Protein AF-0000000071056656 (afdb_homodimer)

Sequence (1206 aa):
MPENFIERPRKNEKDDAIQYVKSLLTQAREDNRNEDIEKLEELVRLLHTKKYGLVWEEHAEIVEEEMKTKIPVFVEDAGRKIVGNLDSENYNFLLEGDNLHSLHLLEKTHSGKIDVIYIDPPYNTGSKDFKYNDKFVDKTDSFSHSKWLSFMERRLTIARNLLSEEGVIFVSIGDDENATLKLLMDEIFGESNHLNQISVKTKQAAGASGGGEDKKLKKNIEYLLVYTKNSDTAPVMNTVYKKTEISELLETYRQNNVSWKYTSVIVDRGRKIYYDSTVDGDGNEIKIFKRENVIFKSVGKLSKEENLTEKEVYEKYFDDIFVTAMPQSSIRPRVLEKIGQQNLTKTSVFSIEYVPKTGRNKGRMYEQFYKGEKLRLFAWFSDVAEKENGEVFKKDIEGTLWDGINLNNLSKEGGVNFDNGKKPLDLLNRILKMYPKSDYTILDFFAGSGSTGHAVAQLNKEDGGNRKYILCTNNENRIAEEVTYKRLSNIQSDLPHNLKYFKTDFVDKTEFPDFTLESELLNYITPLVELEFGIDISNPSVQIILTEEHLEALLQNHELQAGATLFIHPDVFLDTKEQEQLSELQITLQEIPDYFFGKELWSMPENFIERPRKNEKDDAIQYVKSLLTQAREDNRNEDIEKLEELVRLLHTKKYGLVWEEHAEIVEEEMKTKIPVFVEDAGRKIVGNLDSENYNFLLEGDNLHSLHLLEKTHSGKIDVIYIDPPYNTGSKDFKYNDKFVDKTDSFSHSKWLSFMERRLTIARNLLSEEGVIFVSIGDDENATLKLLMDEIFGESNHLNQISVKTKQAAGASGGGEDKKLKKNIEYLLVYTKNSDTAPVMNTVYKKTEISELLETYRQNNVSWKYTSVIVDRGRKIYYDSTVDGDGNEIKIFKRENVIFKSVGKLSKEENLTEKEVYEKYFDDIFVTAMPQSSIRPRVLEKIGQQNLTKTSVFSIEYVPKTGRNKGRMYEQFYKGEKLRLFAWFSDVAEKENGEVFKKDIEGTLWDGINLNNLSKEGGVNFDNGKKPLDLLNRILKMYPKSDYTILDFFAGSGSTGHAVAQLNKEDGGNRKYILCTNNENRIAEEVTYKRLSNIQSDLPHNLKYFKTDFVDKTEFPDFTLESELLNYITPLVELEFGIDISNPSVQIILTEEHLEALLQNHELQAGATLFIHPDVFLDTKEQEQLSELQITLQEIPDYFFGKELWS

Foldseek 3Di:
DPPPDDPCVCVVVLVVVLVVLVVVLVVCVVVVVVVSNVVSVVVSVVSPDDPDFDDADADDAPVVVVCLFKPKFKDFPPVLWAFLDPVDQFAFEEEADALLNVLVLLCLQQFQAAAEEEEEAFQLPQPQRDDTNNHGDHPPPPRSLNRVLNVVLSNVLSVLRRHHQQHKYKYKYADRCVVVVLRSCCVRQNPVQWDDKFKEFAPFDPDPPDDDPDPDDTDGIIIMTMGGNHPVNHDQWDFFWDWDFPVRVVVVCVVVVHDDFQFKFFPAQADWAFDDWDADPVRHIKTKTWGPPTDMDTLVVCCVVVVHDSQVSCLVRVFGTWGWAADPDPVQVRVCVVCDLVNWAQATKMKMWDADCDDPRHPHTDIWMFGGSSRTTTDHNNVQWDDDPSTIIGIDGDDSYHYPQDPPPLCCQLNAGDPNCRDDLSVLLSVVNRRPALEGEYEYQNCQQQSNVVNNLVSCVVPVGHYHYYYHDYCVVHRSPRGNSSSVVSCSVPRNDIYIYIYMDIDRCVVQDAPRVVVVCVVRCQVSVCVSVSGDCVPLLEEEAEELVVLVVCLVVVSRAQNGEYAYEPVHDADPVSVVSCVVSNYHYDYDDPSSCVVVNVD/DPPPDDPCVCVVVLVVVLVVLVVVLVVCVVVVVVVSNVVSVVVNVVSPDDPDFDDADADDAPVVVVCLFKPKFKDFPPVLWAFLDPVDQFAFEEEADALLNVLVLLCLQQFQAAAEEEEEAFQLPQPQRDDTNNHGDHPPPPRSLNSVLNVVLSNVLSVLRRHHQQHKYKYKYADRCVVVVLRSCCVRQNPVQWDDKFKEFAPFDPDPPDDDPDPDDTDGIIIMTMGGSHPVNHDQWDFFWDWDFPVRVVVVCVVVVHDDFQFKFFPAQADWAFDDWDADPVRHIKTKTWGPPTDMDTLVVCCVVVVHDSQVSCLVRVFGTWGWAADPDPVQVRNCVVCDLVNWAQATKMKMWDADCDDPRHRHTDIWMFGGSSRTTIDHNNVQWDDDPSTIIGIDGDDSYHYPQDPPPLCCQLNAGDPSCRDDLSVLLSVVNRRPALEGEYEYQNCQQQSNVVNNLVSCVVPVGHYHYYYHDYCVVHRSPRGNSSSVVSCSVVRNDIYIYIYMDIDRCVVQDAPRVVVVCVVRLQVSVCVSVSGDCVPLLEEEAEELVVLVVCLVVVSRAQNGEYAYEPVHDADPVSVVSCVVSNYHYDYRDPSSCVVVNVD

Secondary structure (DSSP, 8-state):
--TT--S-TTHHHHHHHHHHHHHHHHHHHHTT-HHHHHHHHHHHHHHS--SSEEE------HHHHHTTTEEEEEEE-GGG-EE--TT----EEEEES-HHHHHHHHHHHHTTTEEEEEE------SSS--EETTEEPPTT-TTHHHHHHHHHHHHHHHHHHHEEEEEEEEEEE-STTHHHHHHHHHHHH-GGGEEEEEEEE-------S-----SSPPP-EEEEEEEES-TTTPPPPPPPEEEEEHHHHHHHHHHTTPPP---EEEEE--EEEEEEEEE-TTS-EEEEEEEES-EEEEHHHHHHHTT--HHHHHHHTTTTEEEEE----SHHHHHHHHH-GGG--TT-EEEEEE--SSSTTTTS-EEEEEETTTTEEEEEGGGSEEEETTEEEEEEE--SEE-----TTGGGGGG---TTT---HHHHHHHHHHSS-SS-EEEETT-TTTHHHHHHHHHHHHH----EEEEEE--GGGHIIIIIHHHHHHGGGTS--EEEEEEEEEEEGGGS-THHHHHHHHTTHHHHHHHHHT--TTSTTEEEE-SHHHHHHHHHTT-PPTTPEEEE-TT-PPPHHHHHHHHHTTPEEEEPPGGGTHHHHH-/--TT--S-TTHHHHHHHHHHHHHHHHHHHHTT-HHHHHHHHHHHHHHS--SSEEE------HHHHHTTTEEEEEEE-GGG-EE--TT----EEEEES-HHHHHHHHHHHHTTTEEEEEE------SSS--EETTEEPPTT-TTHHHHHHHHHHHHHHHHHHHEEEEEEEEEEE-STTHHHHHHHHHHHH-GGGEEEEEEEE-------S-----SSPPP-EEEEEEEES-TTTPPPPPPPEEEEEHHHHHHHHHHTTPPP---EEEEE--EEEEEEEEE-TTS-EEEEEEEES-EEEEHHHHHHHTT--HHHHHHHTTTTEEEEE----SHHHHHHHHH-GGG--TT-EEEEEE--SSSTTTTS-EEEEEETTTTEEEEEGGGSEEEETTEEEEEEE--SEE-----TTGGGGGG---TTT---HHHHHHHHHHSS-SS-EEEETT-TT-HHHHHHHHHHHHH----EEEEEE--GGGHIIIIIHHHHHHGGGTS--EEEEEEEEEEEGGGS-THHHHHHHHTTHHHHHHHHHT--TTSTTEEEE-SHHHHHHHHHTT-PPTTPEEEE-TT-PPPHHHHHHHHHTTPEEEEPPGGGTHHHHH-

pLDDT: mean 87.91, std 11.54, range [33.91, 98.94]

Nearest PDB structures (foldseek):
  7dsu-assembly1_B  TM=7.055E-01  e=5.216E-24  Mycoplasmopsis bovis
  6k0w-assembly1_B  TM=5.690E-01  e=1.542E-23  Helicobacter pylori 26695
  4zcf-assembly1_B  TM=5.068E-01  e=2.396E-25  Escherichia coli
  6k0w-assembly2_C  TM=5.675E-01  e=3.219E-20  Helicobacter pylori 26695
  6k0w-assembly1_D  TM=5.639E-01  e=2.872E-20  Helicobacter pylori 26695

Structure (mmCIF, N/CA/C/O backbone):
data_AF-0000000071056656-model_v1
#
loop_
_entity.id
_entity.type
_entity.pdbx_description
1 polymer 'Adenine-specific DNA-methyltransferase'
#
loop_
_atom_site.group_PDB
_atom_site.id
_atom_site.type_symbol
_atom_site.label_atom_id
_atom_site.label_alt_id
_atom_site.label_comp_id
_atom_site.label_asym_id
_atom_site.label_entity_id
_atom_site.label_seq_id
_atom_site.pdbx_PDB_ins_code
_atom_site.Cartn_x
_atom_site.Cartn_y
_atom_site.Cartn_z
_atom_site.occupancy
_atom_site.B_iso_or_equiv
_atom_site.auth_seq_id
_atom_site.auth_comp_id
_atom_site.auth_asym_id
_atom_site.auth_atom_id
_atom_site.pdbx_PDB_model_num
ATOM 1 N N . MET A 1 1 ? -26.531 -5.125 -30.266 1 46.38 1 MET A N 1
ATOM 2 C CA . MET A 1 1 ? -26.922 -5.148 -28.859 1 46.38 1 MET A CA 1
ATOM 3 C C . MET A 1 1 ? -28.375 -5.57 -28.703 1 46.38 1 MET A C 1
ATOM 5 O O . MET A 1 1 ? -29.234 -5.148 -29.484 1 46.38 1 MET A O 1
ATOM 9 N N . PRO A 1 2 ? -28.469 -6.625 -27.906 1 53.62 2 PRO A N 1
ATOM 10 C CA . PRO A 1 2 ? -29.906 -6.969 -27.891 1 53.62 2 PRO A CA 1
ATOM 11 C C . PRO A 1 2 ? -30.797 -5.773 -27.562 1 53.62 2 PRO A C 1
ATOM 13 O O . PRO A 1 2 ? -30.391 -4.898 -26.797 1 53.62 2 PRO A O 1
ATOM 16 N N . GLU A 1 3 ? -31.562 -5.23 -28.562 1 54.81 3 GLU A N 1
ATOM 17 C CA . GLU A 1 3 ? -32.5 -4.117 -28.469 1 54.81 3 GLU A CA 1
ATOM 18 C C . GLU A 1 3 ? -33.062 -3.973 -27.062 1 54.81 3 GLU A C 1
ATOM 20 O O . GLU A 1 3 ? -33.25 -2.855 -26.578 1 54.81 3 GLU A O 1
ATOM 25 N N . ASN A 1 4 ? -33.281 -5.094 -26.297 1 61.03 4 ASN A N 1
ATOM 26 C CA . ASN A 1 4 ? -33.969 -5.07 -25 1 61.03 4 ASN A CA 1
ATOM 27 C C . ASN A 1 4 ? -33.031 -5.406 -23.859 1 61.03 4 ASN A C 1
ATOM 29 O O . ASN A 1 4 ? -33.438 -5.945 -22.828 1 61.03 4 ASN A O 1
ATOM 33 N N . PHE A 1 5 ? -31.766 -4.969 -23.969 1 67.19 5 PHE A N 1
ATOM 34 C CA . PHE A 1 5 ? -30.828 -5.375 -22.938 1 67.19 5 PHE A CA 1
ATOM 35 C C . PHE A 1 5 ? -30.906 -4.434 -21.734 1 67.19 5 PHE A C 1
ATOM 37 O O . PHE A 1 5 ? -30.844 -3.211 -21.906 1 67.19 5 PHE A O 1
ATOM 44 N N . ILE A 1 6 ? -31.281 -5.004 -20.516 1 67.19 6 ILE A N 1
ATOM 45 C CA . ILE A 1 6 ? -31.359 -4.262 -19.266 1 67.19 6 ILE A CA 1
ATOM 46 C C . ILE A 1 6 ? -30.062 -4.453 -18.469 1 67.19 6 ILE A C 1
ATOM 48 O O . ILE A 1 6 ? -29.781 -5.555 -17.984 1 67.19 6 ILE A O 1
ATOM 52 N N . GLU A 1 7 ? -29.312 -3.418 -18.312 1 72.19 7 GLU A N 1
ATOM 53 C CA . GLU A 1 7 ? -28.016 -3.475 -17.656 1 72.19 7 GLU A CA 1
ATOM 54 C C . GLU A 1 7 ? -28.156 -3.588 -16.141 1 72.19 7 GLU A C 1
ATOM 56 O O . GLU A 1 7 ? -27.25 -4.078 -15.461 1 72.19 7 GLU A O 1
ATOM 61 N N . ARG A 1 8 ? -29.328 -3.076 -15.602 1 71.06 8 ARG A N 1
ATOM 62 C CA . ARG A 1 8 ? -29.562 -3.104 -14.164 1 71.06 8 ARG A CA 1
ATOM 63 C C . ARG A 1 8 ? -30.812 -3.898 -13.82 1 71.06 8 ARG A C 1
ATOM 65 O O . ARG A 1 8 ? -31.797 -3.336 -13.336 1 71.06 8 ARG A O 1
ATOM 72 N N . PRO A 1 9 ? -30.672 -5.152 -13.977 1 52.41 9 PRO A N 1
ATOM 73 C CA . PRO A 1 9 ? -31.875 -5.984 -13.844 1 52.41 9 PRO A CA 1
ATOM 74 C C . PRO A 1 9 ? -32.469 -5.957 -12.438 1 52.41 9 PRO A C 1
ATOM 76 O O . PRO A 1 9 ? -33.656 -6.18 -12.266 1 52.41 9 PRO A O 1
ATOM 79 N N . ARG A 1 10 ? -31.578 -5.793 -11.422 1 58.06 10 ARG A N 1
ATOM 80 C CA . ARG A 1 10 ? -32.094 -5.902 -10.055 1 58.06 10 ARG A CA 1
ATOM 81 C C . ARG A 1 10 ? -32.594 -4.547 -9.547 1 58.06 10 ARG A C 1
ATOM 83 O O . ARG A 1 10 ? -33 -4.426 -8.391 1 58.06 10 ARG A O 1
ATOM 90 N N . LYS A 1 11 ? -32.219 -3.455 -10.219 1 58.88 11 LYS A N 1
ATOM 91 C CA . LYS A 1 11 ? -32.719 -2.148 -9.797 1 58.88 11 LYS A CA 1
ATOM 92 C C . LYS A 1 11 ? -34.219 -2.164 -9.633 1 58.88 11 LYS A C 1
ATOM 94 O O . LYS A 1 11 ? -34.75 -1.668 -8.641 1 58.88 11 LYS A O 1
ATOM 99 N N . ASN A 1 12 ? -34.812 -2.859 -10.492 1 60.59 12 ASN A N 1
ATOM 100 C CA . ASN A 1 12 ? -36.281 -2.803 -10.602 1 60.59 12 ASN A CA 1
ATOM 101 C C . ASN A 1 12 ? -36.938 -3.592 -9.484 1 60.59 12 ASN A C 1
ATOM 103 O O . ASN A 1 12 ? -38.031 -3.223 -9.023 1 60.59 12 ASN A O 1
ATOM 107 N N . GLU A 1 13 ? -36.094 -4.438 -8.953 1 66.5 13 GLU A N 1
ATOM 108 C CA . GLU A 1 13 ? -36.75 -5.254 -7.922 1 66.5 13 GLU A CA 1
ATOM 109 C C . GLU A 1 13 ? -36.969 -4.453 -6.641 1 66.5 13 GLU A C 1
ATOM 111 O O . GLU A 1 13 ? -38.031 -4.527 -6.027 1 66.5 13 GLU A O 1
ATOM 116 N N . LYS A 1 14 ? -36.031 -3.664 -6.301 1 73.69 14 LYS A N 1
ATOM 117 C CA . LYS A 1 14 ? -36.125 -2.85 -5.094 1 73.69 14 LYS A CA 1
ATOM 118 C C . LYS A 1 14 ? -37.188 -1.764 -5.25 1 73.69 14 LYS A C 1
ATOM 120 O O . LYS A 1 14 ? -37.969 -1.529 -4.34 1 73.69 14 LYS A O 1
ATOM 125 N N . ASP A 1 15 ? -37.062 -1.159 -6.348 1 76.06 15 ASP A N 1
ATOM 126 C CA . ASP A 1 15 ? -38.031 -0.104 -6.59 1 76.06 15 ASP A CA 1
ATOM 127 C C . ASP A 1 15 ? -39.469 -0.659 -6.578 1 76.06 15 ASP A C 1
ATOM 129 O O . ASP A 1 15 ? -40.375 -0.046 -6.012 1 76.06 15 ASP A O 1
ATOM 133 N N . ASP A 1 16 ? -39.531 -1.815 -7.152 1 77.62 16 ASP A N 1
ATOM 134 C CA . ASP A 1 16 ? -40.844 -2.471 -7.172 1 77.62 16 ASP A CA 1
ATOM 135 C C . ASP A 1 16 ? -41.312 -2.828 -5.762 1 77.62 16 ASP A C 1
ATOM 137 O O . ASP A 1 16 ? -42.469 -2.688 -5.43 1 77.62 16 ASP A O 1
ATOM 141 N N . ALA A 1 17 ? -40.344 -3.268 -5.004 1 80.69 17 ALA A N 1
ATOM 142 C CA . ALA A 1 17 ? -40.656 -3.633 -3.625 1 80.69 17 ALA A CA 1
ATOM 143 C C . ALA A 1 17 ? -41.062 -2.408 -2.809 1 80.69 17 ALA A C 1
ATOM 145 O O . ALA A 1 17 ? -42.031 -2.453 -2.039 1 80.69 17 ALA A O 1
ATOM 146 N N . ILE A 1 18 ? -40.375 -1.409 -3.025 1 83.75 18 ILE A N 1
ATOM 147 C CA . ILE A 1 18 ? -40.688 -0.178 -2.307 1 83.75 18 ILE A CA 1
ATOM 148 C C . ILE A 1 18 ? -42.062 0.313 -2.701 1 83.75 18 ILE A C 1
ATOM 150 O O . ILE A 1 18 ? -42.875 0.708 -1.844 1 83.75 18 ILE A O 1
ATOM 154 N N . GLN A 1 19 ? -42.375 0.22 -3.986 1 83.69 19 GLN A N 1
ATOM 155 C CA . GLN A 1 19 ? -43.688 0.629 -4.461 1 83.69 19 GLN A CA 1
ATOM 156 C C . GLN A 1 19 ? -44.781 -0.249 -3.865 1 83.69 19 GLN A C 1
ATOM 158 O O . GLN A 1 19 ? -45.875 0.244 -3.514 1 83.69 19 GLN A O 1
ATOM 163 N N . TYR A 1 20 ? -44.5 -1.461 -3.73 1 88.44 20 TYR A N 1
ATOM 164 C CA . TYR A 1 20 ? -45.469 -2.391 -3.123 1 88.44 20 TYR A CA 1
ATOM 165 C C . TYR A 1 20 ? -45.719 -2.035 -1.663 1 88.44 20 TYR A C 1
ATOM 167 O O . TYR A 1 20 ? -46.844 -1.987 -1.219 1 88.44 20 TYR A O 1
ATOM 175 N N . VAL A 1 21 ? -44.625 -1.799 -0.949 1 90.56 21 VAL A N 1
ATOM 176 C CA . VAL A 1 21 ? -44.781 -1.472 0.466 1 90.56 21 VAL A CA 1
ATOM 177 C C . VAL A 1 21 ? -45.5 -0.145 0.621 1 90.56 21 VAL A C 1
ATOM 179 O O . VAL A 1 21 ? -46.312 0.015 1.529 1 90.56 21 VAL A O 1
ATOM 182 N N . LYS A 1 22 ? -45.219 0.713 -0.285 1 88.44 22 LYS A N 1
ATOM 183 C CA . LYS A 1 22 ? -45.938 1.981 -0.259 1 88.44 22 LYS A CA 1
ATOM 184 C C . LYS A 1 22 ? -47.438 1.771 -0.512 1 88.44 22 LYS A C 1
ATOM 186 O O . LYS A 1 22 ? -48.281 2.457 0.078 1 88.44 22 LYS A O 1
ATOM 191 N N . SER A 1 23 ? -47.812 0.852 -1.414 1 89.62 23 SER A N 1
ATOM 192 C CA . SER A 1 23 ? -49.188 0.526 -1.652 1 89.62 23 SER A CA 1
ATOM 193 C C . SER A 1 23 ? -49.844 -0.058 -0.405 1 89.62 23 SER A C 1
ATOM 195 O O . SER A 1 23 ? -51 0.239 -0.106 1 89.62 23 SER A O 1
ATOM 197 N N . LEU A 1 24 ? -49.094 -0.894 0.308 1 89.62 24 LEU A N 1
ATOM 198 C CA . LEU A 1 24 ? -49.594 -1.446 1.566 1 89.62 24 LEU A CA 1
ATOM 199 C C . LEU A 1 24 ? -49.781 -0.346 2.604 1 89.62 24 LEU A C 1
ATOM 201 O O . LEU A 1 24 ? -50.75 -0.394 3.396 1 89.62 24 LEU A O 1
ATOM 205 N N . LEU A 1 25 ? -48.906 0.561 2.555 1 89.62 25 LEU A N 1
ATOM 206 C CA . LEU A 1 25 ? -48.938 1.688 3.479 1 89.62 25 LEU A CA 1
ATOM 207 C C . LEU A 1 25 ? -50.188 2.547 3.223 1 89.62 25 LEU A C 1
ATOM 209 O O . LEU A 1 25 ? -50.844 2.961 4.168 1 89.62 25 LEU A O 1
ATOM 213 N N . THR A 1 26 ? -50.469 2.797 1.94 1 89.69 26 THR A N 1
ATOM 214 C CA . THR A 1 26 ? -51.688 3.545 1.572 1 89.69 26 THR A CA 1
ATOM 215 C C . THR A 1 26 ? -52.938 2.824 2.049 1 89.69 26 THR A C 1
ATOM 217 O O . THR A 1 26 ? -53.844 3.451 2.58 1 89.69 26 THR A O 1
ATOM 220 N N . GLN A 1 27 ? -52.969 1.512 1.87 1 89.56 27 GLN A N 1
ATOM 221 C CA . GLN A 1 27 ? -54.094 0.706 2.314 1 89.56 27 GLN A CA 1
ATOM 222 C C . GLN A 1 27 ? -54.25 0.752 3.832 1 89.56 27 GLN A C 1
ATOM 224 O O . GLN A 1 27 ? -55.344 0.824 4.352 1 89.56 27 GLN A O 1
ATOM 229 N N . ALA A 1 28 ? -53.125 0.715 4.504 1 89.44 28 ALA A N 1
ATOM 230 C CA . ALA A 1 28 ? -53.156 0.746 5.965 1 89.44 28 ALA A CA 1
ATOM 231 C C . ALA A 1 28 ? -53.625 2.094 6.48 1 89.44 28 ALA A C 1
ATOM 233 O O . ALA A 1 28 ? -54.344 2.16 7.496 1 89.44 28 ALA A O 1
ATOM 234 N N . ARG A 1 29 ? -53.281 3.094 5.797 1 88.75 29 ARG A N 1
ATOM 235 C CA . ARG A 1 29 ? -53.75 4.426 6.168 1 88.75 29 ARG A CA 1
ATOM 236 C C . ARG A 1 29 ? -55.25 4.566 5.957 1 88.75 29 ARG A C 1
ATOM 238 O O . ARG A 1 29 ? -55.938 5.141 6.793 1 88.75 29 ARG A O 1
ATOM 245 N N . GLU A 1 30 ? -55.781 3.992 4.836 1 89.5 30 GLU A N 1
ATOM 246 C CA . GLU A 1 30 ? -57.188 4.023 4.539 1 89.5 30 GLU A CA 1
ATOM 247 C C . GLU A 1 30 ? -58 3.236 5.574 1 89.5 30 GLU A C 1
ATOM 249 O O . GLU A 1 30 ? -59.094 3.631 5.945 1 89.5 30 GLU A O 1
ATOM 254 N N . ASP A 1 31 ? -57.375 2.211 6.082 1 90.31 31 ASP A N 1
ATOM 255 C CA . ASP A 1 31 ? -58.062 1.334 7.035 1 90.31 31 ASP A CA 1
ATOM 256 C C . ASP A 1 31 ? -57.75 1.759 8.469 1 90.31 31 ASP A C 1
ATOM 258 O O . ASP A 1 31 ? -58.219 1.111 9.422 1 90.31 31 ASP A O 1
ATOM 262 N N . ASN A 1 32 ? -56.969 2.818 8.688 1 85.88 32 ASN A N 1
ATOM 263 C CA . ASN A 1 32 ? -56.594 3.375 9.984 1 85.88 32 ASN A CA 1
ATOM 264 C C . ASN A 1 32 ? -55.906 2.326 10.859 1 85.88 32 ASN A C 1
ATOM 266 O O . ASN A 1 32 ? -56.25 2.205 12.047 1 85.88 32 ASN A O 1
ATOM 270 N N . ARG A 1 33 ? -55.125 1.436 10.344 1 84.5 33 ARG A N 1
ATOM 271 C CA . ARG A 1 33 ? -54.312 0.453 11.078 1 84.5 33 ARG A CA 1
ATOM 272 C C . ARG A 1 33 ? -53 1.043 11.5 1 84.5 33 ARG A C 1
ATOM 274 O O . ARG A 1 33 ? -51.969 0.81 10.852 1 84.5 33 ARG A O 1
ATOM 281 N N . ASN A 1 34 ? -52.906 1.709 12.602 1 85.5 34 ASN A N 1
ATOM 282 C CA . ASN A 1 34 ? -51.781 2.523 13.039 1 85.5 34 ASN A CA 1
ATOM 283 C C . ASN A 1 34 ? -50.531 1.675 13.266 1 85.5 34 ASN A C 1
ATOM 285 O O . ASN A 1 34 ? -49.406 2.09 12.93 1 85.5 34 ASN A O 1
ATOM 289 N N . GLU A 1 35 ? -50.688 0.516 13.875 1 84.12 35 GLU A N 1
ATOM 290 C CA . GLU A 1 35 ? -49.531 -0.354 14.133 1 84.12 35 GLU A CA 1
ATOM 291 C C . GLU A 1 35 ? -48.875 -0.789 12.828 1 84.12 35 GLU A C 1
ATOM 293 O O . GLU A 1 35 ? -47.656 -0.832 12.742 1 84.12 35 GLU A O 1
ATOM 298 N N . ASP A 1 36 ? -49.656 -1.094 11.82 1 87.38 36 ASP A N 1
ATOM 299 C CA . ASP A 1 36 ? -49.156 -1.507 10.516 1 87.38 36 ASP A CA 1
ATOM 300 C C . ASP A 1 36 ? -48.438 -0.348 9.812 1 87.38 36 ASP A C 1
ATOM 302 O O . ASP A 1 36 ? -47.438 -0.547 9.133 1 87.38 36 ASP A O 1
ATOM 306 N N . ILE A 1 37 ? -49 0.841 10.055 1 86.94 37 ILE A N 1
ATOM 307 C CA . ILE A 1 37 ? -48.406 2.016 9.406 1 86.94 37 ILE A CA 1
ATOM 308 C C . ILE A 1 37 ? -46.969 2.203 9.859 1 86.94 37 ILE A C 1
ATOM 310 O O . ILE A 1 37 ? -46.062 2.381 9.039 1 86.94 37 ILE A O 1
ATOM 314 N N . GLU A 1 38 ? -46.75 2.15 11.117 1 83.69 38 GLU A N 1
ATOM 315 C CA . GLU A 1 38 ? -45.406 2.32 11.672 1 83.69 38 GLU A CA 1
ATOM 316 C C . GLU A 1 38 ? -44.438 1.26 11.133 1 83.69 38 GLU A C 1
ATOM 318 O O . GLU A 1 38 ? -43.312 1.567 10.773 1 83.69 38 GLU A O 1
ATOM 323 N N . LYS A 1 39 ? -44.844 0.082 11.094 1 85.94 39 LYS A N 1
ATOM 324 C CA . LYS A 1 39 ? -44 -1.027 10.648 1 85.94 39 LYS A CA 1
ATOM 325 C C . LYS A 1 39 ? -43.688 -0.922 9.156 1 85.94 39 LYS A C 1
ATOM 327 O O . LYS A 1 39 ? -42.594 -1.233 8.719 1 85.94 39 LYS A O 1
ATOM 332 N N . LEU A 1 40 ? -44.719 -0.544 8.414 1 87.75 40 LEU A N 1
ATOM 333 C CA . LEU A 1 40 ? -44.531 -0.413 6.969 1 87.75 40 LEU A CA 1
ATOM 334 C C . LEU A 1 40 ? -43.625 0.756 6.637 1 87.75 40 LEU A C 1
ATOM 336 O O . LEU A 1 40 ? -42.812 0.673 5.703 1 87.75 40 LEU A O 1
ATOM 340 N N . GLU A 1 41 ? -43.719 1.821 7.402 1 83.31 41 GLU A N 1
ATOM 341 C CA . GLU A 1 41 ? -42.781 2.93 7.23 1 83.31 41 GLU A CA 1
ATOM 342 C C . GLU A 1 41 ? -41.375 2.492 7.508 1 83.31 41 GLU A C 1
ATOM 344 O O . GLU A 1 41 ? -40.438 2.873 6.785 1 83.31 41 GLU A O 1
ATOM 349 N N . GLU A 1 42 ? -41.281 1.739 8.516 1 80.38 42 GLU A N 1
ATOM 350 C CA . GLU A 1 42 ? -39.969 1.187 8.844 1 80.38 42 GLU A CA 1
ATOM 351 C C . GLU A 1 42 ? -39.469 0.281 7.73 1 80.38 42 GLU A C 1
ATOM 353 O O . GLU A 1 42 ? -38.25 0.257 7.445 1 80.38 42 GLU A O 1
ATOM 358 N N . LEU A 1 43 ? -40.375 -0.479 7.191 1 81.25 43 LEU A N 1
ATOM 359 C CA . LEU A 1 43 ? -40 -1.36 6.09 1 81.25 43 LEU A CA 1
ATOM 360 C C . LEU A 1 43 ? -39.469 -0.558 4.902 1 81.25 43 LEU A C 1
ATOM 362 O O . LEU A 1 43 ? -38.5 -0.952 4.262 1 81.25 43 LEU A O 1
ATOM 366 N N . VAL A 1 44 ? -40.156 0.543 4.633 1 79.12 44 VAL A N 1
ATOM 367 C CA . VAL A 1 44 ? -39.719 1.403 3.537 1 79.12 44 VAL A CA 1
ATOM 368 C C . VAL A 1 44 ? -38.312 1.907 3.811 1 79.12 44 VAL A C 1
ATOM 370 O O . VAL A 1 44 ? -37.438 1.909 2.916 1 79.12 44 VAL A O 1
ATOM 373 N N . ARG A 1 45 ? -38.094 2.266 5.016 1 75.25 45 ARG A N 1
ATOM 374 C CA . ARG A 1 45 ? -36.781 2.75 5.414 1 75.25 45 ARG A CA 1
ATOM 375 C C . ARG A 1 45 ? -35.719 1.664 5.242 1 75.25 45 ARG A C 1
ATOM 377 O O . ARG A 1 45 ? -34.625 1.927 4.727 1 75.25 45 ARG A O 1
ATOM 384 N N . LEU A 1 46 ? -36.156 0.503 5.594 1 72.81 46 LEU A N 1
ATOM 385 C CA . LEU A 1 46 ? -35.219 -0.621 5.559 1 72.81 46 LEU A CA 1
ATOM 386 C C . LEU A 1 46 ? -34.906 -1.032 4.117 1 72.81 46 LEU A C 1
ATOM 388 O O . LEU A 1 46 ? -33.844 -1.598 3.84 1 72.81 46 LEU A O 1
ATOM 392 N N . LEU A 1 47 ? -35.938 -0.785 3.293 1 74.5 47 LEU A N 1
ATOM 393 C CA . LEU A 1 47 ? -35.75 -1.182 1.9 1 74.5 47 LEU A CA 1
ATOM 394 C C . LEU A 1 47 ? -34.875 -0.189 1.16 1 74.5 47 LEU A C 1
ATOM 396 O O . LEU A 1 47 ? -34.344 -0.505 0.095 1 74.5 47 LEU A O 1
ATOM 400 N N . HIS A 1 48 ? -34.844 1.021 1.796 1 69.38 48 HIS A N 1
ATOM 401 C CA . HIS A 1 48 ? -33.906 1.981 1.212 1 69.38 48 HIS A CA 1
ATOM 402 C C . HIS A 1 48 ? -32.46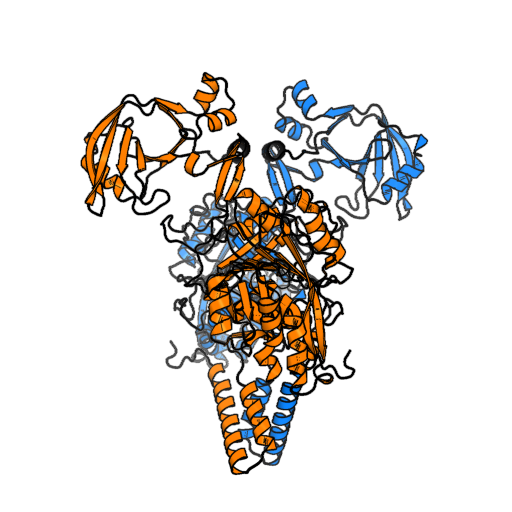9 1.657 1.598 1 69.38 48 HIS A C 1
ATOM 404 O O . HIS A 1 48 ? -32.031 1.972 2.709 1 69.38 48 HIS A O 1
ATOM 410 N N . THR A 1 49 ? -32 0.776 0.774 1 67.31 49 THR A N 1
ATOM 411 C CA . THR A 1 49 ? -30.672 0.262 1.094 1 67.31 49 THR A CA 1
ATOM 412 C C . THR A 1 49 ? -29.594 1.018 0.316 1 67.31 49 THR A C 1
ATOM 414 O O . THR A 1 49 ? -29.875 1.613 -0.726 1 67.31 49 THR A O 1
ATOM 417 N N . LYS A 1 50 ? -28.547 1.009 0.895 1 78.56 50 LYS A N 1
ATOM 418 C CA . LYS A 1 50 ? -27.328 1.571 0.303 1 78.56 50 LYS A CA 1
ATOM 419 C C . LYS A 1 50 ? -27.062 0.958 -1.065 1 78.56 50 LYS A C 1
ATOM 421 O O . LYS A 1 50 ? -27.094 -0.264 -1.225 1 78.56 50 LYS A O 1
ATOM 426 N N . LYS A 1 51 ? -26.891 1.892 -2.059 1 79.31 51 LYS A N 1
ATOM 427 C CA . LYS A 1 51 ? -26.672 1.446 -3.43 1 79.31 51 LYS A CA 1
ATOM 428 C C . LYS A 1 51 ? -25.219 1.006 -3.639 1 79.31 51 LYS A C 1
ATOM 430 O O . LYS A 1 51 ? -24.938 0.154 -4.484 1 79.31 51 LYS A O 1
ATOM 435 N N . TYR A 1 52 ? -24.438 1.681 -2.963 1 90.56 52 TYR A N 1
ATOM 436 C CA . TYR A 1 52 ? -23.016 1.366 -3.047 1 90.56 52 TYR A CA 1
ATOM 437 C C . TYR A 1 52 ? -22.281 1.751 -1.76 1 90.56 52 TYR A C 1
ATOM 439 O O . TYR A 1 52 ? -22.531 2.826 -1.204 1 90.56 52 TYR A O 1
ATOM 447 N N . GLY A 1 53 ? -21.453 0.858 -1.316 1 92.44 53 GLY A N 1
ATOM 448 C CA . GLY A 1 53 ? -20.625 1.198 -0.171 1 92.44 53 GLY A CA 1
ATOM 449 C C . GLY A 1 53 ? -20.562 0.094 0.868 1 92.44 53 GLY A C 1
ATOM 450 O O . GLY A 1 53 ? -21 -1.029 0.615 1 92.44 53 GLY A O 1
ATOM 451 N N . LEU A 1 54 ? -19.938 0.384 1.925 1 93.56 54 LEU A N 1
ATOM 452 C CA . LEU A 1 54 ? -19.734 -0.571 3.008 1 93.56 54 LEU A CA 1
ATOM 453 C C . LEU A 1 54 ? -20.953 -0.611 3.934 1 93.56 54 LEU A C 1
ATOM 455 O O . LEU A 1 54 ? -21.531 0.432 4.254 1 93.56 54 LEU A O 1
ATOM 459 N N . VAL A 1 55 ? -21.406 -1.786 4.305 1 90.06 55 VAL A N 1
ATOM 460 C CA . VAL A 1 55 ? -22.469 -1.958 5.289 1 90.06 55 VAL A CA 1
ATOM 461 C C . VAL A 1 55 ? -21.953 -2.773 6.469 1 90.06 55 VAL A C 1
ATOM 463 O O . VAL A 1 55 ? -21.094 -3.639 6.309 1 90.06 55 VAL A O 1
ATOM 466 N N . TRP A 1 56 ? -22.375 -2.445 7.672 1 90.12 56 TRP A N 1
ATOM 467 C CA . TRP A 1 56 ? -22.016 -3.186 8.875 1 90.12 56 TRP A CA 1
ATOM 468 C C . TRP A 1 56 ? -23.109 -3.066 9.93 1 90.12 56 TRP A C 1
ATOM 470 O O . TRP A 1 56 ? -23.984 -2.207 9.82 1 90.12 56 TRP A O 1
ATOM 480 N N . GLU A 1 57 ? -23.125 -3.938 10.859 1 85.44 57 GLU A N 1
ATOM 481 C CA . GLU A 1 57 ? -24.062 -3.852 11.984 1 85.44 57 GLU A CA 1
ATOM 482 C C . GLU A 1 57 ? -23.562 -2.852 13.031 1 85.44 57 GLU A C 1
ATOM 484 O O . GLU A 1 57 ? -22.547 -3.074 13.68 1 85.44 57 GLU A O 1
ATOM 489 N N . GLU A 1 58 ? -24.281 -1.847 13.172 1 86.5 58 GLU A N 1
ATOM 490 C CA . GLU A 1 58 ? -23.891 -0.791 14.094 1 86.5 58 GLU A CA 1
ATOM 491 C C . GLU A 1 58 ? -23.953 -1.279 15.539 1 86.5 58 GLU A C 1
ATOM 493 O O . GLU A 1 58 ? -24.875 -1.985 15.93 1 86.5 58 GLU A O 1
ATOM 498 N N . HIS A 1 59 ? -22.922 -0.967 16.219 1 87.12 59 HIS A N 1
ATOM 499 C CA . HIS A 1 59 ? -22.828 -1.254 17.656 1 87.12 59 HIS A CA 1
ATOM 500 C C . HIS A 1 59 ? -22.766 0.032 18.469 1 87.12 59 HIS A C 1
ATOM 502 O O . HIS A 1 59 ? -22.078 0.986 18.078 1 87.12 59 HIS A O 1
ATOM 508 N N . ALA A 1 60 ? -23.516 0.056 19.547 1 86.5 60 ALA A N 1
ATOM 509 C CA . ALA A 1 60 ? -23.531 1.227 20.422 1 86.5 60 ALA A CA 1
ATOM 510 C C . ALA A 1 60 ? -22.406 1.151 21.438 1 86.5 60 ALA A C 1
ATOM 512 O O . ALA A 1 60 ? -22.062 0.066 21.922 1 86.5 60 ALA A O 1
ATOM 513 N N . GLU A 1 61 ? -21.875 2.287 21.781 1 88.62 61 GLU A N 1
ATOM 514 C CA . GLU A 1 61 ? -20.875 2.375 22.828 1 88.62 61 GLU A CA 1
ATOM 515 C C . GLU A 1 61 ? -21.484 2.877 24.141 1 88.62 61 GLU A C 1
ATOM 517 O O . GLU A 1 61 ? -22.359 3.756 24.125 1 88.62 61 GLU A O 1
ATOM 522 N N . ILE A 1 62 ? -21.016 2.418 25.172 1 86.88 62 ILE A N 1
ATOM 523 C CA . ILE A 1 62 ? -21.5 2.803 26.484 1 86.88 62 ILE A CA 1
ATOM 524 C C . ILE A 1 62 ? -21.297 4.305 26.688 1 86.88 62 ILE A C 1
ATOM 526 O O . ILE A 1 62 ? -22.172 4.973 27.25 1 86.88 62 ILE A O 1
ATOM 530 N N . VAL A 1 63 ? -20.219 4.797 26.25 1 88.56 63 VAL A N 1
ATOM 531 C CA . VAL A 1 63 ? -19.906 6.211 26.438 1 88.56 63 VAL A CA 1
ATOM 532 C C . VAL A 1 63 ? -20.969 7.066 25.734 1 88.56 63 VAL A C 1
ATOM 534 O O . VAL A 1 63 ? -21.312 8.148 26.219 1 88.56 63 VAL A O 1
ATOM 537 N N . GLU A 1 64 ? -21.406 6.641 24.672 1 84.5 64 GLU A N 1
ATOM 538 C CA . GLU A 1 64 ? -22.453 7.359 23.938 1 84.5 64 GLU A CA 1
ATOM 539 C C . GLU A 1 64 ? -23.781 7.336 24.703 1 84.5 64 GLU A C 1
ATOM 541 O O . GLU A 1 64 ? -24.484 8.344 24.75 1 84.5 64 GLU A O 1
ATOM 546 N N . GLU A 1 65 ? -24.031 6.234 25.234 1 81.31 65 GLU A N 1
ATOM 547 C CA . GLU A 1 65 ? -25.266 6.078 26 1 81.31 65 GLU A CA 1
ATOM 548 C C . GLU A 1 65 ? -25.234 6.949 27.266 1 81.31 65 GLU A C 1
ATOM 550 O O . GLU A 1 65 ? -26.25 7.555 27.625 1 81.31 65 GLU A O 1
ATOM 555 N N . GLU A 1 66 ? -24.141 7.016 27.828 1 85.38 66 GLU A N 1
ATOM 556 C CA . GLU A 1 66 ? -23.984 7.812 29.047 1 85.38 66 GLU A CA 1
ATOM 557 C C . GLU A 1 66 ? -24.156 9.305 28.75 1 85.38 66 GLU A C 1
ATOM 559 O O . GLU A 1 66 ? -24.688 10.047 29.578 1 85.38 66 GLU A O 1
ATOM 564 N N . MET A 1 67 ? -23.75 9.688 27.641 1 87 67 MET A N 1
ATOM 565 C CA . MET A 1 67 ? -23.766 11.102 27.281 1 87 67 MET A CA 1
ATOM 566 C C . MET A 1 67 ? -25.203 11.594 27.078 1 87 67 MET A C 1
ATOM 568 O O . MET A 1 67 ? -25.453 12.797 27.062 1 87 67 MET A O 1
ATOM 572 N N . LYS A 1 68 ? -26.109 10.641 27.031 1 79.75 68 LYS A N 1
ATOM 573 C CA . LYS A 1 68 ? -27.5 11.031 26.922 1 79.75 68 LYS A CA 1
ATOM 574 C C . LYS A 1 68 ? -28.016 11.633 28.219 1 79.75 68 LYS A C 1
ATOM 576 O O . LYS A 1 68 ? -28.891 12.5 28.219 1 79.75 68 LYS A O 1
ATOM 581 N N . THR A 1 69 ? -27.469 11.227 29.312 1 84.94 69 THR A N 1
ATOM 582 C CA . THR A 1 69 ? -27.922 11.695 30.625 1 84.94 69 THR A CA 1
ATOM 583 C C . THR A 1 69 ? -26.828 12.469 31.344 1 84.94 69 THR A C 1
ATOM 585 O O . THR A 1 69 ? -27.094 13.234 32.25 1 84.94 69 THR A O 1
ATOM 588 N N . LYS A 1 70 ? -25.625 12.25 30.969 1 89.44 70 LYS A N 1
ATOM 589 C CA . LYS A 1 70 ? -24.484 12.922 31.578 1 89.44 70 LYS A CA 1
ATOM 590 C C . LYS A 1 70 ? -23.75 13.805 30.562 1 89.44 70 LYS A C 1
ATOM 592 O O . LYS A 1 70 ? -23.25 13.32 29.547 1 89.44 70 LYS A O 1
ATOM 597 N N . ILE A 1 71 ? -23.625 15.023 30.906 1 88.38 71 ILE A N 1
ATOM 598 C CA . ILE A 1 71 ? -22.969 15.961 30 1 88.38 71 ILE A CA 1
ATOM 599 C C . ILE A 1 71 ? -21.484 16.016 30.297 1 88.38 71 ILE A C 1
ATOM 601 O O . ILE A 1 71 ? -21.078 16.344 31.406 1 88.38 71 ILE A O 1
ATOM 605 N N . PRO A 1 72 ? -20.672 15.711 29.312 1 92.81 72 PRO A N 1
ATOM 606 C CA . PRO A 1 72 ? -19.234 15.828 29.547 1 92.81 72 PRO A CA 1
ATOM 607 C C . PRO A 1 72 ? -18.781 17.281 29.703 1 92.81 72 PRO A C 1
ATOM 609 O O . PRO A 1 72 ? -19.281 18.156 29 1 92.81 72 PRO A O 1
ATOM 612 N N . VAL A 1 73 ? -17.828 17.547 30.609 1 93.19 73 VAL A N 1
ATOM 613 C CA . VAL A 1 73 ? -17.219 18.859 30.844 1 93.19 73 VAL A CA 1
ATOM 614 C C . VAL A 1 73 ? -15.719 18.688 31.062 1 93.19 73 VAL A C 1
ATOM 616 O O . VAL A 1 73 ? -15.242 17.594 31.375 1 93.19 73 VAL A O 1
ATOM 619 N N . PHE A 1 74 ? -14.945 19.734 30.828 1 95.5 74 PHE A N 1
ATOM 620 C CA . PHE A 1 74 ? -13.516 19.734 31.109 1 95.5 74 PHE A CA 1
ATOM 621 C C . PHE A 1 74 ? -13.219 20.406 32.438 1 95.5 74 PHE A C 1
ATOM 623 O O . PHE A 1 74 ? -13.828 21.422 32.781 1 95.5 74 PHE A O 1
ATOM 630 N N . VAL A 1 75 ? -12.336 19.797 33.156 1 96.12 75 VAL A N 1
ATOM 631 C CA . VAL A 1 75 ? -11.797 20.391 34.375 1 96.12 75 VAL A CA 1
ATOM 632 C C . VAL A 1 75 ? -10.273 20.453 34.281 1 96.12 75 VAL A C 1
ATOM 634 O O . VAL A 1 75 ? -9.617 19.469 33.938 1 96.12 75 VAL A O 1
ATOM 637 N N . GLU A 1 76 ? -9.727 21.562 34.625 1 95.81 76 GLU A N 1
ATOM 638 C CA . GLU A 1 76 ? -8.281 21.75 34.5 1 95.81 76 GLU A CA 1
ATOM 639 C C . GLU A 1 76 ? -7.555 21.062 35.656 1 95.81 76 GLU A C 1
ATOM 641 O O . GLU A 1 76 ? -8.008 21.109 36.812 1 95.81 76 GLU A O 1
ATOM 646 N N . ASP A 1 77 ? -6.504 20.312 35.344 1 96.81 77 ASP A N 1
ATOM 647 C CA . ASP A 1 77 ? -5.52 19.906 36.344 1 96.81 77 ASP A CA 1
ATOM 648 C C . ASP A 1 77 ? -4.379 20.906 36.438 1 96.81 77 ASP A C 1
ATOM 650 O O . ASP A 1 77 ? -3.354 20.766 35.781 1 96.81 77 ASP A O 1
ATOM 654 N N . ALA A 1 78 ? -4.504 21.859 37.312 1 93.5 78 ALA A N 1
ATOM 655 C CA . ALA A 1 78 ? -3.568 22.969 37.438 1 93.5 78 ALA A CA 1
ATOM 656 C C . ALA A 1 78 ? -2.174 22.469 37.812 1 93.5 78 ALA A C 1
ATOM 658 O O . ALA A 1 78 ? -1.173 23.109 37.469 1 93.5 78 ALA A O 1
ATOM 659 N N . GLY A 1 79 ? -2.129 21.344 38.438 1 95.5 79 GLY A N 1
ATOM 660 C CA . GLY A 1 79 ? -0.855 20.781 38.844 1 95.5 79 GLY A CA 1
ATOM 661 C C . GLY A 1 79 ? -0.021 20.281 37.688 1 95.5 79 GLY A C 1
ATOM 662 O O . GLY A 1 79 ? 1.188 20.078 37.844 1 95.5 79 GLY A O 1
ATOM 663 N N . ARG A 1 80 ? -0.627 20.109 36.625 1 97.44 80 ARG A N 1
ATOM 664 C CA . ARG A 1 80 ? 0.091 19.578 35.469 1 97.44 80 ARG A CA 1
ATOM 665 C C . ARG A 1 80 ? 0.213 20.625 34.344 1 97.44 80 ARG A C 1
ATOM 667 O O . ARG A 1 80 ? 0.517 20.297 33.219 1 97.44 80 ARG A O 1
ATOM 674 N N . LYS A 1 81 ? -0.084 21.812 34.688 1 96.62 81 LYS A N 1
ATOM 675 C CA . LYS A 1 81 ? 0.16 22.922 33.781 1 96.62 81 LYS A CA 1
ATOM 676 C C . LYS A 1 81 ? 1.655 23.125 33.531 1 96.62 81 LYS A C 1
ATOM 678 O O . LYS A 1 81 ? 2.451 23.031 34.469 1 96.62 81 LYS A O 1
ATOM 683 N N . ILE A 1 82 ? 2.062 23.281 32.281 1 97.44 82 ILE A N 1
ATOM 684 C CA . ILE A 1 82 ? 3.455 23.562 31.938 1 97.44 82 ILE A CA 1
ATOM 685 C C . ILE A 1 82 ? 3.576 24.969 31.359 1 97.44 82 ILE A C 1
ATOM 687 O O . ILE A 1 82 ? 2.906 25.297 30.375 1 97.44 82 ILE A O 1
ATOM 691 N N . VAL A 1 83 ? 4.367 25.828 31.953 1 95.31 83 VAL A N 1
ATOM 692 C CA . VAL A 1 83 ? 4.727 27.125 31.422 1 95.31 83 VAL A CA 1
ATOM 693 C C . VAL A 1 83 ? 6.184 27.109 30.953 1 95.31 83 VAL A C 1
ATOM 695 O O . VAL A 1 83 ? 7.074 27.578 31.672 1 95.31 83 VAL A O 1
ATOM 698 N N . GLY A 1 84 ? 6.363 26.625 29.797 1 93.5 84 GLY A N 1
ATOM 699 C CA . GLY A 1 84 ? 7.711 26.453 29.281 1 93.5 84 GLY A CA 1
ATOM 700 C C . GLY A 1 84 ? 8.227 27.688 28.547 1 93.5 84 GLY A C 1
ATOM 701 O O . GLY A 1 84 ? 9.43 27.922 28.5 1 93.5 84 GLY A O 1
ATOM 702 N N . ASN A 1 85 ? 7.324 28.391 27.922 1 93.5 85 ASN A N 1
ATOM 703 C CA . ASN A 1 85 ? 7.668 29.609 27.203 1 93.5 85 ASN A CA 1
ATOM 704 C C . ASN A 1 85 ? 6.914 30.812 27.75 1 93.5 85 ASN A C 1
ATOM 706 O O . ASN A 1 85 ? 5.797 31.109 27.312 1 93.5 85 ASN A O 1
ATOM 710 N N . LEU A 1 86 ? 7.496 31.672 28.453 1 88.88 86 LEU A N 1
ATOM 711 C CA . LEU A 1 86 ? 6.879 32.812 29.125 1 88.88 86 LEU A CA 1
ATOM 712 C C . LEU A 1 86 ? 6.539 33.906 28.141 1 88.88 86 LEU A C 1
ATOM 714 O O . LEU A 1 86 ? 5.664 34.75 28.406 1 88.88 86 LEU A O 1
ATOM 718 N N . ASP A 1 87 ? 7.238 33.844 27.078 1 87.38 87 ASP A N 1
ATOM 719 C CA . ASP A 1 87 ? 7.074 34.938 26.109 1 87.38 87 ASP A CA 1
ATOM 720 C C . ASP A 1 87 ? 5.879 34.688 25.203 1 87.38 87 ASP A C 1
ATOM 722 O O . ASP A 1 87 ? 5.523 35.531 24.375 1 87.38 87 ASP A O 1
ATOM 726 N N . SER A 1 88 ? 5.328 33.5 25.375 1 88.88 88 SER A N 1
ATOM 727 C CA . SER A 1 88 ? 4.191 33.125 24.516 1 88.88 88 SER A CA 1
ATOM 728 C C . SER A 1 88 ? 2.898 33.062 25.328 1 88.88 88 SER A C 1
ATOM 730 O O . SER A 1 88 ? 2.885 32.562 26.453 1 88.88 88 SER A O 1
ATOM 732 N N . GLU A 1 89 ? 1.792 33.625 24.828 1 85.88 89 GLU A N 1
ATOM 733 C CA . GLU A 1 89 ? 0.474 33.531 25.438 1 85.88 89 GLU A CA 1
ATOM 734 C C . GLU A 1 89 ? -0.3 32.312 24.922 1 85.88 89 GLU A C 1
ATOM 736 O O . GLU A 1 89 ? -1.422 32.062 25.359 1 85.88 89 GLU A O 1
ATOM 741 N N . ASN A 1 90 ? 0.385 31.609 24.016 1 90.81 90 ASN A N 1
ATOM 742 C CA . ASN A 1 90 ? -0.272 30.469 23.391 1 90.81 90 ASN A CA 1
ATOM 743 C C . ASN A 1 90 ? -0.115 29.203 24.219 1 90.81 90 ASN A C 1
ATOM 745 O O . ASN A 1 90 ? 0.955 28.953 24.781 1 90.81 90 ASN A O 1
ATOM 749 N N . TYR A 1 91 ? -1.168 28.484 24.375 1 95.44 91 TYR A N 1
ATOM 750 C CA . TYR A 1 91 ? -1.136 27.219 25.094 1 95.44 91 TYR A CA 1
ATOM 751 C C . TYR A 1 91 ? -1.549 26.062 24.203 1 95.44 91 TYR A C 1
ATOM 753 O O . TYR A 1 91 ? -2.375 26.234 23.297 1 95.44 91 TYR A O 1
ATOM 761 N N . ASN A 1 92 ? -0.904 24.953 24.391 1 98.38 92 ASN A N 1
ATOM 762 C CA . ASN A 1 92 ? -1.35 23.656 23.891 1 98.38 92 ASN A CA 1
ATOM 763 C C . ASN A 1 92 ? -2.182 22.906 24.922 1 98.38 92 ASN A C 1
ATOM 765 O O . ASN A 1 92 ? -2.209 23.297 26.094 1 98.38 92 ASN A O 1
ATOM 769 N N . PHE A 1 93 ? -2.871 21.875 24.5 1 98.69 93 PHE A N 1
ATOM 770 C CA . PHE A 1 93 ? -3.791 21.234 25.422 1 98.69 93 PHE A CA 1
ATOM 771 C C . PHE A 1 93 ? -3.65 19.719 25.359 1 98.69 93 PHE A C 1
ATOM 773 O O . PHE A 1 93 ? -3.51 19.141 24.281 1 98.69 93 PHE A O 1
ATOM 780 N N . LEU A 1 94 ? -3.586 19.062 26.438 1 98.75 94 LEU A N 1
ATOM 781 C CA . LEU A 1 94 ? -3.746 17.625 26.625 1 98.75 94 LEU A CA 1
ATOM 782 C C . LEU A 1 94 ? -5.062 17.312 27.328 1 98.75 94 LEU A C 1
ATOM 784 O O . LEU A 1 94 ? -5.27 17.719 28.484 1 98.75 94 LEU A O 1
ATOM 788 N N . LEU A 1 95 ? -5.949 16.656 26.656 1 98.69 95 LEU A N 1
ATOM 789 C CA . LEU A 1 95 ? -7.273 16.312 27.172 1 98.69 95 LEU A CA 1
ATOM 790 C C . LEU A 1 95 ? -7.328 14.852 27.594 1 98.69 95 LEU A C 1
ATOM 792 O O . LEU A 1 95 ? -7.258 13.953 26.75 1 98.69 95 LEU A O 1
ATOM 796 N N . GLU A 1 96 ? -7.48 14.602 28.844 1 98.19 96 GLU A N 1
ATOM 797 C CA . GLU A 1 96 ? -7.57 13.242 29.391 1 98.19 96 GLU A CA 1
ATOM 798 C C . GLU A 1 96 ? -9.016 12.758 29.422 1 98.19 96 GLU A C 1
ATOM 800 O O . GLU A 1 96 ? -9.867 13.391 30.062 1 98.19 96 GLU A O 1
ATOM 805 N N . GLY A 1 97 ? -9.289 11.602 28.828 1 96.38 97 GLY A N 1
ATOM 806 C CA . GLY A 1 97 ? -10.609 11 28.797 1 96.38 97 GLY A CA 1
ATOM 807 C C . GLY A 1 97 ? -10.875 10.219 27.531 1 96.38 97 GLY A C 1
ATOM 808 O O . GLY A 1 97 ? -9.984 10.055 26.688 1 96.38 97 GLY A O 1
ATOM 809 N N . ASP A 1 98 ? -12.094 9.727 27.422 1 95.31 98 ASP A N 1
ATOM 810 C CA . ASP A 1 98 ? -12.484 9.094 26.156 1 95.31 98 ASP A CA 1
ATOM 811 C C . ASP A 1 98 ? -12.469 10.102 25.016 1 95.31 98 ASP A C 1
ATOM 813 O O . ASP A 1 98 ? -12.891 11.242 25.172 1 95.31 98 ASP A O 1
ATOM 817 N N . ASN A 1 99 ? -11.906 9.664 23.906 1 96.69 99 ASN A N 1
ATOM 818 C CA . ASN A 1 99 ? -11.75 10.609 22.812 1 96.69 99 ASN A CA 1
ATOM 819 C C . ASN A 1 99 ? -13.094 11.055 22.25 1 96.69 99 ASN A C 1
ATOM 821 O O . ASN A 1 99 ? -13.211 12.148 21.688 1 96.69 99 ASN A O 1
ATOM 825 N N . LEU A 1 100 ? -14.18 10.227 22.422 1 95.62 100 LEU A N 1
ATOM 826 C CA . LEU A 1 100 ? -15.5 10.656 21.969 1 95.62 100 LEU A CA 1
ATOM 827 C C . LEU A 1 100 ? -16 11.828 22.812 1 95.62 100 LEU A C 1
ATOM 829 O O . LEU A 1 100 ? -16.625 12.75 22.281 1 95.62 100 LEU A O 1
ATOM 833 N N . HIS A 1 101 ? -15.742 11.828 24.109 1 94.56 101 HIS A N 1
ATOM 834 C CA . HIS A 1 101 ? -16.078 12.945 24.969 1 94.56 101 HIS A CA 1
ATOM 835 C C . HIS A 1 101 ? -15.344 14.219 24.547 1 94.56 101 HIS A C 1
ATOM 837 O O . HIS A 1 101 ? -15.953 15.281 24.438 1 94.56 101 HIS A O 1
ATOM 843 N N . SER A 1 102 ? -14.094 14.039 24.359 1 96.88 102 SER A N 1
ATOM 844 C CA . SER A 1 102 ? -13.281 15.172 23.938 1 96.88 102 SER A CA 1
ATOM 845 C C . SER A 1 102 ? -13.781 15.758 22.625 1 96.88 102 SER A C 1
ATOM 847 O O . SER A 1 102 ? -13.867 16.984 22.469 1 96.88 102 SER A O 1
ATOM 849 N N . LEU A 1 103 ? -14.094 14.883 21.688 1 97.44 103 LEU A N 1
ATOM 850 C CA . LEU A 1 103 ? -14.555 15.312 20.375 1 97.44 103 LEU A CA 1
ATOM 851 C C . LEU A 1 103 ? -15.875 16.078 20.484 1 97.44 103 LEU A C 1
ATOM 853 O O . LEU A 1 103 ? -16.062 17.094 19.812 1 97.44 103 LEU A O 1
ATOM 857 N N . HIS A 1 104 ? -16.75 15.609 21.328 1 92.38 104 HIS A N 1
ATOM 858 C CA . HIS A 1 104 ? -18.016 16.297 21.547 1 92.38 104 HIS A CA 1
ATOM 859 C C . HIS A 1 104 ? -17.797 17.703 22.062 1 92.38 104 HIS A C 1
ATOM 861 O O . HIS A 1 104 ? -18.469 18.641 21.609 1 92.38 104 HIS A O 1
ATOM 867 N N . LEU A 1 105 ? -16.922 17.844 22.969 1 93.25 105 LEU A N 1
ATOM 868 C CA . LEU A 1 105 ? -16.656 19.156 23.547 1 93.25 105 LEU A CA 1
ATOM 869 C C . LEU A 1 105 ? -15.93 20.047 22.531 1 93.25 105 LEU A C 1
ATOM 871 O O . LEU A 1 105 ? -16.172 21.25 22.484 1 93.25 105 LEU A O 1
ATOM 875 N N . LEU A 1 106 ? -15.086 19.469 21.75 1 96.56 106 LEU A N 1
ATOM 876 C CA . LEU A 1 106 ? -14.352 20.219 20.734 1 96.56 106 LEU A CA 1
ATOM 877 C C . LEU A 1 106 ? -15.305 20.75 19.656 1 96.56 106 LEU A C 1
ATOM 879 O O . LEU A 1 106 ? -15.047 21.781 19.047 1 96.56 106 LEU A O 1
ATOM 883 N N . GLU A 1 107 ? -16.359 20 19.359 1 93.44 107 GLU A N 1
ATOM 884 C CA . GLU A 1 107 ? -17.359 20.484 18.406 1 93.44 107 GLU A CA 1
ATOM 885 C C . GLU A 1 107 ? -17.922 21.844 18.844 1 93.44 107 GLU A C 1
ATOM 887 O O . GLU A 1 107 ? -18.297 22.672 18 1 93.44 107 GLU A O 1
ATOM 892 N N . LYS A 1 108 ? -17.906 22.062 20.141 1 88.44 108 LYS A N 1
ATOM 893 C CA . LYS A 1 108 ? -18.406 23.312 20.672 1 88.44 108 LYS A CA 1
ATOM 894 C C . LYS A 1 108 ? -17.391 24.438 20.484 1 88.44 108 LYS A C 1
ATOM 896 O O . LYS A 1 108 ? -17.75 25.594 20.297 1 88.44 108 LYS A O 1
ATOM 901 N N . THR A 1 109 ? -16.172 24.094 20.5 1 91.94 109 THR A N 1
ATOM 902 C CA . THR A 1 109 ? -15.148 25.125 20.547 1 91.94 109 THR A CA 1
ATOM 903 C C . THR A 1 109 ? -14.445 25.25 19.188 1 91.94 109 THR A C 1
ATOM 905 O O . THR A 1 109 ? -13.93 26.312 18.844 1 91.94 109 THR A O 1
ATOM 908 N N . HIS A 1 110 ? -14.422 24.188 18.391 1 95.94 110 HIS A N 1
ATOM 909 C CA . HIS A 1 110 ? -13.508 24.172 17.266 1 95.94 110 HIS A CA 1
ATOM 910 C C . HIS A 1 110 ? -14.219 23.703 15.992 1 95.94 110 HIS A C 1
ATOM 912 O O . HIS A 1 110 ? -13.57 23.25 15.039 1 95.94 110 HIS A O 1
ATOM 918 N N . SER A 1 111 ? -15.508 23.703 15.898 1 95.12 111 SER A N 1
ATOM 919 C CA . SER A 1 111 ? -16.188 23.328 14.664 1 95.12 111 SER A CA 1
ATOM 920 C C . SER A 1 111 ? -15.672 24.141 13.484 1 95.12 111 SER A C 1
ATOM 922 O O . SER A 1 111 ? -15.695 25.375 13.516 1 95.12 111 SER A O 1
ATOM 924 N N . GLY A 1 112 ? -15.109 23.484 12.484 1 97.38 112 GLY A N 1
ATOM 925 C CA . GLY A 1 112 ? -14.617 24.125 11.273 1 97.38 112 GLY A CA 1
ATOM 926 C C . GLY A 1 112 ? -13.336 24.906 11.492 1 97.38 112 GLY A C 1
ATOM 927 O O . GLY A 1 112 ? -13 25.797 10.711 1 97.38 112 GLY A O 1
ATOM 928 N N . LYS A 1 113 ? -12.602 24.594 12.594 1 97.31 113 LYS A N 1
ATOM 929 C CA . LYS A 1 113 ? -11.477 25.469 12.93 1 97.31 113 LYS A CA 1
ATOM 930 C C . LYS A 1 113 ? -10.164 24.688 12.945 1 97.31 113 LYS A C 1
ATOM 932 O O . LYS A 1 113 ? -9.086 25.297 12.977 1 97.31 113 LYS A O 1
ATOM 937 N N . ILE A 1 114 ? -10.211 23.375 12.891 1 98.62 114 ILE A N 1
ATOM 938 C CA . ILE A 1 114 ? -9 22.562 12.945 1 98.62 114 ILE A CA 1
ATOM 939 C C . ILE A 1 114 ? -8.391 22.453 11.555 1 98.62 114 ILE A C 1
ATOM 941 O O . ILE A 1 114 ? -9.094 22.156 10.578 1 98.62 114 ILE A O 1
ATOM 945 N N . ASP A 1 115 ? -7.078 22.625 11.461 1 98.5 115 ASP A N 1
ATOM 946 C CA . ASP A 1 115 ? -6.422 22.625 10.156 1 98.5 115 ASP A CA 1
ATOM 947 C C . ASP A 1 115 ? -5.914 21.234 9.797 1 98.5 115 ASP A C 1
ATOM 949 O O . ASP A 1 115 ? -6.039 20.797 8.648 1 98.5 115 ASP A O 1
ATOM 953 N N . VAL A 1 116 ? -5.305 20.594 10.727 1 98.75 116 VAL A N 1
ATOM 954 C CA . VAL A 1 116 ? -4.73 19.281 10.477 1 98.75 116 VAL A CA 1
ATOM 955 C C . VAL A 1 116 ? -5.164 18.312 11.578 1 98.75 116 VAL A C 1
ATOM 957 O O . VAL A 1 116 ? -5.141 18.656 12.766 1 98.75 116 VAL A O 1
ATOM 960 N N . ILE A 1 117 ? -5.641 17.156 11.203 1 98.94 117 ILE A N 1
ATOM 961 C CA . ILE A 1 117 ? -5.875 16.062 12.125 1 98.94 117 ILE A CA 1
ATOM 962 C C . ILE A 1 117 ? -4.949 14.891 11.781 1 98.94 117 ILE A C 1
ATOM 964 O O . ILE A 1 117 ? -4.832 14.508 10.617 1 98.94 117 ILE A O 1
ATOM 968 N N . TYR A 1 118 ? -4.207 14.461 12.719 1 98.75 118 TYR A N 1
ATOM 969 C CA . TYR A 1 118 ? -3.502 13.188 12.617 1 98.75 118 TYR A CA 1
ATOM 970 C C . TYR A 1 118 ? -3.979 12.219 13.688 1 98.75 118 TYR A C 1
ATOM 972 O O . TYR A 1 118 ? -4.027 12.562 14.867 1 98.75 118 TYR A O 1
ATOM 980 N N . ILE A 1 119 ? -4.281 10.969 13.234 1 98.75 119 ILE A N 1
ATOM 981 C CA . ILE A 1 119 ? -4.664 9.992 14.242 1 98.75 119 ILE A CA 1
ATOM 982 C C . ILE A 1 119 ? -4.039 8.641 13.906 1 98.75 119 ILE A C 1
ATOM 984 O O . ILE A 1 119 ? -3.805 8.328 12.734 1 98.75 119 ILE A O 1
ATOM 988 N N . ASP A 1 120 ? -3.736 7.875 14.875 1 97.5 120 ASP A N 1
ATOM 989 C CA . ASP A 1 120 ? -3.25 6.5 14.836 1 97.5 120 ASP A CA 1
ATOM 990 C C . ASP A 1 120 ? -4.148 5.578 15.664 1 97.5 120 ASP A C 1
ATOM 992 O O . ASP A 1 120 ? -3.752 5.113 16.734 1 97.5 120 ASP A O 1
ATOM 996 N N . PRO A 1 121 ? -5.309 5.207 15.172 1 97.31 121 PRO A N 1
ATOM 997 C CA . PRO A 1 121 ? -6.258 4.371 15.906 1 97.31 121 PRO A CA 1
ATOM 998 C C . PRO A 1 121 ? -5.789 2.922 16.047 1 97.31 121 PRO A C 1
ATOM 1000 O O . PRO A 1 121 ? -4.801 2.531 15.422 1 97.31 121 PRO A O 1
ATOM 1003 N N . PRO A 1 122 ? -6.449 2.164 16.938 1 94.81 122 PRO A N 1
ATOM 1004 C CA . PRO A 1 122 ? -6.129 0.735 16.969 1 94.81 122 PRO A CA 1
ATOM 1005 C C . PRO A 1 122 ? -6.332 0.053 15.609 1 94.81 122 PRO A C 1
ATOM 1007 O O . PRO A 1 122 ? -7.281 0.376 14.891 1 94.81 122 PRO A O 1
ATOM 1010 N N . TYR A 1 123 ? -5.504 -0.861 15.242 1 93.69 123 TYR A N 1
ATOM 1011 C CA . TYR A 1 123 ? -5.5 -1.474 13.922 1 93.69 123 TYR A CA 1
ATOM 1012 C C . TYR A 1 123 ? -6.441 -2.672 13.867 1 93.69 123 TYR A C 1
ATOM 1014 O O . TYR A 1 123 ? -6.742 -3.189 12.789 1 93.69 123 TYR A O 1
ATOM 1022 N N . ASN A 1 124 ? -6.961 -3.129 14.977 1 94 124 ASN A N 1
ATOM 1023 C CA . ASN A 1 124 ? -7.867 -4.27 15.047 1 94 124 ASN A CA 1
ATOM 1024 C C . ASN A 1 124 ? -7.199 -5.547 14.547 1 94 124 ASN A C 1
ATOM 1026 O O . ASN A 1 124 ? -7.75 -6.246 13.695 1 94 124 ASN A O 1
ATOM 1030 N N . THR A 1 125 ? -5.965 -5.859 15 1 87.12 125 THR A N 1
ATOM 1031 C CA . THR A 1 125 ? -5.152 -6.969 14.516 1 87.12 125 THR A CA 1
ATOM 1032 C C . THR A 1 125 ? -5.594 -8.281 15.164 1 87.12 125 THR A C 1
ATOM 1034 O O . THR A 1 125 ? -5.215 -9.359 14.703 1 87.12 125 THR A O 1
ATOM 1037 N N . GLY A 1 126 ? -6.395 -8.125 16.266 1 81.12 126 GLY A N 1
ATOM 1038 C CA . GLY A 1 126 ? -6.781 -9.297 17.031 1 81.12 126 GLY A CA 1
ATOM 1039 C C . GLY A 1 126 ? -5.852 -9.586 18.188 1 81.12 126 GLY A C 1
ATOM 1040 O O . GLY A 1 126 ? -6.125 -10.461 19.016 1 81.12 126 GLY A O 1
ATOM 1041 N N . SER A 1 127 ? -4.672 -8.898 18.25 1 75.12 127 SER A N 1
ATOM 1042 C CA . SER A 1 127 ? -3.689 -9.102 19.312 1 75.12 127 SER A CA 1
ATOM 1043 C C . SER A 1 127 ? -3.875 -8.086 20.438 1 75.12 127 SER A C 1
ATOM 1045 O O . SER A 1 127 ? -2.941 -7.355 20.781 1 75.12 127 SER A O 1
ATOM 1047 N N . LYS A 1 128 ? -5.055 -7.992 21 1 74.56 128 LYS A N 1
ATOM 1048 C CA . LYS A 1 128 ? -5.379 -7.164 22.156 1 74.56 128 LYS A CA 1
ATOM 1049 C C . LYS A 1 128 ? -4.988 -5.707 21.922 1 74.56 128 LYS A C 1
ATOM 1051 O O . LYS A 1 128 ? -4.344 -5.086 22.766 1 74.56 128 LYS A O 1
ATOM 1056 N N . ASP A 1 129 ? -5.301 -5.199 20.797 1 81.94 129 ASP A N 1
ATOM 1057 C CA . ASP A 1 129 ? -4.953 -3.818 20.469 1 81.94 129 ASP A CA 1
ATOM 1058 C C . ASP A 1 129 ? -6.207 -2.945 20.375 1 81.94 129 ASP A C 1
ATOM 1060 O O . ASP A 1 129 ? -6.109 -1.718 20.344 1 81.94 129 ASP A O 1
ATOM 1064 N N . PHE A 1 130 ? -7.348 -3.592 20.344 1 85.12 130 PHE A N 1
ATOM 1065 C CA . PHE A 1 130 ? -8.594 -2.842 20.203 1 85.12 130 PHE A CA 1
ATOM 1066 C C . PHE A 1 130 ? -9.586 -3.232 21.297 1 85.12 130 PHE A C 1
ATOM 1068 O O . PHE A 1 130 ? -9.961 -4.402 21.406 1 85.12 130 PHE A O 1
ATOM 1075 N N . LYS A 1 131 ? -9.992 -2.227 22.062 1 84.56 131 LYS A N 1
ATOM 1076 C CA . LYS A 1 131 ? -11 -2.406 23.094 1 84.56 131 LYS A CA 1
ATOM 1077 C C . LYS A 1 131 ? -12.312 -1.736 22.703 1 84.56 131 LYS A C 1
ATOM 1079 O O . LYS A 1 131 ? -12.32 -0.619 22.188 1 84.56 131 LYS A O 1
ATOM 1084 N N . TYR A 1 132 ? -13.32 -2.428 22.844 1 79.88 132 TYR A N 1
ATOM 1085 C CA . TYR A 1 132 ? -14.68 -1.92 22.688 1 79.88 132 TYR A CA 1
ATOM 1086 C C . TYR A 1 132 ? -15.492 -2.139 23.953 1 79.88 132 TYR A C 1
ATOM 1088 O O . TYR A 1 132 ? -15.594 -3.264 24.438 1 79.88 132 TYR A O 1
ATOM 1096 N N . ASN A 1 133 ? -16.016 -1.03 24.484 1 81.56 133 ASN A N 1
ATOM 1097 C CA . ASN A 1 133 ? -16.719 -1.064 25.766 1 81.56 133 ASN A CA 1
ATOM 1098 C C . ASN A 1 133 ? -15.891 -1.772 26.844 1 81.56 133 ASN A C 1
ATOM 1100 O O . ASN A 1 133 ? -16.375 -2.68 27.516 1 81.56 133 ASN A O 1
ATOM 1104 N N . ASP A 1 134 ? -14.602 -1.45 26.844 1 75.5 134 ASP A N 1
ATOM 1105 C CA . ASP A 1 134 ? -13.625 -1.795 27.875 1 75.5 134 ASP A CA 1
ATOM 1106 C C . ASP A 1 134 ? -13.242 -3.27 27.797 1 75.5 134 ASP A C 1
ATOM 1108 O O . ASP A 1 134 ? -12.727 -3.838 28.766 1 75.5 134 ASP A O 1
ATOM 1112 N N . LYS A 1 135 ? -13.633 -3.928 26.734 1 81.81 135 LYS A N 1
ATOM 1113 C CA . LYS A 1 135 ? -13.219 -5.309 26.5 1 81.81 135 LYS A CA 1
ATOM 1114 C C . LYS A 1 135 ? -12.438 -5.445 25.203 1 81.81 135 LYS A C 1
ATOM 1116 O O . LYS A 1 135 ? -12.797 -4.844 24.188 1 81.81 135 LYS A O 1
ATOM 1121 N N . PHE A 1 136 ? -11.398 -6.211 25.344 1 84.38 136 PHE A N 1
ATOM 1122 C CA . PHE A 1 136 ? -10.625 -6.473 24.125 1 84.38 136 PHE A CA 1
ATOM 1123 C C . PHE A 1 136 ? -11.453 -7.27 23.125 1 84.38 136 PHE A C 1
ATOM 1125 O O . PHE A 1 136 ? -12.156 -8.211 23.5 1 84.38 136 PHE A O 1
ATOM 1132 N N . VAL A 1 137 ? -11.43 -6.871 21.906 1 83.81 137 VAL A N 1
ATOM 1133 C CA . VAL A 1 137 ? -12.117 -7.582 20.844 1 83.81 137 VAL A CA 1
ATOM 1134 C C . VAL A 1 137 ? -11.203 -8.656 20.25 1 83.81 137 VAL A C 1
ATOM 1136 O O . VAL A 1 137 ? -10.117 -8.352 19.75 1 83.81 137 VAL A O 1
ATOM 1139 N N . ASP A 1 138 ? -11.672 -9.836 20.344 1 81.81 138 ASP A N 1
ATOM 1140 C CA . ASP A 1 138 ? -10.891 -10.977 19.875 1 81.81 138 ASP A CA 1
ATOM 1141 C C . ASP A 1 138 ? -11.055 -11.172 18.359 1 81.81 138 ASP A C 1
ATOM 1143 O O . ASP A 1 138 ? -12.07 -10.766 17.781 1 81.81 138 ASP A O 1
ATOM 1147 N N . LYS A 1 139 ? -10.078 -11.797 17.859 1 77.69 139 LYS A N 1
ATOM 1148 C CA . LYS A 1 139 ? -10.094 -12.062 16.422 1 77.69 139 LYS A CA 1
ATOM 1149 C C . LYS A 1 139 ? -11.242 -12.992 16.047 1 77.69 139 LYS A C 1
ATOM 1151 O O . LYS A 1 139 ? -11.719 -12.969 14.914 1 77.69 139 LYS A O 1
ATOM 1156 N N . THR A 1 140 ? -11.719 -13.75 16.969 1 80 140 THR A N 1
ATOM 1157 C CA . THR A 1 140 ? -12.773 -14.734 16.703 1 80 140 THR A CA 1
ATOM 1158 C C . THR A 1 140 ? -14.148 -14.094 16.828 1 80 140 THR A C 1
ATOM 1160 O O . THR A 1 140 ? -15.164 -14.727 16.531 1 80 140 THR A O 1
ATOM 1163 N N . ASP A 1 141 ? -14.078 -12.828 17.266 1 84.62 141 ASP A N 1
ATOM 1164 C CA . ASP A 1 141 ? -15.344 -12.102 17.344 1 84.62 141 ASP A CA 1
ATOM 1165 C C . ASP A 1 141 ? -15.93 -11.867 15.953 1 84.62 141 ASP A C 1
ATOM 1167 O O . ASP A 1 141 ? -15.297 -11.211 15.117 1 84.62 141 ASP A O 1
ATOM 1171 N N . SER A 1 142 ? -17.125 -12.375 15.742 1 83.94 142 SER A N 1
ATOM 1172 C CA . SER A 1 142 ? -17.75 -12.305 14.422 1 83.94 142 SER A CA 1
ATOM 1173 C C . SER A 1 142 ? -18.125 -10.875 14.062 1 83.94 142 SER A C 1
ATOM 1175 O O . SER A 1 142 ? -18.438 -10.578 12.906 1 83.94 142 SER A O 1
ATOM 1177 N N . PHE A 1 143 ? -18.094 -9.977 15.094 1 87.81 143 PHE A N 1
ATOM 1178 C CA . PHE A 1 143 ? -18.484 -8.586 14.844 1 87.81 143 PHE A CA 1
ATOM 1179 C C . PHE A 1 143 ? -17.281 -7.66 14.992 1 87.81 143 PHE A C 1
ATOM 1181 O O . PHE A 1 143 ? -17.438 -6.453 15.172 1 87.81 143 PHE A O 1
ATOM 1188 N N . SER A 1 144 ? -16.125 -8.227 14.969 1 91.44 144 SER A N 1
ATOM 1189 C CA . SER A 1 144 ? -14.906 -7.449 15.195 1 91.44 144 SER A CA 1
ATOM 1190 C C . SER A 1 144 ? -14.828 -6.25 14.258 1 91.44 144 SER A C 1
ATOM 1192 O O . SER A 1 144 ? -14.602 -5.121 14.695 1 91.44 144 SER A O 1
ATOM 1194 N N . HIS A 1 145 ? -15.109 -6.484 12.953 1 94 145 HIS A N 1
ATOM 1195 C CA . HIS A 1 145 ? -15.062 -5.402 11.977 1 94 145 HIS A CA 1
ATOM 1196 C C . HIS A 1 145 ? -16.172 -4.383 12.234 1 94 145 HIS A C 1
ATOM 1198 O O . HIS A 1 145 ? -15.93 -3.176 12.172 1 94 145 HIS A O 1
ATOM 1204 N N . SER A 1 146 ? -17.359 -4.832 12.547 1 92.19 146 SER A N 1
ATOM 1205 C CA . SER A 1 146 ? -18.516 -3.965 12.773 1 92.19 146 SER A CA 1
ATOM 1206 C C . SER A 1 146 ? -18.312 -3.076 13.992 1 92.19 146 SER A C 1
ATOM 1208 O O . SER A 1 146 ? -18.656 -1.895 13.977 1 92.19 146 SER A O 1
ATOM 1210 N N . LYS A 1 147 ? -17.797 -3.666 15.039 1 92.56 147 LYS A N 1
ATOM 1211 C CA . LYS A 1 147 ? -17.484 -2.889 16.234 1 92.56 147 LYS A CA 1
ATOM 1212 C C . LYS A 1 147 ? -16.469 -1.794 15.938 1 92.56 147 LYS A C 1
ATOM 1214 O O . LYS A 1 147 ? -16.656 -0.643 16.328 1 92.56 147 LYS A O 1
ATOM 1219 N N . TRP A 1 148 ? -15.406 -2.205 15.227 1 95.94 148 TRP A N 1
ATOM 1220 C CA . TRP A 1 148 ? -14.359 -1.249 14.883 1 95.94 148 TRP A CA 1
ATOM 1221 C C . TRP A 1 148 ? -14.914 -0.13 14.008 1 95.94 148 TRP A C 1
ATOM 1223 O O . TRP A 1 148 ? -14.633 1.048 14.234 1 95.94 148 TRP A O 1
ATOM 1233 N N . LEU A 1 149 ? -15.75 -0.503 13.031 1 96.31 149 LEU A N 1
ATOM 1234 C CA . LEU A 1 149 ? -16.344 0.466 12.125 1 96.31 149 LEU A CA 1
ATOM 1235 C C . LEU A 1 149 ? -17.281 1.408 12.867 1 96.31 149 LEU A C 1
ATOM 1237 O O . LEU A 1 149 ? -17.297 2.611 12.602 1 96.31 149 LEU A O 1
ATOM 1241 N N . SER A 1 150 ? -18.062 0.883 13.789 1 93.31 150 SER A N 1
ATOM 1242 C CA . SER A 1 150 ? -18.938 1.722 14.594 1 93.31 150 SER A CA 1
ATOM 1243 C C . SER A 1 150 ? -18.141 2.725 15.422 1 93.31 150 SER A C 1
ATOM 1245 O O . SER A 1 150 ? -18.5 3.9 15.5 1 93.31 150 SER A O 1
ATOM 1247 N N . PHE A 1 151 ? -17.094 2.207 15.992 1 95.25 151 PHE A N 1
ATOM 1248 C CA . PHE A 1 151 ? -16.172 3.012 16.797 1 95.25 151 PHE A CA 1
ATOM 1249 C C . PHE A 1 151 ? -15.594 4.156 15.977 1 95.25 151 PHE A C 1
ATOM 1251 O O . PHE A 1 151 ? -15.672 5.32 16.391 1 95.25 151 PHE A O 1
ATOM 1258 N N . MET A 1 152 ? -15.094 3.867 14.805 1 98 152 MET A N 1
ATOM 1259 C CA . MET A 1 152 ? -14.406 4.836 13.953 1 98 152 MET A CA 1
ATOM 1260 C C . MET A 1 152 ? -15.398 5.785 13.297 1 98 152 MET A C 1
ATOM 1262 O O . MET A 1 152 ? -15.117 6.973 13.133 1 98 152 MET A O 1
ATOM 1266 N N . GLU A 1 153 ? -16.547 5.293 12.859 1 97.25 153 GLU A N 1
ATOM 1267 C CA . GLU A 1 153 ? -17.547 6.102 12.164 1 97.25 153 GLU A CA 1
ATOM 1268 C C . GLU A 1 153 ? -17.953 7.301 13.008 1 97.25 153 GLU A C 1
ATOM 1270 O O . GLU A 1 153 ? -18.031 8.43 12.508 1 97.25 153 GLU A O 1
ATOM 1275 N N . ARG A 1 154 ? -18.25 7.098 14.281 1 94.75 154 ARG A N 1
ATOM 1276 C CA . ARG A 1 154 ? -18.688 8.172 15.172 1 94.75 154 ARG A CA 1
ATOM 1277 C C . ARG A 1 154 ? -17.609 9.242 15.297 1 94.75 154 ARG A C 1
ATOM 1279 O O . ARG A 1 154 ? -17.891 10.438 15.18 1 94.75 154 ARG A O 1
ATOM 1286 N N . ARG A 1 155 ? -16.453 8.836 15.484 1 98.12 155 ARG A N 1
ATOM 1287 C CA . ARG A 1 155 ? -15.352 9.75 15.734 1 98.12 155 ARG A CA 1
ATOM 1288 C C . ARG A 1 155 ? -14.945 10.484 14.461 1 98.12 155 ARG A C 1
ATOM 1290 O O . ARG A 1 155 ? -14.695 11.695 14.484 1 98.12 155 ARG A O 1
ATOM 1297 N N . LEU A 1 156 ? -14.93 9.773 13.305 1 98.75 156 LEU A N 1
ATOM 1298 C CA . LEU A 1 156 ? -14.523 10.391 12.047 1 98.75 156 LEU A CA 1
ATOM 1299 C C . LEU A 1 156 ? -15.578 11.375 11.555 1 98.75 156 LEU A C 1
ATOM 1301 O O . LEU A 1 156 ? -15.25 12.375 10.922 1 98.75 156 LEU A O 1
ATOM 1305 N N . THR A 1 157 ? -16.844 11.125 11.859 1 97.88 157 THR A N 1
ATOM 1306 C CA . THR A 1 157 ? -17.906 12.062 11.508 1 97.88 157 THR A CA 1
ATOM 1307 C C . THR A 1 157 ? -17.688 13.398 12.203 1 97.88 157 THR A C 1
ATOM 1309 O O . THR A 1 157 ? -17.766 14.453 11.57 1 97.88 157 THR A O 1
ATOM 1312 N N . ILE A 1 158 ? -17.391 13.359 13.508 1 98 158 ILE A N 1
ATOM 1313 C CA . ILE A 1 158 ? -17.141 14.578 14.258 1 98 158 ILE A CA 1
ATOM 1314 C C . ILE A 1 158 ? -15.844 15.227 13.758 1 98 158 ILE A C 1
ATOM 1316 O O . ILE A 1 158 ? -15.781 16.453 13.609 1 98 158 ILE A O 1
ATOM 1320 N N . ALA A 1 159 ? -14.828 14.414 13.492 1 98.75 159 ALA A N 1
ATOM 1321 C CA . ALA A 1 159 ? -13.555 14.922 12.992 1 98.75 159 ALA A CA 1
ATOM 1322 C C . ALA A 1 159 ? -13.758 15.75 11.727 1 98.75 159 ALA A C 1
ATOM 1324 O O . ALA A 1 159 ? -13.148 16.812 11.57 1 98.75 159 ALA A O 1
ATOM 1325 N N . ARG A 1 160 ? -14.57 15.227 10.789 1 98.69 160 ARG A N 1
ATOM 1326 C CA . ARG A 1 160 ? -14.852 15.977 9.57 1 98.69 160 ARG A CA 1
ATOM 1327 C C . ARG A 1 160 ? -15.438 17.344 9.883 1 98.69 160 ARG A C 1
ATOM 1329 O O . ARG A 1 160 ? -15.055 18.344 9.273 1 98.69 160 ARG A O 1
ATOM 1336 N N . ASN A 1 161 ? -16.344 17.422 10.898 1 97.75 161 ASN A N 1
ATOM 1337 C CA . ASN A 1 161 ? -16.984 18.688 11.281 1 97.75 161 ASN A CA 1
ATOM 1338 C C . ASN A 1 161 ? -15.977 19.656 11.891 1 97.75 161 ASN A C 1
ATOM 1340 O O . ASN A 1 161 ? -16.141 20.875 11.773 1 97.75 161 ASN A O 1
ATOM 1344 N N . LEU A 1 162 ? -15.023 19.156 12.523 1 98.56 162 LEU A N 1
ATOM 1345 C CA . LEU A 1 162 ? -14.039 19.984 13.203 1 98.56 162 LEU A CA 1
ATOM 1346 C C . LEU A 1 162 ? -13.055 20.578 12.203 1 98.56 162 LEU A C 1
ATOM 1348 O O . LEU A 1 162 ? -12.484 21.656 12.453 1 98.56 162 LEU A O 1
ATOM 1352 N N . LEU A 1 163 ? -12.859 19.938 11.086 1 98.75 163 LEU A N 1
ATOM 1353 C CA . LEU A 1 163 ? -11.898 20.406 10.094 1 98.75 163 LEU A CA 1
ATOM 1354 C C . LEU A 1 163 ? -12.344 21.719 9.469 1 98.75 163 LEU A C 1
ATOM 1356 O O . LEU A 1 163 ? -13.523 21.906 9.18 1 98.75 163 LEU A O 1
ATOM 1360 N N . SER A 1 164 ? -11.43 22.656 9.281 1 98.31 164 SER A N 1
ATOM 1361 C CA . SER A 1 164 ? -11.68 23.844 8.484 1 98.31 164 SER A CA 1
ATOM 1362 C C . SER A 1 164 ? -11.891 23.5 7.016 1 98.31 164 SER A C 1
ATOM 1364 O O . SER A 1 164 ? -11.648 22.375 6.598 1 98.31 164 SER A O 1
ATOM 1366 N N . GLU A 1 165 ? -12.273 24.406 6.238 1 97.44 165 GLU A N 1
ATOM 1367 C CA . GLU A 1 165 ? -12.508 24.172 4.816 1 97.44 165 GLU A CA 1
ATOM 1368 C C . GLU A 1 165 ? -11.219 23.812 4.094 1 97.44 165 GLU A C 1
ATOM 1370 O O . GLU A 1 165 ? -11.25 23.125 3.068 1 97.44 165 GLU A O 1
ATOM 1375 N N . GLU A 1 166 ? -10.094 24.172 4.695 1 97.56 166 GLU A N 1
ATOM 1376 C CA . GLU A 1 166 ? -8.789 23.828 4.137 1 97.56 166 GLU A CA 1
ATOM 1377 C C . GLU A 1 166 ? -8.164 22.641 4.871 1 97.56 166 GLU A C 1
ATOM 1379 O O . GLU A 1 166 ? -7.004 22.297 4.633 1 97.56 166 GLU A O 1
ATOM 1384 N N . GLY A 1 167 ? -8.953 22.062 5.727 1 98.38 167 GLY A N 1
ATOM 1385 C CA . GLY A 1 167 ? -8.406 21.078 6.645 1 98.38 167 GLY A CA 1
ATOM 1386 C C . GLY A 1 167 ? -8.047 19.766 5.969 1 98.38 167 GLY A C 1
ATOM 1387 O O . GLY A 1 167 ? -8.625 19.422 4.938 1 98.38 167 GLY A O 1
ATOM 1388 N N . VAL A 1 168 ? -7.082 19.078 6.539 1 98.38 168 VAL A N 1
ATOM 1389 C CA . VAL A 1 168 ? -6.605 17.797 6.051 1 98.38 168 VAL A CA 1
ATOM 1390 C C . VAL A 1 168 ? -6.516 16.797 7.207 1 98.38 168 VAL A C 1
ATOM 1392 O O . VAL A 1 168 ? -6.176 17.172 8.328 1 98.38 168 VAL A O 1
ATOM 1395 N N . ILE A 1 169 ? -6.867 15.562 6.941 1 98.81 169 ILE A N 1
ATOM 1396 C CA . ILE A 1 169 ? -6.758 14.531 7.965 1 98.81 169 ILE A CA 1
ATOM 1397 C C . ILE A 1 169 ? -5.852 13.406 7.465 1 98.81 169 ILE A C 1
ATOM 1399 O O . ILE A 1 169 ? -5.93 13.008 6.301 1 98.81 169 ILE A O 1
ATOM 1403 N N . PHE A 1 170 ? -4.922 12.984 8.312 1 98.75 170 PHE A N 1
ATOM 1404 C CA . PHE A 1 170 ? -4.027 11.844 8.125 1 98.75 170 PHE A CA 1
ATOM 1405 C C . PHE A 1 170 ? -4.371 10.719 9.094 1 98.75 170 PHE A C 1
ATOM 1407 O O . PHE A 1 170 ? -4.445 10.938 10.305 1 98.75 170 PHE A O 1
ATOM 1414 N N . VAL A 1 171 ? -4.59 9.531 8.578 1 98.81 171 VAL A N 1
ATOM 1415 C CA . VAL A 1 171 ? -4.938 8.414 9.445 1 98.81 171 VAL A CA 1
ATOM 1416 C C . VAL A 1 171 ? -3.975 7.25 9.195 1 98.81 171 VAL A C 1
ATOM 1418 O O . VAL A 1 171 ? -3.926 6.703 8.094 1 98.81 171 VAL A O 1
ATOM 1421 N N . SER A 1 172 ? -3.152 6.887 10.195 1 98.06 172 SER A N 1
ATOM 1422 C CA . SER A 1 172 ? -2.326 5.684 10.141 1 98.06 172 SER A CA 1
ATOM 1423 C C . SER A 1 172 ? -3.176 4.426 10.273 1 98.06 172 SER A C 1
ATOM 1425 O O . SER A 1 172 ? -4.148 4.402 11.031 1 98.06 172 SER A O 1
ATOM 1427 N N . ILE A 1 173 ? -2.861 3.389 9.523 1 97.94 173 ILE A N 1
ATOM 1428 C CA . ILE A 1 173 ? -3.635 2.154 9.594 1 97.94 173 ILE A CA 1
ATOM 1429 C C . ILE A 1 173 ? -2.793 0.988 9.078 1 97.94 173 ILE A C 1
ATOM 1431 O O . ILE A 1 173 ? -1.824 1.191 8.344 1 97.94 173 ILE A O 1
ATOM 1435 N N . GLY A 1 174 ? -3.023 -0.179 9.523 1 95.19 174 GLY A N 1
ATOM 1436 C CA . GLY A 1 174 ? -2.4 -1.396 9.031 1 95.19 174 GLY A CA 1
ATOM 1437 C C . GLY A 1 174 ? -3.246 -2.123 8 1 95.19 174 GLY A C 1
ATOM 1438 O O . GLY A 1 174 ? -4.246 -1.587 7.52 1 95.19 174 GLY A O 1
ATOM 1439 N N . ASP A 1 175 ? -3.008 -3.33 7.688 1 93.44 175 ASP A N 1
ATOM 1440 C CA . ASP A 1 175 ? -3.65 -4.125 6.645 1 93.44 175 ASP A CA 1
ATOM 1441 C C . ASP A 1 175 ? -5.078 -4.496 7.039 1 93.44 175 ASP A C 1
ATOM 1443 O O . ASP A 1 175 ? -5.977 -4.52 6.195 1 93.44 175 ASP A O 1
ATOM 1447 N N . ASP A 1 176 ? -5.273 -4.719 8.258 1 93.06 176 ASP A N 1
ATOM 1448 C CA . ASP A 1 176 ? -6.484 -5.395 8.711 1 93.06 176 ASP A CA 1
ATOM 1449 C C . ASP A 1 176 ? -7.723 -4.547 8.43 1 93.06 176 ASP A C 1
ATOM 1451 O O . ASP A 1 176 ? -8.766 -5.078 8.039 1 93.06 176 ASP A O 1
ATOM 1455 N N . GLU A 1 177 ? -7.613 -3.225 8.664 1 97.06 177 GLU A N 1
ATOM 1456 C CA . GLU A 1 177 ? -8.789 -2.367 8.508 1 97.06 177 GLU A CA 1
ATOM 1457 C C . GLU A 1 177 ? -8.562 -1.315 7.426 1 97.06 177 GLU A C 1
ATOM 1459 O O . GLU A 1 177 ? -9.312 -0.34 7.336 1 97.06 177 GLU A O 1
ATOM 1464 N N . ASN A 1 178 ? -7.484 -1.49 6.602 1 97.75 178 ASN A N 1
ATOM 1465 C CA . ASN A 1 178 ? -7.16 -0.5 5.578 1 97.75 178 ASN A CA 1
ATOM 1466 C C . ASN A 1 178 ? -8.312 -0.308 4.598 1 97.75 178 ASN A C 1
ATOM 1468 O O . ASN A 1 178 ? -8.742 0.82 4.352 1 97.75 178 ASN A O 1
ATOM 1472 N N . ALA A 1 179 ? -8.844 -1.396 4.062 1 98.12 179 ALA A N 1
ATOM 1473 C CA . ALA A 1 179 ? -9.906 -1.332 3.066 1 98.12 179 ALA A CA 1
ATOM 1474 C C . ALA A 1 179 ? -11.195 -0.787 3.68 1 98.12 179 ALA A C 1
ATOM 1476 O O . ALA A 1 179 ? -11.859 0.068 3.088 1 98.12 179 ALA A O 1
ATOM 1477 N N . THR A 1 180 ? -11.562 -1.272 4.895 1 97.62 180 THR A N 1
ATOM 1478 C CA . THR A 1 180 ? -12.773 -0.825 5.562 1 97.62 180 THR A CA 1
ATOM 1479 C C . THR A 1 180 ? -12.688 0.659 5.91 1 97.62 180 THR A C 1
ATOM 1481 O O . THR A 1 180 ? -13.656 1.4 5.727 1 97.62 180 THR A O 1
ATOM 1484 N N . LEU A 1 181 ? -11.531 1.062 6.355 1 98.69 181 LEU A N 1
ATOM 1485 C CA . LEU A 1 181 ? -11.336 2.469 6.684 1 98.69 181 LEU A CA 1
ATOM 1486 C C . LEU A 1 181 ? -11.477 3.344 5.445 1 98.69 181 LEU A C 1
ATOM 1488 O O . LEU A 1 181 ? -12.117 4.398 5.492 1 98.69 181 LEU A O 1
ATOM 1492 N N . LYS A 1 182 ? -10.828 2.898 4.367 1 98.62 182 LYS A N 1
ATOM 1493 C CA . LYS A 1 182 ? -10.883 3.648 3.117 1 98.62 182 LYS A CA 1
ATOM 1494 C C . LYS A 1 182 ? -12.328 3.861 2.664 1 98.62 182 LYS A C 1
ATOM 1496 O O . LYS A 1 182 ? -12.711 4.973 2.301 1 98.62 182 LYS A O 1
ATOM 1501 N N . LEU A 1 183 ? -13.148 2.848 2.656 1 98.06 183 LEU A N 1
ATOM 1502 C CA . LEU A 1 183 ? -14.531 2.955 2.211 1 98.06 183 LEU A CA 1
ATOM 1503 C C . LEU A 1 183 ? -15.352 3.793 3.184 1 98.06 183 LEU A C 1
ATOM 1505 O O . LEU A 1 183 ? -16.234 4.543 2.77 1 98.06 183 LEU A O 1
ATOM 1509 N N . LEU A 1 184 ? -15.078 3.639 4.496 1 98.25 184 LEU A N 1
ATOM 1510 C CA . LEU A 1 184 ? -15.75 4.453 5.504 1 98.25 184 LEU A CA 1
ATOM 1511 C C . LEU A 1 184 ? -15.445 5.934 5.297 1 98.25 184 LEU A C 1
ATOM 1513 O O . LEU A 1 184 ? -16.359 6.766 5.312 1 98.25 184 LEU A O 1
ATOM 1517 N N . MET A 1 185 ? -14.203 6.254 5.086 1 98.69 185 MET A N 1
ATOM 1518 C CA . MET A 1 185 ? -13.805 7.648 4.918 1 98.69 185 MET A CA 1
ATOM 1519 C C . MET A 1 185 ? -14.328 8.211 3.602 1 98.69 185 MET A C 1
ATOM 1521 O O . MET A 1 185 ? -14.664 9.398 3.516 1 98.69 185 MET A O 1
ATOM 1525 N N . ASP A 1 186 ? -14.383 7.359 2.525 1 97.75 186 ASP A N 1
ATOM 1526 C CA . ASP A 1 186 ? -15.031 7.793 1.288 1 97.75 186 ASP A CA 1
ATOM 1527 C C . ASP A 1 186 ? -16.469 8.25 1.544 1 97.75 186 ASP A C 1
ATOM 1529 O O . ASP A 1 186 ? -16.938 9.211 0.933 1 97.75 186 ASP A O 1
ATOM 1533 N N . GLU A 1 187 ? -17.094 7.547 2.377 1 96.44 187 GLU A N 1
ATOM 1534 C CA . GLU A 1 187 ? -18.484 7.867 2.684 1 96.44 187 GLU A CA 1
ATOM 1535 C C . GLU A 1 187 ? -18.578 9.148 3.504 1 96.44 187 GLU A C 1
ATOM 1537 O O . GLU A 1 187 ? -19.469 9.977 3.258 1 96.44 187 GLU A O 1
ATOM 1542 N N . ILE A 1 188 ? -17.719 9.344 4.449 1 98.06 188 ILE A N 1
ATOM 1543 C CA . ILE A 1 188 ? -17.812 10.445 5.398 1 98.06 188 ILE A CA 1
ATOM 1544 C C . ILE A 1 188 ? -17.25 11.719 4.77 1 98.06 188 ILE A C 1
ATOM 1546 O O . ILE A 1 188 ? -17.859 12.781 4.844 1 98.06 188 ILE A O 1
ATOM 1550 N N . PHE A 1 189 ? -16.094 11.656 4.125 1 98.19 189 PHE A N 1
ATOM 1551 C CA . PHE A 1 189 ? -15.406 12.828 3.609 1 98.19 189 PHE A CA 1
ATOM 1552 C C . PHE A 1 189 ? -15.719 13.039 2.131 1 98.19 189 PHE A C 1
ATOM 1554 O O . PHE A 1 189 ? -15.516 14.133 1.598 1 98.19 189 PHE A O 1
ATOM 1561 N N . GLY A 1 190 ? -16.234 11.969 1.456 1 96.69 190 GLY A N 1
ATOM 1562 C CA . GLY A 1 190 ? -16.406 12.008 0.013 1 96.69 190 GLY A CA 1
ATOM 1563 C C . GLY A 1 190 ? -15.211 11.453 -0.746 1 96.69 190 GLY A C 1
ATOM 1564 O O . GLY A 1 190 ? -14.062 11.797 -0.445 1 96.69 190 GLY A O 1
ATOM 1565 N N . GLU A 1 191 ? -15.484 10.648 -1.72 1 94.19 191 GLU A N 1
ATOM 1566 C CA . GLU A 1 191 ? -14.438 10 -2.498 1 94.19 191 GLU A CA 1
ATOM 1567 C C . GLU A 1 191 ? -13.555 11.031 -3.195 1 94.19 191 GLU A C 1
ATOM 1569 O O . GLU A 1 191 ? -12.336 10.844 -3.301 1 94.19 191 GLU A O 1
ATOM 1574 N N . SER A 1 192 ? -14.102 12.109 -3.676 1 93.75 192 SER A N 1
ATOM 1575 C CA . SER A 1 192 ? -13.367 13.141 -4.402 1 93.75 192 SER A CA 1
ATOM 1576 C C . SER A 1 192 ? -12.391 13.875 -3.49 1 93.75 192 SER A C 1
ATOM 1578 O O . SER A 1 192 ? -11.516 14.594 -3.965 1 93.75 192 SER A O 1
ATOM 1580 N N . ASN A 1 193 ? -12.531 13.727 -2.178 1 97.19 193 ASN A N 1
ATOM 1581 C CA . ASN A 1 193 ? -11.68 14.422 -1.218 1 97.19 193 ASN A CA 1
ATOM 1582 C C . ASN A 1 193 ? -10.516 13.547 -0.756 1 97.19 193 ASN A C 1
ATOM 1584 O O . ASN A 1 193 ? -9.727 13.953 0.098 1 97.19 193 ASN A O 1
ATOM 1588 N N . HIS A 1 194 ? -10.438 12.305 -1.324 1 96.75 194 HIS A N 1
ATOM 1589 C CA . HIS A 1 194 ? -9.297 11.438 -1.076 1 96.75 194 HIS A CA 1
ATOM 1590 C C . HIS A 1 194 ? -8.055 11.945 -1.798 1 96.75 194 HIS A C 1
ATOM 1592 O O . HIS A 1 194 ? -8.055 12.094 -3.021 1 96.75 194 HIS A O 1
ATOM 1598 N N . LEU A 1 195 ? -7.023 12.219 -1.077 1 95.5 195 LEU A N 1
ATOM 1599 C CA . LEU A 1 195 ? -5.793 12.711 -1.687 1 95.5 195 LEU A CA 1
ATOM 1600 C C . LEU A 1 195 ? -4.852 11.562 -2.02 1 95.5 195 LEU A C 1
ATOM 1602 O O . LEU A 1 195 ? -4.488 11.367 -3.184 1 95.5 195 LEU A O 1
ATOM 1606 N N . ASN A 1 196 ? -4.477 10.789 -0.946 1 95.5 196 ASN A N 1
ATOM 1607 C CA . ASN A 1 196 ? -3.506 9.727 -1.173 1 95.5 196 ASN A CA 1
ATOM 1608 C C . ASN A 1 196 ? -3.66 8.602 -0.152 1 95.5 196 ASN A C 1
ATOM 1610 O O . ASN A 1 196 ? -4.258 8.797 0.908 1 95.5 196 ASN A O 1
ATOM 1614 N N . GLN A 1 197 ? -3.234 7.504 -0.572 1 97.19 197 GLN A N 1
ATOM 1615 C CA . GLN A 1 197 ? -2.75 6.477 0.343 1 97.19 197 GLN A CA 1
ATOM 1616 C C . GLN A 1 197 ? -1.229 6.359 0.285 1 97.19 197 GLN A C 1
ATOM 1618 O O . GLN A 1 197 ? -0.665 6.043 -0.764 1 97.19 197 GLN A O 1
ATOM 1623 N N . ILE A 1 198 ? -0.581 6.637 1.344 1 97 198 ILE A N 1
ATOM 1624 C CA . ILE A 1 198 ? 0.875 6.59 1.417 1 97 198 ILE A CA 1
ATOM 1625 C C . ILE A 1 198 ? 1.316 5.285 2.078 1 97 198 ILE A C 1
ATOM 1627 O O . ILE A 1 198 ? 0.766 4.887 3.107 1 97 198 ILE A O 1
ATOM 1631 N N . SER A 1 199 ? 2.172 4.52 1.459 1 97.12 199 SER A N 1
ATOM 1632 C CA . SER A 1 199 ? 2.789 3.334 2.045 1 97.12 199 SER A CA 1
ATOM 1633 C C . SER A 1 199 ? 4.074 3.689 2.787 1 97.12 199 SER A C 1
ATOM 1635 O O . SER A 1 199 ? 5.02 4.211 2.188 1 97.12 199 SER A O 1
ATOM 1637 N N . VAL A 1 200 ? 4.09 3.436 4.047 1 96.12 200 VAL A N 1
ATOM 1638 C CA . VAL A 1 200 ? 5.23 3.781 4.891 1 96.12 200 VAL A CA 1
ATOM 1639 C C . VAL A 1 200 ? 5.992 2.514 5.273 1 96.12 200 VAL A C 1
ATOM 1641 O O . VAL A 1 200 ? 5.426 1.604 5.883 1 96.12 200 VAL A O 1
ATOM 1644 N N . LYS A 1 201 ? 7.211 2.432 4.93 1 93.25 201 LYS A N 1
ATOM 1645 C CA . LYS A 1 201 ? 8.039 1.287 5.297 1 93.25 201 LYS A CA 1
ATOM 1646 C C . LYS A 1 201 ? 8.32 1.27 6.797 1 93.25 201 LYS A C 1
ATOM 1648 O O . LYS A 1 201 ? 8.703 2.289 7.375 1 93.25 201 LYS A O 1
ATOM 1653 N N . THR A 1 202 ? 8.031 0.224 7.43 1 90.62 202 THR A N 1
ATOM 1654 C CA . THR A 1 202 ? 8.305 0.016 8.844 1 90.62 202 THR A CA 1
ATOM 1655 C C . THR A 1 202 ? 9.305 -1.117 9.047 1 90.62 202 THR A C 1
ATOM 1657 O O . THR A 1 202 ? 9.805 -1.689 8.07 1 90.62 202 THR A O 1
ATOM 1660 N N . LYS A 1 203 ? 9.703 -1.315 10.25 1 79.56 203 LYS A N 1
ATOM 1661 C CA . LYS A 1 203 ? 10.555 -2.463 10.547 1 79.56 203 LYS A CA 1
ATOM 1662 C C . LYS A 1 203 ? 9.812 -3.775 10.289 1 79.56 203 LYS A C 1
ATOM 1664 O O . LYS A 1 203 ? 8.602 -3.859 10.484 1 79.56 203 LYS A O 1
ATOM 1669 N N . GLN A 1 204 ? 10.594 -4.617 9.734 1 68.62 204 GLN A N 1
ATOM 1670 C CA . GLN A 1 204 ? 9.992 -5.922 9.484 1 68.62 204 GLN A CA 1
ATOM 1671 C C . GLN A 1 204 ? 9.508 -6.562 10.781 1 68.62 204 GLN A C 1
ATOM 1673 O O . GLN A 1 204 ? 10.211 -6.531 11.797 1 68.62 204 GLN A O 1
ATOM 1678 N N . ALA A 1 205 ? 8.219 -6.785 10.867 1 58.31 205 ALA A N 1
ATOM 1679 C CA . ALA A 1 205 ? 7.668 -7.391 12.078 1 58.31 205 ALA A CA 1
ATOM 1680 C C . ALA A 1 205 ? 8.492 -8.602 12.508 1 58.31 205 ALA A C 1
ATOM 1682 O O . ALA A 1 205 ? 8.953 -9.375 11.664 1 58.31 205 ALA A O 1
ATOM 1683 N N . ALA A 1 206 ? 9.281 -8.477 13.742 1 48.44 206 ALA A N 1
ATOM 1684 C CA . ALA A 1 206 ? 10.117 -9.516 14.344 1 48.44 206 ALA A CA 1
ATOM 1685 C C . ALA A 1 206 ? 9.383 -10.852 14.398 1 48.44 206 ALA A C 1
ATOM 1687 O O . ALA A 1 206 ? 8.297 -10.945 14.977 1 48.44 206 ALA A O 1
ATOM 1688 N N . GLY A 1 207 ? 8.727 -11.32 13.578 1 42.16 207 GLY A N 1
ATOM 1689 C CA . GLY A 1 207 ? 8.195 -12.594 14.047 1 42.16 207 GLY A CA 1
ATOM 1690 C C . GLY A 1 207 ? 9.25 -13.5 14.656 1 42.16 207 GLY A C 1
ATOM 1691 O O . GLY A 1 207 ? 10.445 -13.297 14.438 1 42.16 207 GLY A O 1
ATOM 1692 N N . ALA A 1 208 ? 9.062 -14.031 15.891 1 34.16 208 ALA A N 1
ATOM 1693 C CA . ALA A 1 208 ? 9.945 -15.078 16.391 1 34.16 208 ALA A CA 1
ATOM 1694 C C . ALA A 1 208 ? 10.711 -15.75 15.258 1 34.16 208 ALA A C 1
ATOM 1696 O O . ALA A 1 208 ? 10.117 -16.125 14.242 1 34.16 208 ALA A O 1
ATOM 1697 N N . SER A 1 209 ? 11.961 -15.305 15.039 1 35.69 209 SER A N 1
ATOM 1698 C CA . SER A 1 209 ? 12.789 -16.219 14.258 1 35.69 209 SER A CA 1
ATOM 1699 C C . SER A 1 209 ? 12.188 -17.625 14.227 1 35.69 209 SER A C 1
ATOM 1701 O O . SER A 1 209 ? 12.766 -18.531 13.633 1 35.69 209 SER A O 1
ATOM 1703 N N . GLY A 1 210 ? 11.453 -17.938 15.281 1 34 210 GLY A N 1
ATOM 1704 C CA . GLY A 1 210 ? 11.164 -19.359 15.266 1 34 210 GLY A CA 1
ATOM 1705 C C . GLY A 1 210 ? 10.438 -19.812 14.008 1 34 210 GLY A C 1
ATOM 1706 O O . GLY A 1 210 ? 9.867 -19 13.289 1 34 210 GLY A O 1
ATOM 1707 N N . GLY A 1 211 ? 10.688 -21.047 13.617 1 37.56 211 GLY A N 1
ATOM 1708 C CA . GLY A 1 211 ? 10.477 -22 12.539 1 37.56 211 GLY A CA 1
ATOM 1709 C C . GLY A 1 211 ? 9.078 -21.938 11.953 1 37.56 211 GLY A C 1
ATOM 1710 O O . GLY A 1 211 ? 8.703 -22.781 11.133 1 37.56 211 GLY A O 1
ATOM 1711 N N . GLY A 1 212 ? 8.062 -21.406 12.68 1 42.84 212 GLY A N 1
ATOM 1712 C CA . GLY A 1 212 ? 6.859 -21.938 12.062 1 42.84 212 GLY A CA 1
ATOM 1713 C C . GLY A 1 212 ? 6.598 -21.375 10.672 1 42.84 212 GLY A C 1
ATOM 1714 O O . GLY A 1 212 ? 7.117 -20.312 10.32 1 42.84 212 GLY A O 1
ATOM 1715 N N . GLU A 1 213 ? 6.445 -22.234 9.664 1 52 213 GLU A N 1
ATOM 1716 C CA . GLU A 1 213 ? 6.117 -22.188 8.242 1 52 213 GLU A CA 1
ATOM 1717 C C . GLU A 1 213 ? 5.031 -21.156 7.953 1 52 213 GLU A C 1
ATOM 1719 O O . GLU A 1 213 ? 3.842 -21.484 7.965 1 52 213 GLU A O 1
ATOM 1724 N N . ASP A 1 214 ? 5.227 -19.734 8.172 1 65.38 214 ASP A N 1
ATOM 1725 C CA . ASP A 1 214 ? 4.188 -18.75 7.871 1 65.38 214 ASP A CA 1
ATOM 1726 C C . ASP A 1 214 ? 3.955 -18.625 6.367 1 65.38 214 ASP A C 1
ATOM 1728 O O . ASP A 1 214 ? 4.906 -18.594 5.586 1 65.38 214 ASP A O 1
ATOM 1732 N N . LYS A 1 215 ? 2.76 -18.906 6.008 1 80.19 215 LYS A N 1
ATOM 1733 C CA . LYS A 1 215 ? 2.32 -18.828 4.617 1 80.19 215 LYS A CA 1
ATOM 1734 C C . LYS A 1 215 ? 2.314 -17.391 4.117 1 80.19 215 LYS A C 1
ATOM 1736 O O . LYS A 1 215 ? 2.295 -17.141 2.91 1 80.19 215 LYS A O 1
ATOM 1741 N N . LYS A 1 216 ? 2.518 -16.391 5.082 1 85.56 216 LYS A N 1
ATOM 1742 C CA . LYS A 1 216 ? 2.441 -14.977 4.727 1 85.56 216 LYS A CA 1
ATOM 1743 C C . LYS A 1 216 ? 3.828 -14.344 4.699 1 85.56 216 LYS A C 1
ATOM 1745 O O . LYS A 1 216 ? 4.711 -14.734 5.461 1 85.56 216 LYS A O 1
ATOM 1750 N N . LEU A 1 217 ? 3.998 -13.438 3.812 1 88.12 217 LEU A N 1
ATOM 1751 C CA . LEU A 1 217 ? 5.184 -12.586 3.863 1 88.12 217 LEU A CA 1
ATOM 1752 C C . LEU A 1 217 ? 5.18 -11.719 5.117 1 88.12 217 LEU A C 1
ATOM 1754 O O . LEU A 1 217 ? 4.121 -11.25 5.551 1 88.12 217 LEU A O 1
ATOM 1758 N N . LYS A 1 218 ? 6.34 -11.586 5.625 1 87.38 218 LYS A N 1
ATOM 1759 C CA . LYS A 1 218 ? 6.434 -10.703 6.781 1 87.38 218 LYS A CA 1
ATOM 1760 C C . LYS A 1 218 ? 6.082 -9.266 6.41 1 87.38 218 LYS A C 1
ATOM 1762 O O . LYS A 1 218 ? 6.555 -8.742 5.398 1 87.38 218 LYS A O 1
ATOM 1767 N N . LYS A 1 219 ? 5.277 -8.695 7.215 1 89.81 219 LYS A N 1
ATOM 1768 C CA . LYS A 1 219 ? 4.797 -7.34 6.953 1 89.81 219 LYS A CA 1
ATOM 1769 C C . LYS A 1 219 ? 5.855 -6.305 7.324 1 89.81 219 LYS A C 1
ATOM 1771 O O . LYS A 1 219 ? 6.512 -6.418 8.359 1 89.81 219 LYS A O 1
ATOM 1776 N N . ASN A 1 220 ? 6.062 -5.305 6.438 1 92.5 220 ASN A N 1
ATOM 1777 C CA . ASN A 1 220 ? 6.984 -4.215 6.73 1 92.5 220 ASN A CA 1
ATOM 1778 C C . ASN A 1 220 ? 6.473 -2.887 6.18 1 92.5 220 ASN A C 1
ATOM 1780 O O . ASN A 1 220 ? 7.266 -2.014 5.82 1 92.5 220 ASN A O 1
ATOM 1784 N N . ILE A 1 221 ? 5.156 -2.803 6.047 1 94 221 ILE A N 1
ATOM 1785 C CA . ILE A 1 221 ? 4.527 -1.58 5.559 1 94 221 ILE A CA 1
ATOM 1786 C C . ILE A 1 221 ? 3.312 -1.245 6.422 1 94 221 ILE A C 1
ATOM 1788 O O . ILE A 1 221 ? 2.59 -2.143 6.863 1 94 221 ILE A O 1
ATOM 1792 N N . GLU A 1 222 ? 3.113 -0.051 6.652 1 95.19 222 GLU A N 1
ATOM 1793 C CA . GLU A 1 222 ? 1.863 0.53 7.133 1 95.19 222 GLU A CA 1
ATOM 1794 C C . GLU A 1 222 ? 1.358 1.611 6.18 1 95.19 222 GLU A C 1
ATOM 1796 O O . GLU A 1 222 ? 2.061 2 5.246 1 95.19 222 GLU A O 1
ATOM 1801 N N . TYR A 1 223 ? 0.145 1.989 6.387 1 97.56 223 TYR A N 1
ATOM 1802 C CA . TYR A 1 223 ? -0.461 2.924 5.441 1 97.56 223 TYR A CA 1
ATOM 1803 C C . TYR A 1 223 ? -0.889 4.207 6.145 1 97.56 223 TYR A C 1
ATOM 1805 O O . TYR A 1 223 ? -1.089 4.219 7.363 1 97.56 223 TYR A O 1
ATOM 1813 N N . LEU A 1 224 ? -0.901 5.242 5.41 1 98.12 224 LEU A N 1
ATOM 1814 C CA . LEU A 1 224 ? -1.422 6.551 5.801 1 98.12 224 LEU A CA 1
ATOM 1815 C C . LEU A 1 224 ? -2.467 7.039 4.801 1 98.12 224 LEU A C 1
ATOM 1817 O O . LEU A 1 224 ? -2.148 7.301 3.641 1 98.12 224 LEU A O 1
ATOM 1821 N N . LEU A 1 225 ? -3.756 7.07 5.219 1 98.56 225 LEU A N 1
ATOM 1822 C CA . LEU A 1 225 ? -4.809 7.629 4.379 1 98.56 225 LEU A CA 1
ATOM 1823 C C . LEU A 1 225 ? -4.922 9.133 4.574 1 98.56 225 LEU A C 1
ATOM 1825 O O . LEU A 1 225 ? -4.953 9.617 5.711 1 98.56 225 LEU A O 1
ATOM 1829 N N . VAL A 1 226 ? -4.969 9.875 3.5 1 98.25 226 VAL A N 1
ATOM 1830 C CA . VAL A 1 226 ? -4.992 11.328 3.547 1 98.25 226 VAL A CA 1
ATOM 1831 C C . VAL A 1 226 ? -6.254 11.852 2.863 1 98.25 226 VAL A C 1
ATOM 1833 O O . VAL A 1 226 ? -6.516 11.523 1.702 1 98.25 226 VAL A O 1
ATOM 1836 N N . TYR A 1 227 ? -7.078 12.594 3.561 1 98.44 227 TYR A N 1
ATOM 1837 C CA . TYR A 1 227 ? -8.289 13.219 3.035 1 98.44 227 TYR A CA 1
ATOM 1838 C C . TYR A 1 227 ? -8.312 14.711 3.348 1 98.44 227 TYR A C 1
ATOM 1840 O O . TYR A 1 227 ? -7.719 15.156 4.336 1 98.44 227 TYR A O 1
ATOM 1848 N N . THR A 1 228 ? -8.922 15.469 2.506 1 98 228 THR A N 1
ATOM 1849 C CA . THR A 1 228 ? -9.289 16.844 2.809 1 98 228 THR A CA 1
ATOM 1850 C C . THR A 1 228 ? -10.789 16.969 3.066 1 98 228 THR A C 1
ATOM 1852 O O . THR A 1 228 ? -11.547 16.047 2.746 1 98 228 THR A O 1
ATOM 1855 N N . LYS A 1 229 ? -11.18 18.016 3.742 1 97.56 229 LYS A N 1
ATOM 1856 C CA . LYS A 1 229 ? -12.602 18.266 3.936 1 97.56 229 LYS A CA 1
ATOM 1857 C C . LYS A 1 229 ? -13.281 18.641 2.621 1 97.56 229 LYS A C 1
ATOM 1859 O O . LYS A 1 229 ? -14.398 18.219 2.346 1 97.56 229 LYS A O 1
ATOM 1864 N N . ASN A 1 230 ? -12.539 19.422 1.909 1 95.75 230 ASN A N 1
ATOM 1865 C CA . ASN A 1 230 ? -13.023 19.938 0.634 1 95.75 230 ASN A CA 1
ATOM 1866 C C . ASN A 1 230 ? -11.891 20.109 -0.368 1 95.75 230 ASN A C 1
ATOM 1868 O O . ASN A 1 230 ? -11.039 20.984 -0.2 1 95.75 230 ASN A O 1
ATOM 1872 N N . SER A 1 231 ? -11.938 19.359 -1.435 1 93.94 231 SER A N 1
ATOM 1873 C CA . SER A 1 231 ? -10.852 19.344 -2.408 1 93.94 231 SER A CA 1
ATOM 1874 C C . SER A 1 231 ? -10.711 20.672 -3.121 1 93.94 231 SER A C 1
ATOM 1876 O O . SER A 1 231 ? -9.617 21.047 -3.545 1 93.94 231 SER A O 1
ATOM 1878 N N . ASP A 1 232 ? -11.742 21.422 -3.227 1 93 232 ASP A N 1
ATOM 1879 C CA . ASP A 1 232 ? -11.719 22.719 -3.922 1 93 232 ASP A CA 1
ATOM 1880 C C . ASP A 1 232 ? -10.953 23.766 -3.119 1 93 232 ASP A C 1
ATOM 1882 O O . ASP A 1 232 ? -10.312 24.641 -3.693 1 93 232 ASP A O 1
ATOM 1886 N N . THR A 1 233 ? -11 23.672 -1.785 1 94.62 233 THR A N 1
ATOM 1887 C CA . THR A 1 233 ? -10.406 24.703 -0.942 1 94.62 233 THR A CA 1
ATOM 1888 C C . THR A 1 233 ? -9.109 24.219 -0.304 1 94.62 233 THR A C 1
ATOM 1890 O O . THR A 1 233 ? -8.344 25 0.255 1 94.62 233 THR A O 1
ATOM 1893 N N . ALA A 1 234 ? -8.906 22.891 -0.409 1 92.5 234 ALA A N 1
ATOM 1894 C CA . ALA A 1 234 ? -7.691 22.344 0.181 1 92.5 234 ALA A CA 1
ATOM 1895 C C . ALA A 1 234 ? -6.445 23.016 -0.386 1 92.5 234 ALA A C 1
ATOM 1897 O O . ALA A 1 234 ? -6.379 23.312 -1.583 1 92.5 234 ALA A O 1
ATOM 1898 N N . PRO A 1 235 ? -5.484 23.312 0.433 1 91.88 235 PRO A N 1
ATOM 1899 C CA . PRO A 1 235 ? -4.25 23.906 -0.08 1 91.88 235 PRO A CA 1
ATOM 1900 C C . PRO A 1 235 ? -3.389 22.906 -0.848 1 91.88 235 PRO A C 1
ATOM 1902 O O . PRO A 1 235 ? -3.566 21.703 -0.704 1 91.88 235 PRO A O 1
ATOM 1905 N N . VAL A 1 236 ? -2.523 23.453 -1.663 1 89.25 236 VAL A N 1
ATOM 1906 C CA . VAL A 1 236 ? -1.502 22.609 -2.271 1 89.25 236 VAL A CA 1
ATOM 1907 C C . VAL A 1 236 ? -0.498 22.156 -1.209 1 89.25 236 VAL A C 1
ATOM 1909 O O . VAL A 1 236 ? 0.136 23 -0.559 1 89.25 236 VAL A O 1
ATOM 1912 N N . MET A 1 237 ? -0.406 20.938 -0.995 1 91.12 237 MET A N 1
ATOM 1913 C CA . MET A 1 237 ? 0.478 20.391 0.029 1 91.12 237 MET A CA 1
ATOM 1914 C C . MET A 1 237 ? 1.941 20.609 -0.336 1 91.12 237 MET A C 1
ATOM 1916 O O . MET A 1 237 ? 2.303 20.594 -1.514 1 91.12 237 MET A O 1
ATOM 1920 N N . ASN A 1 238 ? 2.75 20.812 0.667 1 90.19 238 ASN A N 1
ATOM 1921 C CA . ASN A 1 238 ? 4.191 20.891 0.445 1 90.19 238 ASN A CA 1
ATOM 1922 C C . ASN A 1 238 ? 4.754 19.562 -0.06 1 90.19 238 ASN A C 1
ATOM 1924 O O . ASN A 1 238 ? 4.312 18.5 0.365 1 90.19 238 ASN A O 1
ATOM 1928 N N . THR A 1 239 ? 5.758 19.703 -0.856 1 84.88 239 THR A N 1
ATOM 1929 C CA . THR A 1 239 ? 6.445 18.516 -1.357 1 84.88 239 THR A CA 1
ATOM 1930 C C . THR A 1 239 ? 7.27 17.859 -0.252 1 84.88 239 THR A C 1
ATOM 1932 O O . THR A 1 239 ? 7.895 18.547 0.555 1 84.88 239 THR A O 1
ATOM 1935 N N . VAL A 1 240 ? 7.168 16.625 -0.26 1 84.25 240 VAL A N 1
ATOM 1936 C CA . VAL A 1 240 ? 7.996 15.844 0.656 1 84.25 240 VAL A CA 1
ATOM 1937 C C . VAL A 1 240 ? 9.227 15.32 -0.079 1 84.25 240 VAL A C 1
ATOM 1939 O O . VAL A 1 240 ? 9.117 14.805 -1.194 1 84.25 240 VAL A O 1
ATOM 1942 N N . TYR A 1 241 ? 10.391 15.523 0.521 1 83.75 241 TYR A N 1
ATOM 1943 C CA . TYR A 1 241 ? 11.625 15.109 -0.137 1 83.75 241 TYR A CA 1
ATOM 1944 C C . TYR A 1 241 ? 12.336 14.031 0.665 1 83.75 241 TYR A C 1
ATOM 1946 O O . TYR A 1 241 ? 12.305 14.039 1.897 1 83.75 241 TYR A O 1
ATOM 1954 N N . LYS A 1 242 ? 12.805 13.133 -0.082 1 80.94 242 LYS A N 1
ATOM 1955 C CA . LYS A 1 242 ? 13.82 12.234 0.471 1 80.94 242 LYS A CA 1
ATOM 1956 C C . LYS A 1 242 ? 15.219 12.797 0.275 1 80.94 242 LYS A C 1
ATOM 1958 O O . LYS A 1 242 ? 15.609 13.133 -0.845 1 80.94 242 LYS A O 1
ATOM 1963 N N . LYS A 1 243 ? 15.914 13 1.312 1 80.88 243 LYS A N 1
ATOM 1964 C CA . LYS A 1 243 ? 17.266 13.547 1.234 1 80.88 243 LYS A CA 1
ATOM 1965 C C . LYS A 1 243 ? 18.312 12.445 1.308 1 80.88 243 LYS A C 1
ATOM 1967 O O . LYS A 1 243 ? 18.234 11.57 2.17 1 80.88 243 LYS A O 1
ATOM 1972 N N . THR A 1 244 ? 19.141 12.422 0.33 1 81.94 244 THR A N 1
ATOM 1973 C CA . THR A 1 244 ? 20.25 11.484 0.307 1 81.94 244 THR A CA 1
ATOM 1974 C C . THR A 1 244 ? 21.594 12.227 0.235 1 81.94 244 THR A C 1
ATOM 1976 O O . THR A 1 244 ? 21.766 13.102 -0.617 1 81.94 244 THR A O 1
ATOM 1979 N N . GLU A 1 245 ? 22.453 11.961 1.167 1 84.88 245 GLU A N 1
ATOM 1980 C CA . GLU A 1 245 ? 23.766 12.602 1.134 1 84.88 245 GLU A CA 1
ATOM 1981 C C . GLU A 1 245 ? 24.516 12.258 -0.153 1 84.88 245 GLU A C 1
ATOM 1983 O O . GLU A 1 245 ? 24.484 11.117 -0.615 1 84.88 245 GLU A O 1
ATOM 1988 N N . ILE A 1 246 ? 25.141 13.234 -0.815 1 87.88 246 ILE A N 1
ATOM 1989 C CA . ILE A 1 246 ? 25.656 13.172 -2.182 1 87.88 246 ILE A CA 1
ATOM 1990 C C . ILE A 1 246 ? 26.656 12.023 -2.309 1 87.88 246 ILE A C 1
ATOM 1992 O O . ILE A 1 246 ? 26.672 11.312 -3.314 1 87.88 246 ILE A O 1
ATOM 1996 N N . SER A 1 247 ? 27.547 11.891 -1.354 1 83.06 247 SER A N 1
ATOM 1997 C CA . SER A 1 247 ? 28.516 10.812 -1.443 1 83.06 247 SER A CA 1
ATOM 1998 C C . SER A 1 247 ? 27.844 9.445 -1.466 1 83.06 247 SER A C 1
ATOM 2000 O O . SER A 1 247 ? 28.25 8.555 -2.205 1 83.06 247 SER A O 1
ATOM 2002 N N . GLU A 1 248 ? 26.781 9.445 -0.693 1 75.19 248 GLU A N 1
ATOM 2003 C CA . GLU A 1 248 ? 25.984 8.219 -0.67 1 75.19 248 GLU A CA 1
ATOM 2004 C C . GLU A 1 248 ? 25.328 7.969 -2.021 1 75.19 248 GLU A C 1
ATOM 2006 O O . GLU A 1 248 ? 25.312 6.836 -2.51 1 75.19 248 GLU A O 1
ATOM 2011 N N . LEU A 1 249 ? 24.781 8.891 -2.521 1 81.81 249 LEU A N 1
ATOM 2012 C CA . LEU A 1 249 ? 24.094 8.805 -3.801 1 81.81 249 LEU A CA 1
ATOM 2013 C C . LEU A 1 249 ? 25.031 8.359 -4.91 1 81.81 249 LEU A C 1
ATOM 2015 O O . LEU A 1 249 ? 24.719 7.449 -5.676 1 81.81 249 LEU A O 1
ATOM 2019 N N . LEU A 1 250 ? 26.219 9.016 -5.066 1 82.19 250 LEU A N 1
ATOM 2020 C CA . LEU A 1 250 ? 27.188 8.719 -6.117 1 82.19 250 LEU A CA 1
ATOM 2021 C C . LEU A 1 250 ? 27.656 7.273 -6.031 1 82.19 250 LEU A C 1
ATOM 2023 O O . LEU A 1 250 ? 27.781 6.598 -7.055 1 82.19 250 LEU A O 1
ATOM 2027 N N . GLU A 1 251 ? 27.844 6.934 -4.953 1 71.44 251 GLU A N 1
ATOM 2028 C CA . GLU A 1 251 ? 28.281 5.555 -4.754 1 71.44 251 GLU A CA 1
ATOM 2029 C C . GLU A 1 251 ? 27.188 4.562 -5.156 1 71.44 251 GLU A C 1
ATOM 2031 O O . GLU A 1 251 ? 27.469 3.545 -5.789 1 71.44 251 GLU A O 1
ATOM 2036 N N . THR A 1 252 ? 25.984 4.875 -4.746 1 67.75 252 THR A N 1
ATOM 2037 C CA . THR A 1 252 ? 24.844 4.051 -5.141 1 67.75 252 THR A CA 1
ATOM 2038 C C . THR A 1 252 ? 24.75 3.967 -6.66 1 67.75 252 THR A C 1
ATOM 2040 O O . THR A 1 252 ? 24.516 2.889 -7.215 1 67.75 252 THR A O 1
ATOM 2043 N N . TYR A 1 253 ? 24.844 5.031 -7.316 1 71.69 253 TYR A N 1
ATOM 2044 C CA . TYR A 1 253 ? 24.766 5.09 -8.773 1 71.69 253 TYR A CA 1
ATOM 2045 C C . TYR A 1 253 ? 25.875 4.254 -9.406 1 71.69 253 TYR A C 1
ATOM 2047 O O . TYR A 1 253 ? 25.641 3.51 -10.359 1 71.69 253 TYR A O 1
ATOM 2055 N N . ARG A 1 254 ? 27.125 4.414 -8.984 1 69.38 254 ARG A N 1
ATOM 2056 C CA . ARG A 1 254 ? 28.25 3.656 -9.5 1 69.38 254 ARG A CA 1
ATOM 2057 C C . ARG A 1 254 ? 28.031 2.158 -9.328 1 69.38 254 ARG A C 1
ATOM 2059 O O . ARG A 1 254 ? 28.266 1.38 -10.258 1 69.38 254 ARG A O 1
ATOM 2066 N N . GLN A 1 255 ? 27.453 1.914 -8.234 1 55.09 255 GLN A N 1
ATOM 2067 C CA . GLN A 1 255 ? 27.234 0.519 -7.867 1 55.09 255 GLN A CA 1
ATOM 2068 C C . GLN A 1 255 ? 26.156 -0.116 -8.742 1 55.09 255 GLN A C 1
ATOM 2070 O O . GLN A 1 255 ? 26.234 -1.304 -9.062 1 55.09 255 GLN A O 1
ATOM 2075 N N . ASN A 1 256 ? 25.188 0.67 -9.062 1 53.53 256 ASN A N 1
ATOM 2076 C CA . ASN A 1 256 ? 24.062 0.187 -9.859 1 53.53 256 ASN A CA 1
ATOM 2077 C C . ASN A 1 256 ? 24.281 0.454 -11.344 1 53.53 256 ASN A C 1
ATOM 2079 O O . ASN A 1 256 ? 23.375 0.244 -12.156 1 53.53 256 ASN A O 1
ATOM 2083 N N . ASN A 1 257 ? 25.453 0.871 -11.602 1 61.28 257 ASN A N 1
ATOM 2084 C CA . ASN A 1 257 ? 25.828 1.2 -12.977 1 61.28 257 ASN A CA 1
ATOM 2085 C C . ASN A 1 257 ? 24.828 2.17 -13.609 1 61.28 257 ASN A C 1
ATOM 2087 O O . ASN A 1 257 ? 24.375 1.952 -14.727 1 61.28 257 ASN A O 1
ATOM 2091 N N . VAL A 1 258 ? 24.359 2.928 -12.68 1 65.94 258 VAL A N 1
ATOM 2092 C CA . VAL A 1 258 ? 23.516 4.027 -13.156 1 65.94 258 VAL A CA 1
ATOM 2093 C C . VAL A 1 258 ? 24.375 5.277 -13.352 1 65.94 258 VAL A C 1
ATOM 2095 O O . VAL A 1 258 ? 25.234 5.586 -12.523 1 65.94 258 VAL A O 1
ATOM 2098 N N . SER A 1 259 ? 24.25 5.844 -14.414 1 76.38 259 SER A N 1
ATOM 2099 C CA . SER A 1 259 ? 25.047 7.023 -14.719 1 76.38 259 SER A CA 1
ATOM 2100 C C . SER A 1 259 ? 24.562 8.242 -13.953 1 76.38 259 SER A C 1
ATOM 2102 O O . SER A 1 259 ? 23.359 8.539 -13.961 1 76.38 259 SER A O 1
ATOM 2104 N N . TRP A 1 260 ? 25.406 8.898 -13.117 1 86.62 260 TRP A N 1
ATOM 2105 C CA . TRP A 1 260 ? 25.156 10.18 -12.477 1 86.62 260 TRP A CA 1
ATOM 2106 C C . TRP A 1 260 ? 25.344 11.336 -13.453 1 86.62 260 TRP A C 1
ATOM 2108 O O . TRP A 1 260 ? 26.344 11.391 -14.172 1 86.62 260 TRP A O 1
ATOM 2118 N N . LYS A 1 261 ? 24.344 12.156 -13.469 1 85.81 261 LYS A N 1
ATOM 2119 C CA . LYS A 1 261 ? 24.297 13.109 -14.578 1 85.81 261 LYS A CA 1
ATOM 2120 C C . LYS A 1 261 ? 24.969 14.422 -14.203 1 85.81 261 LYS A C 1
ATOM 2122 O O . LYS A 1 261 ? 25.531 15.102 -15.062 1 85.81 261 LYS A O 1
ATOM 2127 N N . TYR A 1 262 ? 24.984 14.867 -12.945 1 93 262 TYR A N 1
ATOM 2128 C CA . TYR A 1 262 ? 25.516 16.156 -12.547 1 93 262 TYR A CA 1
ATOM 2129 C C . TYR A 1 262 ? 27.016 16.094 -12.352 1 93 262 TYR A C 1
ATOM 2131 O O . TYR A 1 262 ? 27.516 16.141 -11.227 1 93 262 TYR A O 1
ATOM 2139 N N . THR A 1 263 ? 27.75 16.078 -13.453 1 93.5 263 THR A N 1
ATOM 2140 C CA . THR A 1 263 ? 29.188 15.883 -13.398 1 93.5 263 THR A CA 1
ATOM 2141 C C . THR A 1 263 ? 29.922 17.094 -13.977 1 93.5 263 THR A C 1
ATOM 2143 O O . THR A 1 263 ? 31.141 17.172 -13.938 1 93.5 263 THR A O 1
ATOM 2146 N N . SER A 1 264 ? 29.203 18.109 -14.555 1 95.12 264 SER A N 1
ATOM 2147 C CA . SER A 1 264 ? 29.797 19.266 -15.203 1 95.12 264 SER A CA 1
ATOM 2148 C C . SER A 1 264 ? 29.75 20.5 -14.297 1 95.12 264 SER A C 1
ATOM 2150 O O . SER A 1 264 ? 28.766 20.719 -13.594 1 95.12 264 SER A O 1
ATOM 2152 N N . VAL A 1 265 ? 30.828 21.266 -14.273 1 97.25 265 VAL A N 1
ATOM 2153 C CA . VAL A 1 265 ? 30.953 22.469 -13.453 1 97.25 265 VAL A CA 1
ATOM 2154 C C . VAL A 1 265 ? 31.312 23.672 -14.336 1 97.25 265 VAL A C 1
ATOM 2156 O O . VAL A 1 265 ? 32.219 23.578 -15.172 1 97.25 265 VAL A O 1
ATOM 2159 N N . ILE A 1 266 ? 30.609 24.719 -14.172 1 96.75 266 ILE A N 1
ATOM 2160 C CA . ILE A 1 266 ? 31.016 25.984 -14.781 1 96.75 266 ILE A CA 1
ATOM 2161 C C . ILE A 1 266 ? 31.922 26.75 -13.812 1 96.75 266 ILE A C 1
ATOM 2163 O O . ILE A 1 266 ? 31.422 27.422 -12.906 1 96.75 266 ILE A O 1
ATOM 2167 N N . VAL A 1 267 ? 33.156 26.734 -14 1 96.5 267 VAL A N 1
ATOM 2168 C CA . VAL A 1 267 ? 34.125 27.328 -13.086 1 96.5 267 VAL A CA 1
ATOM 2169 C C . VAL A 1 267 ? 34.188 28.828 -13.281 1 96.5 267 VAL A C 1
ATOM 2171 O O . VAL A 1 267 ? 34.438 29.578 -12.336 1 96.5 267 VAL A O 1
ATOM 2174 N N . ASP A 1 268 ? 34.031 29.234 -14.555 1 96.38 268 ASP A N 1
ATOM 2175 C CA . ASP A 1 268 ? 34 30.641 -14.938 1 96.38 268 ASP A CA 1
ATOM 2176 C C . ASP A 1 268 ? 32.844 30.891 -15.938 1 96.38 268 ASP A C 1
ATOM 2178 O O . ASP A 1 268 ? 32.844 30.297 -17.016 1 96.38 268 ASP A O 1
ATOM 2182 N N . ARG A 1 269 ? 31.891 31.734 -15.664 1 96.06 269 ARG A N 1
ATOM 2183 C CA . ARG A 1 269 ? 30.703 32 -16.469 1 96.06 269 ARG A CA 1
ATOM 2184 C C . ARG A 1 269 ? 31.047 32.875 -17.672 1 96.06 269 ARG A C 1
ATOM 2186 O O . ARG A 1 269 ? 30.203 33.125 -18.531 1 96.06 269 ARG A O 1
ATOM 2193 N N . GLY A 1 270 ? 32.25 33.375 -17.656 1 95.56 270 GLY A N 1
ATOM 2194 C CA . GLY A 1 270 ? 32.719 34.125 -18.812 1 95.56 270 GLY A CA 1
ATOM 2195 C C . GLY A 1 270 ? 32.219 35.562 -18.844 1 95.56 270 GLY A C 1
ATOM 2196 O O . GLY A 1 270 ? 31.531 36 -17.922 1 95.56 270 GLY A O 1
ATOM 2197 N N . ARG A 1 271 ? 32.656 36.312 -19.953 1 94.06 271 ARG A N 1
ATOM 2198 C CA . ARG A 1 271 ? 32.25 37.719 -20.141 1 94.06 271 ARG A CA 1
ATOM 2199 C C . ARG A 1 271 ? 30.828 37.781 -20.703 1 94.06 271 ARG A C 1
ATOM 2201 O O . ARG A 1 271 ? 30.516 37.125 -21.703 1 94.06 271 ARG A O 1
ATOM 2208 N N . LYS A 1 272 ? 29.984 38.469 -19.953 1 96.56 272 LYS A N 1
ATOM 2209 C CA . LYS A 1 272 ? 28.594 38.688 -20.359 1 96.56 272 LYS A CA 1
ATOM 2210 C C . LYS A 1 272 ? 28.469 39.812 -21.375 1 96.56 272 LYS A C 1
ATOM 2212 O O . LYS A 1 272 ? 28.75 40.969 -21.062 1 96.56 272 LYS A O 1
ATOM 2217 N N . ILE A 1 273 ? 28.094 39.469 -22.688 1 97.19 273 ILE A N 1
ATOM 2218 C CA . ILE A 1 273 ? 27.953 40.438 -23.75 1 97.19 273 ILE A CA 1
ATOM 2219 C C . ILE A 1 273 ? 26.516 40.469 -24.25 1 97.19 273 ILE A C 1
ATOM 2221 O O . ILE A 1 273 ? 26 39.438 -24.688 1 97.19 273 ILE A O 1
ATOM 2225 N N . TYR A 1 274 ? 25.969 41.625 -24.203 1 97.38 274 TYR A N 1
ATOM 2226 C CA . TYR A 1 274 ? 24.625 41.75 -24.734 1 97.38 274 TYR A CA 1
ATOM 2227 C C . TYR A 1 274 ? 24.578 41.375 -26.219 1 97.38 274 TYR A C 1
ATOM 2229 O O . TYR A 1 274 ? 25.375 41.875 -27.016 1 97.38 274 TYR A O 1
ATOM 2237 N N . TYR A 1 275 ? 23.75 40.531 -26.578 1 96.31 275 TYR A N 1
ATOM 2238 C CA . TYR A 1 275 ? 23.641 40.062 -27.953 1 96.31 275 TYR A CA 1
ATOM 2239 C C . TYR A 1 275 ? 22.391 40.656 -28.609 1 96.31 275 TYR A C 1
ATOM 2241 O O . TYR A 1 275 ? 22.484 41.312 -29.641 1 96.31 275 TYR A O 1
ATOM 2249 N N . ASP A 1 276 ? 21.234 40.375 -28.047 1 96.12 276 ASP A N 1
ATOM 2250 C CA . ASP A 1 276 ? 19.938 40.844 -28.562 1 96.12 276 ASP A CA 1
ATOM 2251 C C . ASP A 1 276 ? 18.844 40.688 -27.516 1 96.12 276 ASP A C 1
ATOM 2253 O O . ASP A 1 276 ? 19.125 40.438 -26.344 1 96.12 276 ASP A O 1
ATOM 2257 N N . SER A 1 277 ? 17.688 40.969 -27.922 1 96.75 277 SER A N 1
ATOM 2258 C CA . SER A 1 277 ? 16.516 40.719 -27.078 1 96.75 277 SER A CA 1
ATOM 2259 C C . SER A 1 277 ? 15.359 40.125 -27.891 1 96.75 277 SER A C 1
ATOM 2261 O O . SER A 1 277 ? 15.289 40.312 -29.109 1 96.75 277 SER A O 1
ATOM 2263 N N . THR A 1 278 ? 14.633 39.406 -27.25 1 95.44 278 THR A N 1
ATOM 2264 C CA . THR A 1 278 ? 13.359 38.906 -27.781 1 95.44 278 THR A CA 1
ATOM 2265 C C . THR A 1 278 ? 12.258 39.062 -26.734 1 95.44 278 THR A C 1
ATOM 2267 O O . THR A 1 278 ? 12.414 39.812 -25.766 1 95.44 278 THR A O 1
ATOM 2270 N N . VAL A 1 279 ? 11.086 38.531 -27.016 1 93.56 279 VAL A N 1
ATOM 2271 C CA . VAL A 1 279 ? 9.977 38.719 -26.078 1 93.56 279 VAL A CA 1
ATOM 2272 C C . VAL A 1 279 ? 9.344 37.375 -25.766 1 93.56 279 VAL A C 1
ATOM 2274 O O . VAL A 1 279 ? 9.398 36.438 -26.578 1 93.56 279 VAL A O 1
ATOM 2277 N N . ASP A 1 280 ? 8.828 37.281 -24.547 1 90.31 280 ASP A N 1
ATOM 2278 C CA . ASP A 1 280 ? 8.102 36.062 -24.203 1 90.31 280 ASP A CA 1
ATOM 2279 C C . ASP A 1 280 ? 6.676 36.094 -24.734 1 90.31 280 ASP A C 1
ATOM 2281 O O . ASP A 1 280 ? 6.332 36.969 -25.547 1 90.31 280 ASP A O 1
ATOM 2285 N N . GLY A 1 281 ? 5.828 35.062 -24.438 1 85.06 281 GLY A N 1
ATOM 2286 C CA . GLY A 1 281 ? 4.477 34.938 -24.953 1 85.06 281 GLY A CA 1
ATOM 2287 C C . GLY A 1 281 ? 3.604 36.156 -24.594 1 85.06 281 GLY A C 1
ATOM 2288 O O . GLY A 1 281 ? 2.631 36.438 -25.297 1 85.06 281 GLY A O 1
ATOM 2289 N N . ASP A 1 282 ? 3.955 36.938 -23.547 1 88.56 282 ASP A N 1
ATOM 2290 C CA . ASP A 1 282 ? 3.178 38.094 -23.109 1 88.56 282 ASP A CA 1
ATOM 2291 C C . ASP A 1 282 ? 3.799 39.375 -23.594 1 88.56 282 ASP A C 1
ATOM 2293 O O . ASP A 1 282 ? 3.34 40.469 -23.234 1 88.56 282 ASP A O 1
ATOM 2297 N N . GLY A 1 283 ? 4.871 39.25 -24.266 1 90.62 283 GLY A N 1
ATOM 2298 C CA . GLY A 1 283 ? 5.504 40.438 -24.828 1 90.62 283 GLY A CA 1
ATOM 2299 C C . GLY A 1 283 ? 6.57 41.031 -23.922 1 90.62 283 GLY A C 1
ATOM 2300 O O . GLY A 1 283 ? 7.094 42.094 -24.203 1 90.62 283 GLY A O 1
ATOM 2301 N N . ASN A 1 284 ? 6.812 40.438 -22.859 1 92.44 284 ASN A N 1
ATOM 2302 C CA . ASN A 1 284 ? 7.859 40.906 -21.984 1 92.44 284 ASN A CA 1
ATOM 2303 C C . ASN A 1 284 ? 9.25 40.625 -22.531 1 92.44 284 ASN A C 1
ATOM 2305 O O . ASN A 1 284 ? 9.469 39.562 -23.141 1 92.44 284 ASN A O 1
ATOM 2309 N N . GLU A 1 285 ? 10.117 41.469 -22.297 1 94.56 285 GLU A N 1
ATOM 2310 C CA . GLU A 1 285 ? 11.445 41.406 -22.891 1 94.56 285 GLU A CA 1
ATOM 2311 C C . GLU A 1 285 ? 12.258 40.25 -22.297 1 94.56 285 GLU A C 1
ATOM 2313 O O . GLU A 1 285 ? 12.203 40.031 -21.078 1 94.56 285 GLU A O 1
ATOM 2318 N N . ILE A 1 286 ? 12.898 39.531 -23.094 1 95.94 286 ILE A N 1
ATOM 2319 C CA . ILE A 1 286 ? 13.938 38.562 -22.766 1 95.94 286 ILE A CA 1
ATOM 2320 C C . ILE A 1 286 ? 15.281 39.062 -23.297 1 95.94 286 ILE A C 1
ATOM 2322 O O . ILE A 1 286 ? 15.484 39.125 -24.516 1 95.94 286 ILE A O 1
ATOM 2326 N N . LYS A 1 287 ? 16.141 39.375 -22.438 1 97.44 287 LYS A N 1
ATOM 2327 C CA . LYS A 1 287 ? 17.469 39.781 -22.875 1 97.44 287 LYS A CA 1
ATOM 2328 C C . LYS A 1 287 ? 18.375 38.594 -23.141 1 97.44 287 LYS A C 1
ATOM 2330 O O . LYS A 1 287 ? 18.406 37.625 -22.359 1 97.44 287 LYS A O 1
ATOM 2335 N N . ILE A 1 288 ? 19.047 38.625 -24.234 1 97.75 288 ILE A N 1
ATOM 2336 C CA . ILE A 1 288 ? 19.953 37.531 -24.625 1 97.75 288 ILE A CA 1
ATOM 2337 C C . ILE A 1 288 ? 21.406 38.031 -24.531 1 97.75 288 ILE A C 1
ATOM 2339 O O . ILE A 1 288 ? 21.75 39.094 -25.047 1 97.75 288 ILE A O 1
ATOM 2343 N N . PHE A 1 289 ? 22.172 37.219 -23.906 1 98.06 289 PHE A N 1
ATOM 2344 C CA . PHE A 1 289 ? 23.594 37.562 -23.719 1 98.06 289 PHE A CA 1
ATOM 2345 C C . PHE A 1 289 ? 24.484 36.438 -24.234 1 98.06 289 PHE A C 1
ATOM 2347 O O . PHE A 1 289 ? 24.188 35.25 -24.016 1 98.06 289 PHE A O 1
ATOM 2354 N N . LYS A 1 290 ? 25.484 36.719 -24.969 1 97.44 290 LYS A N 1
ATOM 2355 C CA . LYS A 1 290 ? 26.547 35.781 -25.312 1 97.44 290 LYS A CA 1
ATOM 2356 C C . LYS A 1 290 ? 27.625 35.719 -24.234 1 97.44 290 LYS A C 1
ATOM 2358 O O . LYS A 1 290 ? 28.031 36.75 -23.703 1 97.44 290 LYS A O 1
ATOM 2363 N N . ARG A 1 291 ? 27.953 34.562 -23.812 1 97.19 291 ARG A N 1
ATOM 2364 C CA . ARG A 1 291 ? 29 34.375 -22.828 1 97.19 291 ARG A CA 1
ATOM 2365 C C . ARG A 1 291 ? 30.312 33.938 -23.469 1 97.19 291 ARG A C 1
ATOM 2367 O O . ARG A 1 291 ? 30.375 32.875 -24.078 1 97.19 291 ARG A O 1
ATOM 2374 N N . GLU A 1 292 ? 31.359 34.781 -23.266 1 95.69 292 GLU A N 1
ATOM 2375 C CA . GLU A 1 292 ? 32.625 34.5 -23.906 1 95.69 292 GLU A CA 1
ATOM 2376 C C . GLU A 1 292 ? 33.688 34.031 -22.891 1 95.69 292 GLU A C 1
ATOM 2378 O O . GLU A 1 292 ? 33.719 34.562 -21.781 1 95.69 292 GLU A O 1
ATOM 2383 N N . ASN A 1 293 ? 34.531 33.125 -23.219 1 95.25 293 ASN A N 1
ATOM 2384 C CA . ASN A 1 293 ? 35.625 32.594 -22.422 1 95.25 293 ASN A CA 1
ATOM 2385 C C . ASN A 1 293 ? 35.125 31.875 -21.172 1 95.25 293 ASN A C 1
ATOM 2387 O O . ASN A 1 293 ? 35.594 32.125 -20.062 1 95.25 293 ASN A O 1
ATOM 2391 N N . VAL A 1 294 ? 33.969 31.141 -21.406 1 96.75 294 VAL A N 1
ATOM 2392 C CA . VAL A 1 294 ? 33.438 30.312 -20.328 1 96.75 294 VAL A CA 1
ATOM 2393 C C . VAL A 1 294 ? 34.344 29.109 -20.094 1 96.75 294 VAL A C 1
ATOM 2395 O O . VAL A 1 294 ? 34.875 28.531 -21.047 1 96.75 294 VAL A O 1
ATOM 2398 N N . ILE A 1 295 ? 34.594 28.719 -18.906 1 96.75 295 ILE A N 1
ATOM 2399 C CA . ILE A 1 295 ? 35.438 27.578 -18.594 1 96.75 295 ILE A CA 1
ATOM 2400 C C . ILE A 1 295 ? 34.625 26.5 -17.875 1 96.75 295 ILE A C 1
ATOM 2402 O O . ILE A 1 295 ? 34.062 26.75 -16.812 1 96.75 295 ILE A O 1
ATOM 2406 N N . PHE A 1 296 ? 34.531 25.375 -18.531 1 96.44 296 PHE A N 1
ATOM 2407 C CA . PHE A 1 296 ? 33.875 24.203 -17.953 1 96.44 296 PHE A CA 1
ATOM 2408 C C . PHE A 1 296 ? 34.906 23.188 -17.516 1 96.44 296 PHE A C 1
ATOM 2410 O O . PHE A 1 296 ? 35.938 23.016 -18.156 1 96.44 296 PHE A O 1
ATOM 2417 N N . LYS A 1 297 ? 34.688 22.562 -16.422 1 95.94 297 LYS A N 1
ATOM 2418 C CA . LYS A 1 297 ? 35.469 21.406 -15.969 1 95.94 297 LYS A CA 1
ATOM 2419 C C . LYS A 1 297 ? 34.562 20.328 -15.406 1 95.94 297 LYS A C 1
ATOM 2421 O O . LYS A 1 297 ? 33.406 20.594 -15.047 1 95.94 297 LYS A O 1
ATOM 2426 N N . SER A 1 298 ? 35 19.125 -15.453 1 95.75 298 SER A N 1
ATOM 2427 C CA . SER A 1 298 ? 34.219 18.047 -14.828 1 95.75 298 SER A CA 1
ATOM 2428 C C . SER A 1 298 ? 34.531 17.969 -13.336 1 95.75 298 SER A C 1
ATOM 2430 O O . SER A 1 298 ? 35.562 18.438 -12.875 1 95.75 298 SER A O 1
ATOM 2432 N N . VAL A 1 299 ? 33.562 17.406 -12.602 1 94.44 299 VAL A N 1
ATOM 2433 C CA . VAL A 1 299 ? 33.75 17.156 -11.172 1 94.44 299 VAL A CA 1
ATOM 2434 C C . VAL A 1 299 ? 35.031 16.328 -10.953 1 94.44 299 VAL A C 1
ATOM 2436 O O . VAL A 1 299 ? 35.812 16.609 -10.039 1 94.44 299 VAL A O 1
ATOM 2439 N N . GLY A 1 300 ? 35.281 15.305 -11.82 1 92.38 300 GLY A N 1
ATOM 2440 C CA . GLY A 1 300 ? 36.469 14.469 -11.734 1 92.38 300 GLY A CA 1
ATOM 2441 C C . GLY A 1 300 ? 37.75 15.25 -11.914 1 92.38 300 GLY A C 1
ATOM 2442 O O . GLY A 1 300 ? 38.719 15.055 -11.172 1 92.38 300 GLY A O 1
ATOM 2443 N N . LYS A 1 301 ? 37.781 16.125 -12.883 1 92.56 301 LYS A N 1
ATOM 2444 C CA . LYS A 1 301 ? 38.969 16.938 -13.164 1 92.56 301 LYS A CA 1
ATOM 2445 C C . LYS A 1 301 ? 39.25 17.891 -12.008 1 92.56 301 LYS A C 1
ATOM 2447 O O . LYS A 1 301 ? 40.406 18.062 -11.617 1 92.56 301 LYS A O 1
ATOM 2452 N N . LEU A 1 302 ? 38.219 18.531 -11.523 1 95.62 302 LEU A N 1
ATOM 2453 C CA . LEU A 1 302 ? 38.406 19.453 -10.414 1 95.62 302 LEU A CA 1
ATOM 2454 C C . LEU A 1 302 ? 38.906 18.734 -9.172 1 95.62 302 LEU A C 1
ATOM 2456 O O . LEU A 1 302 ? 39.719 19.281 -8.406 1 95.62 302 LEU A O 1
ATOM 2460 N N . SER A 1 303 ? 38.344 17.562 -8.938 1 93.56 303 SER A N 1
ATOM 2461 C CA . SER A 1 303 ? 38.812 16.75 -7.812 1 93.56 303 SER A CA 1
ATOM 2462 C C . SER A 1 303 ? 40.312 16.516 -7.871 1 93.56 303 SER A C 1
ATOM 2464 O O . SER A 1 303 ? 41 16.672 -6.863 1 93.56 303 SER A O 1
ATOM 2466 N N . LYS A 1 304 ? 40.844 16.219 -9.039 1 91.38 304 LYS A N 1
ATOM 2467 C CA . LYS A 1 304 ? 42.25 15.953 -9.227 1 91.38 304 LYS A CA 1
ATOM 2468 C C . LYS A 1 304 ? 43.062 17.25 -9.148 1 91.38 304 LYS A C 1
ATOM 2470 O O . LYS A 1 304 ? 44.094 17.297 -8.453 1 91.38 304 LYS A O 1
ATOM 2475 N N . GLU A 1 305 ? 42.656 18.312 -9.812 1 94.5 305 GLU A N 1
ATOM 2476 C CA . GLU A 1 305 ? 43.375 19.562 -9.914 1 94.5 305 GLU A CA 1
ATOM 2477 C C . GLU A 1 305 ? 43.469 20.266 -8.555 1 94.5 305 GLU A C 1
ATOM 2479 O O . GLU A 1 305 ? 44.5 20.875 -8.242 1 94.5 305 GLU A O 1
ATOM 2484 N N . GLU A 1 306 ? 42.406 20.156 -7.801 1 95.88 306 GLU A N 1
ATOM 2485 C CA . GLU A 1 306 ? 42.375 20.875 -6.535 1 95.88 306 GLU A CA 1
ATOM 2486 C C . GLU A 1 306 ? 42.625 19.938 -5.355 1 95.88 306 GLU A C 1
ATOM 2488 O O . GLU A 1 306 ? 42.531 20.344 -4.199 1 95.88 306 GLU A O 1
ATOM 2493 N N . ASN A 1 307 ? 42.906 18.672 -5.566 1 94.75 307 ASN A N 1
ATOM 2494 C CA . ASN A 1 307 ? 43.156 17.656 -4.539 1 94.75 307 ASN A CA 1
ATOM 2495 C C . ASN A 1 307 ? 42 17.609 -3.529 1 94.75 307 ASN A C 1
ATOM 2497 O O . ASN A 1 307 ? 42.219 17.719 -2.322 1 94.75 307 ASN A O 1
ATOM 2501 N N . LEU A 1 308 ? 40.75 17.547 -4.035 1 94.31 308 LEU A N 1
ATOM 2502 C CA . LEU A 1 308 ? 39.531 17.453 -3.236 1 94.31 308 LEU A CA 1
ATOM 2503 C C . LEU A 1 308 ? 38.812 16.141 -3.506 1 94.31 308 LEU A C 1
ATOM 2505 O O . LEU A 1 308 ? 38.938 15.57 -4.594 1 94.31 308 LEU A O 1
ATOM 2509 N N . THR A 1 309 ? 38.188 15.617 -2.502 1 91.25 309 THR A N 1
ATOM 2510 C CA . THR A 1 309 ? 37.281 14.5 -2.752 1 91.25 309 THR A CA 1
ATOM 2511 C C . THR A 1 309 ? 36.094 14.961 -3.582 1 91.25 309 THR A C 1
ATOM 2513 O O . THR A 1 309 ? 35.812 16.156 -3.682 1 91.25 309 THR A O 1
ATOM 2516 N N . GLU A 1 310 ? 35.375 14.047 -4.211 1 90.56 310 GLU A N 1
ATOM 2517 C CA . GLU A 1 310 ? 34.156 14.391 -4.957 1 90.56 310 GLU A CA 1
ATOM 2518 C C . GLU A 1 310 ? 33.156 15.125 -4.074 1 90.56 310 GLU A C 1
ATOM 2520 O O . GLU A 1 310 ? 32.531 16.094 -4.508 1 90.56 310 GLU A O 1
ATOM 2525 N N . LYS A 1 311 ? 33.031 14.695 -2.834 1 91.06 311 LYS A N 1
ATOM 2526 C CA . LYS A 1 311 ? 32.125 15.32 -1.873 1 91.06 311 LYS A CA 1
ATOM 2527 C C . LYS A 1 311 ? 32.438 16.797 -1.684 1 91.06 311 LYS A C 1
ATOM 2529 O O . LYS A 1 311 ? 31.562 17.656 -1.696 1 91.06 311 LYS A O 1
ATOM 2534 N N . GLU A 1 312 ? 33.656 17.062 -1.584 1 93.5 312 GLU A N 1
ATOM 2535 C CA . GLU A 1 312 ? 34.125 18.438 -1.371 1 93.5 312 GLU A CA 1
ATOM 2536 C C . GLU A 1 312 ? 33.906 19.297 -2.605 1 93.5 312 GLU A C 1
ATOM 2538 O O . GLU A 1 312 ? 33.594 20.484 -2.488 1 93.5 312 GLU A O 1
ATOM 2543 N N . VAL A 1 313 ? 34.094 18.688 -3.729 1 94.88 313 VAL A N 1
ATOM 2544 C CA . VAL A 1 313 ? 33.844 19.422 -4.965 1 94.88 313 VAL A CA 1
ATOM 2545 C C . VAL A 1 313 ? 32.375 19.828 -5.035 1 94.88 313 VAL A C 1
ATOM 2547 O O . VAL A 1 313 ? 32.031 20.969 -5.387 1 94.88 313 VAL A O 1
ATOM 2550 N N . TYR A 1 314 ? 31.469 18.891 -4.691 1 95.56 314 TYR A N 1
ATOM 2551 C CA . TYR A 1 314 ? 30.031 19.188 -4.715 1 95.56 314 TYR A CA 1
ATOM 2552 C C . TYR A 1 314 ? 29.688 20.266 -3.695 1 95.56 314 TYR A C 1
ATOM 2554 O O . TYR A 1 314 ? 28.766 21.047 -3.914 1 95.56 314 TYR A O 1
ATOM 2562 N N . GLU A 1 315 ? 30.359 20.344 -2.623 1 94.5 315 GLU A N 1
ATOM 2563 C CA . GLU A 1 315 ? 30.156 21.375 -1.617 1 94.5 315 GLU A CA 1
ATOM 2564 C C . GLU A 1 315 ? 30.672 22.734 -2.098 1 94.5 315 GLU A C 1
ATOM 2566 O O . GLU A 1 315 ? 29.984 23.75 -2.006 1 94.5 315 GLU A O 1
ATOM 2571 N N . LYS A 1 316 ? 31.859 22.703 -2.617 1 94.88 316 LYS A N 1
ATOM 2572 C CA . LYS A 1 316 ? 32.531 23.938 -3.025 1 94.88 316 LYS A CA 1
ATOM 2573 C C . LYS A 1 316 ? 31.844 24.562 -4.234 1 94.88 316 LYS A C 1
ATOM 2575 O O . LYS A 1 316 ? 31.672 25.781 -4.293 1 94.88 316 LYS A O 1
ATOM 2580 N N . TYR A 1 317 ? 31.469 23.75 -5.172 1 96.12 317 TYR A N 1
ATOM 2581 C CA . TYR A 1 317 ? 30.891 24.234 -6.426 1 96.12 317 TYR A CA 1
ATOM 2582 C C . TYR A 1 317 ? 29.406 23.969 -6.484 1 96.12 317 TYR A C 1
ATOM 2584 O O . TYR A 1 317 ? 28.844 23.719 -7.559 1 96.12 317 TYR A O 1
ATOM 2592 N N . PHE A 1 318 ? 28.719 23.938 -5.355 1 95.62 318 PHE A N 1
ATOM 2593 C CA . PHE A 1 318 ? 27.312 23.578 -5.18 1 95.62 318 PHE A CA 1
ATOM 2594 C C . PHE A 1 318 ? 26.422 24.344 -6.16 1 95.62 318 PHE A C 1
ATOM 2596 O O . PHE A 1 318 ? 25.516 23.75 -6.762 1 95.62 318 PHE A O 1
ATOM 2603 N N . ASP A 1 319 ? 26.703 25.609 -6.441 1 94.94 319 ASP A N 1
ATOM 2604 C CA . ASP A 1 319 ? 25.844 26.469 -7.254 1 94.94 319 ASP A CA 1
ATOM 2605 C C . ASP A 1 319 ? 26.297 26.469 -8.711 1 94.94 319 ASP A C 1
ATOM 2607 O O . ASP A 1 319 ? 25.641 27.062 -9.57 1 94.94 319 ASP A O 1
ATOM 2611 N N . ASP A 1 320 ? 27.375 25.703 -9.016 1 96.69 320 ASP A N 1
ATOM 2612 C CA . ASP A 1 320 ? 27.984 25.828 -10.344 1 96.69 320 ASP A CA 1
ATOM 2613 C C . ASP A 1 320 ? 27.922 24.5 -11.094 1 96.69 320 ASP A C 1
ATOM 2615 O O . ASP A 1 320 ? 28.312 24.422 -12.258 1 96.69 320 ASP A O 1
ATOM 2619 N N . ILE A 1 321 ? 27.453 23.469 -10.383 1 96.81 321 ILE A N 1
ATOM 2620 C CA . ILE A 1 321 ? 27.328 22.156 -11.016 1 96.81 321 ILE A CA 1
ATOM 2621 C C . ILE A 1 321 ? 26.016 22.078 -11.789 1 96.81 321 ILE A C 1
ATOM 2623 O O . ILE A 1 321 ? 24.984 22.562 -11.32 1 96.81 321 ILE A O 1
ATOM 2627 N N . PHE A 1 322 ? 26.109 21.469 -13.016 1 95.5 322 PHE A N 1
ATOM 2628 C CA . PHE A 1 322 ? 24.922 21.469 -13.844 1 95.5 322 PHE A CA 1
ATOM 2629 C C . PHE A 1 322 ? 24.891 20.266 -14.766 1 95.5 322 PHE A C 1
ATOM 2631 O O . PHE A 1 322 ? 25.859 19.516 -14.859 1 95.5 322 PHE A O 1
ATOM 2638 N N . VAL A 1 323 ? 23.703 19.953 -15.289 1 93.44 323 VAL A N 1
ATOM 2639 C CA . VAL A 1 323 ? 23.484 19.062 -16.422 1 93.44 323 VAL A CA 1
ATOM 2640 C C . VAL A 1 323 ? 22.734 19.797 -17.531 1 93.44 323 VAL A C 1
ATOM 2642 O O . VAL A 1 323 ? 22.109 20.828 -17.281 1 93.44 323 VAL A O 1
ATOM 2645 N N . THR A 1 324 ? 22.969 19.438 -18.75 1 90.88 324 THR A N 1
ATOM 2646 C CA . THR A 1 324 ? 22.234 20.062 -19.844 1 90.88 324 THR A CA 1
ATOM 2647 C C . THR A 1 324 ? 21.016 19.234 -20.219 1 90.88 324 THR A C 1
ATOM 2649 O O . THR A 1 324 ? 21.031 18.016 -20.109 1 90.88 324 THR A O 1
ATOM 2652 N N . ALA A 1 325 ? 19.969 19.828 -20.406 1 87 325 ALA A N 1
ATOM 2653 C CA . ALA A 1 325 ? 18.719 19.188 -20.797 1 87 325 ALA A CA 1
ATOM 2654 C C . ALA A 1 325 ? 18.062 19.922 -21.953 1 87 325 ALA A C 1
ATOM 2656 O O . ALA A 1 325 ? 18.391 21.078 -22.234 1 87 325 ALA A O 1
ATOM 2657 N N . MET A 1 326 ? 17.297 19.156 -22.719 1 81.69 326 MET A N 1
ATOM 2658 C CA . MET A 1 326 ? 16.484 19.781 -23.766 1 81.69 326 MET A CA 1
ATOM 2659 C C . MET A 1 326 ? 15.203 20.344 -23.172 1 81.69 326 MET A C 1
ATOM 2661 O O . MET A 1 326 ? 14.289 19.594 -22.812 1 81.69 326 MET A O 1
ATOM 2665 N N . PRO A 1 327 ? 15.18 21.625 -22.953 1 70.94 327 PRO A N 1
ATOM 2666 C CA . PRO A 1 327 ? 14.008 22.188 -22.297 1 70.94 327 PRO A CA 1
ATOM 2667 C C . PRO A 1 327 ? 12.734 22.062 -23.141 1 70.94 327 PRO A C 1
ATOM 2669 O O . PRO A 1 327 ? 12.797 22.125 -24.359 1 70.94 327 PRO A O 1
ATOM 2672 N N . GLN A 1 328 ? 11.648 21.781 -22.531 1 63.81 328 GLN A N 1
ATOM 2673 C CA . GLN A 1 328 ? 10.344 21.781 -23.203 1 63.81 328 GLN A CA 1
ATOM 2674 C C . GLN A 1 328 ? 9.672 23.141 -23.094 1 63.81 328 GLN A C 1
ATOM 2676 O O . GLN A 1 328 ? 8.461 23.25 -23.297 1 63.81 328 GLN A O 1
ATOM 2681 N N . SER A 1 329 ? 10.383 24.234 -23.016 1 72.31 329 SER A N 1
ATOM 2682 C CA . SER A 1 329 ? 9.82 25.562 -22.828 1 72.31 329 SER A CA 1
ATOM 2683 C C . SER A 1 329 ? 9.664 26.297 -24.156 1 72.31 329 SER A C 1
ATOM 2685 O O . SER A 1 329 ? 10.344 25.969 -25.125 1 72.31 329 SER A O 1
ATOM 2687 N N . SER A 1 330 ? 8.625 27.266 -24.219 1 81 330 SER A N 1
ATOM 2688 C CA . SER A 1 330 ? 8.414 28.109 -25.391 1 81 330 SER A CA 1
ATOM 2689 C C . SER A 1 330 ? 9.5 29.172 -25.516 1 81 330 SER A C 1
ATOM 2691 O O . SER A 1 330 ? 9.625 29.812 -26.547 1 81 330 SER A O 1
ATOM 2693 N N . ILE A 1 331 ? 10.359 29.312 -24.578 1 88.62 331 ILE A N 1
ATOM 2694 C CA . ILE A 1 331 ? 11.375 30.359 -24.531 1 88.62 331 ILE A CA 1
ATOM 2695 C C . ILE A 1 331 ? 12.539 29.984 -25.453 1 88.62 331 ILE A C 1
ATOM 2697 O O . ILE A 1 331 ? 13.031 30.828 -26.219 1 88.62 331 ILE A O 1
ATOM 2701 N N . ARG A 1 332 ? 12.914 28.734 -25.438 1 90 332 ARG A N 1
ATOM 2702 C CA . ARG A 1 332 ? 14.102 28.266 -26.172 1 90 332 ARG A CA 1
ATOM 2703 C C . ARG A 1 332 ? 13.961 28.531 -27.656 1 90 332 ARG A C 1
ATOM 2705 O O . ARG A 1 332 ? 14.875 29.062 -28.297 1 90 332 ARG A O 1
ATOM 2712 N N . PRO A 1 333 ? 12.789 28.172 -28.203 1 90.81 333 PRO A N 1
ATOM 2713 C CA . PRO A 1 333 ? 12.633 28.453 -29.625 1 90.81 333 PRO A CA 1
ATOM 2714 C C . PRO A 1 333 ? 12.727 29.938 -29.969 1 90.81 333 PRO A C 1
ATOM 2716 O O . PRO A 1 333 ? 13.242 30.312 -31.016 1 90.81 333 PRO A O 1
ATOM 2719 N N . ARG A 1 334 ? 12.25 30.812 -29.125 1 93.06 334 ARG A N 1
ATOM 2720 C CA . ARG A 1 334 ? 12.305 32.25 -29.344 1 93.06 334 ARG A CA 1
ATOM 2721 C C . ARG A 1 334 ? 13.742 32.75 -29.312 1 93.06 334 ARG A C 1
ATOM 2723 O O . ARG A 1 334 ? 14.133 33.594 -30.125 1 93.06 334 ARG A O 1
ATOM 2730 N N . VAL A 1 335 ? 14.461 32.25 -28.453 1 94.25 335 VAL A N 1
ATOM 2731 C CA . VAL A 1 335 ? 15.867 32.625 -28.328 1 94.25 335 VAL A CA 1
ATOM 2732 C C . VAL A 1 335 ? 16.641 32.094 -29.531 1 94.25 335 VAL A C 1
ATOM 2734 O O . VAL A 1 335 ? 17.469 32.812 -30.094 1 94.25 335 VAL A O 1
ATOM 2737 N N . LEU A 1 336 ? 16.344 30.875 -29.875 1 93.5 336 LEU A N 1
ATOM 2738 C CA . LEU A 1 336 ? 17.016 30.266 -31.016 1 93.5 336 LEU A CA 1
ATOM 2739 C C . LEU A 1 336 ? 16.734 31.062 -32.281 1 93.5 336 LEU A C 1
ATOM 2741 O O . LEU A 1 336 ? 17.625 31.25 -33.125 1 93.5 336 LEU A O 1
ATOM 2745 N N . GLU A 1 337 ? 15.508 31.422 -32.469 1 93.69 337 GLU A N 1
ATOM 2746 C CA . GLU A 1 337 ? 15.125 32.219 -33.625 1 93.69 337 GLU A CA 1
ATOM 2747 C C . GLU A 1 337 ? 15.906 33.5 -33.719 1 93.69 337 GLU A C 1
ATOM 2749 O O . GLU A 1 337 ? 16.312 33.938 -34.781 1 93.69 337 GLU A O 1
ATOM 2754 N N . LYS A 1 338 ? 16.031 34.156 -32.625 1 94.56 338 LYS A N 1
ATOM 2755 C CA . LYS A 1 338 ? 16.719 35.438 -32.594 1 94.56 338 LYS A CA 1
ATOM 2756 C C . LYS A 1 338 ? 18.203 35.281 -32.875 1 94.56 338 LYS A C 1
ATOM 2758 O O . LYS A 1 338 ? 18.812 36.094 -33.594 1 94.56 338 LYS A O 1
ATOM 2763 N N . ILE A 1 339 ? 18.875 34.281 -32.312 1 94.56 339 ILE A N 1
ATOM 2764 C CA . ILE A 1 339 ? 20.312 34.062 -32.469 1 94.56 339 ILE A CA 1
ATOM 2765 C C . ILE A 1 339 ? 20.594 33.5 -33.875 1 94.56 339 ILE A C 1
ATOM 2767 O O . ILE A 1 339 ? 21.547 33.906 -34.531 1 94.56 339 ILE A O 1
ATOM 2771 N N . GLY A 1 340 ? 19.719 32.594 -34.344 1 93.69 340 GLY A N 1
ATOM 2772 C CA . GLY A 1 340 ? 19.953 31.891 -35.594 1 93.69 340 GLY A CA 1
ATOM 2773 C C . GLY A 1 340 ? 20.828 30.656 -35.438 1 93.69 340 GLY A C 1
ATOM 2774 O O . GLY A 1 340 ? 21.922 30.734 -34.875 1 93.69 340 GLY A O 1
ATOM 2775 N N . GLN A 1 341 ? 20.375 29.578 -35.938 1 91.19 341 GLN A N 1
ATOM 2776 C CA . GLN A 1 341 ? 21.078 28.297 -35.781 1 91.19 341 GLN A CA 1
ATOM 2777 C C . GLN A 1 341 ? 22.484 28.375 -36.375 1 91.19 341 GLN A C 1
ATOM 2779 O O . GLN A 1 341 ? 23.406 27.734 -35.875 1 91.19 341 GLN A O 1
ATOM 2784 N N . GLN A 1 342 ? 22.656 29.203 -37.406 1 91.75 342 GLN A N 1
ATOM 2785 C CA . GLN A 1 342 ? 23.922 29.328 -38.125 1 91.75 342 GLN A CA 1
ATOM 2786 C C . GLN A 1 342 ? 24.969 30.016 -37.25 1 91.75 342 GLN A C 1
ATOM 2788 O O . GLN A 1 342 ? 26.172 29.875 -37.5 1 91.75 342 GLN A O 1
ATOM 2793 N N . ASN A 1 343 ? 24.516 30.719 -36.281 1 93.44 343 ASN A N 1
ATOM 2794 C CA . ASN A 1 343 ? 25.422 31.484 -35.438 1 93.44 343 ASN A CA 1
ATOM 2795 C C . ASN A 1 343 ? 25.828 30.703 -34.188 1 93.44 343 ASN A C 1
ATOM 2797 O O . ASN A 1 343 ? 26.531 31.234 -33.312 1 93.44 343 ASN A O 1
ATOM 2801 N N . LEU A 1 344 ? 25.359 29.516 -34.125 1 94.38 344 LEU A N 1
ATOM 2802 C CA . LEU A 1 344 ? 25.625 28.703 -32.938 1 94.38 344 LEU A CA 1
ATOM 2803 C C . LEU A 1 344 ? 26.641 27.594 -33.25 1 94.38 344 LEU A C 1
ATOM 2805 O O . LEU A 1 344 ? 26.609 27.016 -34.344 1 94.38 344 LEU A O 1
ATOM 2809 N N . THR A 1 345 ? 27.578 27.375 -32.375 1 93.19 345 THR A N 1
ATOM 2810 C CA . THR A 1 345 ? 28.547 26.281 -32.469 1 93.19 345 THR A CA 1
ATOM 2811 C C . THR A 1 345 ? 28.406 25.359 -31.25 1 93.19 345 THR A C 1
ATOM 2813 O O . THR A 1 345 ? 27.641 25.641 -30.328 1 93.19 345 THR A O 1
ATOM 2816 N N . LYS A 1 346 ? 29.125 24.234 -31.234 1 91 346 LYS A N 1
ATOM 2817 C CA . LYS A 1 346 ? 29.094 23.266 -30.141 1 91 346 LYS A CA 1
ATOM 2818 C C . LYS A 1 346 ? 29.562 23.875 -28.828 1 91 346 LYS A C 1
ATOM 2820 O O . LYS A 1 346 ? 29.188 23.422 -27.75 1 91 346 LYS A O 1
ATOM 2825 N N . THR A 1 347 ? 30.328 24.969 -28.875 1 91.69 347 THR A N 1
ATOM 2826 C CA . THR A 1 347 ? 30.922 25.562 -27.672 1 91.69 347 THR A CA 1
ATOM 2827 C C . THR A 1 347 ? 30.203 26.844 -27.297 1 91.69 347 THR A C 1
ATOM 2829 O O . THR A 1 347 ? 30.578 27.5 -26.328 1 91.69 347 THR A O 1
ATOM 2832 N N . SER A 1 348 ? 29.219 27.203 -28.078 1 95 348 SER A N 1
ATOM 2833 C CA . SER A 1 348 ? 28.484 28.438 -27.797 1 95 348 SER A CA 1
ATOM 2834 C C . SER A 1 348 ? 27.812 28.375 -26.422 1 95 348 SER A C 1
ATOM 2836 O O . SER A 1 348 ? 27.281 27.328 -26.047 1 95 348 SER A O 1
ATOM 2838 N N . VAL A 1 349 ? 27.906 29.406 -25.625 1 97.25 349 VAL A N 1
ATOM 2839 C CA . VAL A 1 349 ? 27.203 29.562 -24.359 1 97.25 349 VAL A CA 1
ATOM 2840 C C . VAL A 1 349 ? 26.438 30.891 -24.359 1 97.25 349 VAL A C 1
ATOM 2842 O O . VAL A 1 349 ? 27 31.938 -24.672 1 97.25 349 VAL A O 1
ATOM 2845 N N . PHE A 1 350 ? 25.219 30.797 -24.109 1 97.12 350 PHE A N 1
ATOM 2846 C CA . PHE A 1 350 ? 24.359 31.969 -24.016 1 97.12 350 PHE A CA 1
ATOM 2847 C C . PHE A 1 350 ? 23.609 31.984 -22.688 1 97.12 350 PHE A C 1
ATOM 2849 O O . PHE A 1 350 ? 23.438 30.953 -22.047 1 97.12 350 PHE A O 1
ATOM 2856 N N . SER A 1 351 ? 23.234 33.094 -22.188 1 97.25 351 SER A N 1
ATOM 2857 C CA . SER A 1 351 ? 22.312 33.25 -21.078 1 97.25 351 SER A CA 1
ATOM 2858 C C . SER A 1 351 ? 21.188 34.219 -21.422 1 97.25 351 SER A C 1
ATOM 2860 O O . SER A 1 351 ? 21.344 35.062 -22.312 1 97.25 351 SER A O 1
ATOM 2862 N N . ILE A 1 352 ? 20.109 34 -20.781 1 96.56 352 ILE A N 1
ATOM 2863 C CA . ILE A 1 352 ? 19.016 34.938 -20.953 1 96.56 352 ILE A CA 1
ATOM 2864 C C . ILE A 1 352 ? 18.562 35.469 -19.594 1 96.56 352 ILE A C 1
ATOM 2866 O O . ILE A 1 352 ? 18.797 34.812 -18.562 1 96.56 352 ILE A O 1
ATOM 2870 N N . GLU A 1 353 ? 18 36.594 -19.531 1 95.88 353 GLU A N 1
ATOM 2871 C CA . GLU A 1 353 ? 17.391 37.188 -18.344 1 95.88 353 GLU A CA 1
ATOM 2872 C C . GLU A 1 353 ? 15.938 37.562 -18.609 1 95.88 353 GLU A C 1
ATOM 2874 O O . GLU A 1 353 ? 15.641 38.312 -19.547 1 95.88 353 GLU A O 1
ATOM 2879 N N . TYR A 1 354 ? 15.18 37 -17.875 1 92.56 354 TYR A N 1
ATOM 2880 C CA . TYR A 1 354 ? 13.766 37.344 -18 1 92.56 354 TYR A CA 1
ATOM 2881 C C . TYR A 1 354 ? 13.008 37 -16.719 1 92.56 354 TYR A C 1
ATOM 2883 O O . TYR A 1 354 ? 13.594 36.469 -15.758 1 92.56 354 TYR A O 1
ATOM 2891 N N . VAL A 1 355 ? 11.734 37.344 -16.594 1 92.44 355 VAL A N 1
ATOM 2892 C CA . VAL A 1 355 ? 10.883 37.062 -15.453 1 92.44 355 VAL A CA 1
ATOM 2893 C C . VAL A 1 355 ? 9.859 35.969 -15.805 1 92.44 355 VAL A C 1
ATOM 2895 O O . VAL A 1 355 ? 8.836 36.281 -16.422 1 92.44 355 VAL A O 1
ATOM 2898 N N . PRO A 1 356 ? 10.125 34.75 -15.328 1 87.12 356 PRO A N 1
ATOM 2899 C CA . PRO A 1 356 ? 9.188 33.656 -15.633 1 87.12 356 PRO A CA 1
ATOM 2900 C C . PRO A 1 356 ? 7.801 33.906 -15.047 1 87.12 356 PRO A C 1
ATOM 2902 O O . PRO A 1 356 ? 7.68 34.438 -13.945 1 87.12 356 PRO A O 1
ATOM 2905 N N . LYS A 1 357 ? 6.77 33.406 -15.688 1 80.62 357 LYS A N 1
ATOM 2906 C CA . LYS A 1 357 ? 5.383 33.5 -15.234 1 80.62 357 LYS A CA 1
ATOM 2907 C C . LYS A 1 357 ? 5.008 32.344 -14.336 1 80.62 357 LYS A C 1
ATOM 2909 O O . LYS A 1 357 ? 4.059 32.406 -13.562 1 80.62 357 LYS A O 1
ATOM 2914 N N . THR A 1 358 ? 5.625 31.281 -14.555 1 75.06 358 THR A N 1
ATOM 2915 C CA . THR A 1 358 ? 5.316 30.062 -13.812 1 75.06 358 THR A CA 1
ATOM 2916 C C . THR A 1 358 ? 6.598 29.391 -13.32 1 75.06 358 THR A C 1
ATOM 2918 O O . THR A 1 358 ? 7.699 29.797 -13.695 1 75.06 358 THR A O 1
ATOM 2921 N N . GLY A 1 359 ? 6.492 28.547 -12.352 1 69.88 359 GLY A N 1
ATOM 2922 C CA . GLY A 1 359 ? 7.617 27.75 -11.891 1 69.88 359 GLY A CA 1
ATOM 2923 C C . GLY A 1 359 ? 8.266 28.281 -10.633 1 69.88 359 GLY A C 1
ATOM 2924 O O . GLY A 1 359 ? 7.711 29.172 -9.984 1 69.88 359 GLY A O 1
ATOM 2925 N N . ARG A 1 360 ? 9.391 27.797 -10.242 1 71.31 360 ARG A N 1
ATOM 2926 C CA . ARG A 1 360 ? 10.094 28.078 -8.992 1 71.31 360 ARG A CA 1
ATOM 2927 C C . ARG A 1 360 ? 10.547 29.531 -8.938 1 71.31 360 ARG A C 1
ATOM 2929 O O . ARG A 1 360 ? 10.648 30.109 -7.852 1 71.31 360 ARG A O 1
ATOM 2936 N N . ASN A 1 361 ? 10.852 30.078 -10.164 1 78.44 361 ASN A N 1
ATOM 2937 C CA . ASN A 1 361 ? 11.398 31.422 -10.219 1 78.44 361 ASN A CA 1
ATOM 2938 C C . ASN A 1 361 ? 10.344 32.438 -10.68 1 78.44 361 ASN A C 1
ATOM 2940 O O . ASN A 1 361 ? 10.688 33.5 -11.188 1 78.44 361 ASN A O 1
ATOM 2944 N N . LYS A 1 362 ? 9.141 32.094 -10.516 1 80 362 LYS A N 1
ATOM 2945 C CA . LYS A 1 362 ? 8.039 32.938 -10.953 1 80 362 LYS A CA 1
ATOM 2946 C C . LYS A 1 362 ? 8.156 34.344 -10.336 1 80 362 LYS A C 1
ATOM 2948 O O . LYS A 1 362 ? 8.359 34.469 -9.133 1 80 362 LYS A O 1
ATOM 2953 N N . GLY A 1 363 ? 8.031 35.344 -11.148 1 83.69 363 GLY A N 1
ATOM 2954 C CA . GLY A 1 363 ? 7.906 36.719 -10.703 1 83.69 363 GLY A CA 1
ATOM 2955 C C . GLY A 1 363 ? 9.234 37.375 -10.344 1 83.69 363 GLY A C 1
ATOM 2956 O O . GLY A 1 363 ? 9.273 38.5 -9.891 1 83.69 363 GLY A O 1
ATOM 2957 N N . ARG A 1 364 ? 10.266 36.625 -10.531 1 89.81 364 ARG A N 1
ATOM 2958 C CA . ARG A 1 364 ? 11.578 37.188 -10.234 1 89.81 364 ARG A CA 1
ATOM 2959 C C . ARG A 1 364 ? 12.5 37.094 -11.445 1 89.81 364 ARG A C 1
ATOM 2961 O O . ARG A 1 364 ? 12.367 36.188 -12.266 1 89.81 364 ARG A O 1
ATOM 2968 N N . MET A 1 365 ? 13.336 38.156 -11.516 1 91.12 365 MET A N 1
ATOM 2969 C CA . MET A 1 365 ? 14.336 38.125 -12.57 1 91.12 365 MET A CA 1
ATOM 2970 C C . MET A 1 365 ? 15.219 36.875 -12.461 1 91.12 365 MET A C 1
ATOM 2972 O O . MET A 1 365 ? 15.766 36.594 -11.391 1 91.12 365 MET A O 1
ATOM 2976 N N . TYR A 1 366 ? 15.234 36.125 -13.461 1 90.5 366 TYR A N 1
ATOM 2977 C CA . TYR A 1 366 ? 15.914 34.844 -13.469 1 90.5 366 TYR A CA 1
ATOM 2978 C C . TYR A 1 366 ? 16.859 34.719 -14.656 1 90.5 366 TYR A C 1
ATOM 2980 O O . TYR A 1 366 ? 16.516 35.125 -15.766 1 90.5 366 TYR A O 1
ATOM 2988 N N . GLU A 1 367 ? 18.078 34.312 -14.445 1 93.62 367 GLU A N 1
ATOM 2989 C CA . GLU A 1 367 ? 19.062 34.094 -15.508 1 93.62 367 GLU A CA 1
ATOM 2990 C C . GLU A 1 367 ? 19.156 32.594 -15.852 1 93.62 367 GLU A C 1
ATOM 2992 O O . GLU A 1 367 ? 19.375 31.766 -14.969 1 93.62 367 GLU A O 1
ATOM 2997 N N . GLN A 1 368 ? 18.984 32.25 -17.094 1 93.38 368 GLN A N 1
ATOM 2998 C CA . GLN A 1 368 ? 19.094 30.875 -17.594 1 93.38 368 GLN A CA 1
ATOM 2999 C C . GLN A 1 368 ? 20.25 30.734 -18.578 1 93.38 368 GLN A C 1
ATOM 3001 O O . GLN A 1 368 ? 20.5 31.625 -19.391 1 93.38 368 GLN A O 1
ATOM 3006 N N . PHE A 1 369 ? 20.953 29.656 -18.5 1 95.38 369 PHE A N 1
ATOM 3007 C CA . PHE A 1 369 ? 22.094 29.406 -19.375 1 95.38 369 PHE A CA 1
ATOM 3008 C C . PHE A 1 369 ? 21.766 28.344 -20.406 1 95.38 369 PHE A C 1
ATOM 3010 O O . PHE A 1 369 ? 21.047 27.391 -20.125 1 95.38 369 PHE A O 1
ATOM 3017 N N . TYR A 1 370 ? 22.281 28.484 -21.594 1 95.44 370 TYR A N 1
ATOM 3018 C CA . TYR A 1 370 ? 22.172 27.547 -22.688 1 95.44 370 TYR A CA 1
ATOM 3019 C C . TYR A 1 370 ? 23.547 27.203 -23.266 1 95.44 370 TYR A C 1
ATOM 3021 O O . TYR A 1 370 ? 24.453 28.031 -23.25 1 95.44 370 TYR A O 1
ATOM 3029 N N . LYS A 1 371 ? 23.625 25.969 -23.734 1 94.75 371 LYS A N 1
ATOM 3030 C CA . LYS A 1 371 ? 24.891 25.547 -24.312 1 94.75 371 LYS A CA 1
ATOM 3031 C C . LYS A 1 371 ? 24.688 24.828 -25.641 1 94.75 371 LYS A C 1
ATOM 3033 O O . LYS A 1 371 ? 23.734 24.062 -25.797 1 94.75 371 LYS A O 1
ATOM 3038 N N . GLY A 1 372 ? 25.547 25.125 -26.578 1 93 372 GLY A N 1
ATOM 3039 C CA . GLY A 1 372 ? 25.688 24.312 -27.781 1 93 372 GLY A CA 1
ATOM 3040 C C . GLY A 1 372 ? 24.766 24.75 -28.906 1 93 372 GLY A C 1
ATOM 3041 O O . GLY A 1 372 ? 24.078 25.781 -28.797 1 93 372 GLY A O 1
ATOM 3042 N N . GLU A 1 373 ? 24.766 23.938 -29.984 1 91.75 373 GLU A N 1
ATOM 3043 C CA . GLU A 1 373 ? 24.031 24.234 -31.219 1 91.75 373 GLU A CA 1
ATOM 3044 C C . GLU A 1 373 ? 22.531 24.156 -31 1 91.75 373 GLU A C 1
ATOM 3046 O O . GLU A 1 373 ? 21.75 24.812 -31.719 1 91.75 373 GLU A O 1
ATOM 3051 N N . LYS A 1 374 ? 22.156 23.391 -30.078 1 90.88 374 LYS A N 1
ATOM 3052 C CA . LYS A 1 374 ? 20.734 23.172 -29.844 1 90.88 374 LYS A CA 1
ATOM 3053 C C . LYS A 1 374 ? 20.234 23.984 -28.672 1 90.88 374 LYS A C 1
ATOM 3055 O O . LYS A 1 374 ? 19.062 23.859 -28.266 1 90.88 374 LYS A O 1
ATOM 3060 N N . LEU A 1 375 ? 21.125 24.844 -28.109 1 93.12 375 LEU A N 1
ATOM 3061 C CA . LEU A 1 375 ? 20.781 25.656 -26.953 1 93.12 375 LEU A CA 1
ATOM 3062 C C . LEU A 1 375 ? 20.188 24.797 -25.828 1 93.12 375 LEU A C 1
ATOM 3064 O O . LEU A 1 375 ? 19.078 25.062 -25.359 1 93.12 375 LEU A O 1
ATOM 3068 N N . ARG A 1 376 ? 20.922 23.844 -25.375 1 93.25 376 ARG A N 1
ATOM 3069 C CA . ARG A 1 376 ? 20.5 23 -24.266 1 93.25 376 ARG A CA 1
ATOM 3070 C C . ARG A 1 376 ? 20.547 23.781 -22.953 1 93.25 376 ARG A C 1
ATOM 3072 O O . ARG A 1 376 ? 21.484 24.531 -22.688 1 93.25 376 ARG A O 1
ATOM 3079 N N . LEU A 1 377 ? 19.516 23.609 -22.188 1 93.88 377 LEU A N 1
ATOM 3080 C CA . LEU A 1 377 ? 19.344 24.375 -20.953 1 93.88 377 LEU A CA 1
ATOM 3081 C C . LEU A 1 377 ? 20.188 23.797 -19.828 1 93.88 377 LEU A C 1
ATOM 3083 O O . LEU A 1 377 ? 20.266 22.562 -19.672 1 93.88 377 LEU A O 1
ATOM 3087 N N . PHE A 1 378 ? 20.812 24.703 -19.016 1 94.12 378 PHE A N 1
ATOM 3088 C CA . PHE A 1 378 ? 21.5 24.281 -17.812 1 94.12 378 PHE A CA 1
ATOM 3089 C C . PHE A 1 378 ? 20.484 23.969 -16.703 1 94.12 378 PHE A C 1
ATOM 3091 O O . PHE A 1 378 ? 19.656 24.812 -16.359 1 94.12 378 PHE A O 1
ATOM 3098 N N . ALA A 1 379 ? 20.453 22.781 -16.219 1 91.81 379 ALA A N 1
ATOM 3099 C CA . ALA A 1 379 ? 19.781 22.406 -14.977 1 91.81 379 ALA A CA 1
ATOM 3100 C C . ALA A 1 379 ? 20.766 22.328 -13.82 1 91.81 379 ALA A C 1
ATOM 3102 O O . ALA A 1 379 ? 21.672 21.484 -13.82 1 91.81 379 ALA A O 1
ATOM 3103 N N . TRP A 1 380 ? 20.547 23.188 -12.875 1 94.19 380 TRP A N 1
ATOM 3104 C CA . TRP A 1 380 ? 21.531 23.344 -11.812 1 94.19 380 TRP A CA 1
ATOM 3105 C C . TRP A 1 380 ? 21.344 22.281 -10.742 1 94.19 380 TRP A C 1
ATOM 3107 O O . TRP A 1 380 ? 20.219 21.938 -10.383 1 94.19 380 TRP A O 1
ATOM 3117 N N . PHE A 1 381 ? 22.453 21.75 -10.195 1 94.25 381 PHE A N 1
ATOM 3118 C CA . PHE A 1 381 ? 22.453 20.781 -9.102 1 94.25 381 PHE A CA 1
ATOM 3119 C C . PHE A 1 381 ? 21.812 21.391 -7.852 1 94.25 381 PHE A C 1
ATOM 3121 O O . PHE A 1 381 ? 21.078 20.703 -7.133 1 94.25 381 PHE A O 1
ATOM 3128 N N . SER A 1 382 ? 22.062 22.656 -7.625 1 92.94 382 SER A N 1
ATOM 3129 C CA . SER A 1 382 ? 21.578 23.344 -6.441 1 92.94 382 SER A CA 1
ATOM 3130 C C . SER A 1 382 ? 20.047 23.391 -6.418 1 92.94 382 SER A C 1
ATOM 3132 O O . SER A 1 382 ? 19.438 23.609 -5.367 1 92.94 382 SER A O 1
ATOM 3134 N N . ASP A 1 383 ? 19.422 23.203 -7.609 1 88.5 383 ASP A N 1
ATOM 3135 C CA . ASP A 1 383 ? 17.969 23.203 -7.688 1 88.5 383 ASP A CA 1
ATOM 3136 C C . ASP A 1 383 ? 17.391 21.906 -7.109 1 88.5 383 ASP A C 1
ATOM 3138 O O . ASP A 1 383 ? 16.219 21.859 -6.723 1 88.5 383 ASP A O 1
ATOM 3142 N N . VAL A 1 384 ? 18.188 20.844 -7.094 1 89.25 384 VAL A N 1
ATOM 3143 C CA . VAL A 1 384 ? 17.688 19.531 -6.684 1 89.25 384 VAL A CA 1
ATOM 3144 C C . VAL A 1 384 ? 18.469 19.031 -5.469 1 89.25 384 VAL A C 1
ATOM 3146 O O . VAL A 1 384 ? 18.453 17.844 -5.156 1 89.25 384 VAL A O 1
ATOM 3149 N N . ALA A 1 385 ? 19.25 19.906 -4.871 1 91.88 385 ALA A N 1
ATOM 3150 C CA . ALA A 1 385 ? 20.062 19.547 -3.711 1 91.88 385 ALA A CA 1
ATOM 3151 C C . ALA A 1 385 ? 20.031 20.656 -2.658 1 91.88 385 ALA A C 1
ATOM 3153 O O . ALA A 1 385 ? 19.5 21.75 -2.906 1 91.88 385 ALA A O 1
ATOM 3154 N N . GLU A 1 386 ? 20.422 20.359 -1.449 1 90.38 386 GLU A N 1
ATOM 3155 C CA . GLU A 1 386 ? 20.484 21.328 -0.363 1 90.38 386 GLU A CA 1
ATOM 3156 C C . GLU A 1 386 ? 21.719 21.094 0.509 1 90.38 386 GLU A C 1
ATOM 3158 O O . GLU A 1 386 ? 22.25 19.984 0.567 1 90.38 386 GLU A O 1
ATOM 3163 N N . LYS A 1 387 ? 22.188 22.172 1.008 1 88.75 387 LYS A N 1
ATOM 3164 C CA . LYS A 1 387 ? 23.297 22.125 1.955 1 88.75 387 LYS A CA 1
ATOM 3165 C C . LYS A 1 387 ? 22.797 22.188 3.395 1 88.75 387 LYS A C 1
ATOM 3167 O O . LYS A 1 387 ? 22.031 23.078 3.748 1 88.75 387 LYS A O 1
ATOM 3172 N N . GLU A 1 388 ? 23 21.219 4.168 1 81.19 388 GLU A N 1
ATOM 3173 C CA . GLU A 1 388 ? 22.672 21.188 5.59 1 81.19 388 GLU A CA 1
ATOM 3174 C C . GLU A 1 388 ? 23.891 20.828 6.43 1 81.19 388 GLU A C 1
ATOM 3176 O O . GLU A 1 388 ? 24.469 19.75 6.281 1 81.19 388 GLU A O 1
ATOM 3181 N N . ASN A 1 389 ? 24.219 21.688 7.352 1 79.69 389 ASN A N 1
ATOM 3182 C CA . ASN A 1 389 ? 25.328 21.469 8.266 1 79.69 389 ASN A CA 1
ATOM 3183 C C . ASN A 1 389 ? 26.609 21.094 7.512 1 79.69 389 ASN A C 1
ATOM 3185 O O . ASN A 1 389 ? 27.281 20.125 7.855 1 79.69 389 ASN A O 1
ATOM 3189 N N . GLY A 1 390 ? 26.906 21.781 6.375 1 78.88 390 GLY A N 1
ATOM 3190 C CA . GLY A 1 390 ? 28.141 21.594 5.625 1 78.88 390 GLY A CA 1
ATOM 3191 C C . GLY A 1 390 ? 28.109 20.375 4.723 1 78.88 390 GLY A C 1
ATOM 3192 O O . GLY A 1 390 ? 29.094 20.078 4.055 1 78.88 390 GLY A O 1
ATOM 3193 N N . GLU A 1 391 ? 26.984 19.656 4.777 1 87.38 391 GLU A N 1
ATOM 3194 C CA . GLU A 1 391 ? 26.844 18.5 3.916 1 87.38 391 GLU A CA 1
ATOM 3195 C C . GLU A 1 391 ? 25.844 18.766 2.793 1 87.38 391 GLU A C 1
ATOM 3197 O O . GLU A 1 391 ? 24.922 19.562 2.951 1 87.38 391 GLU A O 1
ATOM 3202 N N . VAL A 1 392 ? 26.141 18.109 1.646 1 92.19 392 VAL A N 1
ATOM 3203 C CA . VAL A 1 392 ? 25.281 18.281 0.479 1 92.19 392 VAL A CA 1
ATOM 3204 C C . VAL A 1 392 ? 24.344 17.094 0.345 1 92.19 392 VAL A C 1
ATOM 3206 O O . VAL A 1 392 ? 24.781 15.938 0.374 1 92.19 392 VAL A O 1
ATOM 3209 N N . PHE A 1 393 ? 23.031 17.375 0.305 1 90.5 393 PHE A N 1
ATOM 3210 C CA . PHE A 1 393 ? 22.031 16.328 0.155 1 90.5 393 PHE A CA 1
ATOM 3211 C C . PHE A 1 393 ? 21.266 16.5 -1.151 1 90.5 393 PHE A C 1
ATOM 3213 O O . PHE A 1 393 ? 20.844 17.609 -1.486 1 90.5 393 PHE A O 1
ATOM 3220 N N . LYS A 1 394 ? 21.219 15.375 -1.89 1 89.81 394 LYS A N 1
ATOM 3221 C CA . LYS A 1 394 ? 20.281 15.352 -3.012 1 89.81 394 LYS A CA 1
ATOM 3222 C C . LYS A 1 394 ? 18.844 15.203 -2.525 1 89.81 394 LYS A C 1
ATOM 3224 O O . LYS A 1 394 ? 18.578 14.414 -1.623 1 89.81 394 LYS A O 1
ATOM 3229 N N . LYS A 1 395 ? 17.953 15.984 -3.016 1 86.94 395 LYS A N 1
ATOM 3230 C CA . LYS A 1 395 ? 16.547 15.93 -2.66 1 86.94 395 LYS A CA 1
ATOM 3231 C C . LYS A 1 395 ? 15.727 15.258 -3.758 1 86.94 395 LYS A C 1
ATOM 3233 O O . LYS A 1 395 ? 15.711 15.719 -4.902 1 86.94 395 LYS A O 1
ATOM 3238 N N . ASP A 1 396 ? 15.164 14.141 -3.369 1 83.12 396 ASP A N 1
ATOM 3239 C CA . ASP A 1 396 ? 14.25 13.484 -4.297 1 83.12 396 ASP A CA 1
ATOM 3240 C C . ASP A 1 396 ? 12.797 13.617 -3.828 1 83.12 396 ASP A C 1
ATOM 3242 O O . ASP A 1 396 ? 12.508 13.453 -2.643 1 83.12 396 ASP A O 1
ATOM 3246 N N . ILE A 1 397 ? 11.992 14.047 -4.711 1 83.75 397 ILE A N 1
ATOM 3247 C CA . ILE A 1 397 ? 10.57 14.148 -4.379 1 83.75 397 ILE A CA 1
ATOM 3248 C C . ILE A 1 397 ? 10.031 12.766 -4.016 1 83.75 397 ILE A C 1
ATOM 3250 O O . ILE A 1 397 ? 10.211 11.805 -4.762 1 83.75 397 ILE A O 1
ATOM 3254 N N . GLU A 1 398 ? 9.516 12.742 -2.824 1 86.88 398 GLU A N 1
ATOM 3255 C CA . GLU A 1 398 ? 8.914 11.477 -2.4 1 86.88 398 GLU A CA 1
ATOM 3256 C C . GLU A 1 398 ? 7.488 11.344 -2.926 1 86.88 398 GLU A C 1
ATOM 3258 O O . GLU A 1 398 ? 6.715 12.305 -2.898 1 86.88 398 GLU A O 1
ATOM 3263 N N . GLY A 1 399 ? 7.152 10.234 -3.506 1 91.12 399 GLY A N 1
ATOM 3264 C CA . GLY A 1 399 ? 5.781 9.93 -3.889 1 91.12 399 GLY A CA 1
ATOM 3265 C C . GLY A 1 399 ? 4.992 9.258 -2.781 1 91.12 399 GLY A C 1
ATOM 3266 O O . GLY A 1 399 ? 5.098 9.633 -1.614 1 91.12 399 GLY A O 1
ATOM 3267 N N . THR A 1 400 ? 4.211 8.281 -3.084 1 94.62 400 THR A N 1
ATOM 3268 C CA . THR A 1 400 ? 3.32 7.637 -2.125 1 94.62 400 THR A CA 1
ATOM 3269 C C . THR A 1 400 ? 4.039 6.508 -1.394 1 94.62 400 THR A C 1
ATOM 3271 O O . THR A 1 400 ? 3.439 5.809 -0.576 1 94.62 400 THR A O 1
ATOM 3274 N N . LEU A 1 401 ? 5.301 6.305 -1.65 1 94.81 401 LEU A N 1
ATOM 3275 C CA . LEU A 1 401 ? 6.137 5.414 -0.855 1 94.81 401 LEU A CA 1
ATOM 3276 C C . LEU A 1 401 ? 7.113 6.207 0.007 1 94.81 401 LEU A C 1
ATOM 3278 O O . LEU A 1 401 ? 7.898 7.004 -0.512 1 94.81 401 LEU A O 1
ATOM 3282 N N . TRP A 1 402 ? 7.027 6.016 1.265 1 93.81 402 TRP A N 1
ATOM 3283 C CA . TRP A 1 402 ? 7.969 6.598 2.213 1 93.81 402 TRP A CA 1
ATOM 3284 C C . TRP A 1 402 ? 8.852 5.52 2.838 1 93.81 402 TRP A C 1
ATOM 3286 O O . TRP A 1 402 ? 8.445 4.852 3.791 1 93.81 402 TRP A O 1
ATOM 3296 N N . ASP A 1 403 ? 10.047 5.324 2.371 1 87.62 403 ASP A N 1
ATOM 3297 C CA . ASP A 1 403 ? 10.922 4.254 2.83 1 87.62 403 ASP A CA 1
ATOM 3298 C C . ASP A 1 403 ? 12.148 4.812 3.553 1 87.62 403 ASP A C 1
ATOM 3300 O O . ASP A 1 403 ? 13.07 4.066 3.893 1 87.62 403 ASP A O 1
ATOM 3304 N N . GLY A 1 404 ? 12.242 6.027 3.859 1 78.81 404 GLY A N 1
ATOM 3305 C CA . GLY A 1 404 ? 13.406 6.637 4.488 1 78.81 404 GLY A CA 1
ATOM 3306 C C . GLY A 1 404 ? 13.117 7.164 5.883 1 78.81 404 GLY A C 1
ATOM 3307 O O . GLY A 1 404 ? 13.82 8.062 6.367 1 78.81 404 GLY A O 1
ATOM 3308 N N . ILE A 1 405 ? 12.031 6.707 6.512 1 85.31 405 ILE A N 1
ATOM 3309 C CA . ILE A 1 405 ? 11.711 7.16 7.859 1 85.31 405 ILE A CA 1
ATOM 3310 C C . ILE A 1 405 ? 12.742 6.613 8.844 1 85.31 405 ILE A C 1
ATOM 3312 O O . ILE A 1 405 ? 13.031 5.414 8.844 1 85.31 405 ILE A O 1
ATOM 3316 N N . ASN A 1 406 ? 13.273 7.453 9.633 1 81.75 406 ASN A N 1
ATOM 3317 C CA . ASN A 1 406 ? 14.242 7.047 10.641 1 81.75 406 ASN A CA 1
ATOM 3318 C C . ASN A 1 406 ? 13.57 6.32 11.805 1 81.75 406 ASN A C 1
ATOM 3320 O O . ASN A 1 406 ? 12.797 6.922 12.555 1 81.75 406 ASN A O 1
ATOM 3324 N N . LEU A 1 407 ? 13.922 5.117 11.953 1 80.56 407 LEU A N 1
ATOM 3325 C CA . LEU A 1 407 ? 13.328 4.305 13.008 1 80.56 407 LEU A CA 1
ATOM 3326 C C . LEU A 1 407 ? 14.336 4.027 14.117 1 80.56 407 LEU A C 1
ATOM 3328 O O . LEU A 1 407 ? 14.039 3.303 15.07 1 80.56 407 LEU A O 1
ATOM 3332 N N . ASN A 1 408 ? 15.445 4.637 14.031 1 74.06 408 ASN A N 1
ATOM 3333 C CA . ASN A 1 408 ? 16.5 4.383 15.008 1 74.06 408 ASN A CA 1
ATOM 3334 C C . ASN A 1 408 ? 16.141 4.957 16.375 1 74.06 408 ASN A C 1
ATOM 3336 O O . ASN A 1 408 ? 15.602 6.062 16.469 1 74.06 408 ASN A O 1
ATOM 3340 N N . ASN A 1 409 ? 16.375 4.27 17.484 1 79.94 409 ASN A N 1
ATOM 3341 C CA . ASN A 1 409 ? 16.203 4.68 18.875 1 79.94 409 ASN A CA 1
ATOM 3342 C C . ASN A 1 409 ? 14.766 5.109 19.156 1 79.94 409 ASN A C 1
ATOM 3344 O O . ASN A 1 409 ? 14.531 6.055 19.906 1 79.94 409 ASN A O 1
ATOM 3348 N N . LEU A 1 410 ? 13.875 4.516 18.469 1 86.62 410 LEU A N 1
ATOM 3349 C CA . LEU A 1 410 ? 12.469 4.855 18.656 1 86.62 410 LEU A CA 1
ATOM 3350 C C . LEU A 1 410 ? 12.039 4.625 20.094 1 86.62 410 LEU A C 1
ATOM 3352 O O . LEU A 1 410 ? 11.25 5.402 20.656 1 86.62 410 LEU A O 1
ATOM 3356 N N . SER A 1 411 ? 12.594 3.627 20.688 1 85.75 411 SER A N 1
ATOM 3357 C CA . SER A 1 411 ? 12.227 3.285 22.062 1 85.75 411 SER A CA 1
ATOM 3358 C C . SER A 1 411 ? 12.641 4.383 23.031 1 85.75 411 SER A C 1
ATOM 3360 O O . SER A 1 411 ? 11.992 4.582 24.062 1 85.75 411 SER A O 1
ATOM 3362 N N . LYS A 1 412 ? 13.609 5.16 22.719 1 87.94 412 LYS A N 1
ATOM 3363 C CA . LYS A 1 412 ? 14.141 6.18 23.609 1 87.94 412 LYS A CA 1
ATOM 3364 C C . LYS A 1 412 ? 13.586 7.559 23.281 1 87.94 412 LYS A C 1
ATOM 3366 O O . LYS A 1 412 ? 13.719 8.492 24.078 1 87.94 412 LYS A O 1
ATOM 3371 N N . GLU A 1 413 ? 12.945 7.621 22.188 1 90.56 413 GLU A N 1
ATOM 3372 C CA . GLU A 1 413 ? 12.453 8.922 21.734 1 90.56 413 GLU A CA 1
ATOM 3373 C C . GLU A 1 413 ? 11.484 9.523 22.75 1 90.56 413 GLU A C 1
ATOM 3375 O O . GLU A 1 413 ? 10.578 8.836 23.234 1 90.56 413 GLU A O 1
ATOM 3380 N N . GLY A 1 414 ? 11.703 10.836 23.172 1 93.06 414 GLY A N 1
ATOM 3381 C CA . GLY A 1 414 ? 10.852 11.539 24.109 1 93.06 414 GLY A CA 1
ATOM 3382 C C . GLY A 1 414 ? 11.125 11.156 25.562 1 93.06 414 GLY A C 1
ATOM 3383 O O . GLY A 1 414 ? 10.578 11.766 26.484 1 93.06 414 GLY A O 1
ATOM 3384 N N . GLY A 1 415 ? 11.961 10.109 25.781 1 93.06 415 GLY A N 1
ATOM 3385 C CA . GLY A 1 415 ? 12.344 9.703 27.125 1 93.06 415 GLY A CA 1
ATOM 3386 C C . GLY A 1 415 ? 11.273 8.867 27.812 1 93.06 415 GLY A C 1
ATOM 3387 O O . GLY A 1 415 ? 11.125 8.93 29.031 1 93.06 415 GLY A O 1
ATOM 3388 N N . VAL A 1 416 ? 10.391 8.297 27.047 1 93.19 416 VAL A N 1
ATOM 3389 C CA . VAL A 1 416 ? 9.336 7.473 27.625 1 93.19 416 VAL A CA 1
ATOM 3390 C C . VAL A 1 416 ? 9.281 6.121 26.922 1 93.19 416 VAL A C 1
ATOM 3392 O O . VAL A 1 416 ? 9.508 6.039 25.703 1 93.19 416 VAL A O 1
ATOM 3395 N N . ASN A 1 417 ? 8.984 5.051 27.641 1 88.56 417 ASN A N 1
ATOM 3396 C CA . ASN A 1 417 ? 8.758 3.727 27.078 1 88.56 417 ASN A CA 1
ATOM 3397 C C . ASN A 1 417 ? 7.297 3.537 26.672 1 88.56 417 ASN A C 1
ATOM 3399 O O . ASN A 1 417 ? 6.387 3.906 27.406 1 88.56 417 ASN A O 1
ATOM 3403 N N . PHE A 1 418 ? 7.16 3.123 25.469 1 86.88 418 PHE A N 1
ATOM 3404 C CA . PHE A 1 418 ? 5.82 2.848 24.969 1 86.88 418 PHE A CA 1
ATOM 3405 C C . PHE A 1 418 ? 5.848 1.696 23.969 1 86.88 418 PHE A C 1
ATOM 3407 O O . PHE A 1 418 ? 6.266 1.871 22.812 1 86.88 418 PHE A O 1
ATOM 3414 N N . ASP A 1 419 ? 5.477 0.435 24.234 1 75.81 419 ASP A N 1
ATOM 3415 C CA . ASP A 1 419 ? 5.645 -0.792 23.469 1 75.81 419 ASP A CA 1
ATOM 3416 C C . ASP A 1 419 ? 4.57 -0.916 22.391 1 75.81 419 ASP A C 1
ATOM 3418 O O . ASP A 1 419 ? 4.684 -1.744 21.484 1 75.81 419 ASP A O 1
ATOM 3422 N N . ASN A 1 420 ? 3.656 -0.143 22.375 1 68.06 420 ASN A N 1
ATOM 3423 C CA . ASN A 1 420 ? 2.496 -0.399 21.531 1 68.06 420 ASN A CA 1
ATOM 3424 C C . ASN A 1 420 ? 2.449 0.557 20.344 1 68.06 420 ASN A C 1
ATOM 3426 O O . ASN A 1 420 ? 1.447 1.241 20.125 1 68.06 420 ASN A O 1
ATOM 3430 N N . GLY A 1 421 ? 3.537 0.563 19.547 1 78.62 421 GLY A N 1
ATOM 3431 C CA . GLY A 1 421 ? 3.352 1.239 18.281 1 78.62 421 GLY A CA 1
ATOM 3432 C C . GLY A 1 421 ? 3.736 2.705 18.312 1 78.62 421 GLY A C 1
ATOM 3433 O O . GLY A 1 421 ? 3.09 3.541 17.672 1 78.62 421 GLY A O 1
ATOM 3434 N N . LYS A 1 422 ? 4.734 3.143 19.156 1 90.12 422 LYS A N 1
ATOM 3435 C CA . LYS A 1 422 ? 5.223 4.52 19.188 1 90.12 422 LYS A CA 1
ATOM 3436 C C . LYS A 1 422 ? 5.629 4.988 17.797 1 90.12 422 LYS A C 1
ATOM 3438 O O . LYS A 1 422 ? 6.469 4.359 17.141 1 90.12 422 LYS A O 1
ATOM 3443 N N . LYS A 1 423 ? 4.91 5.996 17.266 1 95.38 423 LYS A N 1
ATOM 3444 C CA . LYS A 1 423 ? 5.227 6.52 15.945 1 95.38 423 LYS A CA 1
ATOM 3445 C C . LYS A 1 423 ? 6.477 7.398 15.984 1 95.38 423 LYS A C 1
ATOM 3447 O O . LYS A 1 423 ? 6.645 8.203 16.906 1 95.38 423 LYS A O 1
ATOM 3452 N N . PRO A 1 424 ? 7.367 7.312 15.062 1 94.25 424 PRO A N 1
ATOM 3453 C CA . PRO A 1 424 ? 8.617 8.078 15.047 1 94.25 424 PRO A CA 1
ATOM 3454 C C . PRO A 1 424 ? 8.391 9.57 14.797 1 94.25 424 PRO A C 1
ATOM 3456 O O . PRO A 1 424 ? 7.527 9.938 14 1 94.25 424 PRO A O 1
ATOM 3459 N N . LEU A 1 425 ? 9.219 10.375 15.438 1 94.69 425 LEU A N 1
ATOM 3460 C CA . LEU A 1 425 ? 9.188 11.82 15.234 1 94.69 425 LEU A CA 1
ATOM 3461 C C . LEU A 1 425 ? 9.406 12.172 13.773 1 94.69 425 LEU A C 1
ATOM 3463 O O . LEU A 1 425 ? 8.789 13.109 13.258 1 94.69 425 LEU A O 1
ATOM 3467 N N . ASP A 1 426 ? 10.25 11.445 13.078 1 92 426 ASP A N 1
ATOM 3468 C CA . ASP A 1 426 ? 10.57 11.703 11.672 1 92 426 ASP A CA 1
ATOM 3469 C C . ASP A 1 426 ? 9.32 11.586 10.805 1 92 426 ASP A C 1
ATOM 3471 O O . ASP A 1 426 ? 9.117 12.391 9.891 1 92 426 ASP A O 1
ATOM 3475 N N . LEU A 1 427 ? 8.492 10.609 11.039 1 95 427 LEU A N 1
ATOM 3476 C CA . LEU A 1 427 ? 7.246 10.438 10.305 1 95 427 LEU A CA 1
ATOM 3477 C C . LEU A 1 427 ? 6.316 11.625 10.531 1 95 427 LEU A C 1
ATOM 3479 O O . LEU A 1 427 ? 5.797 12.203 9.57 1 95 427 LEU A O 1
ATOM 3483 N N . LEU A 1 428 ? 6.094 11.984 11.828 1 97.31 428 LEU A N 1
ATOM 3484 C CA . LEU A 1 428 ? 5.168 13.062 12.156 1 97.31 428 LEU A CA 1
ATOM 3485 C C . LEU A 1 428 ? 5.664 14.398 11.609 1 97.31 428 LEU A C 1
ATOM 3487 O O . LEU A 1 428 ? 4.871 15.211 11.133 1 97.31 428 LEU A O 1
ATOM 3491 N N . ASN A 1 429 ? 6.98 14.602 11.688 1 94.5 429 ASN A N 1
ATOM 3492 C CA . ASN A 1 429 ? 7.539 15.82 11.102 1 94.5 429 ASN A CA 1
ATOM 3493 C C . ASN A 1 429 ? 7.242 15.914 9.609 1 94.5 429 ASN A C 1
ATOM 3495 O O . ASN A 1 429 ? 6.863 16.969 9.109 1 94.5 429 ASN A O 1
ATOM 3499 N N . ARG A 1 430 ? 7.441 14.82 8.938 1 93.19 430 ARG A N 1
ATOM 3500 C CA . ARG A 1 430 ? 7.16 14.766 7.504 1 93.19 430 ARG A CA 1
ATOM 3501 C C . ARG A 1 430 ? 5.699 15.086 7.219 1 93.19 430 ARG A C 1
ATOM 3503 O O . ARG A 1 430 ? 5.391 15.844 6.297 1 93.19 430 ARG A O 1
ATOM 3510 N N . ILE A 1 431 ? 4.773 14.555 7.996 1 97 431 ILE A N 1
ATOM 3511 C CA . ILE A 1 431 ? 3.336 14.742 7.824 1 97 431 ILE A CA 1
ATOM 3512 C C . ILE A 1 431 ? 2.977 16.203 8.062 1 97 431 ILE A C 1
ATOM 3514 O O . ILE A 1 431 ? 2.311 16.828 7.23 1 97 431 ILE A O 1
ATOM 3518 N N . LEU A 1 432 ? 3.441 16.766 9.164 1 97.19 432 LEU A N 1
ATOM 3519 C CA . LEU A 1 432 ? 3.057 18.125 9.562 1 97.19 432 LEU A CA 1
ATOM 3520 C C . LEU A 1 432 ? 3.646 19.156 8.609 1 97.19 432 LEU A C 1
ATOM 3522 O O . LEU A 1 432 ? 3.043 20.203 8.375 1 97.19 432 LEU A O 1
ATOM 3526 N N . LYS A 1 433 ? 4.77 18.844 7.984 1 93.69 433 LYS A N 1
ATOM 3527 C CA . LYS A 1 433 ? 5.422 19.75 7.047 1 93.69 433 LYS A CA 1
ATOM 3528 C C . LYS A 1 433 ? 4.656 19.828 5.727 1 93.69 433 LYS A C 1
ATOM 3530 O O . LYS A 1 433 ? 4.844 20.766 4.945 1 93.69 433 LYS A O 1
ATOM 3535 N N . MET A 1 434 ? 3.854 18.875 5.469 1 94.81 434 MET A N 1
ATOM 3536 C CA . MET A 1 434 ? 3.096 18.844 4.223 1 94.81 434 MET A CA 1
ATOM 3537 C C . MET A 1 434 ? 2.105 20 4.164 1 94.81 434 MET A C 1
ATOM 3539 O O . MET A 1 434 ? 1.8 20.516 3.084 1 94.81 434 MET A O 1
ATOM 3543 N N . TYR A 1 435 ? 1.485 20.312 5.336 1 95.88 435 TYR A N 1
ATOM 3544 C CA . TYR A 1 435 ? 0.551 21.438 5.352 1 95.88 435 TYR A CA 1
ATOM 3545 C C . TYR A 1 435 ? 1.282 22.766 5.16 1 95.88 435 TYR A C 1
ATOM 3547 O O . TYR A 1 435 ? 2.248 23.047 5.871 1 95.88 435 TYR A O 1
ATOM 3555 N N . PRO A 1 436 ? 0.945 23.641 4.223 1 93.69 436 PRO A N 1
ATOM 3556 C CA . PRO A 1 436 ? 1.773 24.766 3.773 1 93.69 436 PRO A CA 1
ATOM 3557 C C . PRO A 1 436 ? 1.644 25.984 4.672 1 93.69 436 PRO A C 1
ATOM 3559 O O . PRO A 1 436 ? 1.73 27.125 4.191 1 93.69 436 PRO A O 1
ATOM 3562 N N . LYS A 1 437 ? 1.343 25.906 5.914 1 94.94 437 LYS A N 1
ATOM 3563 C CA . LYS A 1 437 ? 1.293 27.016 6.867 1 94.94 437 LYS A CA 1
ATOM 3564 C C . LYS A 1 437 ? 2.211 26.766 8.062 1 94.94 437 LYS A C 1
ATOM 3566 O O . LYS A 1 437 ? 2.619 25.625 8.297 1 94.94 437 LYS A O 1
ATOM 3571 N N . SER A 1 438 ? 2.576 27.781 8.734 1 95.56 438 SER A N 1
ATOM 3572 C CA . SER A 1 438 ? 3.455 27.656 9.891 1 95.56 438 SER A CA 1
ATOM 3573 C C . SER A 1 438 ? 2.732 28.047 11.172 1 95.56 438 SER A C 1
ATOM 3575 O O . SER A 1 438 ? 3.336 28.062 12.25 1 95.56 438 SER A O 1
ATOM 3577 N N . ASP A 1 439 ? 1.45 28.438 11.055 1 96.44 439 ASP A N 1
ATOM 3578 C CA . ASP A 1 439 ? 0.575 28.75 12.18 1 96.44 439 ASP A CA 1
ATOM 3579 C C . ASP A 1 439 ? -0.79 28.094 12.016 1 96.44 439 ASP A C 1
ATOM 3581 O O . ASP A 1 439 ? -1.687 28.656 11.383 1 96.44 439 ASP A O 1
ATOM 3585 N N . TYR A 1 440 ? -0.931 26.969 12.516 1 97.31 440 TYR A N 1
ATOM 3586 C CA . TYR A 1 440 ? -2.178 26.219 12.398 1 97.31 440 TYR A CA 1
ATOM 3587 C C . TYR A 1 440 ? -2.371 25.297 13.594 1 97.31 440 TYR A C 1
ATOM 3589 O O . TYR A 1 440 ? -1.463 25.125 14.414 1 97.31 440 TYR A O 1
ATOM 3597 N N . THR A 1 441 ? -3.545 24.734 13.758 1 98.38 441 THR A N 1
ATOM 3598 C CA . THR A 1 441 ? -3.896 23.891 14.883 1 98.38 441 THR A CA 1
ATOM 3599 C C . THR A 1 441 ? -3.955 22.422 14.461 1 98.38 441 THR A C 1
ATOM 3601 O O . THR A 1 441 ? -4.582 22.094 13.453 1 98.38 441 THR A O 1
ATOM 3604 N N . ILE A 1 442 ? -3.268 21.562 15.242 1 98.81 442 ILE A N 1
ATOM 3605 C CA . ILE A 1 442 ? -3.234 20.125 14.984 1 98.81 442 ILE A CA 1
ATOM 3606 C C . ILE A 1 442 ? -4.004 19.391 16.078 1 98.81 442 ILE A C 1
ATOM 3608 O O . ILE A 1 442 ? -3.801 19.641 17.266 1 98.81 442 ILE A O 1
ATOM 3612 N N . LEU A 1 443 ? -4.891 18.5 15.672 1 98.94 443 LEU A N 1
ATOM 3613 C CA . LEU A 1 443 ? -5.641 17.672 16.609 1 98.94 443 LEU A CA 1
ATOM 3614 C C . LEU A 1 443 ? -5.246 16.203 16.453 1 98.94 443 LEU A C 1
ATOM 3616 O O . LEU A 1 443 ? -5.18 15.68 15.344 1 98.94 443 LEU A O 1
ATOM 3620 N N . ASP A 1 444 ? -4.895 15.594 17.516 1 98.88 444 ASP A N 1
ATOM 3621 C CA . ASP A 1 444 ? -4.672 14.156 17.625 1 98.88 444 ASP A CA 1
ATOM 3622 C C . ASP A 1 444 ? -5.52 13.555 18.75 1 98.88 444 ASP A C 1
ATOM 3624 O O . ASP A 1 444 ? -5.188 13.688 19.922 1 98.88 444 ASP A O 1
ATOM 3628 N N . PHE A 1 445 ? -6.605 12.875 18.391 1 98.81 445 PHE A N 1
ATOM 3629 C CA . PHE A 1 445 ? -7.492 12.375 19.438 1 98.81 445 PHE A CA 1
ATOM 3630 C C . PHE A 1 445 ? -7.223 10.906 19.719 1 98.81 445 PHE A C 1
ATOM 3632 O O . PHE A 1 445 ? -8.062 10.219 20.312 1 98.81 445 PHE A O 1
ATOM 3639 N N . PHE A 1 446 ? -6.102 10.359 19.234 1 97.81 446 PHE A N 1
ATOM 3640 C CA . PHE A 1 446 ? -5.445 9.117 19.625 1 97.81 446 PHE A CA 1
ATOM 3641 C C . PHE A 1 446 ? -3.982 9.359 19.969 1 97.81 446 PHE A C 1
ATOM 3643 O O . PHE A 1 446 ? -3.094 8.68 19.469 1 97.81 446 PHE A O 1
ATOM 3650 N N . ALA A 1 447 ? -3.705 10.172 20.859 1 96.94 447 ALA A N 1
ATOM 3651 C CA . ALA A 1 447 ? -2.389 10.773 21.062 1 96.94 447 ALA A CA 1
ATOM 3652 C C . ALA A 1 447 ? -1.386 9.742 21.578 1 96.94 447 ALA A C 1
ATOM 3654 O O . ALA A 1 447 ? -0.184 9.859 21.312 1 96.94 447 ALA A O 1
ATOM 3655 N N . GLY A 1 448 ? -1.862 8.734 22.391 1 93.62 448 GLY A N 1
ATOM 3656 C CA . GLY A 1 448 ? -0.998 7.664 22.875 1 93.62 448 GLY A CA 1
ATOM 3657 C C . GLY A 1 448 ? 0.277 8.172 23.516 1 93.62 448 GLY A C 1
ATOM 3658 O O . GLY A 1 448 ? 0.231 8.828 24.547 1 93.62 448 GLY A O 1
ATOM 3659 N N . SER A 1 449 ? 1.449 8.102 22.797 1 95.19 449 SER A N 1
ATOM 3660 C CA . SER A 1 449 ? 2.758 8.391 23.375 1 95.19 449 SER A CA 1
ATOM 3661 C C . SER A 1 449 ? 3.076 9.875 23.297 1 95.19 449 SER A C 1
ATOM 3663 O O . SER A 1 449 ? 4.129 10.32 23.766 1 95.19 449 SER A O 1
ATOM 3665 N N . GLY A 1 450 ? 2.234 10.711 22.672 1 97.5 450 GLY A N 1
ATOM 3666 C CA . GLY A 1 450 ? 2.42 12.148 22.641 1 97.5 450 GLY A CA 1
ATOM 3667 C C . GLY A 1 450 ? 3.365 12.609 21.547 1 97.5 450 GLY A C 1
ATOM 3668 O O . GLY A 1 450 ? 3.803 13.758 21.531 1 97.5 450 GLY A O 1
ATOM 3669 N N . SER A 1 451 ? 3.676 11.703 20.531 1 97.44 451 SER A N 1
ATOM 3670 C CA . SER A 1 451 ? 4.629 12 19.469 1 97.44 451 SER A CA 1
ATOM 3671 C C . SER A 1 451 ? 4.184 13.211 18.656 1 97.44 451 SER A C 1
ATOM 3673 O O . SER A 1 451 ? 5.016 13.984 18.172 1 97.44 451 SER A O 1
ATOM 3675 N N . THR A 1 452 ? 2.875 13.406 18.516 1 98.56 452 THR A N 1
ATOM 3676 C CA . THR A 1 452 ? 2.354 14.531 17.75 1 98.56 452 THR A CA 1
ATOM 3677 C C . THR A 1 452 ? 2.734 15.852 18.406 1 98.56 452 THR A C 1
ATOM 3679 O O . THR A 1 452 ? 3.219 16.766 17.734 1 98.56 452 THR A O 1
ATOM 3682 N N . GLY A 1 453 ? 2.494 16 19.734 1 98.69 453 GLY A N 1
ATOM 3683 C CA . GLY A 1 453 ? 2.885 17.203 20.438 1 98.69 453 GLY A CA 1
ATOM 3684 C C . GLY A 1 453 ? 4.371 17.5 20.344 1 98.69 453 GLY A C 1
ATOM 3685 O O . GLY A 1 453 ? 4.773 18.641 20.125 1 98.69 453 GLY A O 1
ATOM 3686 N N . HIS A 1 454 ? 5.184 16.484 20.5 1 98.31 454 HIS A N 1
ATOM 3687 C CA . HIS A 1 454 ? 6.629 16.578 20.359 1 98.31 454 HIS A CA 1
ATOM 3688 C C . HIS A 1 454 ? 7.012 17.109 18.984 1 98.31 454 HIS A C 1
ATOM 3690 O O . HIS A 1 454 ? 7.84 18.016 18.859 1 98.31 454 HIS A O 1
ATOM 3696 N N . ALA A 1 455 ? 6.477 16.562 17.938 1 98.06 455 ALA A N 1
ATOM 3697 C CA . ALA A 1 455 ? 6.77 16.953 16.562 1 98.06 455 ALA A CA 1
ATOM 3698 C C . ALA A 1 455 ? 6.406 18.422 16.312 1 98.06 455 ALA A C 1
ATOM 3700 O O . ALA A 1 455 ? 7.137 19.141 15.641 1 98.06 455 ALA A O 1
ATOM 3701 N N . VAL A 1 456 ? 5.242 18.859 16.859 1 98.5 456 VAL A N 1
ATOM 3702 C CA . VAL A 1 456 ? 4.805 20.25 16.688 1 98.5 456 VAL A CA 1
ATOM 3703 C C . VAL A 1 456 ? 5.836 21.188 17.312 1 98.5 456 VAL A C 1
ATOM 3705 O O . VAL A 1 456 ? 6.258 22.156 16.672 1 98.5 456 VAL A O 1
ATOM 3708 N N . ALA A 1 457 ? 6.223 20.906 18.547 1 97.88 457 ALA A N 1
ATOM 3709 C CA . ALA A 1 457 ? 7.207 21.734 19.234 1 97.88 457 ALA A CA 1
ATOM 3710 C C . ALA A 1 457 ? 8.523 21.781 18.453 1 97.88 457 ALA A C 1
ATOM 3712 O O . ALA A 1 457 ? 9.133 22.844 18.328 1 97.88 457 ALA A O 1
ATOM 3713 N N . GLN A 1 458 ? 8.922 20.641 17.969 1 96.88 458 GLN A N 1
ATOM 3714 C CA . GLN A 1 458 ? 10.156 20.547 17.203 1 96.88 458 GLN A CA 1
ATOM 3715 C C . GLN A 1 458 ? 10.078 21.391 15.93 1 96.88 458 GLN A C 1
ATOM 3717 O O . GLN A 1 458 ? 11.023 22.125 15.602 1 96.88 458 GLN A O 1
ATOM 3722 N N . LEU A 1 459 ? 9.008 21.234 15.195 1 96.06 459 LEU A N 1
ATOM 3723 C CA . LEU A 1 459 ? 8.836 21.969 13.945 1 96.06 459 LEU A CA 1
ATOM 3724 C C . LEU A 1 459 ? 8.805 23.484 14.203 1 96.06 459 LEU A C 1
ATOM 3726 O O . LEU A 1 459 ? 9.367 24.25 13.422 1 96.06 459 LEU A O 1
ATOM 3730 N N . ASN A 1 460 ? 8.109 23.938 15.273 1 96.56 460 ASN A N 1
ATOM 3731 C CA . ASN A 1 460 ? 8.086 25.344 15.625 1 96.56 460 ASN A CA 1
ATOM 3732 C C . ASN A 1 460 ? 9.484 25.891 15.898 1 96.56 460 ASN A C 1
ATOM 3734 O O . ASN A 1 460 ? 9.812 27 15.5 1 96.56 460 ASN A O 1
ATOM 3738 N N . LYS A 1 461 ? 10.266 25.094 16.547 1 95 461 LYS A N 1
ATOM 3739 C CA . LYS A 1 461 ? 11.648 25.484 16.797 1 95 461 LYS A CA 1
ATOM 3740 C C . LYS A 1 461 ? 12.445 25.562 15.5 1 95 461 LYS A C 1
ATOM 3742 O O . LYS A 1 461 ? 13.219 26.5 15.297 1 95 461 LYS A O 1
ATOM 3747 N N . GLU A 1 462 ? 12.297 24.625 14.625 1 91 462 GLU A N 1
ATOM 3748 C CA . GLU A 1 462 ? 13.078 24.484 13.406 1 91 462 GLU A CA 1
ATOM 3749 C C . GLU A 1 462 ? 12.781 25.609 12.422 1 91 462 GLU A C 1
ATOM 3751 O O . GLU A 1 462 ? 13.68 26.141 11.773 1 91 462 GLU A O 1
ATOM 3756 N N . ASP A 1 463 ? 11.5 26.016 12.328 1 92.12 463 ASP A N 1
ATOM 3757 C CA . ASP A 1 463 ? 11.18 26.938 11.242 1 92.12 463 ASP A CA 1
ATOM 3758 C C . ASP A 1 463 ? 10.586 28.234 11.773 1 92.12 463 ASP A C 1
ATOM 3760 O O . ASP A 1 463 ? 10.164 29.094 11 1 92.12 463 ASP A O 1
ATOM 3764 N N . GLY A 1 464 ? 10.445 28.375 13.109 1 93.5 464 GLY A N 1
ATOM 3765 C CA . GLY A 1 464 ? 9.945 29.594 13.727 1 93.5 464 GLY A CA 1
ATOM 3766 C C . GLY A 1 464 ? 8.438 29.719 13.648 1 93.5 464 GLY A C 1
ATOM 3767 O O . GLY A 1 464 ? 7.902 30.828 13.758 1 93.5 464 GLY A O 1
ATOM 3768 N N . GLY A 1 465 ? 7.773 28.625 13.422 1 95.19 465 GLY A N 1
ATOM 3769 C CA . GLY A 1 465 ? 6.324 28.641 13.336 1 95.19 465 GLY A CA 1
ATOM 3770 C C . GLY A 1 465 ? 5.648 28.766 14.688 1 95.19 465 GLY A C 1
ATOM 3771 O O . GLY A 1 465 ? 6.316 28.875 15.719 1 95.19 465 GLY A O 1
ATOM 3772 N N . ASN A 1 466 ? 4.301 28.844 14.68 1 95.75 466 ASN A N 1
ATOM 3773 C CA . ASN A 1 466 ? 3.479 28.938 15.875 1 95.75 466 ASN A CA 1
ATOM 3774 C C . ASN A 1 466 ? 2.311 27.953 15.836 1 95.75 466 ASN A C 1
ATOM 3776 O O . ASN A 1 466 ? 1.157 28.344 16.016 1 95.75 466 ASN A O 1
ATOM 3780 N N . ARG A 1 467 ? 2.668 26.766 15.469 1 97.62 467 ARG A N 1
ATOM 3781 C CA . ARG A 1 467 ? 1.657 25.719 15.445 1 97.62 467 ARG A CA 1
ATOM 3782 C C . ARG A 1 467 ? 1.228 25.344 16.859 1 97.62 467 ARG A C 1
ATOM 3784 O O . ARG A 1 467 ? 2.033 25.375 17.797 1 97.62 467 ARG A O 1
ATOM 3791 N N . LYS A 1 468 ? -0.04 25 17.031 1 97.94 468 LYS A N 1
ATOM 3792 C CA . LYS A 1 468 ? -0.606 24.547 18.297 1 97.94 468 LYS A CA 1
ATOM 3793 C C . LYS A 1 468 ? -1.138 23.125 18.188 1 97.94 468 LYS A C 1
ATOM 3795 O O . LYS A 1 468 ? -1.54 22.688 17.109 1 97.94 468 LYS A O 1
ATOM 3800 N N . TYR A 1 469 ? -1.094 22.406 19.312 1 98.75 469 TYR A N 1
ATOM 3801 C CA . TYR A 1 469 ? -1.645 21.047 19.281 1 98.75 469 TYR A CA 1
ATOM 3802 C C . TYR A 1 469 ? -2.705 20.875 20.359 1 98.75 469 TYR A C 1
ATOM 3804 O O . TYR A 1 469 ? -2.674 21.547 21.391 1 98.75 469 TYR A O 1
ATOM 3812 N N . ILE A 1 470 ? -3.672 20.062 20.062 1 98.88 470 ILE A N 1
ATOM 3813 C CA . ILE A 1 470 ? -4.641 19.5 20.984 1 98.88 470 ILE A CA 1
ATOM 3814 C C . ILE A 1 470 ? -4.551 17.969 20.969 1 98.88 470 ILE A C 1
ATOM 3816 O O . ILE A 1 470 ? -4.809 17.344 19.938 1 98.88 470 ILE A O 1
ATOM 3820 N N . LEU A 1 471 ? -4.18 17.406 22.047 1 98.88 471 LEU A N 1
ATOM 3821 C CA . LEU A 1 471 ? -4.027 15.953 22.172 1 98.88 471 LEU A CA 1
ATOM 3822 C C . LEU A 1 471 ? -5.105 15.367 23.078 1 98.88 471 LEU A C 1
ATOM 3824 O O . LEU A 1 471 ? -5.438 15.953 24.125 1 98.88 471 LEU A O 1
ATOM 3828 N N . CYS A 1 472 ? -5.703 14.266 22.656 1 98.62 472 CYS A N 1
ATOM 3829 C CA . CYS A 1 472 ? -6.664 13.523 23.469 1 98.62 472 CYS A CA 1
ATOM 3830 C C . CYS A 1 472 ? -6.195 12.094 23.688 1 98.62 472 CYS A C 1
ATOM 3832 O O . CYS A 1 472 ? -5.766 11.422 22.75 1 98.62 472 CYS A O 1
ATOM 3834 N N . THR A 1 473 ? -6.242 11.641 24.844 1 96.88 473 THR A N 1
ATOM 3835 C CA . THR A 1 473 ? -5.949 10.242 25.156 1 96.88 473 THR A CA 1
ATOM 3836 C C . THR A 1 473 ? -6.629 9.82 26.453 1 96.88 473 THR A C 1
ATOM 3838 O O . THR A 1 473 ? -6.891 10.656 27.328 1 96.88 473 THR A O 1
ATOM 3841 N N . ASN A 1 474 ? -6.977 8.586 26.547 1 94.62 474 ASN A N 1
ATOM 3842 C CA . ASN A 1 474 ? -7.477 8.086 27.828 1 94.62 474 ASN A CA 1
ATOM 3843 C C . ASN A 1 474 ? -6.352 7.91 28.844 1 94.62 474 ASN A C 1
ATOM 3845 O O . ASN A 1 474 ? -5.203 8.273 28.562 1 94.62 474 ASN A O 1
ATOM 3849 N N . ASN A 1 475 ? -6.688 7.477 30 1 94.94 475 ASN A N 1
ATOM 3850 C CA . ASN A 1 475 ? -5.652 7.266 31 1 94.94 475 ASN A CA 1
ATOM 3851 C C . ASN A 1 475 ? -5.582 5.809 31.453 1 94.94 475 ASN A C 1
ATOM 3853 O O . ASN A 1 475 ? -5.266 5.516 32.594 1 94.94 475 ASN A O 1
ATOM 3857 N N . GLU A 1 476 ? -5.984 4.969 30.516 1 90.62 476 GLU A N 1
ATOM 3858 C CA . GLU A 1 476 ? -5.785 3.549 30.797 1 90.62 476 GLU A CA 1
ATOM 3859 C C . GLU A 1 476 ? -4.305 3.23 31 1 90.62 476 GLU A C 1
ATOM 3861 O O . GLU A 1 476 ? -3.457 3.67 30.219 1 90.62 476 GLU A O 1
ATOM 3866 N N . ASN A 1 477 ? -4 2.436 32.062 1 89.06 477 ASN A N 1
ATOM 3867 C CA . ASN A 1 477 ? -2.621 2.117 32.406 1 89.06 477 ASN A CA 1
ATOM 3868 C C . ASN A 1 477 ? -1.786 3.381 32.594 1 89.06 477 ASN A C 1
ATOM 3870 O O . ASN A 1 477 ? -0.587 3.385 32.312 1 89.06 477 ASN A O 1
ATOM 3874 N N . ARG A 1 478 ? -2.385 4.547 32.969 1 94.62 478 ARG A N 1
ATOM 3875 C CA . ARG A 1 478 ? -1.78 5.836 33.281 1 94.62 478 ARG A CA 1
ATOM 3876 C C . ARG A 1 478 ? -1.055 6.414 32.062 1 94.62 478 ARG A C 1
ATOM 3878 O O . ARG A 1 478 ? -0.009 7.051 32.219 1 94.62 478 ARG A O 1
ATOM 3885 N N . ILE A 1 479 ? -1.557 6.137 30.828 1 95.31 479 ILE A N 1
ATOM 3886 C CA . ILE A 1 479 ? -0.876 6.539 29.609 1 95.31 479 ILE A CA 1
ATOM 3887 C C . ILE A 1 479 ? -0.839 8.062 29.516 1 95.31 479 ILE A C 1
ATOM 3889 O O . ILE A 1 479 ? 0.184 8.641 29.156 1 95.31 479 ILE A O 1
ATOM 3893 N N . ALA A 1 480 ? -1.919 8.758 29.828 1 97.44 480 ALA A N 1
ATOM 3894 C CA . ALA A 1 480 ? -1.955 10.211 29.719 1 97.44 480 ALA A CA 1
ATOM 3895 C C . ALA A 1 480 ? -0.931 10.859 30.656 1 97.44 480 ALA A C 1
ATOM 3897 O O . ALA A 1 480 ? -0.183 11.75 30.25 1 97.44 480 ALA A O 1
ATOM 3898 N N . GLU A 1 481 ? -0.85 10.367 31.891 1 97.25 481 GLU A N 1
ATOM 3899 C CA . GLU A 1 481 ? -0.034 10.969 32.938 1 97.25 481 GLU A CA 1
ATOM 3900 C C . GLU A 1 481 ? 1.431 10.562 32.812 1 97.25 481 GLU A C 1
ATOM 3902 O O . GLU A 1 481 ? 2.328 11.398 32.906 1 97.25 481 GLU A O 1
ATOM 3907 N N . GLU A 1 482 ? 1.631 9.289 32.5 1 96.56 482 GLU A N 1
ATOM 3908 C CA . GLU A 1 482 ? 2.973 8.742 32.688 1 96.56 482 GLU A CA 1
ATOM 3909 C C . GLU A 1 482 ? 3.678 8.562 31.328 1 96.56 482 GLU A C 1
ATOM 3911 O O . GLU A 1 482 ? 4.871 8.258 31.281 1 96.56 482 GLU A O 1
ATOM 3916 N N . VAL A 1 483 ? 2.965 8.75 30.297 1 96.62 483 VAL A N 1
ATOM 3917 C CA . VAL A 1 483 ? 3.6 8.594 28.984 1 96.62 483 VAL A CA 1
ATOM 3918 C C . VAL A 1 483 ? 3.463 9.883 28.188 1 96.62 483 VAL A C 1
ATOM 3920 O O . VAL A 1 483 ? 4.449 10.586 27.969 1 96.62 483 VAL A O 1
ATOM 3923 N N . THR A 1 484 ? 2.211 10.297 27.859 1 97.88 484 THR A N 1
ATOM 3924 C CA . THR A 1 484 ? 1.975 11.469 27.016 1 97.88 484 THR A CA 1
ATOM 3925 C C . THR A 1 484 ? 2.49 12.727 27.703 1 97.88 484 THR A C 1
ATOM 3927 O O . THR A 1 484 ? 3.346 13.43 27.156 1 97.88 484 THR A O 1
ATOM 3930 N N . TYR A 1 485 ? 1.97 13 28.906 1 98.44 485 TYR A N 1
ATOM 3931 C CA . TYR A 1 485 ? 2.371 14.188 29.656 1 98.44 485 TYR A CA 1
ATOM 3932 C C . TYR A 1 485 ? 3.861 14.148 29.984 1 98.44 485 TYR A C 1
ATOM 3934 O O . TYR A 1 485 ? 4.551 15.164 29.859 1 98.44 485 TYR A O 1
ATOM 3942 N N . LYS A 1 486 ? 4.305 12.992 30.453 1 98 486 LYS A N 1
ATOM 3943 C CA . LYS A 1 486 ? 5.715 12.844 30.797 1 98 486 LYS A CA 1
ATOM 3944 C C . LYS A 1 486 ? 6.613 13.195 29.625 1 98 486 LYS A C 1
ATOM 3946 O O . LYS A 1 486 ? 7.625 13.875 29.781 1 98 486 LYS A O 1
ATOM 3951 N N . ARG A 1 487 ? 6.328 12.742 28.406 1 97.75 487 ARG A N 1
ATOM 3952 C CA . ARG A 1 487 ? 7.094 13.086 27.219 1 97.75 487 ARG A CA 1
ATOM 3953 C C . ARG A 1 487 ? 7.133 14.602 27.016 1 97.75 487 ARG A C 1
ATOM 3955 O O . ARG A 1 487 ? 8.195 15.172 26.781 1 97.75 487 ARG A O 1
ATOM 3962 N N . LEU A 1 488 ? 5.945 15.227 27.062 1 98.5 488 LEU A N 1
ATOM 3963 C CA . LEU A 1 488 ? 5.836 16.656 26.812 1 98.5 488 LEU A CA 1
ATOM 3964 C C . LEU A 1 488 ? 6.578 17.453 27.875 1 98.5 488 LEU A C 1
ATOM 3966 O O . LEU A 1 488 ? 7.086 18.547 27.594 1 98.5 488 LEU A O 1
ATOM 3970 N N . SER A 1 489 ? 6.641 16.875 29.047 1 98.12 489 SER A N 1
ATOM 3971 C CA . SER A 1 489 ? 7.426 17.469 30.109 1 98.12 489 SER A CA 1
ATOM 3972 C C . SER A 1 489 ? 8.922 17.297 29.875 1 98.12 489 SER A C 1
ATOM 3974 O O . SER A 1 489 ? 9.695 18.25 30.047 1 98.12 489 SER A O 1
ATOM 3976 N N . ASN A 1 490 ? 9.312 16.109 29.438 1 97.62 490 ASN A N 1
ATOM 3977 C CA . ASN A 1 490 ? 10.719 15.766 29.234 1 97.62 490 ASN A CA 1
ATOM 3978 C C . ASN A 1 490 ? 11.367 16.656 28.188 1 97.62 490 ASN A C 1
ATOM 3980 O O . ASN A 1 490 ? 12.555 16.953 28.25 1 97.62 490 ASN A O 1
ATOM 3984 N N . ILE A 1 491 ? 10.625 17.062 27.219 1 97.5 491 ILE A N 1
ATOM 3985 C CA . ILE A 1 491 ? 11.234 17.719 26.062 1 97.5 491 ILE A CA 1
ATOM 3986 C C . ILE A 1 491 ? 11.312 19.219 26.312 1 97.5 491 ILE A C 1
ATOM 3988 O O . ILE A 1 491 ? 11.859 19.969 25.484 1 97.5 491 ILE A O 1
ATOM 3992 N N . GLN A 1 492 ? 10.883 19.766 27.438 1 97.38 492 GLN A N 1
ATOM 3993 C CA . GLN A 1 492 ? 10.766 21.188 27.719 1 97.38 492 GLN A CA 1
ATOM 3994 C C . GLN A 1 492 ? 12.141 21.859 27.734 1 97.38 492 GLN A C 1
ATOM 3996 O O . GLN A 1 492 ? 12.266 23.031 27.375 1 97.38 492 GLN A O 1
ATOM 4001 N N . SER A 1 493 ? 13.164 21.172 28.094 1 95.5 493 SER A N 1
ATOM 4002 C CA . SER A 1 493 ? 14.5 21.75 28.156 1 95.5 493 SER A CA 1
ATOM 4003 C C . SER A 1 493 ? 14.977 22.172 26.766 1 95.5 493 SER A C 1
ATOM 4005 O O . SER A 1 493 ? 15.586 23.234 26.609 1 95.5 493 SER A O 1
ATOM 4007 N N . ASP A 1 494 ? 14.609 21.375 25.781 1 95.25 494 ASP A N 1
ATOM 4008 C CA . ASP A 1 494 ? 15.062 21.625 24.422 1 95.25 494 ASP A CA 1
ATOM 4009 C C . ASP A 1 494 ? 13.992 22.344 23.609 1 95.25 494 ASP A C 1
ATOM 4011 O O . ASP A 1 494 ? 14.305 23.047 22.641 1 95.25 494 ASP A O 1
ATOM 4015 N N . LEU A 1 495 ? 12.727 22.125 24 1 97.31 495 LEU A N 1
ATOM 4016 C CA . LEU A 1 495 ? 11.594 22.625 23.219 1 97.31 495 LEU A CA 1
ATOM 4017 C C . LEU A 1 495 ? 10.562 23.266 24.141 1 97.31 495 LEU A C 1
ATOM 4019 O O . LEU A 1 495 ? 9.43 22.797 24.25 1 97.31 495 LEU A O 1
ATOM 4023 N N . PRO A 1 496 ? 10.938 24.359 24.688 1 97 496 PRO A N 1
ATOM 4024 C CA . PRO A 1 496 ? 10.023 25 25.625 1 97 496 PRO A CA 1
ATOM 4025 C C . PRO A 1 496 ? 8.703 25.422 24.969 1 97 496 PRO A C 1
ATOM 4027 O O . PRO A 1 496 ? 8.711 25.984 23.875 1 97 496 PRO A O 1
ATOM 4030 N N . HIS A 1 497 ? 7.598 25.141 25.547 1 97.06 497 HIS A N 1
ATOM 4031 C CA . HIS A 1 497 ? 6.262 25.516 25.109 1 97.06 497 HIS A CA 1
ATOM 4032 C C . HIS A 1 497 ? 5.246 25.391 26.234 1 97.06 497 HIS A C 1
ATOM 4034 O O . HIS A 1 497 ? 5.543 24.781 27.266 1 97.06 497 HIS A O 1
ATOM 4040 N N . ASN A 1 498 ? 4.074 26 26.156 1 97.62 498 ASN A N 1
ATOM 4041 C CA . ASN A 1 498 ? 3.051 25.984 27.203 1 97.62 498 ASN A CA 1
ATOM 4042 C C . ASN A 1 498 ? 2.012 24.906 26.969 1 97.62 498 ASN A C 1
ATOM 4044 O O . ASN A 1 498 ? 1.686 24.594 25.812 1 97.62 498 ASN A O 1
ATOM 4048 N N . LEU A 1 499 ? 1.56 24.281 28.047 1 98.25 499 LEU A N 1
ATOM 4049 C CA . LEU A 1 499 ? 0.59 23.188 27.969 1 98.25 499 LEU A CA 1
ATOM 4050 C C . LEU A 1 499 ? -0.391 23.25 29.141 1 98.25 499 LEU A C 1
ATOM 4052 O O . LEU A 1 499 ? 0.012 23.469 30.281 1 98.25 499 LEU A O 1
ATOM 4056 N N . LYS A 1 500 ? -1.652 23.188 28.844 1 97.75 500 LYS A N 1
ATOM 4057 C CA . LYS A 1 500 ? -2.678 22.984 29.859 1 97.75 500 LYS A CA 1
ATOM 4058 C C . LYS A 1 500 ? -3.203 21.562 29.828 1 97.75 500 LYS A C 1
ATOM 4060 O O . LYS A 1 500 ? -3.316 20.953 28.766 1 97.75 500 LYS A O 1
ATOM 4065 N N . TYR A 1 501 ? -3.484 21.016 30.953 1 98.31 501 TYR A N 1
ATOM 4066 C CA . TYR A 1 501 ? -3.967 19.656 31.141 1 98.31 501 TYR A CA 1
ATOM 4067 C C . TYR A 1 501 ? -5.406 19.656 31.641 1 98.31 501 TYR A C 1
ATOM 4069 O O . TYR A 1 501 ? -5.688 20.141 32.75 1 98.31 501 TYR A O 1
ATOM 4077 N N . PHE A 1 502 ? -6.359 19.125 30.828 1 98.25 502 PHE A N 1
ATOM 4078 C CA . PHE A 1 502 ? -7.766 19.062 31.203 1 98.25 502 PHE A CA 1
ATOM 4079 C C . PHE A 1 502 ? -8.211 17.609 31.359 1 98.25 502 PHE A C 1
ATOM 4081 O O . PHE A 1 502 ? -7.766 16.734 30.625 1 98.25 502 PHE A O 1
ATOM 4088 N N . LYS A 1 503 ? -9.062 17.375 32.281 1 97.69 503 LYS A N 1
ATOM 4089 C CA . LYS A 1 503 ? -9.688 16.062 32.5 1 97.69 503 LYS A CA 1
ATOM 4090 C C . LYS A 1 503 ? -11.18 16.125 32.188 1 97.69 503 LYS A C 1
ATOM 4092 O O . LYS A 1 503 ? -11.844 17.125 32.469 1 97.69 503 LYS A O 1
ATOM 4097 N N . THR A 1 504 ? -11.656 15.055 31.672 1 95.56 504 THR A N 1
ATOM 4098 C CA . THR A 1 504 ? -13.094 14.961 31.406 1 95.56 504 THR A CA 1
ATOM 4099 C C . THR A 1 504 ? -13.852 14.609 32.688 1 95.56 504 THR A C 1
ATOM 4101 O O . THR A 1 504 ? -13.445 13.719 33.438 1 95.56 504 THR A O 1
ATOM 4104 N N . ASP A 1 505 ? -14.836 15.359 32.938 1 94.56 505 ASP A N 1
ATOM 4105 C CA . ASP A 1 505 ? -15.805 15.125 34 1 94.56 505 ASP A CA 1
ATOM 4106 C C . ASP A 1 505 ? -17.234 15.172 33.469 1 94.56 505 ASP A C 1
ATOM 4108 O O . ASP A 1 505 ? -17.453 15.273 32.281 1 94.56 505 ASP A O 1
ATOM 4112 N N . PHE A 1 506 ? -18.25 14.984 34.406 1 93.19 506 PHE A N 1
ATOM 4113 C CA . PHE A 1 506 ? -19.625 14.906 33.906 1 93.19 506 PHE A CA 1
ATOM 4114 C C . PHE A 1 506 ? -20.578 15.68 34.844 1 93.19 506 PHE A C 1
ATOM 4116 O O . PHE A 1 506 ? -20.375 15.734 36.031 1 93.19 506 PHE A O 1
ATOM 4123 N N . VAL A 1 507 ? -21.516 16.297 34.219 1 89.31 507 VAL A N 1
ATOM 4124 C CA . VAL A 1 507 ? -22.672 16.844 34.906 1 89.31 507 VAL A CA 1
ATOM 4125 C C . VAL A 1 507 ? -23.891 15.977 34.625 1 89.31 507 VAL A C 1
ATOM 4127 O O . VAL A 1 507 ? -24.328 15.844 33.5 1 89.31 507 VAL A O 1
ATOM 4130 N N . ASP A 1 508 ? -24.406 15.398 35.688 1 88.69 508 ASP A N 1
ATOM 4131 C CA . ASP A 1 508 ? -25.578 14.547 35.562 1 88.69 508 ASP A CA 1
ATOM 4132 C C . ASP A 1 508 ? -26.859 15.391 35.438 1 88.69 508 ASP A C 1
ATOM 4134 O O . ASP A 1 508 ? -27.234 16.109 36.375 1 88.69 508 ASP A O 1
ATOM 4138 N N . LYS A 1 509 ? -27.484 15.242 34.438 1 83.5 509 LYS A N 1
ATOM 4139 C CA . LYS A 1 509 ? -28.688 16.031 34.156 1 83.5 509 LYS A CA 1
ATOM 4140 C C . LYS A 1 509 ? -29.766 15.773 35.219 1 83.5 509 LYS A C 1
ATOM 4142 O O . LYS A 1 509 ? -30.562 16.672 35.531 1 83.5 509 LYS A O 1
ATOM 4147 N N . THR A 1 510 ? -29.797 14.586 35.688 1 84.25 510 THR A N 1
ATOM 4148 C CA . THR A 1 510 ? -30.828 14.219 36.625 1 84.25 510 THR A CA 1
ATOM 4149 C C . THR A 1 510 ? -30.656 14.984 37.938 1 84.25 510 THR A C 1
ATOM 4151 O O . THR A 1 510 ? -31.625 15.188 38.688 1 84.25 510 THR A O 1
ATOM 4154 N N . GLU A 1 511 ? -29.484 15.43 38.156 1 87.38 511 GLU A N 1
ATOM 4155 C CA . GLU A 1 511 ? -29.203 16.156 39.406 1 87.38 511 GLU A CA 1
ATOM 4156 C C . GLU A 1 511 ? -29.531 17.625 39.25 1 87.38 511 GLU A C 1
ATOM 4158 O O . GLU A 1 511 ? -29.609 18.344 40.25 1 87.38 511 GLU A O 1
ATOM 4163 N N . PHE A 1 512 ? -29.594 18.062 38.156 1 81.62 512 PHE A N 1
ATOM 4164 C CA . PHE A 1 512 ? -29.844 19.469 37.906 1 81.62 512 PHE A CA 1
ATOM 4165 C C . PHE A 1 512 ? -31.016 19.656 36.938 1 81.62 512 PHE A C 1
ATOM 4167 O O . PHE A 1 512 ? -30.812 19.969 35.75 1 81.62 512 PHE A O 1
ATOM 4174 N N . PRO A 1 513 ? -32.156 19.406 37.5 1 75.19 513 PRO A N 1
ATOM 4175 C CA . PRO A 1 513 ? -33.312 19.531 36.625 1 75.19 513 PRO A CA 1
ATOM 4176 C C . PRO A 1 513 ? -33.594 20.969 36.188 1 75.19 513 PRO A C 1
ATOM 4178 O O . PRO A 1 513 ? -33.312 21.906 36.938 1 75.19 513 PRO A O 1
ATOM 4181 N N . ASP A 1 514 ? -34 21.234 35 1 66.44 514 ASP A N 1
ATOM 4182 C CA . ASP A 1 514 ? -34.531 22.453 34.406 1 66.44 514 ASP A CA 1
ATOM 4183 C C . ASP A 1 514 ? -33.469 23.547 34.312 1 66.44 514 ASP A C 1
ATOM 4185 O O . ASP A 1 514 ? -32.406 23.344 33.719 1 66.44 514 ASP A O 1
ATOM 4189 N N . PHE A 1 515 ? -33.688 24.609 35.062 1 63.56 515 PHE A N 1
ATOM 4190 C CA . PHE A 1 515 ? -32.938 25.859 34.969 1 63.56 515 PHE A CA 1
ATOM 4191 C C . PHE A 1 515 ? -31.625 25.734 35.75 1 63.56 515 PHE A C 1
ATOM 4193 O O . PHE A 1 515 ? -30.656 26.438 35.469 1 63.56 515 PHE A O 1
ATOM 4200 N N . THR A 1 516 ? -31.547 24.688 36.531 1 76 516 THR A N 1
ATOM 4201 C CA . THR A 1 516 ? -30.344 24.578 37.344 1 76 516 THR A CA 1
ATOM 4202 C C . THR A 1 516 ? -29.188 24 36.531 1 76 516 THR A C 1
ATOM 4204 O O . THR A 1 516 ? -28.031 24.141 36.938 1 76 516 THR A O 1
ATOM 4207 N N . LEU A 1 517 ? -29.578 23.375 35.469 1 80.25 517 LEU A N 1
ATOM 4208 C CA . LEU A 1 517 ? -28.547 22.75 34.625 1 80.25 517 LEU A CA 1
ATOM 4209 C C . LEU A 1 517 ? -27.656 23.812 34 1 80.25 517 LEU A C 1
ATOM 4211 O O . LEU A 1 517 ? -26.422 23.672 34 1 80.25 517 LEU A O 1
ATOM 4215 N N . GLU A 1 518 ? -28.25 24.781 33.531 1 74.44 518 GLU A N 1
ATOM 4216 C CA . GLU A 1 518 ? -27.484 25.844 32.906 1 74.44 518 GLU A CA 1
ATOM 4217 C C . GLU A 1 518 ? -26.5 26.484 33.875 1 74.44 518 GLU A C 1
ATOM 4219 O O . GLU A 1 518 ? -25.359 26.75 33.531 1 74.44 518 GLU A O 1
ATOM 4224 N N . SER A 1 519 ? -27.078 26.734 35.031 1 73.75 519 SER A N 1
ATOM 4225 C CA . SER A 1 519 ? -26.234 27.344 36.062 1 73.75 519 SER A CA 1
ATOM 4226 C C . SER A 1 519 ? -25.047 26.453 36.406 1 73.75 519 SER A C 1
ATOM 4228 O O . SER A 1 519 ? -23.938 26.938 36.594 1 73.75 519 SER A O 1
ATOM 4230 N N . GLU A 1 520 ? -25.312 25.25 36.438 1 82.06 520 GLU A N 1
ATOM 4231 C CA . GLU A 1 520 ? -24.25 24.312 36.75 1 82.06 520 GLU A CA 1
ATOM 4232 C C . GLU A 1 520 ? -23.203 24.281 35.625 1 82.06 520 GLU A C 1
ATOM 4234 O O . GLU A 1 520 ? -22 24.281 35.906 1 82.06 520 GLU A O 1
ATOM 4239 N N . LEU A 1 521 ? -23.641 24.297 34.469 1 83.5 521 LEU A N 1
ATOM 4240 C CA . LEU A 1 521 ? -22.75 24.188 33.344 1 83.5 521 LEU A CA 1
ATOM 4241 C C . LEU A 1 521 ? -21.875 25.422 33.188 1 83.5 521 LEU A C 1
ATOM 4243 O O . LEU A 1 521 ? -20.781 25.359 32.656 1 83.5 521 LEU A O 1
ATOM 4247 N N . LEU A 1 522 ? -22.328 26.516 33.688 1 77.69 522 LEU A N 1
ATOM 4248 C CA . LEU A 1 522 ? -21.562 27.75 33.625 1 77.69 522 LEU A CA 1
ATOM 4249 C C . LEU A 1 522 ? -20.281 27.625 34.438 1 77.69 522 LEU A C 1
ATOM 4251 O O . LEU A 1 522 ? -19.297 28.312 34.188 1 77.69 522 LEU A O 1
ATOM 4255 N N . ASN A 1 523 ? -20.328 26.75 35.375 1 81.12 523 ASN A N 1
ATOM 4256 C CA . ASN A 1 523 ? -19.156 26.516 36.219 1 81.12 523 ASN A CA 1
ATOM 4257 C C . ASN A 1 523 ? -18 25.906 35.406 1 81.12 523 ASN A C 1
ATOM 4259 O O . ASN A 1 523 ? -16.859 25.906 35.844 1 81.12 523 ASN A O 1
ATOM 4263 N N . TYR A 1 524 ? -18.328 25.484 34.219 1 86.88 524 TYR A N 1
ATOM 4264 C CA . TYR A 1 524 ? -17.328 24.766 33.438 1 86.88 524 TYR A CA 1
ATOM 4265 C C . TYR A 1 524 ? -17.031 25.484 32.156 1 86.88 524 TYR A C 1
ATOM 4267 O O . TYR A 1 524 ? -16.531 24.875 31.188 1 86.88 524 TYR A O 1
ATOM 4275 N N . ILE A 1 525 ? -17.219 26.703 32.062 1 83.56 525 ILE A N 1
ATOM 4276 C CA . ILE A 1 525 ? -17.062 27.453 30.828 1 83.56 525 ILE A CA 1
ATOM 4277 C C . ILE A 1 525 ? -15.594 27.844 30.641 1 83.56 525 ILE A C 1
ATOM 4279 O O . ILE A 1 525 ? -15.117 27.969 29.516 1 83.56 525 ILE A O 1
ATOM 4283 N N . THR A 1 526 ? -14.867 28.094 31.703 1 84.94 526 THR A N 1
ATOM 4284 C CA . THR A 1 526 ? -13.508 28.609 31.625 1 84.94 526 THR A CA 1
ATOM 4285 C C . THR A 1 526 ? -12.625 27.688 30.797 1 84.94 526 THR A C 1
ATOM 4287 O O . THR A 1 526 ? -11.953 28.141 29.859 1 84.94 526 THR A O 1
ATOM 4290 N N . PRO A 1 527 ? -12.664 26.406 31.016 1 89.94 527 PRO A N 1
ATOM 4291 C CA . PRO A 1 527 ? -11.844 25.516 30.203 1 89.94 527 PRO A CA 1
ATOM 4292 C C . PRO A 1 527 ? -12.203 25.562 28.719 1 89.94 527 PRO A C 1
ATOM 4294 O O . PRO A 1 527 ? -11.328 25.438 27.859 1 89.94 527 PRO A O 1
ATOM 4297 N N . LEU A 1 528 ? -13.422 25.75 28.406 1 89.31 528 LEU A N 1
ATOM 4298 C CA . LEU A 1 528 ? -13.852 25.812 27.016 1 89.31 528 LEU A CA 1
ATOM 4299 C C . LEU A 1 528 ? -13.328 27.078 26.344 1 89.31 528 LEU A C 1
ATOM 4301 O O . LEU A 1 528 ? -12.898 27.031 25.188 1 89.31 528 LEU A O 1
ATOM 4305 N N . VAL A 1 529 ? -13.383 28.156 27.109 1 85.38 529 VAL A N 1
ATOM 4306 C CA . VAL A 1 529 ? -12.875 29.422 26.578 1 85.38 529 VAL A CA 1
ATOM 4307 C C . VAL A 1 529 ? -11.367 29.312 26.344 1 85.38 529 VAL A C 1
ATOM 4309 O O . VAL A 1 529 ? -10.867 29.719 25.297 1 85.38 529 VAL A O 1
ATOM 4312 N N . GLU A 1 530 ? -10.688 28.812 27.344 1 90 530 GLU A N 1
ATOM 4313 C CA . GLU A 1 530 ? -9.25 28.641 27.219 1 90 530 GLU A CA 1
ATOM 4314 C C . GLU A 1 530 ? -8.898 27.734 26.047 1 90 530 GLU A C 1
ATOM 4316 O O . GLU A 1 530 ? -7.961 28.016 25.297 1 90 530 GLU A O 1
ATOM 4321 N N . LEU A 1 531 ? -9.609 26.672 25.891 1 92.44 531 LEU A N 1
ATOM 4322 C CA . LEU A 1 531 ? -9.398 25.719 24.812 1 92.44 531 LEU A CA 1
ATOM 4323 C C . LEU A 1 531 ? -9.656 26.359 23.453 1 92.44 531 LEU A C 1
ATOM 4325 O O . LEU A 1 531 ? -8.859 26.219 22.531 1 92.44 531 LEU A O 1
ATOM 4329 N N . GLU A 1 532 ? -10.703 27.047 23.312 1 88.62 532 GLU A N 1
ATOM 4330 C CA . GLU A 1 532 ? -11.086 27.641 22.031 1 88.62 532 GLU A CA 1
ATOM 4331 C C . GLU A 1 532 ? -10.055 28.672 21.594 1 88.62 532 GLU A C 1
ATOM 4333 O O . GLU A 1 532 ? -9.727 28.766 20.406 1 88.62 532 GLU A O 1
ATOM 4338 N N . PHE A 1 533 ? -9.523 29.406 22.547 1 83.5 533 PHE A N 1
ATOM 4339 C CA . PHE A 1 533 ? -8.688 30.531 22.172 1 83.5 533 PHE A CA 1
ATOM 4340 C C . PHE A 1 533 ? -7.211 30.219 22.406 1 83.5 533 PHE A C 1
ATOM 4342 O O . PHE A 1 533 ? -6.336 31 22.031 1 83.5 533 PHE A O 1
ATOM 4349 N N . GLY A 1 534 ? -6.898 29.047 22.938 1 89.19 534 GLY A N 1
ATOM 4350 C CA . GLY A 1 534 ? -5.523 28.641 23.172 1 89.19 534 GLY A CA 1
ATOM 4351 C C . GLY A 1 534 ? -4.785 29.531 24.141 1 89.19 534 GLY A C 1
ATOM 4352 O O . GLY A 1 534 ? -3.662 29.969 23.875 1 89.19 534 GLY A O 1
ATOM 4353 N N . ILE A 1 535 ? -5.512 29.906 25.266 1 84.62 535 ILE A N 1
ATOM 4354 C CA . ILE A 1 535 ? -4.926 30.859 26.203 1 84.62 535 ILE A CA 1
ATOM 4355 C C . ILE A 1 535 ? -5.09 30.344 27.625 1 84.62 535 ILE A C 1
ATOM 4357 O O . ILE A 1 535 ? -5.734 29.328 27.859 1 84.62 535 ILE A O 1
ATOM 4361 N N . ASP A 1 536 ? -4.383 31.016 28.5 1 86.44 536 ASP A N 1
ATOM 4362 C CA . ASP A 1 536 ? -4.535 30.828 29.938 1 86.44 536 ASP A CA 1
ATOM 4363 C C . ASP A 1 536 ? -5.23 32.031 30.578 1 86.44 536 ASP A C 1
ATOM 4365 O O . ASP A 1 536 ? -4.754 33.156 30.469 1 86.44 536 ASP A O 1
ATOM 4369 N N . ILE A 1 537 ? -6.355 31.906 31.125 1 79.44 537 ILE A N 1
ATOM 4370 C CA . ILE A 1 537 ? -7.16 33 31.688 1 79.44 537 ILE A CA 1
ATOM 4371 C C . ILE A 1 537 ? -6.594 33.406 33.031 1 79.44 537 ILE A C 1
ATOM 4373 O O . ILE A 1 537 ? -6.871 34.5 33.531 1 79.44 537 ILE A O 1
ATOM 4377 N N . SER A 1 538 ? -5.691 32.656 33.562 1 72.44 538 SER A N 1
ATOM 4378 C CA . SER A 1 538 ? -5.039 33.156 34.75 1 72.44 538 SER A CA 1
ATOM 4379 C C . SER A 1 538 ? -4.211 34.406 34.438 1 72.44 538 SER A C 1
ATOM 4381 O O . SER A 1 538 ? -3.785 35.125 35.375 1 72.44 538 SER A O 1
ATOM 4383 N N . ASN A 1 539 ? -4.227 34.656 33.219 1 65.25 539 ASN A N 1
ATOM 4384 C CA . ASN A 1 539 ? -3.602 35.906 32.75 1 65.25 539 ASN A CA 1
ATOM 4385 C C . ASN A 1 539 ? -4.457 37.125 33.094 1 65.25 539 ASN A C 1
ATOM 4387 O O . ASN A 1 539 ? -5.621 37.188 32.688 1 65.25 539 ASN A O 1
ATOM 4391 N N . PRO A 1 540 ? -4.02 38 33.844 1 66.75 540 PRO A N 1
ATOM 4392 C CA . PRO A 1 540 ? -4.82 39.156 34.219 1 66.75 540 PRO A CA 1
ATOM 4393 C C . PRO A 1 540 ? -5.352 39.938 33.031 1 66.75 540 PRO A C 1
ATOM 4395 O O . PRO A 1 540 ? -6.301 40.719 33.156 1 66.75 540 PRO A O 1
ATOM 4398 N N . SER A 1 541 ? -4.777 39.656 31.984 1 70.56 541 SER A N 1
ATOM 4399 C CA . SER A 1 541 ? -5.219 40.344 30.781 1 70.56 541 SER A CA 1
ATOM 4400 C C . SER A 1 541 ? -6.465 39.688 30.203 1 70.56 541 SER A C 1
ATOM 4402 O O . SER A 1 541 ? -7.039 40.219 29.234 1 70.56 541 SER A O 1
ATOM 4404 N N . VAL A 1 542 ? -6.875 38.594 30.703 1 76.5 542 VAL A N 1
ATOM 4405 C CA . VAL A 1 542 ? -8.07 37.906 30.203 1 76.5 542 VAL A CA 1
ATOM 4406 C C . VAL A 1 542 ? -8.977 37.531 31.375 1 76.5 542 VAL A C 1
ATOM 4408 O O . VAL A 1 542 ? -8.508 37.031 32.406 1 76.5 542 VAL A O 1
ATOM 4411 N N . GLN A 1 543 ? -10.258 37.969 31.344 1 78.62 543 GLN A N 1
ATOM 4412 C CA . GLN A 1 543 ? -11.195 37.656 32.406 1 78.62 543 GLN A CA 1
ATOM 4413 C C . GLN A 1 543 ? -12.523 37.156 31.828 1 78.62 543 GLN A C 1
ATOM 4415 O O . GLN A 1 543 ? -12.914 37.562 30.734 1 78.62 543 GLN A O 1
ATOM 4420 N N . ILE A 1 544 ? -13.164 36.25 32.562 1 79.56 544 ILE A N 1
ATOM 4421 C CA . ILE A 1 544 ? -14.492 35.75 32.188 1 79.56 544 ILE A CA 1
ATOM 4422 C C . ILE A 1 544 ? -15.539 36.375 33.125 1 79.56 544 ILE A C 1
ATOM 4424 O O . ILE A 1 544 ? -15.383 36.344 34.344 1 79.56 544 ILE A O 1
ATOM 4428 N N . ILE A 1 545 ? -16.5 37 32.531 1 81.44 545 ILE A N 1
ATOM 4429 C CA . ILE A 1 545 ? -17.594 37.625 33.281 1 81.44 545 ILE A CA 1
ATOM 4430 C C . ILE A 1 545 ? -18.891 36.875 33.031 1 81.44 545 ILE A C 1
ATOM 4432 O O . ILE A 1 545 ? -19.438 36.938 31.922 1 81.44 545 ILE A O 1
ATOM 4436 N N . LEU A 1 546 ? -19.375 36.188 34.031 1 76.75 546 LEU A N 1
ATOM 4437 C CA . LEU A 1 546 ? -20.578 35.375 33.844 1 76.75 546 LEU A CA 1
ATOM 4438 C C . LEU A 1 546 ? -21.812 36.094 34.375 1 76.75 546 LEU A C 1
ATOM 4440 O O . LEU A 1 546 ? -22.938 35.781 34 1 76.75 546 LEU A O 1
ATOM 4444 N N . THR A 1 547 ? -21.594 37.031 35.406 1 77.81 547 THR A N 1
ATOM 4445 C CA . THR A 1 547 ? -22.719 37.75 36 1 77.81 547 THR A CA 1
ATOM 4446 C C . THR A 1 547 ? -22.453 39.25 36.031 1 77.81 547 THR A C 1
ATOM 4448 O O . THR A 1 547 ? -21.297 39.656 35.969 1 77.81 547 THR A O 1
ATOM 4451 N N . GLU A 1 548 ? -23.516 39.906 36.125 1 83.12 548 GLU A N 1
ATOM 4452 C CA . GLU A 1 548 ? -23.391 41.375 36.188 1 83.12 548 GLU A CA 1
ATOM 4453 C C . GLU A 1 548 ? -22.719 41.812 37.469 1 83.12 548 GLU A C 1
ATOM 4455 O O . GLU A 1 548 ? -21.922 42.75 37.5 1 83.12 548 GLU A O 1
ATOM 4460 N N . GLU A 1 549 ? -22.984 41.031 38.469 1 83.5 549 GLU A N 1
ATOM 4461 C CA . GLU A 1 549 ? -22.406 41.344 39.781 1 83.5 549 GLU A CA 1
ATOM 4462 C C . GLU A 1 549 ? -20.891 41.219 39.75 1 83.5 549 GLU A C 1
ATOM 4464 O O . GLU A 1 549 ? -20.188 42.031 40.344 1 83.5 549 GLU A O 1
ATOM 4469 N N . HIS A 1 550 ? -20.562 40.25 39 1 84.69 550 HIS A N 1
ATOM 4470 C CA . HIS A 1 550 ? -19.125 40.031 38.906 1 84.69 550 HIS A CA 1
ATOM 4471 C C . HIS A 1 550 ? -18.438 41.188 38.156 1 84.69 550 HIS A C 1
ATOM 4473 O O . HIS A 1 550 ? -17.391 41.656 38.594 1 84.69 550 HIS A O 1
ATOM 4479 N N . LEU A 1 551 ? -19.031 41.625 37.125 1 86.88 551 LEU A N 1
ATOM 4480 C CA . LEU A 1 551 ? -18.469 42.719 36.375 1 86.88 551 LEU A CA 1
ATOM 4481 C C . LEU A 1 551 ? -18.422 44 37.219 1 86.88 551 LEU A C 1
ATOM 4483 O O . LEU A 1 551 ? -17.422 44.719 37.219 1 86.88 551 LEU A O 1
ATOM 4487 N N . GLU A 1 552 ? -19.469 44.188 37.906 1 85.69 552 GLU A N 1
ATOM 4488 C CA . GLU A 1 552 ? -19.562 45.375 38.75 1 85.69 552 GLU A CA 1
ATOM 4489 C C . GLU A 1 552 ? -18.469 45.375 39.844 1 85.69 552 GLU A C 1
ATOM 4491 O O . GLU A 1 552 ? -17.875 46.406 40.125 1 85.69 552 GLU A O 1
ATOM 4496 N N . ALA A 1 553 ? -18.328 44.219 40.312 1 86.44 553 ALA A N 1
ATOM 4497 C CA . ALA A 1 553 ? -17.297 44.094 41.375 1 86.44 553 ALA A CA 1
ATOM 4498 C C . ALA A 1 553 ? -15.914 44.375 40.812 1 86.44 553 ALA A C 1
ATOM 4500 O O . ALA A 1 553 ? -15.109 45.062 41.438 1 86.44 553 ALA A O 1
ATOM 4501 N N . LEU A 1 554 ? -15.664 43.906 39.656 1 85.88 554 LEU A N 1
ATOM 4502 C CA . LEU A 1 5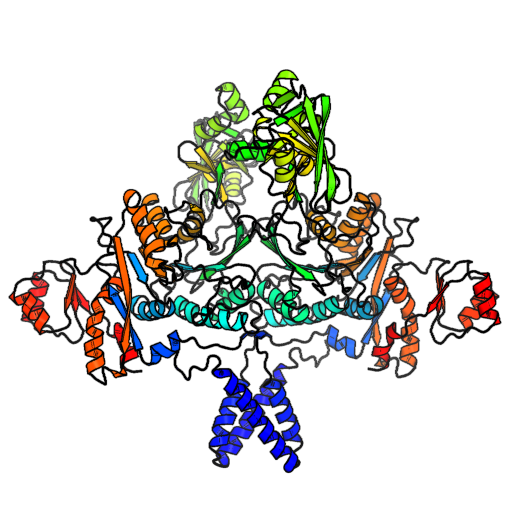54 ? -14.359 44.094 39.031 1 85.88 554 LEU A CA 1
ATOM 4503 C C . LEU A 1 554 ? -14.109 45.562 38.688 1 85.88 554 LEU A C 1
ATOM 4505 O O . LEU A 1 554 ? -12.992 46.062 38.844 1 85.88 554 LEU A O 1
ATOM 4509 N N . LEU A 1 555 ? -15.133 46.25 38.312 1 86.38 555 LEU A N 1
ATOM 4510 C CA . LEU A 1 555 ? -15.031 47.656 37.938 1 86.38 555 LEU A CA 1
ATOM 4511 C C . LEU A 1 555 ? -14.891 48.5 39.188 1 86.38 555 LEU A C 1
ATOM 4513 O O . LEU A 1 555 ? -14.078 49.438 39.219 1 86.38 555 LEU A O 1
ATOM 4517 N N . GLN A 1 556 ? -15.633 48.062 40.219 1 82.88 556 GLN A N 1
ATOM 4518 C CA . GLN A 1 556 ? -15.602 48.812 41.469 1 82.88 556 GLN A CA 1
ATOM 4519 C C . GLN A 1 556 ? -14.25 48.688 42.188 1 82.88 556 GLN A C 1
ATOM 4521 O O . GLN A 1 556 ? -13.742 49.656 42.75 1 82.88 556 GLN A O 1
ATOM 4526 N N . ASN A 1 557 ? -13.773 47.5 42.031 1 85.62 557 ASN A N 1
ATOM 4527 C CA . ASN A 1 557 ? -12.516 47.219 42.719 1 85.62 557 ASN A CA 1
ATOM 4528 C C . ASN A 1 557 ? -11.312 47.531 41.844 1 85.62 557 ASN A C 1
ATOM 4530 O O . ASN A 1 557 ? -10.172 47.281 42.219 1 85.62 557 ASN A O 1
ATOM 4534 N N . HIS A 1 558 ? -11.547 48.062 40.656 1 82.12 558 HIS A N 1
ATOM 4535 C CA . HIS A 1 558 ? -10.508 48.406 39.688 1 82.12 558 HIS A CA 1
ATOM 4536 C C . HIS A 1 558 ? -9.562 47.25 39.438 1 82.12 558 HIS A C 1
ATOM 4538 O O . HIS A 1 558 ? -8.344 47.406 39.469 1 82.12 558 HIS A O 1
ATOM 4544 N N . GLU A 1 559 ? -10.156 46.125 39.25 1 81.94 559 GLU A N 1
ATOM 4545 C CA . GLU A 1 559 ? -9.375 44.875 39.094 1 81.94 559 GLU A CA 1
ATOM 4546 C C . GLU A 1 559 ? -9.188 44.531 37.625 1 81.94 559 GLU A C 1
ATOM 4548 O O . GLU A 1 559 ? -8.602 43.5 37.281 1 81.94 559 GLU A O 1
ATOM 4553 N N . LEU A 1 560 ? -9.656 45.375 36.781 1 84.94 560 LEU A N 1
ATOM 4554 C CA . LEU A 1 560 ? -9.508 45.094 35.344 1 84.94 560 LEU A CA 1
ATOM 4555 C C . LEU A 1 560 ? -8.25 45.781 34.781 1 84.94 560 LEU A C 1
ATOM 4557 O O . LEU A 1 560 ? -8.031 46.969 35.031 1 84.94 560 LEU A O 1
ATOM 4561 N N . GLN A 1 561 ? -7.492 45.062 34.219 1 81.44 561 GLN A N 1
ATOM 4562 C CA . GLN A 1 561 ? -6.273 45.562 33.625 1 81.44 561 GLN A CA 1
ATOM 4563 C C . GLN A 1 561 ? -6.578 46.25 32.281 1 81.44 561 GLN A C 1
ATOM 4565 O O . GLN A 1 561 ? -7.395 45.75 31.5 1 81.44 561 GLN A O 1
ATOM 4570 N N . ALA A 1 562 ? -5.828 47.375 32.094 1 81.38 562 ALA A N 1
ATOM 4571 C CA . ALA A 1 562 ? -5.996 48.062 30.828 1 81.38 562 ALA A CA 1
ATOM 4572 C C . ALA A 1 562 ? -5.59 47.188 29.641 1 81.38 562 ALA A C 1
ATOM 4574 O O . ALA A 1 562 ? -4.57 46.5 29.703 1 81.38 562 ALA A O 1
ATOM 4575 N N . GLY A 1 563 ? -6.352 47.156 28.672 1 80.38 563 GLY A N 1
ATOM 4576 C CA . GLY A 1 563 ? -6.07 46.406 27.453 1 80.38 563 GLY A CA 1
ATOM 4577 C C . GLY A 1 563 ? -6.473 44.938 27.531 1 80.38 563 GLY A C 1
ATOM 4578 O O . GLY A 1 563 ? -6.176 44.156 26.641 1 80.38 563 GLY A O 1
ATOM 4579 N N . ALA A 1 564 ? -7.16 44.625 28.641 1 81.88 564 ALA A N 1
ATOM 4580 C CA . ALA A 1 564 ? -7.516 43.219 28.859 1 81.88 564 ALA A CA 1
ATOM 4581 C C . ALA A 1 564 ? -8.672 42.812 27.953 1 81.88 564 ALA A C 1
ATOM 4583 O O . ALA A 1 564 ? -9.344 43.656 27.359 1 81.88 564 ALA A O 1
ATOM 4584 N N . THR A 1 565 ? -8.797 41.5 27.734 1 82.81 565 THR A N 1
ATOM 4585 C CA . THR A 1 565 ? -9.938 40.938 27.047 1 82.81 565 THR A CA 1
ATOM 4586 C C . THR A 1 565 ? -10.914 40.312 28.031 1 82.81 565 THR A C 1
ATOM 4588 O O . THR A 1 565 ? -10.523 39.469 28.859 1 82.81 565 THR A O 1
ATOM 4591 N N . LEU A 1 566 ? -12.156 40.812 27.984 1 85.38 566 LEU A N 1
ATOM 4592 C CA . LEU A 1 566 ? -13.195 40.25 28.844 1 85.38 566 LEU A CA 1
ATOM 4593 C C . LEU A 1 566 ? -14.125 39.344 28.031 1 85.38 566 LEU A C 1
ATOM 4595 O O . LEU A 1 566 ? -14.711 39.781 27.031 1 85.38 566 LEU A O 1
ATOM 4599 N N . PHE A 1 567 ? -14.18 38.062 28.484 1 82.75 567 PHE A N 1
ATOM 4600 C CA . PHE A 1 567 ? -15.188 37.156 27.953 1 82.75 567 PHE A CA 1
ATOM 4601 C C . PHE A 1 567 ? -16.484 37.25 28.75 1 82.75 567 PHE A C 1
ATOM 4603 O O . PHE A 1 567 ? -16.5 36.906 29.938 1 82.75 567 PHE A O 1
ATOM 4610 N N . ILE A 1 568 ? -17.547 37.781 28.078 1 82.31 568 ILE A N 1
ATOM 4611 C CA . ILE A 1 568 ? -18.75 38.125 28.828 1 82.31 568 ILE A CA 1
ATOM 4612 C C . ILE A 1 568 ? -19.906 37.219 28.391 1 82.31 568 ILE A C 1
ATOM 4614 O O . ILE A 1 568 ? -20.078 36.969 27.203 1 82.31 568 ILE A O 1
ATOM 4618 N N . HIS A 1 569 ? -20.594 36.75 29.422 1 77.31 569 HIS A N 1
ATOM 4619 C CA . HIS A 1 569 ? -21.828 36 29.125 1 77.31 569 HIS A CA 1
ATOM 4620 C C . HIS A 1 569 ? -22.844 36.906 28.438 1 77.31 569 HIS A C 1
ATOM 4622 O O . HIS A 1 569 ? -22.984 38.094 28.781 1 77.31 569 HIS A O 1
ATOM 4628 N N . PRO A 1 570 ? -23.609 36.312 27.484 1 75.75 570 PRO A N 1
ATOM 4629 C CA . PRO A 1 570 ? -24.547 37.125 26.719 1 75.75 570 PRO A CA 1
ATOM 4630 C C . PRO A 1 570 ? -25.609 37.781 27.594 1 75.75 570 PRO A C 1
ATOM 4632 O O . PRO A 1 570 ? -26.172 38.812 27.219 1 75.75 570 PRO A O 1
ATOM 4635 N N . ASP A 1 571 ? -25.812 37.25 28.75 1 74.69 571 ASP A N 1
ATOM 4636 C CA . ASP A 1 571 ? -26.859 37.781 29.609 1 74.69 571 ASP A CA 1
ATOM 4637 C C . ASP A 1 571 ? -26.328 38.906 30.484 1 74.69 571 ASP A C 1
ATOM 4639 O O . ASP A 1 571 ? -27.078 39.531 31.25 1 74.69 571 ASP A O 1
ATOM 4643 N N . VAL A 1 572 ? -25.062 39.125 30.328 1 81.5 572 VAL A N 1
ATOM 4644 C CA . VAL A 1 572 ? -24.469 40.25 31.078 1 81.5 572 VAL A CA 1
ATOM 4645 C C . VAL A 1 572 ? -24.609 41.531 30.266 1 81.5 572 VAL A C 1
ATOM 4647 O O . VAL A 1 572 ? -23.953 41.688 29.234 1 81.5 572 VAL A O 1
ATOM 4650 N N . PHE A 1 573 ? -25.469 42.375 30.625 1 81.62 573 PHE A N 1
ATOM 4651 C CA . PHE A 1 573 ? -25.719 43.625 29.953 1 81.62 573 PHE A CA 1
ATOM 4652 C C . PHE A 1 573 ? -24.906 44.75 30.594 1 81.62 573 PHE A C 1
ATOM 4654 O O . PHE A 1 573 ? -24.812 44.844 31.812 1 81.62 573 PHE A O 1
ATOM 4661 N N . LEU A 1 574 ? -24.25 45.5 29.766 1 85.19 574 LEU A N 1
ATOM 4662 C CA . LEU A 1 574 ? -23.422 46.625 30.219 1 85.19 574 LEU A CA 1
ATOM 4663 C C . LEU A 1 574 ? -24.203 47.938 30.203 1 85.19 574 LEU A C 1
ATOM 4665 O O . LEU A 1 574 ? -24.875 48.25 29.219 1 85.19 574 LEU A O 1
ATOM 4669 N N . ASP A 1 575 ? -24.25 48.656 31.297 1 82.69 575 ASP A N 1
ATOM 4670 C CA . ASP A 1 575 ? -24.844 49.969 31.266 1 82.69 575 ASP A CA 1
ATOM 4671 C C . ASP A 1 575 ? -23.859 51 30.688 1 82.69 575 ASP A C 1
ATOM 4673 O O . ASP A 1 575 ? -22.719 50.656 30.359 1 82.69 575 ASP A O 1
ATOM 4677 N N . THR A 1 576 ? -24.312 52.156 30.359 1 84.75 576 THR A N 1
ATOM 4678 C CA . THR A 1 576 ? -23.562 53.188 29.672 1 84.75 576 THR A CA 1
ATOM 4679 C C . THR A 1 576 ? -22.297 53.531 30.453 1 84.75 576 THR A C 1
ATOM 4681 O O . THR A 1 576 ? -21.234 53.75 29.859 1 84.75 576 THR A O 1
ATOM 4684 N N . LYS A 1 577 ? -22.469 53.594 31.75 1 87.75 577 LYS A N 1
ATOM 4685 C CA . LYS A 1 577 ? -21.312 53.906 32.594 1 87.75 577 LYS A CA 1
ATOM 4686 C C . LYS A 1 577 ? -20.25 52.844 32.5 1 87.75 577 LYS A C 1
ATOM 4688 O O . LYS A 1 577 ? -19.047 53.125 32.438 1 87.75 577 LYS A O 1
ATOM 4693 N N . GLU A 1 578 ? -20.688 51.594 32.594 1 88.44 578 GLU A N 1
ATOM 4694 C CA . GLU A 1 578 ? -19.766 50.469 32.531 1 88.44 578 GLU A CA 1
ATOM 4695 C C . GLU A 1 578 ? -19.062 50.406 31.172 1 88.44 578 GLU A C 1
ATOM 4697 O O . GLU A 1 578 ? -17.859 50.125 31.094 1 88.44 578 GLU A O 1
ATOM 4702 N N . GLN A 1 579 ? -19.766 50.656 30.078 1 87.94 579 GLN A N 1
ATOM 4703 C CA . GLN A 1 579 ? -19.203 50.656 28.734 1 87.94 579 GLN A CA 1
ATOM 4704 C C . GLN A 1 579 ? -18.109 51.719 28.609 1 87.94 579 GLN A C 1
ATOM 4706 O O . GLN A 1 579 ? -17.078 51.469 27.984 1 87.94 579 GLN A O 1
ATOM 4711 N N . GLU A 1 580 ? -18.422 52.844 29.188 1 85 580 GLU A N 1
ATOM 4712 C CA . GLU A 1 580 ? -17.453 53.938 29.156 1 85 580 GLU A CA 1
ATOM 4713 C C . GLU A 1 580 ? -16.188 53.594 29.922 1 85 580 GLU A C 1
ATOM 4715 O O . GLU A 1 580 ? -15.078 53.875 29.469 1 85 580 GLU A O 1
ATOM 4720 N N . GLN A 1 581 ? -16.375 52.969 31.031 1 88.69 581 GLN A N 1
ATOM 4721 C CA . GLN A 1 581 ? -15.234 52.562 31.844 1 88.69 581 GLN A CA 1
ATOM 4722 C C . GLN A 1 581 ? -14.383 51.531 31.109 1 88.69 581 GLN A C 1
ATOM 4724 O O . GLN A 1 581 ? -13.156 51.594 31.156 1 88.69 581 GLN A O 1
ATOM 4729 N N . LEU A 1 582 ? -15.055 50.594 30.453 1 89.88 582 LEU A N 1
ATOM 4730 C CA . LEU A 1 582 ? -14.344 49.562 29.719 1 89.88 582 LEU A CA 1
ATOM 4731 C C . LEU A 1 582 ? -13.602 50.156 28.516 1 89.88 582 LEU A C 1
ATOM 4733 O O . LEU A 1 582 ? -12.492 49.719 28.203 1 89.88 582 LEU A O 1
ATOM 4737 N N . SER A 1 583 ? -14.234 51.094 27.906 1 88.81 583 SER A N 1
ATOM 4738 C CA . SER A 1 583 ? -13.609 51.781 26.781 1 88.81 583 SER A CA 1
ATOM 4739 C C . SER A 1 583 ? -12.375 52.562 27.219 1 88.81 583 SER A C 1
ATOM 4741 O O . SER A 1 583 ? -11.359 52.562 26.516 1 88.81 583 SER A O 1
ATOM 4743 N N . GLU A 1 584 ? -12.477 53.188 28.312 1 87.12 584 GLU A N 1
ATOM 4744 C CA . GLU A 1 584 ? -11.359 53.938 28.844 1 87.12 584 GLU A CA 1
ATOM 4745 C C . GLU A 1 584 ? -10.164 53.031 29.156 1 87.12 584 GLU A C 1
ATOM 4747 O O . GLU A 1 584 ? -9.016 53.469 29.016 1 87.12 584 GLU A O 1
ATOM 4752 N N . LEU A 1 585 ? -10.469 51.844 29.5 1 88.88 585 LEU A N 1
ATOM 4753 C CA . LEU A 1 585 ? -9.43 50.875 29.844 1 88.88 585 LEU A CA 1
ATOM 4754 C C . LEU A 1 585 ? -9 50.094 28.609 1 88.88 585 LEU A C 1
ATOM 4756 O O . LEU A 1 585 ? -8.172 49.188 28.703 1 88.88 585 LEU A O 1
ATOM 4760 N N . GLN A 1 586 ? -9.609 50.406 27.469 1 88.31 586 GLN A N 1
ATOM 4761 C CA . GLN A 1 586 ? -9.312 49.75 26.203 1 88.31 586 GLN A CA 1
ATOM 4762 C C . GLN A 1 586 ? -9.547 48.25 26.281 1 88.31 586 GLN A C 1
ATOM 4764 O O . GLN A 1 586 ? -8.711 47.469 25.844 1 88.31 586 GLN A O 1
ATOM 4769 N N . ILE A 1 587 ? -10.586 47.906 26.953 1 87.06 587 ILE A N 1
ATOM 4770 C CA . ILE A 1 587 ? -10.93 46.5 27.141 1 87.06 587 ILE A CA 1
ATOM 4771 C C . ILE A 1 587 ? -11.57 45.969 25.875 1 87.06 587 ILE A C 1
ATOM 4773 O O . ILE A 1 587 ? -12.406 46.625 25.25 1 87.06 587 ILE A O 1
ATOM 4777 N N . THR A 1 588 ? -11.094 44.781 25.438 1 86.44 588 THR A N 1
ATOM 4778 C CA . THR A 1 588 ? -11.734 44.062 24.344 1 86.44 588 THR A CA 1
ATOM 4779 C C . THR A 1 588 ? -12.797 43.125 24.875 1 86.44 588 THR A C 1
ATOM 4781 O O . THR A 1 588 ? -12.516 42.281 25.75 1 86.44 588 THR A O 1
ATOM 4784 N N . LEU A 1 589 ? -14 43.375 24.391 1 85.12 589 LEU A N 1
ATOM 4785 C CA . LEU A 1 589 ? -15.094 42.5 24.828 1 85.12 589 LEU A CA 1
ATOM 4786 C C . LEU A 1 589 ? -15.32 41.406 23.812 1 85.12 589 LEU A C 1
ATOM 4788 O O . LEU A 1 589 ? -15.391 41.656 22.609 1 85.12 589 LEU A O 1
ATOM 4792 N N . GLN A 1 590 ? -15.266 40.156 24.375 1 80.12 590 GLN A N 1
ATOM 4793 C CA . GLN A 1 590 ? -15.602 39 23.562 1 80.12 590 GLN A CA 1
ATOM 4794 C C . GLN A 1 590 ? -16.781 38.219 24.172 1 80.12 590 GLN A C 1
ATOM 4796 O O . GLN A 1 590 ? -16.734 37.844 25.328 1 80.12 590 GLN A O 1
ATOM 4801 N N . GLU A 1 591 ? -17.875 38.094 23.469 1 79.25 591 GLU A N 1
ATOM 4802 C CA . GLU A 1 591 ? -19.031 37.344 23.938 1 79.25 591 GLU A CA 1
ATOM 4803 C C . GLU A 1 591 ? -18.781 35.844 23.969 1 79.25 591 GLU A C 1
ATOM 4805 O O . GLU A 1 591 ? -18.172 35.312 23.047 1 79.25 591 GLU A O 1
ATOM 4810 N N . ILE A 1 592 ? -19.125 35.281 25.172 1 74.56 592 ILE A N 1
ATOM 4811 C CA . ILE A 1 592 ? -19.078 33.812 25.25 1 74.56 592 ILE A CA 1
ATOM 4812 C C . ILE A 1 592 ? -20.172 33.219 24.375 1 74.56 592 ILE A C 1
ATOM 4814 O O . ILE A 1 592 ? -21.344 33.562 24.516 1 74.56 592 ILE A O 1
ATOM 4818 N N . PRO A 1 593 ? -19.766 32.406 23.484 1 67.44 593 PRO A N 1
ATOM 4819 C CA . PRO A 1 593 ? -20.75 31.875 22.531 1 67.44 593 PRO A CA 1
ATOM 4820 C C . PRO A 1 593 ? -21.875 31.078 23.203 1 67.44 593 PRO A C 1
ATOM 4822 O O . PRO A 1 593 ? -21.609 30.297 24.125 1 67.44 593 PRO A O 1
ATOM 4825 N N . ASP A 1 594 ? -23.109 31.359 22.875 1 63.84 594 ASP A N 1
ATOM 4826 C CA . ASP A 1 594 ? -24.297 30.656 23.391 1 63.84 594 ASP A CA 1
ATOM 4827 C C . ASP A 1 594 ? -24.219 29.156 23.094 1 63.84 594 ASP A C 1
ATOM 4829 O O . ASP A 1 594 ? -24.844 28.359 23.781 1 63.84 594 ASP A O 1
ATOM 4833 N N . TYR A 1 595 ? -23.375 28.812 22.234 1 61.09 595 TYR A N 1
ATOM 4834 C CA . TYR A 1 595 ? -23.422 27.438 21.75 1 61.09 595 TYR A CA 1
ATOM 4835 C C . TYR A 1 595 ? -22.625 26.516 22.656 1 61.09 595 TYR A C 1
ATOM 4837 O O . TYR A 1 595 ? -22.672 25.297 22.484 1 61.09 595 TYR A O 1
ATOM 4845 N N . PHE A 1 596 ? -21.906 27.016 23.641 1 66.94 596 PHE A N 1
ATOM 4846 C CA . PHE A 1 596 ? -21.141 26.125 24.5 1 66.94 596 PHE A CA 1
ATOM 4847 C C . PHE A 1 596 ? -22.047 25.109 25.172 1 66.94 596 PHE A C 1
ATOM 4849 O O . PHE A 1 596 ? -21.672 23.953 25.359 1 66.94 596 PHE A O 1
ATOM 4856 N N . PHE A 1 597 ? -23.297 25.422 25.5 1 62.19 597 PHE A N 1
ATOM 4857 C CA . PHE A 1 597 ? -24.156 24.453 26.156 1 62.19 597 PHE A CA 1
ATOM 4858 C C . PHE A 1 597 ? -25.562 24.469 25.562 1 62.19 597 PHE A C 1
ATOM 4860 O O . PHE A 1 597 ? -26.5 23.953 26.172 1 62.19 597 PHE A O 1
ATOM 4867 N N . GLY A 1 598 ? -25.719 25.203 24.469 1 54.41 598 GLY A N 1
ATOM 4868 C CA . GLY A 1 598 ? -27.047 25.406 23.938 1 54.41 598 GLY A CA 1
ATOM 4869 C C . GLY A 1 598 ? -27.766 24.125 23.578 1 54.41 598 GLY A C 1
ATOM 4870 O O . GLY A 1 598 ? -28.922 23.922 23.969 1 54.41 598 GLY A O 1
ATOM 4871 N N . LYS A 1 599 ? -27.062 23.281 22.844 1 54.78 599 LYS A N 1
ATOM 4872 C CA . LYS A 1 599 ? -27.781 22.109 22.344 1 54.78 599 LYS A CA 1
ATOM 4873 C C . LYS A 1 599 ? -28.172 21.172 23.484 1 54.78 599 LYS A C 1
ATOM 4875 O O . LYS A 1 599 ? -29.188 20.484 23.406 1 54.78 599 LYS A O 1
ATOM 4880 N N . GLU A 1 600 ? -27.328 21.047 24.5 1 55.44 600 GLU A N 1
ATOM 4881 C CA . GLU A 1 600 ? -27.594 20.125 25.594 1 55.44 600 GLU A CA 1
ATOM 4882 C C . GLU A 1 600 ? -28.75 20.625 26.469 1 55.44 600 GLU A C 1
ATOM 4884 O O . GLU A 1 600 ? -29.391 19.828 27.156 1 55.44 600 GLU A O 1
ATOM 4889 N N . LEU A 1 601 ? -28.891 21.938 26.453 1 51 601 LEU A N 1
ATOM 4890 C CA . LEU A 1 601 ? -29.938 22.531 27.266 1 51 601 LEU A CA 1
ATOM 4891 C C . LEU A 1 601 ? -31.312 22.297 26.641 1 51 601 LEU A C 1
ATOM 4893 O O . LEU A 1 601 ? -32.312 22.25 27.344 1 51 601 LEU A O 1
ATOM 4897 N N . TRP A 1 602 ? -31.266 22.031 25.203 1 42.41 602 TRP A N 1
ATOM 4898 C CA . TRP A 1 602 ? -32.562 21.906 24.562 1 42.41 602 TRP A CA 1
ATOM 4899 C C . TRP A 1 602 ? -32.812 20.469 24.125 1 42.41 602 TRP A C 1
ATOM 4901 O O . TRP A 1 602 ? -33.844 20.172 23.531 1 42.41 602 TRP A O 1
ATOM 4911 N N . SER A 1 603 ? -31.844 19.625 24.312 1 44.53 603 SER A N 1
ATOM 4912 C CA . SER A 1 603 ? -32.156 18.25 23.922 1 44.53 603 SER A CA 1
ATOM 4913 C C . SER A 1 603 ? -32.812 17.484 25.047 1 44.53 603 SER A C 1
ATOM 4915 O O . SER A 1 603 ? -32.531 17.703 26.219 1 44.53 603 SER A O 1
ATOM 4917 N N . MET B 1 1 ? -21.969 -1.056 34.375 1 45.81 1 MET B N 1
ATOM 4918 C CA . MET B 1 1 ? -22.562 -1.104 33.031 1 45.81 1 MET B CA 1
ATOM 4919 C C . MET B 1 1 ? -24.094 -1.004 33.125 1 45.81 1 MET B C 1
ATOM 4921 O O . MET B 1 1 ? -24.703 -1.601 34 1 45.81 1 MET B O 1
ATOM 4925 N N . PRO B 1 2 ? -24.531 0.013 32.375 1 53.19 2 PRO B N 1
ATOM 4926 C CA . PRO B 1 2 ? -25.984 0.031 32.594 1 53.19 2 PRO B CA 1
ATOM 4927 C C . PRO B 1 2 ? -26.641 -1.335 32.375 1 53.19 2 PRO B C 1
ATOM 4929 O O . PRO B 1 2 ? -26.188 -2.1 31.516 1 53.19 2 PRO B O 1
ATOM 4932 N N . GLU B 1 3 ? -27.094 -2.021 33.438 1 54.53 3 GLU B N 1
ATOM 4933 C CA . GLU B 1 3 ? -27.766 -3.316 33.5 1 54.53 3 GLU B CA 1
ATOM 4934 C C . GLU B 1 3 ? -28.484 -3.6 32.188 1 54.53 3 GLU B C 1
ATOM 4936 O O . GLU B 1 3 ? -28.5 -4.734 31.703 1 54.53 3 GLU B O 1
ATOM 4941 N N . ASN B 1 4 ? -29.062 -2.568 31.469 1 61.06 4 ASN B N 1
ATOM 4942 C CA . ASN B 1 4 ? -29.906 -2.762 30.312 1 61.06 4 ASN B CA 1
ATOM 4943 C C . ASN B 1 4 ? -29.25 -2.244 29.031 1 61.06 4 ASN B C 1
ATOM 4945 O O . ASN B 1 4 ? -29.938 -1.851 28.094 1 61.06 4 ASN B O 1
ATOM 4949 N N . PHE B 1 5 ? -27.922 -2.387 28.969 1 67.62 5 PHE B N 1
ATOM 4950 C CA . PHE B 1 5 ? -27.266 -1.805 27.812 1 67.62 5 PHE B CA 1
ATOM 4951 C C . PHE B 1 5 ? -27.297 -2.768 26.625 1 67.62 5 PHE B C 1
ATOM 4953 O O . PHE B 1 5 ? -26.938 -3.939 26.766 1 67.62 5 PHE B O 1
ATOM 4960 N N . ILE B 1 6 ? -27.984 -2.311 25.469 1 67.62 6 ILE B N 1
ATOM 4961 C CA . ILE B 1 6 ? -28.078 -3.08 24.234 1 67.62 6 ILE B CA 1
ATOM 4962 C C . ILE B 1 6 ? -27 -2.602 23.25 1 67.62 6 ILE B C 1
ATOM 4964 O O . ILE B 1 6 ? -27.062 -1.474 22.766 1 67.62 6 ILE B O 1
ATOM 4968 N N . GLU B 1 7 ? -26.078 -3.445 22.953 1 72.69 7 GLU B N 1
ATOM 4969 C CA . GLU B 1 7 ? -24.938 -3.092 22.109 1 72.69 7 GLU B CA 1
ATOM 4970 C C . GLU B 1 7 ? -25.344 -3.047 20.641 1 72.69 7 GLU B C 1
ATOM 4972 O O . GLU B 1 7 ? -24.703 -2.363 19.828 1 72.69 7 GLU B O 1
ATOM 4977 N N . ARG B 1 8 ? -26.422 -3.828 20.25 1 71.25 8 ARG B N 1
ATOM 4978 C CA . ARG B 1 8 ? -26.875 -3.879 18.859 1 71.25 8 ARG B CA 1
ATOM 4979 C C . ARG B 1 8 ? -28.312 -3.404 18.734 1 71.25 8 ARG B C 1
ATOM 4981 O O . ARG B 1 8 ? -29.203 -4.188 18.406 1 71.25 8 ARG B O 1
ATOM 4988 N N . PRO B 1 9 ? -28.469 -2.154 18.906 1 53.03 9 PRO B N 1
ATOM 4989 C CA . PRO B 1 9 ? -29.828 -1.631 18.984 1 53.03 9 PRO B CA 1
ATOM 4990 C C . PRO B 1 9 ? -30.625 -1.821 17.688 1 53.03 9 PRO B C 1
ATOM 4992 O O . PRO B 1 9 ? -31.844 -1.893 17.719 1 53.03 9 PRO B O 1
ATOM 4995 N N . ARG B 1 10 ? -29.906 -1.792 16.531 1 58.5 10 ARG B N 1
ATOM 4996 C CA . ARG B 1 10 ? -30.641 -1.839 15.273 1 58.5 10 ARG B CA 1
ATOM 4997 C C . ARG B 1 10 ? -30.875 -3.279 14.828 1 58.5 10 ARG B C 1
ATOM 4999 O O . ARG B 1 10 ? -31.453 -3.521 13.766 1 58.5 10 ARG B O 1
ATOM 5006 N N . LYS B 1 11 ? -30.172 -4.25 15.43 1 59.53 11 LYS B N 1
ATOM 5007 C CA . LYS B 1 11 ? -30.422 -5.645 15.078 1 59.53 11 LYS B CA 1
ATOM 5008 C C . LYS B 1 11 ? -31.906 -5.988 15.188 1 59.53 11 LYS B C 1
ATOM 5010 O O . LYS B 1 11 ? -32.469 -6.617 14.289 1 59.53 11 LYS B O 1
ATOM 5015 N N . ASN B 1 12 ? -32.469 -5.41 16.156 1 60.81 12 ASN B N 1
ATOM 5016 C CA . ASN B 1 12 ? -33.844 -5.785 16.5 1 60.81 12 ASN B CA 1
ATOM 5017 C C . ASN B 1 12 ? -34.844 -5.195 15.516 1 60.81 12 ASN B C 1
ATOM 5019 O O . ASN B 1 12 ? -35.875 -5.816 15.219 1 60.81 12 ASN B O 1
ATOM 5023 N N . GLU B 1 13 ? -34.344 -4.176 14.875 1 67.5 13 GLU B N 1
ATOM 5024 C CA . GLU B 1 13 ? -35.281 -3.549 13.961 1 67.5 13 GLU B CA 1
ATOM 5025 C C . GLU B 1 13 ? -35.5 -4.402 12.719 1 67.5 13 GLU B C 1
ATOM 5027 O O . GLU B 1 13 ? -36.625 -4.598 12.273 1 67.5 13 GLU B O 1
ATOM 5032 N N . LYS B 1 14 ? -34.438 -4.957 12.234 1 74.19 14 LYS B N 1
ATOM 5033 C CA . LYS B 1 14 ? -34.5 -5.793 11.039 1 74.19 14 LYS B CA 1
ATOM 5034 C C . LYS B 1 14 ? -35.25 -7.094 11.336 1 74.19 14 LYS B C 1
ATOM 5036 O O . LYS B 1 14 ? -36.094 -7.523 10.547 1 74.19 14 LYS B O 1
ATOM 5041 N N . ASP B 1 15 ? -34.875 -7.633 12.383 1 76.25 15 ASP B N 1
ATOM 5042 C CA . ASP B 1 15 ? -35.531 -8.883 12.75 1 76.25 15 ASP B CA 1
ATOM 5043 C C . ASP B 1 15 ? -37.031 -8.672 12.953 1 76.25 15 ASP B C 1
ATOM 5045 O O . ASP B 1 15 ? -37.844 -9.492 12.516 1 76.25 15 ASP B O 1
ATOM 5049 N N . ASP B 1 16 ? -37.281 -7.566 13.547 1 77.88 16 ASP B N 1
ATOM 5050 C CA . ASP B 1 16 ? -38.688 -7.23 13.766 1 77.88 16 ASP B CA 1
ATOM 5051 C C . ASP B 1 16 ? -39.406 -7.016 12.445 1 77.88 16 ASP B C 1
ATOM 5053 O O . ASP B 1 16 ? -40.562 -7.434 12.281 1 77.88 16 ASP B O 1
ATOM 5057 N N . ALA B 1 17 ? -38.719 -6.375 11.562 1 80.88 17 ALA B N 1
ATOM 5058 C CA . ALA B 1 17 ? -39.312 -6.117 10.25 1 80.88 17 ALA B CA 1
ATOM 5059 C C . ALA B 1 17 ? -39.531 -7.418 9.484 1 80.88 17 ALA B C 1
ATOM 5061 O O . ALA B 1 17 ? -40.562 -7.613 8.867 1 80.88 17 ALA B O 1
ATOM 5062 N N . ILE B 1 18 ? -38.594 -8.227 9.57 1 84.19 18 ILE B N 1
ATOM 5063 C CA . ILE B 1 18 ? -38.719 -9.508 8.883 1 84.19 18 ILE B CA 1
ATOM 5064 C C . ILE B 1 18 ? -39.875 -10.305 9.477 1 84.19 18 ILE B C 1
ATOM 5066 O O . ILE B 1 18 ? -40.688 -10.883 8.734 1 84.19 18 ILE B O 1
ATOM 5070 N N . GLN B 1 19 ? -40 -10.258 10.789 1 84.5 19 GLN B N 1
ATOM 5071 C CA . GLN B 1 19 ? -41.125 -10.953 11.453 1 84.5 19 GLN B CA 1
ATOM 5072 C C . GLN B 1 19 ? -42.469 -10.367 11.031 1 84.5 19 GLN B C 1
ATOM 5074 O O . GLN B 1 19 ? -43.438 -11.102 10.836 1 84.5 19 GLN B O 1
ATOM 5079 N N . TYR B 1 20 ? -42.5 -9.125 10.875 1 88.56 20 TYR B N 1
ATOM 5080 C CA . TYR B 1 20 ? -43.688 -8.453 10.438 1 88.56 20 TYR B CA 1
ATOM 5081 C C . TYR B 1 20 ? -44.062 -8.883 9.023 1 88.56 20 TYR B C 1
ATOM 5083 O O . TYR B 1 20 ? -45.25 -9.203 8.75 1 88.56 20 TYR B O 1
ATOM 5091 N N . VAL B 1 21 ? -43.094 -8.883 8.156 1 90.56 21 VAL B N 1
ATOM 5092 C CA . VAL B 1 21 ? -43.375 -9.25 6.766 1 90.56 21 VAL B CA 1
ATOM 5093 C C . VAL B 1 21 ? -43.781 -10.719 6.699 1 90.56 21 VAL B C 1
ATOM 5095 O O . VAL B 1 21 ? -44.688 -11.078 5.918 1 90.56 21 VAL B O 1
ATOM 5098 N N . LYS B 1 22 ? -43.188 -11.469 7.531 1 88.69 22 LYS B N 1
ATOM 5099 C CA . LYS B 1 22 ? -43.562 -12.875 7.586 1 88.69 22 LYS B CA 1
ATOM 5100 C C . LYS B 1 22 ? -45.031 -13.016 8.062 1 88.69 22 LYS B C 1
ATOM 5102 O O . LYS B 1 22 ? -45.75 -13.891 7.59 1 88.69 22 LYS B O 1
ATOM 5107 N N . SER B 1 23 ? -45.438 -12.211 9.016 1 89.75 23 SER B N 1
ATOM 5108 C CA . SER B 1 23 ? -46.844 -12.219 9.469 1 89.75 23 SER B CA 1
ATOM 5109 C C . SER B 1 23 ? -47.781 -11.82 8.336 1 89.75 23 SER B C 1
ATOM 5111 O O . SER B 1 23 ? -48.875 -12.391 8.203 1 89.75 23 SER B O 1
ATOM 5113 N N . LEU B 1 24 ? -47.375 -10.844 7.539 1 89.62 24 LEU B N 1
ATOM 5114 C CA . LEU B 1 24 ? -48.156 -10.445 6.379 1 89.62 24 LEU B CA 1
ATOM 5115 C C . LEU B 1 24 ? -48.25 -11.578 5.363 1 89.62 24 LEU B C 1
ATOM 5117 O O . LEU B 1 24 ? -49.281 -11.766 4.719 1 89.62 24 LEU B O 1
ATOM 5121 N N . LEU B 1 25 ? -47.156 -12.25 5.258 1 89.75 25 LEU B N 1
ATOM 5122 C CA . LEU B 1 25 ? -47.094 -13.367 4.328 1 89.75 25 LEU B CA 1
ATOM 5123 C C . LEU B 1 25 ? -48.031 -14.492 4.746 1 89.75 25 LEU B C 1
ATOM 5125 O O . LEU B 1 25 ? -48.719 -15.07 3.904 1 89.75 25 LEU B O 1
ATOM 5129 N N . THR B 1 26 ? -48.062 -14.773 6.059 1 89.88 26 THR B N 1
ATOM 5130 C CA . THR B 1 26 ? -49 -15.773 6.586 1 89.88 26 THR B CA 1
ATOM 5131 C C . THR B 1 26 ? -50.438 -15.383 6.309 1 89.88 26 THR B C 1
ATOM 5133 O O . THR B 1 26 ? -51.25 -16.219 5.906 1 89.88 26 THR B O 1
ATOM 5136 N N . GLN B 1 27 ? -50.75 -14.102 6.516 1 89.62 27 GLN B N 1
ATOM 5137 C CA . GLN B 1 27 ? -52.094 -13.594 6.254 1 89.62 27 GLN B CA 1
ATOM 5138 C C . GLN B 1 27 ? -52.438 -13.703 4.773 1 89.62 27 GLN B C 1
ATOM 5140 O O . GLN B 1 27 ? -53.562 -14.047 4.426 1 89.62 27 GLN B O 1
ATOM 5145 N N . ALA B 1 28 ? -51.5 -13.406 3.949 1 89.44 28 ALA B N 1
ATOM 5146 C CA . ALA B 1 28 ? -51.719 -13.461 2.506 1 89.44 28 ALA B CA 1
ATOM 5147 C C . ALA B 1 28 ? -51.938 -14.898 2.043 1 89.44 28 ALA B C 1
ATOM 5149 O O . ALA B 1 28 ? -52.75 -15.141 1.139 1 89.44 28 ALA B O 1
ATOM 5150 N N . ARG B 1 29 ? -51.281 -15.766 2.637 1 88.75 29 ARG B N 1
ATOM 5151 C CA . ARG B 1 29 ? -51.469 -17.172 2.311 1 88.75 29 ARG B CA 1
ATOM 5152 C C . ARG B 1 29 ? -52.844 -17.656 2.738 1 88.75 29 ARG B C 1
ATOM 5154 O O . ARG B 1 29 ? -53.5 -18.391 2.002 1 88.75 29 ARG B O 1
ATOM 5161 N N . GLU B 1 30 ? -53.312 -17.203 3.953 1 89.69 30 GLU B N 1
ATOM 5162 C CA . GLU B 1 30 ? -54.656 -17.578 4.453 1 89.69 30 GLU B CA 1
ATOM 5163 C C . GLU B 1 30 ? -55.75 -17.016 3.555 1 89.69 30 GLU B C 1
ATOM 5165 O O . GLU B 1 30 ? -56.781 -17.672 3.34 1 89.69 30 GLU B O 1
ATOM 5170 N N . ASP B 1 31 ? -55.469 -15.914 2.998 1 90.25 31 ASP B N 1
ATOM 5171 C CA . ASP B 1 31 ? -56.438 -15.234 2.172 1 90.25 31 ASP B CA 1
ATOM 5172 C C . ASP B 1 31 ? -56.281 -15.602 0.698 1 90.25 31 ASP B C 1
ATOM 5174 O O . ASP B 1 31 ? -57 -15.086 -0.161 1 90.25 31 ASP B O 1
ATOM 5178 N N . ASN B 1 32 ? -55.312 -16.438 0.328 1 85.56 32 ASN B N 1
ATOM 5179 C CA . ASN B 1 32 ? -55 -16.906 -1.018 1 85.56 32 ASN B CA 1
ATOM 5180 C C . ASN B 1 32 ? -54.75 -15.742 -1.972 1 85.56 32 ASN B C 1
ATOM 5182 O O . ASN B 1 32 ? -55.281 -15.711 -3.084 1 85.56 32 ASN B O 1
ATOM 5186 N N . ARG B 1 33 ? -54.094 -14.688 -1.598 1 86.81 33 ARG B N 1
ATOM 5187 C CA . ARG B 1 33 ? -53.656 -13.555 -2.41 1 86.81 33 ARG B CA 1
ATOM 5188 C C . ARG B 1 33 ? -52.312 -13.82 -3.047 1 86.81 33 ARG B C 1
ATOM 5190 O O . ARG B 1 33 ? -51.281 -13.312 -2.578 1 86.81 33 ARG B O 1
ATOM 5197 N N . ASN B 1 34 ? -52.219 -14.438 -4.129 1 85.38 34 ASN B N 1
ATOM 5198 C CA . ASN B 1 34 ? -51 -14.969 -4.742 1 85.38 34 ASN B CA 1
ATOM 5199 C C . ASN B 1 34 ? -50.062 -13.852 -5.141 1 85.38 34 ASN B C 1
ATOM 5201 O O . ASN B 1 34 ? -48.844 -13.984 -4.98 1 85.38 34 ASN B O 1
ATOM 5205 N N . GLU B 1 35 ? -50.562 -12.773 -5.668 1 84.75 35 GLU B N 1
ATOM 5206 C CA . GLU B 1 35 ? -49.719 -11.664 -6.07 1 84.75 35 GLU B CA 1
ATOM 5207 C C . GLU B 1 35 ? -48.969 -11.062 -4.871 1 84.75 35 GLU B C 1
ATOM 5209 O O . GLU B 1 35 ? -47.812 -10.727 -4.965 1 84.75 35 GLU B O 1
ATOM 5214 N N . ASP B 1 36 ? -49.656 -10.953 -3.748 1 87.25 36 ASP B N 1
ATOM 5215 C CA . ASP B 1 36 ? -49.062 -10.414 -2.529 1 87.25 36 ASP B CA 1
ATOM 5216 C C . ASP B 1 36 ? -48 -11.367 -1.952 1 87.25 36 ASP B C 1
ATOM 5218 O O . ASP B 1 36 ? -47 -10.922 -1.425 1 87.25 36 ASP B O 1
ATOM 5222 N N . ILE B 1 37 ? -48.281 -12.656 -2.145 1 86.94 37 ILE B N 1
ATOM 5223 C CA . ILE B 1 37 ? -47.375 -13.656 -1.611 1 86.94 37 ILE B CA 1
ATOM 5224 C C . ILE B 1 37 ? -46 -13.508 -2.279 1 86.94 37 ILE B C 1
ATOM 5226 O O . ILE B 1 37 ? -44.969 -13.453 -1.601 1 86.94 37 ILE B O 1
ATOM 5230 N N . GLU B 1 38 ? -46 -13.422 -3.547 1 84.12 38 GLU B N 1
ATOM 5231 C CA . GLU B 1 38 ? -44.75 -13.281 -4.297 1 84.12 38 GLU B CA 1
ATOM 5232 C C . GLU B 1 38 ? -44 -12.016 -3.889 1 84.12 38 GLU B C 1
ATOM 5234 O O . GLU B 1 38 ? -42.781 -12.047 -3.709 1 84.12 38 GLU B O 1
ATOM 5239 N N . LYS B 1 39 ? -44.656 -10.977 -3.775 1 86.12 39 LYS B N 1
ATOM 5240 C CA . LYS B 1 39 ? -44.031 -9.695 -3.438 1 86.12 39 LYS B CA 1
ATOM 5241 C C . LYS B 1 39 ? -43.5 -9.703 -2.01 1 86.12 39 LYS B C 1
ATOM 5243 O O . LYS B 1 39 ? -42.438 -9.133 -1.736 1 86.12 39 LYS B O 1
ATOM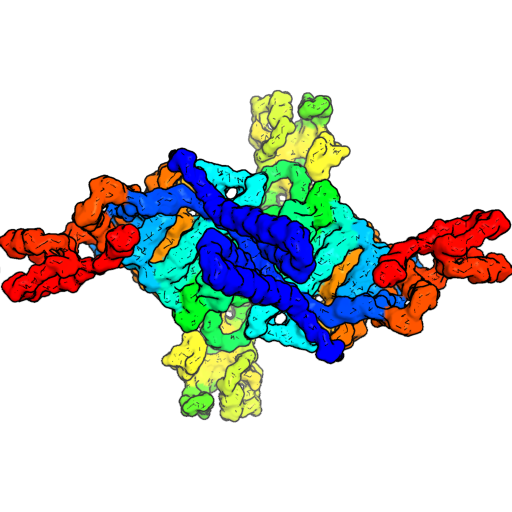 5248 N N . LEU B 1 40 ? -44.281 -10.289 -1.125 1 87.62 40 LEU B N 1
ATOM 5249 C CA . LEU B 1 40 ? -43.875 -10.352 0.274 1 87.62 40 LEU B CA 1
ATOM 5250 C C . LEU B 1 40 ? -42.656 -11.266 0.447 1 87.62 40 LEU B C 1
ATOM 5252 O O . LEU B 1 40 ? -41.75 -10.984 1.253 1 87.62 40 LEU B O 1
ATOM 5256 N N . GLU B 1 41 ? -42.625 -12.336 -0.325 1 83.69 41 GLU B N 1
ATOM 5257 C CA . GLU B 1 41 ? -41.438 -13.195 -0.313 1 83.69 41 GLU B CA 1
ATOM 5258 C C . GLU B 1 41 ? -40.188 -12.43 -0.793 1 83.69 41 GLU B C 1
ATOM 5260 O O . GLU B 1 41 ? -39.125 -12.578 -0.222 1 83.69 41 GLU B O 1
ATOM 5265 N N . GLU B 1 42 ? -40.469 -11.703 -1.778 1 80.5 42 GLU B N 1
ATOM 5266 C CA . GLU B 1 42 ? -39.375 -10.867 -2.289 1 80.5 42 GLU B CA 1
ATOM 5267 C C . GLU B 1 42 ? -38.938 -9.844 -1.243 1 80.5 42 GLU B C 1
ATOM 5269 O O . GLU B 1 42 ? -37.75 -9.539 -1.138 1 80.5 42 GLU B O 1
ATOM 5274 N N . LEU B 1 43 ? -39.906 -9.305 -0.553 1 81.25 43 LEU B N 1
ATOM 5275 C CA . LEU B 1 43 ? -39.594 -8.344 0.5 1 81.25 43 LEU B CA 1
ATOM 5276 C C . LEU B 1 43 ? -38.719 -8.984 1.58 1 81.25 43 LEU B C 1
ATOM 5278 O O . LEU B 1 43 ? -37.781 -8.367 2.072 1 81.25 43 LEU B O 1
ATOM 5282 N N . VAL B 1 44 ? -39.062 -10.211 1.935 1 79.31 44 VAL B N 1
ATOM 5283 C CA . VAL B 1 44 ? -38.281 -10.93 2.936 1 79.31 44 VAL B CA 1
ATOM 5284 C C . VAL B 1 44 ? -36.844 -11.094 2.443 1 79.31 44 VAL B C 1
ATOM 5286 O O . VAL B 1 44 ? -35.906 -10.883 3.199 1 79.31 44 VAL B O 1
ATOM 5289 N N . ARG B 1 45 ? -36.75 -11.414 1.217 1 75.38 45 ARG B N 1
ATOM 5290 C CA . ARG B 1 45 ? -35.438 -11.586 0.615 1 75.38 45 ARG B CA 1
ATOM 5291 C C . ARG B 1 45 ? -34.625 -10.289 0.651 1 75.38 45 ARG B C 1
ATOM 5293 O O . ARG B 1 45 ? -33.438 -10.281 0.997 1 75.38 45 ARG B O 1
ATOM 5300 N N . LEU B 1 46 ? -35.375 -9.266 0.375 1 73.06 46 LEU B N 1
ATOM 5301 C CA . LEU B 1 46 ? -34.75 -7.957 0.295 1 73.06 46 LEU B CA 1
ATOM 5302 C C . LEU B 1 46 ? -34.312 -7.465 1.68 1 73.06 46 LEU B C 1
ATOM 5304 O O . LEU B 1 46 ? -33.406 -6.664 1.812 1 73.06 46 LEU B O 1
ATOM 5308 N N . LEU B 1 47 ? -35.125 -7.926 2.646 1 74.81 47 LEU B N 1
ATOM 5309 C CA . LEU B 1 47 ? -34.844 -7.484 4.008 1 74.81 47 LEU B CA 1
ATOM 5310 C C . LEU B 1 47 ? -33.625 -8.227 4.582 1 74.81 47 LEU B C 1
ATOM 5312 O O . LEU B 1 47 ? -33.031 -7.781 5.559 1 74.81 47 LEU B O 1
ATOM 5316 N N . HIS B 1 48 ? -33.438 -9.398 3.938 1 70.19 48 HIS B N 1
ATOM 5317 C CA . HIS B 1 48 ? -32.219 -10.109 4.352 1 70.19 48 HIS B CA 1
ATOM 5318 C C . HIS B 1 48 ? -30.984 -9.477 3.746 1 70.19 48 HIS B C 1
ATOM 5320 O O . HIS B 1 48 ? -30.625 -9.773 2.605 1 70.19 48 HIS B O 1
ATOM 5326 N N . THR B 1 49 ? -30.625 -8.445 4.477 1 68.12 49 THR B N 1
ATOM 5327 C CA . THR B 1 49 ? -29.531 -7.645 3.955 1 68.12 49 THR B CA 1
ATOM 5328 C C . THR B 1 49 ? -28.188 -8.109 4.535 1 68.12 49 THR B C 1
ATOM 5330 O O . THR B 1 49 ? -28.156 -8.742 5.598 1 68.12 49 THR B O 1
ATOM 5333 N N . LYS B 1 50 ? -27.281 -7.898 3.791 1 78.44 50 LYS B N 1
ATOM 5334 C CA . LYS B 1 50 ? -25.891 -8.156 4.176 1 78.44 50 LYS B CA 1
ATOM 5335 C C . LYS B 1 50 ? -25.547 -7.465 5.492 1 78.44 50 LYS B C 1
ATOM 5337 O O . LYS B 1 50 ? -25.859 -6.285 5.676 1 78.44 50 LYS B O 1
ATOM 5342 N N . LYS B 1 51 ? -25.031 -8.273 6.441 1 79.19 51 LYS B N 1
ATOM 5343 C CA . LYS B 1 51 ? -24.703 -7.758 7.77 1 79.19 51 LYS B CA 1
ATOM 5344 C C . LYS B 1 51 ? -23.391 -7.008 7.762 1 79.19 51 LYS B C 1
ATOM 5346 O O . LYS B 1 51 ? -23.172 -6.102 8.578 1 79.19 51 LYS B O 1
ATOM 5351 N N . TYR B 1 52 ? -22.578 -7.508 6.957 1 90.44 52 TYR B N 1
ATOM 5352 C CA . TYR B 1 52 ? -21.266 -6.883 6.828 1 90.44 52 TYR B CA 1
ATOM 5353 C C . TYR B 1 52 ? -20.688 -7.113 5.441 1 90.44 52 TYR B C 1
ATOM 5355 O O . TYR B 1 52 ? -20.766 -8.219 4.902 1 90.44 52 TYR B O 1
ATOM 5363 N N . GLY B 1 53 ? -20.156 -6.059 4.898 1 92.44 53 GLY B N 1
ATOM 5364 C CA . GLY B 1 53 ? -19.453 -6.219 3.633 1 92.44 53 GLY B CA 1
ATOM 5365 C C . GLY B 1 53 ? -19.812 -5.148 2.617 1 92.44 53 GLY B C 1
ATOM 5366 O O . GLY B 1 53 ? -20.453 -4.148 2.953 1 92.44 53 GLY B O 1
ATOM 5367 N N . LEU B 1 54 ? -19.312 -5.305 1.479 1 93.5 54 LEU B N 1
ATOM 5368 C CA . LEU B 1 54 ? -19.516 -4.348 0.396 1 93.5 54 LEU B CA 1
ATOM 5369 C C . LEU B 1 54 ? -20.828 -4.605 -0.332 1 93.5 54 LEU B C 1
ATOM 5371 O O . LEU B 1 54 ? -21.188 -5.758 -0.584 1 93.5 54 LEU B O 1
ATOM 5375 N N . VAL B 1 55 ? -21.594 -3.574 -0.612 1 89.94 55 VAL B N 1
ATOM 5376 C CA . VAL B 1 55 ? -22.797 -3.67 -1.415 1 89.94 55 VAL B CA 1
ATOM 5377 C C . VAL B 1 55 ? -22.672 -2.779 -2.65 1 89.94 55 VAL B C 1
ATOM 5379 O O . VAL B 1 55 ? -22.031 -1.733 -2.605 1 89.94 55 VAL B O 1
ATOM 5382 N N . TRP B 1 56 ? -23.188 -3.217 -3.771 1 90.12 56 TRP B N 1
ATOM 5383 C CA . TRP B 1 56 ? -23.203 -2.438 -5.004 1 90.12 56 TRP B CA 1
ATOM 5384 C C . TRP B 1 56 ? -24.391 -2.828 -5.879 1 90.12 56 TRP B C 1
ATOM 5386 O O . TRP B 1 56 ? -25.016 -3.867 -5.656 1 90.12 56 TRP B O 1
ATOM 5396 N N . GLU B 1 57 ? -24.75 -1.989 -6.777 1 85.31 57 GLU B N 1
ATOM 5397 C CA . GLU B 1 57 ? -25.781 -2.309 -7.746 1 85.31 57 GLU B CA 1
ATOM 5398 C C . GLU B 1 57 ? -25.25 -3.189 -8.867 1 85.31 57 GLU B C 1
ATOM 5400 O O . GLU B 1 57 ? -24.406 -2.75 -9.656 1 85.31 57 GLU B O 1
ATOM 5405 N N . GLU B 1 58 ? -25.734 -4.352 -8.922 1 86.56 58 GLU B N 1
ATOM 5406 C CA . GLU B 1 58 ? -25.25 -5.309 -9.922 1 86.56 58 GLU B CA 1
ATOM 5407 C C . GLU B 1 58 ? -25.641 -4.871 -11.328 1 86.56 58 GLU B C 1
ATOM 5409 O O . GLU B 1 58 ? -26.75 -4.41 -11.562 1 86.56 58 GLU B O 1
ATOM 5414 N N . HIS B 1 59 ? -24.672 -4.941 -12.164 1 87.06 59 HIS B N 1
ATOM 5415 C CA . HIS B 1 59 ? -24.875 -4.672 -13.586 1 87.06 59 HIS B CA 1
ATOM 5416 C C . HIS B 1 59 ? -24.625 -5.922 -14.43 1 87.06 59 HIS B C 1
ATOM 5418 O O . HIS B 1 59 ? -23.703 -6.684 -14.156 1 87.06 59 HIS B O 1
ATOM 5424 N N . ALA B 1 60 ? -25.516 -6.148 -15.375 1 86.44 60 ALA B N 1
ATOM 5425 C CA . ALA B 1 60 ? -25.375 -7.309 -16.25 1 86.44 60 ALA B CA 1
ATOM 5426 C C . ALA B 1 60 ? -24.484 -6.988 -17.438 1 86.44 60 ALA B C 1
ATOM 5428 O O . ALA B 1 60 ? -24.484 -5.863 -17.953 1 86.44 60 ALA B O 1
ATOM 5429 N N . GLU B 1 61 ? -23.75 -7.973 -17.875 1 88.62 61 GLU B N 1
ATOM 5430 C CA . GLU B 1 61 ? -22.938 -7.84 -19.062 1 88.62 61 GLU B CA 1
ATOM 5431 C C . GLU B 1 61 ? -23.609 -8.5 -20.266 1 88.62 61 GLU B C 1
ATOM 5433 O O . GLU B 1 61 ? -24.234 -9.555 -20.141 1 88.62 61 GLU B O 1
ATOM 5438 N N . ILE B 1 62 ? -23.422 -7.957 -21.359 1 86.88 62 ILE B N 1
ATOM 5439 C CA . ILE B 1 62 ? -24 -8.469 -22.594 1 86.88 62 ILE B CA 1
ATOM 5440 C C . ILE B 1 62 ? -23.5 -9.883 -22.859 1 86.88 62 ILE B C 1
ATOM 5442 O O . ILE B 1 62 ? -24.266 -10.75 -23.297 1 86.88 62 ILE B O 1
ATOM 5446 N N . VAL B 1 63 ? -22.266 -10.102 -22.594 1 88.5 63 VAL B N 1
ATOM 5447 C CA . VAL B 1 63 ? -21.672 -11.406 -22.859 1 88.5 63 VAL B CA 1
ATOM 5448 C C . VAL B 1 63 ? -22.375 -12.477 -22.016 1 88.5 63 VAL B C 1
ATOM 5450 O O . VAL B 1 63 ? -22.516 -13.617 -22.453 1 88.5 63 VAL B O 1
ATOM 5453 N N . GLU B 1 64 ? -22.734 -12.141 -20.891 1 84.62 64 GLU B N 1
ATOM 5454 C CA . GLU B 1 64 ? -23.453 -13.07 -20.016 1 84.62 64 GLU B CA 1
ATOM 5455 C C . GLU B 1 64 ? -24.844 -13.375 -20.562 1 84.62 64 GLU B C 1
ATOM 5457 O O . GLU B 1 64 ? -25.297 -14.516 -20.516 1 84.62 64 GLU B O 1
ATOM 5462 N N . GLU B 1 65 ? -25.422 -12.367 -21.016 1 81.25 65 GLU B N 1
ATOM 5463 C CA . GLU B 1 65 ? -26.766 -12.523 -21.594 1 81.25 65 GLU B CA 1
ATOM 5464 C C . GLU B 1 65 ? -26.719 -13.383 -22.844 1 81.25 65 GLU B C 1
ATOM 5466 O O . GLU B 1 65 ? -27.609 -14.219 -23.062 1 81.25 65 GLU B O 1
ATOM 5471 N N . GLU B 1 66 ? -25.75 -13.211 -23.594 1 85.38 66 GLU B N 1
ATOM 5472 C CA . GLU B 1 66 ? -25.609 -13.969 -24.828 1 85.38 66 GLU B CA 1
ATOM 5473 C C . GLU B 1 66 ? -25.375 -15.453 -24.547 1 85.38 66 GLU B C 1
ATOM 5475 O O . GLU B 1 66 ? -25.828 -16.312 -25.297 1 85.38 66 GLU B O 1
ATOM 5480 N N . MET B 1 67 ? -24.719 -15.711 -23.516 1 86.94 67 MET B N 1
ATOM 5481 C CA . MET B 1 67 ? -24.344 -17.078 -23.172 1 86.94 67 MET B CA 1
ATOM 5482 C C . MET B 1 67 ? -25.578 -17.891 -22.766 1 86.94 67 MET B C 1
ATOM 5484 O O . MET B 1 67 ? -25.531 -19.125 -22.734 1 86.94 67 MET B O 1
ATOM 5488 N N . LYS B 1 68 ? -26.656 -17.172 -22.562 1 79.88 68 LYS B N 1
ATOM 5489 C CA . LYS B 1 68 ? -27.891 -17.891 -22.234 1 79.88 68 LYS B CA 1
ATOM 5490 C C . LYS B 1 68 ? -28.438 -18.625 -23.453 1 79.88 68 LYS B C 1
ATOM 5492 O O . LYS B 1 68 ? -29.078 -19.672 -23.328 1 79.88 68 LYS B O 1
ATOM 5497 N N . THR B 1 69 ? -28.188 -18.125 -24.625 1 84.88 69 THR B N 1
ATOM 5498 C CA . THR B 1 69 ? -28.719 -18.719 -25.844 1 84.88 69 THR B CA 1
ATOM 5499 C C . THR B 1 69 ? -27.578 -19.219 -26.734 1 84.88 69 THR B C 1
ATOM 5501 O O . THR B 1 69 ? -27.797 -20.047 -27.625 1 84.88 69 THR B O 1
ATOM 5504 N N . LYS B 1 70 ? -26.422 -18.719 -26.547 1 89.5 70 LYS B N 1
ATOM 5505 C CA . LYS B 1 70 ? -25.25 -19.109 -27.328 1 89.5 70 LYS B CA 1
ATOM 5506 C C . LYS B 1 70 ? -24.203 -19.781 -26.453 1 89.5 70 LYS B C 1
ATOM 5508 O O . LYS B 1 70 ? -23.672 -19.156 -25.531 1 89.5 70 LYS B O 1
ATOM 5513 N N . ILE B 1 71 ? -23.844 -20.938 -26.844 1 88.44 71 ILE B N 1
ATOM 5514 C CA . ILE B 1 71 ? -22.859 -21.672 -26.047 1 88.44 71 ILE B CA 1
ATOM 5515 C C . ILE B 1 71 ? -21.453 -21.391 -26.578 1 88.44 71 ILE B C 1
ATOM 5517 O O . ILE B 1 71 ? -21.156 -21.641 -27.75 1 88.44 71 ILE B O 1
ATOM 5521 N N . PRO B 1 72 ? -20.609 -20.891 -25.734 1 92.81 72 PRO B N 1
ATOM 5522 C CA . PRO B 1 72 ? -19.234 -20.672 -26.188 1 92.81 72 PRO B CA 1
ATOM 5523 C C . PRO B 1 72 ? -18.469 -21.969 -26.438 1 92.81 72 PRO B C 1
ATOM 5525 O O . PRO B 1 72 ? -18.656 -22.938 -25.688 1 92.81 72 PRO B O 1
ATOM 5528 N N . VAL B 1 73 ? -17.641 -22.031 -27.484 1 93.25 73 VAL B N 1
ATOM 5529 C CA . VAL B 1 73 ? -16.781 -23.156 -27.828 1 93.25 73 VAL B CA 1
ATOM 5530 C C . VAL B 1 73 ? -15.406 -22.656 -28.281 1 93.25 73 VAL B C 1
ATOM 5532 O O . VAL B 1 73 ? -15.266 -21.484 -28.641 1 93.25 73 VAL B O 1
ATOM 5535 N N . PHE B 1 74 ? -14.383 -23.484 -28.172 1 95.5 74 PHE B N 1
ATOM 5536 C CA . PHE B 1 74 ? -13.062 -23.141 -28.672 1 95.5 74 PHE B CA 1
ATOM 5537 C C . PHE B 1 74 ? -12.828 -23.75 -30.047 1 95.5 74 PHE B C 1
ATOM 5539 O O . PHE B 1 74 ? -13.219 -24.891 -30.297 1 95.5 74 PHE B O 1
ATOM 5546 N N . VAL B 1 75 ? -12.227 -22.953 -30.891 1 96 75 VAL B N 1
ATOM 5547 C CA . VAL B 1 75 ? -11.758 -23.438 -32.188 1 96 75 VAL B CA 1
ATOM 5548 C C . VAL B 1 75 ? -10.258 -23.141 -32.312 1 96 75 VAL B C 1
ATOM 5550 O O . VAL B 1 75 ? -9.812 -22.031 -32.062 1 96 75 VAL B O 1
ATOM 5553 N N . GLU B 1 76 ? -9.523 -24.109 -32.75 1 95.75 76 GLU B N 1
ATOM 5554 C CA . GLU B 1 76 ? -8.086 -23.938 -32.875 1 95.75 76 GLU B CA 1
ATOM 5555 C C . GLU B 1 76 ? -7.727 -23.109 -34.125 1 95.75 76 GLU B C 1
ATOM 5557 O O . GLU B 1 76 ? -8.32 -23.297 -35.188 1 95.75 76 GLU B O 1
ATOM 5562 N N . ASP B 1 77 ? -6.852 -22.141 -33.938 1 96.75 77 ASP B N 1
ATOM 5563 C CA . ASP B 1 77 ? -6.156 -21.516 -35.094 1 96.75 77 ASP B CA 1
ATOM 5564 C C . ASP B 1 77 ? -4.84 -22.234 -35.375 1 96.75 77 ASP B C 1
ATOM 5566 O O . ASP B 1 77 ? -3.787 -21.844 -34.844 1 96.75 77 ASP B O 1
ATOM 5570 N N . ALA B 1 78 ? -4.871 -23.203 -36.219 1 93.44 78 ALA B N 1
ATOM 5571 C CA . ALA B 1 78 ? -3.73 -24.062 -36.5 1 93.44 78 ALA B CA 1
ATOM 5572 C C . ALA B 1 78 ? -2.564 -23.266 -37.094 1 93.44 78 ALA B C 1
ATOM 5574 O O . ALA B 1 78 ? -1.403 -23.656 -36.938 1 93.44 78 ALA B O 1
ATOM 5575 N N . GLY B 1 79 ? -2.883 -22.172 -37.719 1 95.5 79 GLY B N 1
ATOM 5576 C CA . GLY B 1 79 ? -1.854 -21.328 -38.281 1 95.5 79 GLY B CA 1
ATOM 5577 C C . GLY B 1 79 ? -0.992 -20.625 -37.281 1 95.5 79 GLY B C 1
ATOM 5578 O O . GLY B 1 79 ? 0.101 -20.156 -37.594 1 95.5 79 GLY B O 1
ATOM 5579 N N . ARG B 1 80 ? -1.445 -20.594 -36.094 1 97.38 80 ARG B N 1
ATOM 5580 C CA . ARG B 1 80 ? -0.703 -19.891 -35.062 1 97.38 80 ARG B CA 1
ATOM 5581 C C . ARG B 1 80 ? -0.17 -20.859 -34 1 97.38 80 ARG B C 1
ATOM 5583 O O . ARG B 1 80 ? 0.223 -20.453 -32.906 1 97.38 80 ARG B O 1
ATOM 5590 N N . LYS B 1 81 ? -0.228 -22.078 -34.312 1 96.62 81 LYS B N 1
ATOM 5591 C CA . LYS B 1 81 ? 0.406 -23.078 -33.469 1 96.62 81 LYS B CA 1
ATOM 5592 C C . LYS B 1 81 ? 1.924 -22.922 -33.469 1 96.62 81 LYS B C 1
ATOM 5594 O O . LYS B 1 81 ? 2.523 -22.688 -34.531 1 96.62 81 LYS B O 1
ATOM 5599 N N . ILE B 1 82 ? 2.547 -22.969 -32.281 1 97.44 82 ILE B N 1
ATOM 5600 C CA . ILE B 1 82 ? 4 -22.906 -32.188 1 97.44 82 ILE B CA 1
ATOM 5601 C C . ILE B 1 82 ? 4.535 -24.234 -31.656 1 97.44 82 ILE B C 1
ATOM 5603 O O . ILE B 1 82 ? 4.129 -24.688 -30.578 1 97.44 82 ILE B O 1
ATOM 5607 N N . VAL B 1 83 ? 5.406 -24.891 -32.375 1 95.31 83 VAL B N 1
ATOM 5608 C CA . VAL B 1 83 ? 6.141 -26.062 -31.922 1 95.31 83 VAL B CA 1
ATOM 5609 C C . VAL B 1 83 ? 7.605 -25.703 -31.688 1 95.31 83 VAL B C 1
ATOM 5611 O O . VAL B 1 83 ? 8.461 -25.969 -32.531 1 95.31 83 VAL B O 1
ATOM 5614 N N . GLY B 1 84 ? 7.852 -25.156 -30.578 1 93.5 84 GLY B N 1
ATOM 5615 C CA . GLY B 1 84 ? 9.188 -24.656 -30.266 1 93.5 84 GLY B CA 1
ATOM 5616 C C . GLY B 1 84 ? 10.078 -25.719 -29.641 1 93.5 84 GLY B C 1
ATOM 5617 O O . GLY B 1 84 ? 11.305 -25.672 -29.781 1 93.5 84 GLY B O 1
ATOM 5618 N N . ASN B 1 85 ? 9.469 -26.609 -28.922 1 93.56 85 ASN B N 1
ATOM 5619 C CA . ASN B 1 85 ? 10.195 -27.703 -28.281 1 93.56 85 ASN B CA 1
ATOM 5620 C C . ASN B 1 85 ? 9.664 -29.062 -28.719 1 93.56 85 ASN B C 1
ATOM 5622 O O . ASN B 1 85 ? 8.727 -29.594 -28.109 1 93.56 85 ASN B O 1
ATOM 5626 N N . LEU B 1 86 ? 10.312 -29.781 -29.516 1 89.06 86 LEU B N 1
ATOM 5627 C CA . LEU B 1 86 ? 9.875 -31.047 -30.109 1 89.06 86 LEU B CA 1
ATOM 5628 C C . LEU B 1 86 ? 9.961 -32.188 -29.094 1 89.06 86 LEU B C 1
ATOM 5630 O O . LEU B 1 86 ? 9.266 -33.188 -29.234 1 89.06 86 LEU B O 1
ATOM 5634 N N . ASP B 1 87 ? 10.781 -31.938 -28.156 1 87.56 87 ASP B N 1
ATOM 5635 C CA . ASP B 1 87 ? 11.023 -33 -27.203 1 87.56 87 ASP B CA 1
ATOM 5636 C C . ASP B 1 87 ? 9.961 -33 -26.094 1 87.56 87 ASP B C 1
ATOM 5638 O O . ASP B 1 87 ? 9.953 -33.906 -25.25 1 87.56 87 ASP B O 1
ATOM 5642 N N . SER B 1 88 ? 9.133 -31.984 -26.172 1 89 88 SER B N 1
ATOM 5643 C CA . SER B 1 88 ? 8.102 -31.891 -25.141 1 89 88 SER B CA 1
ATOM 5644 C C . SER B 1 88 ? 6.715 -32.156 -25.734 1 89 88 SER B C 1
ATOM 5646 O O . SER B 1 88 ? 6.406 -31.688 -26.828 1 89 88 SER B O 1
ATOM 5648 N N . GLU B 1 89 ? 5.855 -32.938 -25.062 1 86.06 89 GLU B N 1
ATOM 5649 C CA . GLU B 1 89 ? 4.473 -33.156 -25.469 1 86.06 89 GLU B CA 1
ATOM 5650 C C . GLU B 1 89 ? 3.529 -32.156 -24.797 1 86.06 89 GLU B C 1
ATOM 5652 O O . GLU B 1 89 ? 2.322 -32.188 -25.047 1 86.06 89 GLU B O 1
ATOM 5657 N N . ASN B 1 90 ? 4.168 -31.297 -24 1 90.94 90 ASN B N 1
ATOM 5658 C CA . ASN B 1 90 ? 3.367 -30.328 -23.266 1 90.94 90 ASN B CA 1
ATOM 5659 C C . ASN B 1 90 ? 3.09 -29.078 -24.094 1 90.94 90 ASN B C 1
ATOM 5661 O O . ASN B 1 90 ? 3.971 -28.578 -24.812 1 90.94 90 ASN B O 1
ATOM 5665 N N . TYR B 1 91 ? 1.886 -28.625 -24.062 1 95.5 91 TYR B N 1
ATOM 5666 C CA . TYR B 1 91 ? 1.505 -27.406 -24.766 1 95.5 91 TYR B CA 1
ATOM 5667 C C . TYR B 1 91 ? 0.974 -26.359 -23.797 1 95.5 91 TYR B C 1
ATOM 5669 O O . TYR B 1 91 ? 0.355 -26.703 -22.797 1 95.5 91 TYR B O 1
ATOM 5677 N N . ASN B 1 92 ? 1.296 -25.125 -24.062 1 98.38 92 ASN B N 1
ATOM 5678 C CA . ASN B 1 92 ? 0.64 -23.969 -23.484 1 98.38 92 ASN B CA 1
ATOM 5679 C C . ASN B 1 92 ? -0.495 -23.453 -24.359 1 98.38 92 ASN B C 1
ATOM 5681 O O . ASN B 1 92 ? -0.614 -23.859 -25.531 1 98.38 92 ASN B O 1
ATOM 5685 N N . PHE B 1 93 ? -1.326 -22.594 -23.812 1 98.69 93 PHE B N 1
ATOM 5686 C CA . PHE B 1 93 ? -2.504 -22.203 -24.578 1 98.69 93 PHE B CA 1
ATOM 5687 C C . PHE B 1 93 ? -2.719 -20.703 -24.516 1 98.69 93 PHE B C 1
ATOM 5689 O O . PHE B 1 93 ? -2.551 -20.078 -23.453 1 98.69 93 PHE B O 1
ATOM 5696 N N . LEU B 1 94 ? -2.977 -20.078 -25.578 1 98.75 94 LEU B N 1
ATOM 5697 C CA . LEU B 1 94 ? -3.496 -18.719 -25.719 1 98.75 94 LEU B CA 1
ATOM 5698 C C . LEU B 1 94 ? -4.941 -18.734 -26.203 1 98.75 94 LEU B C 1
ATOM 5700 O O . LEU B 1 94 ? -5.223 -19.203 -27.312 1 98.75 94 LEU B O 1
ATOM 5704 N N . LEU B 1 95 ? -5.844 -18.297 -25.391 1 98.69 95 LEU B N 1
ATOM 5705 C CA . LEU B 1 95 ? -7.273 -18.281 -25.688 1 98.69 95 LEU B CA 1
ATOM 5706 C C . LEU B 1 95 ? -7.734 -16.875 -26.062 1 98.69 95 LEU B C 1
ATOM 5708 O O . LEU B 1 95 ? -7.754 -15.977 -25.219 1 98.69 95 LEU B O 1
ATOM 5712 N N . GLU B 1 96 ? -8.125 -16.703 -27.281 1 98.19 96 GLU B N 1
ATOM 5713 C CA . GLU B 1 96 ? -8.609 -15.414 -27.781 1 98.19 96 GLU B CA 1
ATOM 5714 C C . GLU B 1 96 ? -10.117 -15.281 -27.594 1 98.19 96 GLU B C 1
ATOM 5716 O O . GLU B 1 96 ? -10.891 -16.109 -28.094 1 98.19 96 GLU B O 1
ATOM 5721 N N . GLY B 1 97 ? -10.562 -14.203 -26.938 1 96.38 97 GLY B N 1
ATOM 5722 C CA . GLY B 1 97 ? -11.969 -13.922 -26.703 1 96.38 97 GLY B CA 1
ATOM 5723 C C . GLY B 1 97 ? -12.211 -13.203 -25.375 1 96.38 97 GLY B C 1
ATOM 5724 O O . GLY B 1 97 ? -11.266 -12.82 -24.688 1 96.38 97 GLY B O 1
ATOM 5725 N N . ASP B 1 98 ? -13.477 -13.016 -25.078 1 95.38 98 ASP B N 1
ATOM 5726 C CA . ASP B 1 98 ? -13.812 -12.461 -23.766 1 95.38 98 ASP B CA 1
ATOM 5727 C C . ASP B 1 98 ? -13.383 -13.414 -22.641 1 95.38 98 ASP B C 1
ATOM 5729 O O . ASP B 1 98 ? -13.555 -14.633 -22.766 1 95.38 98 ASP B O 1
ATOM 5733 N N . ASN B 1 99 ? -12.766 -12.844 -21.641 1 96.75 99 ASN B N 1
ATOM 5734 C CA . ASN B 1 99 ? -12.227 -13.703 -20.594 1 96.75 99 ASN B CA 1
ATOM 5735 C C . ASN B 1 99 ? -13.336 -14.445 -19.844 1 96.75 99 ASN B C 1
ATOM 5737 O O . ASN B 1 99 ? -13.102 -15.523 -19.297 1 96.75 99 ASN B O 1
ATOM 5741 N N . LEU B 1 100 ? -14.602 -13.891 -19.828 1 95.62 100 LEU B N 1
ATOM 5742 C CA . LEU B 1 100 ? -15.695 -14.609 -19.188 1 95.62 100 LEU B CA 1
ATOM 5743 C C . LEU B 1 100 ? -16.031 -15.883 -19.953 1 95.62 100 LEU B C 1
ATOM 5745 O O . LEU B 1 100 ? -16.328 -16.922 -19.359 1 95.62 100 LEU B O 1
ATOM 5749 N N . HIS B 1 101 ? -15.984 -15.852 -21.281 1 94.56 101 HIS B N 1
ATOM 5750 C CA . HIS B 1 101 ? -16.188 -17.031 -22.094 1 94.56 101 HIS B CA 1
ATOM 5751 C C . HIS B 1 101 ? -15.117 -18.094 -21.812 1 94.56 101 HIS B C 1
ATOM 5753 O O . HIS B 1 101 ? -15.43 -19.266 -21.641 1 94.56 101 HIS B O 1
ATOM 5759 N N . SER B 1 102 ? -13.93 -17.625 -21.812 1 96.94 102 SER B N 1
ATOM 5760 C CA . SER B 1 102 ? -12.812 -18.531 -21.547 1 96.94 102 SER B CA 1
ATOM 5761 C C . SER B 1 102 ? -12.953 -19.188 -20.188 1 96.94 102 SER B C 1
ATOM 5763 O O . SER B 1 102 ? -12.734 -20.391 -20.047 1 96.94 102 SER B O 1
ATOM 5765 N N . LEU B 1 103 ? -13.32 -18.391 -19.203 1 97.44 103 LEU B N 1
ATOM 5766 C CA . LEU B 1 103 ? -13.461 -18.891 -17.844 1 97.44 103 LEU B CA 1
ATOM 5767 C C . LEU B 1 103 ? -14.562 -19.953 -17.766 1 97.44 103 LEU B C 1
ATOM 5769 O O . LEU B 1 103 ? -14.406 -20.969 -17.094 1 97.44 103 LEU B O 1
ATOM 5773 N N . HIS B 1 104 ? -15.641 -19.719 -18.453 1 92.38 104 HIS B N 1
ATOM 5774 C CA . HIS B 1 104 ? -16.734 -20.688 -18.469 1 92.38 104 HIS B CA 1
ATOM 5775 C C . HIS B 1 104 ? -16.266 -22.016 -19.047 1 92.38 104 HIS B C 1
ATOM 5777 O O . HIS B 1 104 ? -16.625 -23.078 -18.516 1 92.38 104 HIS B O 1
ATOM 5783 N N . LEU B 1 105 ? -15.531 -21.953 -20.062 1 93.25 105 LEU B N 1
ATOM 5784 C CA . LEU B 1 105 ? -15.047 -23.172 -20.703 1 93.25 105 LEU B CA 1
ATOM 5785 C C . LEU B 1 105 ? -13.992 -23.859 -19.844 1 93.25 105 LEU B C 1
ATOM 5787 O O . LEU B 1 105 ? -13.93 -25.078 -19.766 1 93.25 105 LEU B O 1
ATOM 5791 N N . LEU B 1 106 ? -13.188 -23.078 -19.188 1 96.62 106 LEU B N 1
ATOM 5792 C CA . LEU B 1 106 ? -12.156 -23.625 -18.312 1 96.62 106 LEU B CA 1
ATOM 5793 C C . LEU B 1 106 ? -12.781 -24.344 -17.109 1 96.62 106 LEU B C 1
ATOM 5795 O O . LEU B 1 106 ? -12.195 -25.281 -16.578 1 96.62 106 LEU B O 1
ATOM 5799 N N . GLU B 1 107 ? -13.93 -23.844 -16.625 1 93.5 107 GLU B N 1
ATOM 5800 C CA . GLU B 1 107 ? -14.617 -24.547 -15.547 1 93.5 107 GLU B CA 1
ATOM 5801 C C . GLU B 1 107 ? -14.906 -26 -15.922 1 93.5 107 GLU B C 1
ATOM 5803 O O . GLU B 1 107 ? -14.945 -26.875 -15.047 1 93.5 107 GLU B O 1
ATOM 5808 N N . LYS B 1 108 ? -15.039 -26.234 -17.203 1 88.44 108 LYS B N 1
ATOM 5809 C CA . LYS B 1 108 ? -15.305 -27.578 -17.688 1 88.44 108 LYS B CA 1
ATOM 5810 C C . LYS B 1 108 ? -14.031 -28.422 -17.672 1 88.44 108 LYS B C 1
ATOM 5812 O O . LYS B 1 108 ? -14.086 -29.641 -17.453 1 88.44 108 LYS B O 1
ATOM 5817 N N . THR B 1 109 ? -12.953 -27.812 -17.859 1 91.94 109 THR B N 1
ATOM 5818 C CA . THR B 1 109 ? -11.727 -28.578 -18.078 1 91.94 109 THR B CA 1
ATOM 5819 C C . THR B 1 109 ? -10.82 -28.5 -16.859 1 91.94 109 THR B C 1
ATOM 5821 O O . THR B 1 109 ? -10.023 -29.406 -16.609 1 91.94 109 THR B O 1
ATOM 5824 N N . HIS B 1 110 ? -10.93 -27.453 -16.062 1 96 110 HIS B N 1
ATOM 5825 C CA . HIS B 1 110 ? -9.883 -27.188 -15.078 1 96 110 HIS B CA 1
ATOM 5826 C C . HIS B 1 110 ? -10.477 -26.891 -13.711 1 96 110 HIS B C 1
ATOM 5828 O O . HIS B 1 110 ? -9.812 -26.281 -12.867 1 96 110 HIS B O 1
ATOM 5834 N N . SER B 1 111 ? -11.711 -27.188 -13.422 1 95.19 111 SER B N 1
ATOM 5835 C CA . SER B 1 111 ? -12.258 -26.969 -12.094 1 95.19 111 SER B CA 1
ATOM 5836 C C . SER B 1 111 ? -11.391 -27.609 -11.023 1 95.19 111 SER B C 1
ATOM 5838 O O . SER B 1 111 ? -11.125 -28.812 -11.07 1 95.19 111 SER B O 1
ATOM 5840 N N . GLY B 1 112 ? -10.852 -26.828 -10.109 1 97.31 112 GLY B N 1
ATOM 5841 C CA . GLY B 1 112 ? -10.047 -27.312 -9 1 97.31 112 GLY B CA 1
ATOM 5842 C C . GLY B 1 112 ? -8.664 -27.766 -9.422 1 97.31 112 GLY B C 1
ATOM 5843 O O . GLY B 1 112 ? -8.016 -28.547 -8.719 1 97.31 112 GLY B O 1
ATOM 5844 N N . LYS B 1 113 ? -8.195 -27.312 -10.617 1 97.31 113 LYS B N 1
ATOM 5845 C CA . LYS B 1 113 ? -6.969 -27.906 -11.133 1 97.31 113 LYS B CA 1
ATOM 5846 C C . LYS B 1 113 ? -5.891 -26.844 -11.336 1 97.31 113 LYS B C 1
ATOM 5848 O O . LYS B 1 113 ? -4.719 -27.172 -11.539 1 97.31 113 LYS B O 1
ATOM 5853 N N . ILE B 1 114 ? -6.238 -25.578 -11.258 1 98.62 114 ILE B N 1
ATOM 5854 C CA . ILE B 1 114 ? -5.277 -24.516 -11.484 1 98.62 114 ILE B CA 1
ATOM 5855 C C . ILE B 1 114 ? -4.504 -24.234 -10.195 1 98.62 114 ILE B C 1
ATOM 5857 O O . ILE B 1 114 ? -5.098 -24.094 -9.125 1 98.62 114 ILE B O 1
ATOM 5861 N N . ASP B 1 115 ? -3.195 -24.094 -10.305 1 98.5 115 ASP B N 1
ATOM 5862 C CA . ASP B 1 115 ? -2.365 -23.906 -9.117 1 98.5 115 ASP B CA 1
ATOM 5863 C C . ASP B 1 115 ? -2.15 -22.422 -8.82 1 98.5 115 ASP B C 1
ATOM 5865 O O . ASP B 1 115 ? -2.199 -22.016 -7.66 1 98.5 115 ASP B O 1
ATOM 5869 N N . VAL B 1 116 ? -1.861 -21.672 -9.812 1 98.75 116 VAL B N 1
ATOM 5870 C CA . VAL B 1 116 ? -1.578 -20.25 -9.641 1 98.75 116 VAL B CA 1
ATOM 5871 C C . VAL B 1 116 ? -2.393 -19.438 -10.641 1 98.75 116 VAL B C 1
ATOM 5873 O O . VAL B 1 116 ? -2.475 -19.797 -11.82 1 98.75 116 VAL B O 1
ATOM 5876 N N . ILE B 1 117 ? -3.055 -18.438 -10.172 1 98.94 117 ILE B N 1
ATOM 5877 C CA . ILE B 1 117 ? -3.68 -17.438 -11.031 1 98.94 117 ILE B CA 1
ATOM 5878 C C . ILE B 1 117 ? -3.01 -16.078 -10.805 1 98.94 117 ILE B C 1
ATOM 5880 O O . ILE B 1 117 ? -2.803 -15.656 -9.664 1 98.94 117 ILE B O 1
ATOM 5884 N N . TYR B 1 118 ? -2.541 -15.492 -11.844 1 98.75 118 TYR B N 1
ATOM 5885 C CA . TYR B 1 118 ? -2.146 -14.086 -11.828 1 98.75 118 TYR B CA 1
ATOM 5886 C C . TYR B 1 118 ? -2.996 -13.273 -12.797 1 98.75 118 TYR B C 1
ATOM 5888 O O . TYR B 1 118 ? -3.145 -13.641 -13.961 1 98.75 118 TYR B O 1
ATOM 5896 N N . ILE B 1 119 ? -3.52 -12.125 -12.281 1 98.75 119 ILE B N 1
ATOM 5897 C CA . ILE B 1 119 ? -4.277 -11.281 -13.195 1 98.75 119 ILE B CA 1
ATOM 5898 C C . ILE B 1 119 ? -3.941 -9.812 -12.945 1 98.75 119 ILE B C 1
ATOM 5900 O O . ILE B 1 119 ? -3.611 -9.43 -11.812 1 98.75 119 ILE B O 1
ATOM 5904 N N . ASP B 1 120 ? -3.979 -9.023 -13.93 1 97.5 120 ASP B N 1
ATOM 5905 C CA . ASP B 1 120 ? -3.828 -7.574 -13.945 1 97.5 120 ASP B CA 1
ATOM 5906 C C . ASP B 1 120 ? -5.031 -6.902 -14.609 1 97.5 120 ASP B C 1
ATOM 5908 O O . ASP B 1 120 ? -4.926 -6.383 -15.719 1 97.5 120 ASP B O 1
ATOM 5912 N N . PRO B 1 121 ? -6.16 -6.805 -13.938 1 97.31 121 PRO B N 1
ATOM 5913 C CA . PRO B 1 121 ? -7.379 -6.23 -14.5 1 97.31 121 PRO B CA 1
ATOM 5914 C C . PRO B 1 121 ? -7.293 -4.715 -14.68 1 97.31 121 PRO B C 1
ATOM 5916 O O . PRO B 1 121 ? -6.34 -4.09 -14.203 1 97.31 121 PRO B O 1
ATOM 5919 N N . PRO B 1 122 ? -8.242 -4.152 -15.438 1 94.81 122 PRO B N 1
ATOM 5920 C CA . PRO B 1 122 ? -8.266 -2.689 -15.492 1 94.81 122 PRO B CA 1
ATOM 5921 C C . PRO B 1 122 ? -8.414 -2.047 -14.117 1 94.81 122 PRO B C 1
ATOM 5923 O O . PRO B 1 122 ? -9.141 -2.568 -13.266 1 94.81 122 PRO B O 1
ATOM 5926 N N . TYR B 1 123 ? -7.773 -0.946 -13.867 1 93.75 123 TYR B N 1
ATOM 5927 C CA . TYR B 1 123 ? -7.711 -0.324 -12.547 1 93.75 123 TYR B CA 1
ATOM 5928 C C . TYR B 1 123 ? -8.891 0.62 -12.336 1 93.75 123 TYR B C 1
ATOM 5930 O O . TYR B 1 123 ? -9.133 1.074 -11.211 1 93.75 123 TYR B O 1
ATOM 5938 N N . ASN B 1 124 ? -9.672 0.917 -13.344 1 94.06 124 ASN B N 1
ATOM 5939 C CA . ASN B 1 124 ? -10.82 1.811 -13.25 1 94.06 124 ASN B CA 1
ATOM 5940 C C . ASN B 1 124 ? -10.406 3.219 -12.836 1 94.06 124 ASN B C 1
ATOM 5942 O O . ASN B 1 124 ? -10.961 3.781 -11.891 1 94.06 124 ASN B O 1
ATOM 5946 N N . THR B 1 125 ? -9.359 3.809 -13.477 1 87.25 125 THR B N 1
ATOM 5947 C CA . THR B 1 125 ? -8.766 5.086 -13.102 1 87.25 125 THR B CA 1
ATOM 5948 C C . THR B 1 125 ? -9.594 6.246 -13.648 1 87.25 125 THR B C 1
ATOM 5950 O O . THR B 1 125 ? -9.414 7.395 -13.234 1 87.25 125 THR B O 1
ATOM 5953 N N . GLY B 1 126 ? -10.492 5.875 -14.625 1 81.12 126 GLY B N 1
ATOM 5954 C CA . GLY B 1 126 ? -11.258 6.91 -15.305 1 81.12 126 GLY B CA 1
ATOM 5955 C C . GLY B 1 126 ? -10.602 7.391 -16.578 1 81.12 126 GLY B C 1
ATOM 5956 O O . GLY B 1 126 ? -11.188 8.172 -17.328 1 81.12 126 GLY B O 1
ATOM 5957 N N . SER B 1 127 ? -9.32 6.977 -16.844 1 74.94 127 SER B N 1
ATOM 5958 C CA . SER B 1 127 ? -8.586 7.387 -18.031 1 74.94 127 SER B CA 1
ATOM 5959 C C . SER B 1 127 ? -8.695 6.344 -19.141 1 74.94 127 SER B C 1
ATOM 5961 O O . SER B 1 127 ? -7.688 5.859 -19.641 1 74.94 127 SER B O 1
ATOM 5963 N N . LYS B 1 128 ? -9.898 5.965 -19.469 1 74.25 128 LYS B N 1
ATOM 5964 C CA . LYS B 1 128 ? -10.188 5.062 -20.578 1 74.25 128 LYS B CA 1
ATOM 5965 C C . LYS B 1 128 ? -9.438 3.744 -20.438 1 74.25 128 LYS B C 1
ATOM 5967 O O . LYS B 1 128 ? -8.805 3.271 -21.391 1 74.25 128 LYS B O 1
ATOM 5972 N N . ASP B 1 129 ? -9.453 3.217 -19.297 1 82.19 129 ASP B N 1
ATOM 5973 C CA . ASP B 1 129 ? -8.742 1.965 -19.047 1 82.19 129 ASP B CA 1
ATOM 5974 C C . ASP B 1 129 ? -9.71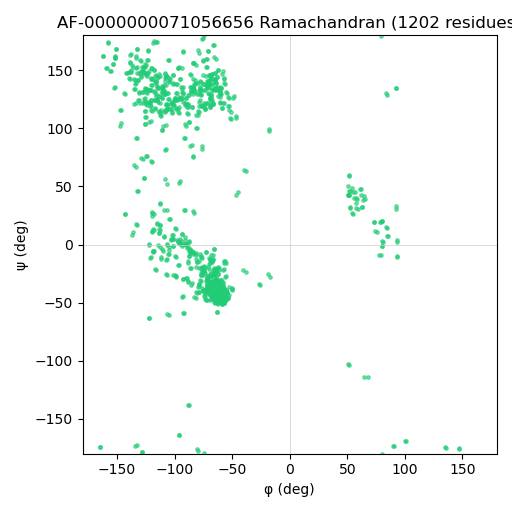9 0.824 -18.766 1 82.19 129 ASP B C 1
ATOM 5976 O O . ASP B 1 129 ? -9.328 -0.346 -18.766 1 82.19 129 ASP B O 1
ATOM 5980 N N . PHE B 1 130 ? -10.977 1.168 -18.578 1 84.75 130 PHE B N 1
ATOM 5981 C CA . PHE B 1 130 ? -11.969 0.147 -18.25 1 84.75 130 PHE B CA 1
ATOM 5982 C C . PHE B 1 130 ? -13.18 0.271 -19.172 1 84.75 130 PHE B C 1
ATOM 5984 O O . PHE B 1 130 ? -13.828 1.318 -19.203 1 84.75 130 PHE B O 1
ATOM 5991 N N . LYS B 1 131 ? -13.445 -0.807 -19.875 1 84.38 131 LYS B N 1
ATOM 5992 C CA . LYS B 1 131 ? -14.617 -0.889 -20.75 1 84.38 131 LYS B CA 1
ATOM 5993 C C . LYS B 1 131 ? -15.656 -1.843 -20.172 1 84.38 131 LYS B C 1
ATOM 5995 O O . LYS B 1 131 ? -15.32 -2.924 -19.688 1 84.38 131 LYS B O 1
ATOM 6000 N N . TYR B 1 132 ? -16.812 -1.407 -20.141 1 79.62 132 TYR B N 1
ATOM 6001 C CA . TYR B 1 132 ? -17.969 -2.217 -19.781 1 79.62 132 TYR B CA 1
ATOM 6002 C C . TYR B 1 132 ? -19 -2.217 -20.906 1 79.62 132 TYR B C 1
ATOM 6004 O O . TYR B 1 132 ? -19.438 -1.155 -21.359 1 79.62 132 TYR B O 1
ATOM 6012 N N . ASN B 1 133 ? -19.328 -3.414 -21.391 1 81.69 133 ASN B N 1
ATOM 6013 C CA . ASN B 1 133 ? -20.203 -3.566 -22.547 1 81.69 133 ASN B CA 1
ATOM 6014 C C . ASN B 1 133 ? -19.734 -2.707 -23.719 1 81.69 133 ASN B C 1
ATOM 6016 O O . ASN B 1 133 ? -20.531 -1.951 -24.297 1 81.69 133 ASN B O 1
ATOM 6020 N N . ASP B 1 134 ? -18.422 -2.719 -23.922 1 75.44 134 ASP B N 1
ATOM 6021 C CA . ASP B 1 134 ? -17.734 -2.176 -25.094 1 75.44 134 ASP B CA 1
ATOM 6022 C C . ASP B 1 134 ? -17.688 -0.649 -25.031 1 75.44 134 ASP B C 1
ATOM 6024 O O . ASP B 1 134 ? -17.484 0.004 -26.062 1 75.44 134 ASP B O 1
ATOM 6028 N N . LYS B 1 135 ? -18.047 -0.079 -23.906 1 81.88 135 LYS B N 1
ATOM 6029 C CA . LYS B 1 135 ? -17.938 1.365 -23.734 1 81.88 135 LYS B CA 1
ATOM 6030 C C . LYS B 1 135 ? -17.031 1.705 -22.562 1 81.88 135 LYS B C 1
ATOM 6032 O O . LYS B 1 135 ? -17.078 1.057 -21.516 1 81.88 135 LYS B O 1
ATOM 6037 N N . PHE B 1 136 ? -16.234 2.686 -22.844 1 84.31 136 PHE B N 1
ATOM 6038 C CA . PHE B 1 136 ? -15.383 3.141 -21.766 1 84.31 136 PHE B CA 1
ATOM 6039 C C . PHE B 1 136 ? -16.203 3.738 -20.625 1 84.31 136 PHE B C 1
ATOM 6041 O O . PHE B 1 136 ? -17.156 4.477 -20.875 1 84.31 136 PHE B O 1
ATOM 6048 N N . VAL B 1 137 ? -15.891 3.387 -19.438 1 83.75 137 VAL B N 1
ATOM 6049 C CA . VAL B 1 137 ? -16.547 3.932 -18.25 1 83.75 137 VAL B CA 1
ATOM 6050 C C . VAL B 1 137 ? -15.836 5.199 -17.797 1 83.75 137 VAL B C 1
ATOM 6052 O O . VAL B 1 137 ? -14.641 5.164 -17.469 1 83.75 137 VAL B O 1
ATOM 6055 N N . ASP B 1 138 ? -16.578 6.234 -17.766 1 82 138 ASP B N 1
ATOM 6056 C CA . ASP B 1 138 ? -16.016 7.523 -17.375 1 82 138 ASP B CA 1
ATOM 6057 C C . ASP B 1 138 ? -15.992 7.684 -15.859 1 82 138 ASP B C 1
ATOM 6059 O O . ASP B 1 138 ? -16.781 7.059 -15.148 1 82 138 ASP B O 1
ATOM 6063 N N . LYS B 1 139 ? -15.109 8.516 -15.484 1 77.88 139 LYS B N 1
ATOM 6064 C CA . LYS B 1 139 ? -14.969 8.773 -14.055 1 77.88 139 LYS B CA 1
ATOM 6065 C C . LYS B 1 139 ? -16.234 9.414 -13.484 1 77.88 139 LYS B C 1
ATOM 6067 O O . LYS B 1 139 ? -16.516 9.289 -12.297 1 77.88 139 LYS B O 1
ATOM 6072 N N . THR B 1 140 ? -17.016 10.047 -14.305 1 80.12 140 THR B N 1
ATOM 6073 C CA . THR B 1 140 ? -18.203 10.758 -13.852 1 80.12 140 THR B CA 1
ATOM 6074 C C . THR B 1 140 ? -19.406 9.82 -13.797 1 80.12 140 THR B C 1
ATOM 6076 O O . THR B 1 140 ? -20.469 10.203 -13.32 1 80.12 140 THR B O 1
ATOM 6079 N N . ASP B 1 141 ? -19.109 8.609 -14.281 1 84.88 141 ASP B N 1
ATOM 6080 C CA . ASP B 1 141 ? -20.172 7.613 -14.188 1 84.88 141 ASP B CA 1
ATOM 6081 C C . ASP B 1 141 ? -20.469 7.258 -12.734 1 84.88 141 ASP B C 1
ATOM 6083 O O . ASP B 1 141 ? -19.594 6.777 -12.016 1 84.88 141 ASP B O 1
ATOM 6087 N N . SER B 1 142 ? -21.719 7.484 -12.312 1 83.88 142 SER B N 1
ATOM 6088 C CA . SER B 1 142 ? -22.094 7.285 -10.922 1 83.88 142 SER B CA 1
ATOM 6089 C C . SER B 1 142 ? -22.078 5.809 -10.547 1 83.88 142 SER B C 1
ATOM 6091 O O . SER B 1 142 ? -22.109 5.461 -9.367 1 83.88 142 SER B O 1
ATOM 6093 N N . PHE B 1 143 ? -22 4.941 -11.586 1 87.94 143 PHE B N 1
ATOM 6094 C CA . PHE B 1 143 ? -22 3.51 -11.312 1 87.94 143 PHE B CA 1
ATOM 6095 C C . PHE B 1 143 ? -20.656 2.889 -11.664 1 87.94 143 PHE B C 1
ATOM 6097 O O . PHE B 1 143 ? -20.547 1.674 -11.844 1 87.94 143 PHE B O 1
ATOM 6104 N N . SER B 1 144 ? -19.656 3.711 -11.805 1 91.62 144 SER B N 1
ATOM 6105 C CA . SER B 1 144 ? -18.344 3.236 -12.234 1 91.62 144 SER B CA 1
ATOM 6106 C C . SER B 1 144 ? -17.844 2.105 -11.344 1 91.62 144 SER B C 1
ATOM 6108 O O . SER B 1 144 ? -17.438 1.051 -11.836 1 91.62 144 SER B O 1
ATOM 6110 N N . HIS B 1 145 ? -17.969 2.301 -10.023 1 94.12 145 HIS B N 1
ATOM 6111 C CA . HIS B 1 145 ? -17.516 1.276 -9.086 1 94.12 145 HIS B CA 1
ATOM 6112 C C . HIS B 1 145 ? -18.375 0.022 -9.188 1 94.12 145 HIS B C 1
ATOM 6114 O O . HIS B 1 145 ? -17.859 -1.096 -9.188 1 94.12 145 HIS B O 1
ATOM 6120 N N . SER B 1 146 ? -19.688 0.172 -9.305 1 92.25 146 SER B N 1
ATOM 6121 C CA . SER B 1 146 ? -20.625 -0.946 -9.367 1 92.25 146 SER B CA 1
ATOM 6122 C C . SER B 1 146 ? -20.406 -1.785 -10.617 1 92.25 146 SER B C 1
ATOM 6124 O O . SER B 1 146 ? -20.453 -3.016 -10.562 1 92.25 146 SER B O 1
ATOM 6126 N N . LYS B 1 147 ? -20.203 -1.113 -11.719 1 92.69 147 LYS B N 1
ATOM 6127 C CA . LYS B 1 147 ? -19.922 -1.818 -12.969 1 92.69 147 LYS B CA 1
ATOM 6128 C C . LYS B 1 147 ? -18.641 -2.639 -12.844 1 92.69 147 LYS B C 1
ATOM 6130 O O . LYS B 1 147 ? -18.594 -3.809 -13.234 1 92.69 147 LYS B O 1
ATOM 6135 N N . TRP B 1 148 ? -17.609 -1.975 -12.297 1 96.06 148 TRP B N 1
ATOM 6136 C CA . TRP B 1 148 ? -16.328 -2.652 -12.133 1 96.06 148 TRP B CA 1
ATOM 6137 C C . TRP B 1 148 ? -16.453 -3.855 -11.203 1 96.06 148 TRP B C 1
ATOM 6139 O O . TRP B 1 148 ? -15.945 -4.938 -11.5 1 96.06 148 TRP B O 1
ATOM 6149 N N . LEU B 1 149 ? -17.203 -3.668 -10.117 1 96.31 149 LEU B N 1
ATOM 6150 C CA . LEU B 1 149 ? -17.406 -4.734 -9.148 1 96.31 149 LEU B CA 1
ATOM 6151 C C . LEU B 1 149 ? -18.203 -5.887 -9.758 1 96.31 149 LEU B C 1
ATOM 6153 O O . LEU B 1 149 ? -17.891 -7.055 -9.523 1 96.31 149 LEU B O 1
ATOM 6157 N N . SER B 1 150 ? -19.203 -5.57 -10.539 1 93.38 150 SER B N 1
ATOM 6158 C CA . SER B 1 150 ? -19.969 -6.605 -11.219 1 93.38 150 SER B CA 1
ATOM 6159 C C . SER B 1 150 ? -19.094 -7.41 -12.172 1 93.38 150 SER B C 1
ATOM 6161 O O . SER B 1 150 ? -19.188 -8.641 -12.219 1 93.38 150 SER B O 1
ATOM 6163 N N . PHE B 1 151 ? -18.297 -6.684 -12.883 1 95.31 151 PHE B N 1
ATOM 6164 C CA . PHE B 1 151 ? -17.359 -7.266 -13.836 1 95.31 151 PHE B CA 1
ATOM 6165 C C . PHE B 1 151 ? -16.406 -8.227 -13.133 1 95.31 151 PHE B C 1
ATOM 6167 O O . PHE B 1 151 ? -16.266 -9.383 -13.547 1 95.31 151 PHE B O 1
ATOM 6174 N N . MET B 1 152 ? -15.805 -7.793 -12.047 1 98 152 MET B N 1
ATOM 6175 C CA . MET B 1 152 ? -14.789 -8.562 -11.328 1 98 152 MET B CA 1
ATOM 6176 C C . MET B 1 152 ? -15.422 -9.703 -10.547 1 98 152 MET B C 1
ATOM 6178 O O . MET B 1 152 ? -14.844 -10.789 -10.453 1 98 152 MET B O 1
ATOM 6182 N N . GLU B 1 153 ? -16.578 -9.484 -9.93 1 97.25 153 GLU B N 1
ATOM 6183 C CA . GLU B 1 153 ? -17.234 -10.492 -9.109 1 97.25 153 GLU B CA 1
ATOM 6184 C C . GLU B 1 153 ? -17.484 -11.773 -9.906 1 97.25 153 GLU B C 1
ATOM 6186 O O . GLU B 1 153 ? -17.203 -12.875 -9.422 1 97.25 153 GLU B O 1
ATOM 6191 N N . ARG B 1 154 ? -18 -11.664 -11.109 1 94.88 154 ARG B N 1
ATOM 6192 C CA . ARG B 1 154 ? -18.297 -12.828 -11.945 1 94.88 154 ARG B CA 1
ATOM 6193 C C . ARG B 1 154 ? -17.031 -13.617 -12.25 1 94.88 154 ARG B C 1
ATOM 6195 O O . ARG B 1 154 ? -17.016 -14.844 -12.125 1 94.88 154 ARG B O 1
ATOM 6202 N N . ARG B 1 155 ? -16.062 -12.961 -12.602 1 98.19 155 ARG B N 1
ATOM 6203 C CA . ARG B 1 155 ? -14.812 -13.594 -13.031 1 98.19 155 ARG B CA 1
ATOM 6204 C C . ARG B 1 155 ? -14.062 -14.188 -11.852 1 98.19 155 ARG B C 1
ATOM 6206 O O . ARG B 1 155 ? -13.539 -15.305 -11.938 1 98.19 155 ARG B O 1
ATOM 6213 N N . LEU B 1 156 ? -14.039 -13.477 -10.703 1 98.75 156 LEU B N 1
ATOM 6214 C CA . LEU B 1 156 ? -13.312 -13.961 -9.539 1 98.75 156 LEU B CA 1
ATOM 6215 C C . LEU B 1 156 ? -14.016 -15.156 -8.906 1 98.75 156 LEU B C 1
ATOM 6217 O O . LEU B 1 156 ? -13.367 -16.047 -8.352 1 98.75 156 LEU B O 1
ATOM 6221 N N . THR B 1 157 ? -15.336 -15.203 -9.008 1 97.94 157 THR B N 1
ATOM 6222 C CA . THR B 1 157 ? -16.078 -16.359 -8.516 1 97.94 157 THR B CA 1
ATOM 6223 C C . THR B 1 157 ? -15.672 -17.625 -9.258 1 97.94 157 THR B C 1
ATOM 6225 O O . THR B 1 157 ? -15.398 -18.656 -8.641 1 97.94 157 THR B O 1
ATOM 6228 N N . ILE B 1 158 ? -15.586 -17.531 -10.586 1 98.06 158 ILE B N 1
ATOM 6229 C CA . ILE B 1 158 ? -15.164 -18.688 -11.383 1 98.06 158 ILE B CA 1
ATOM 6230 C C . ILE B 1 158 ? -13.695 -19 -11.102 1 98.06 158 ILE B C 1
ATOM 6232 O O . ILE B 1 158 ? -13.32 -20.172 -10.984 1 98.06 158 ILE B O 1
ATOM 6236 N N . ALA B 1 159 ? -12.875 -17.969 -10.984 1 98.81 159 ALA B N 1
ATOM 6237 C CA . ALA B 1 159 ? -11.453 -18.156 -10.695 1 98.81 159 ALA B CA 1
ATOM 6238 C C . ALA B 1 159 ? -11.258 -18.984 -9.422 1 98.81 159 ALA B C 1
ATOM 6240 O O . ALA B 1 159 ? -10.406 -19.859 -9.375 1 98.81 159 ALA B O 1
ATOM 6241 N N . ARG B 1 160 ? -12.023 -18.641 -8.367 1 98.69 160 ARG B N 1
ATOM 6242 C CA . ARG B 1 160 ? -11.93 -19.406 -7.129 1 98.69 160 ARG B CA 1
ATOM 6243 C C . ARG B 1 160 ? -12.219 -20.891 -7.379 1 98.69 160 ARG B C 1
ATOM 6245 O O . ARG B 1 160 ? -11.531 -21.766 -6.848 1 98.69 160 ARG B O 1
ATOM 6252 N N . ASN B 1 161 ? -13.227 -21.188 -8.25 1 97.81 161 ASN B N 1
ATOM 6253 C CA . ASN B 1 161 ? -13.602 -22.562 -8.555 1 97.81 161 ASN B CA 1
ATOM 6254 C C . ASN B 1 161 ? -12.5 -23.281 -9.328 1 97.81 161 ASN B C 1
ATOM 6256 O O . ASN B 1 161 ? -12.344 -24.5 -9.203 1 97.81 161 ASN B O 1
ATOM 6260 N N . LEU B 1 162 ? -11.797 -22.594 -10.078 1 98.56 162 LEU B N 1
ATOM 6261 C CA . LEU B 1 162 ? -10.758 -23.188 -10.914 1 98.56 162 LEU B CA 1
ATOM 6262 C C . LEU B 1 162 ? -9.516 -23.516 -10.094 1 98.56 162 LEU B C 1
ATOM 6264 O O . LEU B 1 162 ? -8.758 -24.422 -10.438 1 98.56 162 LEU B O 1
ATOM 6268 N N . LEU B 1 163 ? -9.32 -22.828 -9 1 98.75 163 LEU B N 1
ATOM 6269 C CA . LEU B 1 163 ? -8.133 -23.031 -8.18 1 98.75 163 LEU B CA 1
ATOM 6270 C C . LEU B 1 163 ? -8.148 -24.406 -7.52 1 98.75 163 LEU B C 1
ATOM 6272 O O . LEU B 1 163 ? -9.195 -24.859 -7.051 1 98.75 163 LEU B O 1
ATOM 6276 N N . SER B 1 164 ? -7.035 -25.078 -7.492 1 98.25 164 SER B N 1
ATOM 6277 C CA . SER B 1 164 ? -6.867 -26.297 -6.695 1 98.25 164 SER B CA 1
ATOM 6278 C C . SER B 1 164 ? -6.926 -25.984 -5.203 1 98.25 164 SER B C 1
ATOM 6280 O O . SER B 1 164 ? -6.902 -24.812 -4.805 1 98.25 164 SER B O 1
ATOM 6282 N N . GLU B 1 165 ? -6.961 -26.938 -4.391 1 97.44 165 GLU B N 1
ATOM 6283 C CA . GLU B 1 165 ? -7.023 -26.75 -2.943 1 97.44 165 GLU B CA 1
ATOM 6284 C C . GLU B 1 165 ? -5.762 -26.078 -2.424 1 97.44 165 GLU B C 1
ATOM 6286 O O . GLU B 1 165 ? -5.789 -25.391 -1.391 1 97.44 165 GLU B O 1
ATOM 6291 N N . GLU B 1 166 ? -4.684 -26.172 -3.197 1 97.56 166 GLU B N 1
ATOM 6292 C CA . GLU B 1 166 ? -3.424 -25.516 -2.84 1 97.56 166 GLU B CA 1
ATOM 6293 C C . GLU B 1 166 ? -3.217 -24.234 -3.635 1 97.56 166 GLU B C 1
ATOM 6295 O O . GLU B 1 166 ? -2.15 -23.625 -3.564 1 97.56 166 GLU B O 1
ATOM 6300 N N . GLY B 1 167 ? -4.242 -23.875 -4.34 1 98.38 167 GLY B N 1
ATOM 6301 C CA . GLY B 1 167 ? -4.09 -22.812 -5.312 1 98.38 167 GLY B CA 1
ATOM 6302 C C . GLY B 1 167 ? -3.955 -21.438 -4.676 1 98.38 167 GLY B C 1
ATOM 6303 O O . GLY B 1 167 ? -4.434 -21.219 -3.562 1 98.38 167 GLY B O 1
ATOM 6304 N N . VAL B 1 168 ? -3.277 -20.547 -5.379 1 98.38 168 VAL B N 1
ATOM 6305 C CA . VAL B 1 168 ? -3.049 -19.172 -4.945 1 98.38 168 VAL B CA 1
ATOM 6306 C C . VAL B 1 168 ? -3.371 -18.219 -6.082 1 98.38 168 VAL B C 1
ATOM 6308 O O . VAL B 1 168 ? -3.125 -18.516 -7.254 1 98.38 168 VAL B O 1
ATOM 6311 N N . ILE B 1 169 ? -3.959 -17.094 -5.746 1 98.81 169 ILE B N 1
ATOM 6312 C CA . ILE B 1 169 ? -4.254 -16.078 -6.754 1 98.81 169 ILE B CA 1
ATOM 6313 C C . ILE B 1 169 ? -3.57 -14.758 -6.383 1 98.81 169 ILE B C 1
ATOM 6315 O O . ILE B 1 169 ? -3.559 -14.367 -5.215 1 98.81 169 ILE B O 1
ATOM 6319 N N . PHE B 1 170 ? -2.906 -14.148 -7.355 1 98.81 170 PHE B N 1
ATOM 6320 C CA . PHE B 1 170 ? -2.285 -12.828 -7.285 1 98.81 170 PHE B CA 1
ATOM 6321 C C . PHE B 1 170 ? -3.029 -11.836 -8.164 1 98.81 170 PHE B C 1
ATOM 6323 O O . PHE B 1 170 ? -3.236 -12.086 -9.359 1 98.81 170 PHE B O 1
ATOM 6330 N N . VAL B 1 171 ? -3.436 -10.727 -7.602 1 98.81 171 VAL B N 1
ATOM 6331 C CA . VAL B 1 171 ? -4.164 -9.734 -8.383 1 98.81 171 VAL B CA 1
ATOM 6332 C C . VAL B 1 171 ? -3.477 -8.375 -8.266 1 98.81 171 VAL B C 1
ATOM 6334 O O . VAL B 1 171 ? -3.389 -7.805 -7.176 1 98.81 171 VAL B O 1
ATOM 6337 N N . SER B 1 172 ? -2.93 -7.84 -9.375 1 98.12 172 SER B N 1
ATOM 6338 C CA . SER B 1 172 ? -2.41 -6.48 -9.43 1 98.12 172 SER B CA 1
ATOM 6339 C C . SER B 1 172 ? -3.541 -5.457 -9.406 1 98.12 172 SER B C 1
ATOM 6341 O O . SER B 1 172 ? -4.598 -5.676 -10 1 98.12 172 SER B O 1
ATOM 6343 N N . ILE B 1 173 ? -3.367 -4.355 -8.711 1 98 173 ILE B N 1
ATOM 6344 C CA . ILE B 1 173 ? -4.41 -3.336 -8.633 1 98 173 ILE B CA 1
ATOM 6345 C C . ILE B 1 173 ? -3.793 -1.998 -8.227 1 98 173 ILE B C 1
ATOM 6347 O O . ILE B 1 173 ? -2.701 -1.956 -7.656 1 98 173 ILE B O 1
ATOM 6351 N N . GLY B 1 174 ? -4.352 -0.922 -8.609 1 95.19 174 GLY B N 1
ATOM 6352 C CA . GLY B 1 174 ? -3.957 0.413 -8.188 1 95.19 174 GLY B CA 1
ATOM 6353 C C . GLY B 1 174 ? -4.781 0.941 -7.031 1 95.19 174 GLY B C 1
ATOM 6354 O O . GLY B 1 174 ? -5.535 0.192 -6.406 1 95.19 174 GLY B O 1
ATOM 6355 N N . ASP B 1 175 ? -4.789 2.18 -6.73 1 93.44 175 ASP B N 1
ATOM 6356 C CA . ASP B 1 175 ? -5.43 2.818 -5.586 1 93.44 175 ASP B CA 1
ATOM 6357 C C . ASP B 1 175 ? -6.949 2.838 -5.746 1 93.44 175 ASP B C 1
ATOM 6359 O O . ASP B 1 175 ? -7.684 2.666 -4.77 1 93.44 175 ASP B O 1
ATOM 6363 N N . ASP B 1 176 ? -7.383 2.982 -6.91 1 93.12 176 ASP B N 1
ATOM 6364 C CA . ASP B 1 176 ? -8.773 3.346 -7.16 1 93.12 176 ASP B CA 1
ATOM 6365 C C . ASP B 1 176 ? -9.719 2.238 -6.703 1 93.12 176 ASP B C 1
ATOM 6367 O O . ASP B 1 176 ? -10.781 2.518 -6.141 1 93.12 176 ASP B O 1
ATOM 6371 N N . GLU B 1 177 ? -9.344 0.978 -6.98 1 97.06 177 GLU B N 1
ATOM 6372 C CA . GLU B 1 177 ? -10.242 -0.127 -6.664 1 97.06 177 GLU B CA 1
ATOM 6373 C C . GLU B 1 177 ? -9.617 -1.078 -5.648 1 97.06 177 GLU B C 1
ATOM 6375 O O . GLU B 1 177 ? -10.102 -2.195 -5.457 1 97.06 177 GLU B O 1
ATOM 6380 N N . ASN B 1 178 ? -8.5 -0.651 -5.004 1 97.75 178 ASN B N 1
ATOM 6381 C CA . ASN B 1 178 ? -7.801 -1.524 -4.066 1 97.75 178 ASN B CA 1
ATOM 6382 C C . ASN B 1 178 ? -8.711 -1.963 -2.926 1 97.75 178 ASN B C 1
ATOM 6384 O O . ASN B 1 178 ? -8.82 -3.156 -2.637 1 97.75 178 ASN B O 1
ATOM 6388 N N . ALA B 1 179 ? -9.391 -1.021 -2.289 1 98.12 179 ALA B N 1
ATOM 6389 C CA . ALA B 1 179 ? -10.25 -1.315 -1.143 1 98.12 179 ALA B CA 1
ATOM 6390 C C . ALA B 1 179 ? -11.453 -2.156 -1.56 1 98.12 179 ALA B C 1
ATOM 6392 O O . ALA B 1 179 ? -11.797 -3.131 -0.889 1 98.12 179 ALA B O 1
ATOM 6393 N N . THR B 1 180 ? -12.094 -1.788 -2.699 1 97.62 180 THR B N 1
ATOM 6394 C CA . THR B 1 180 ? -13.266 -2.518 -3.178 1 97.62 180 THR B CA 1
ATOM 6395 C C . THR B 1 180 ? -12.891 -3.947 -3.559 1 97.62 180 THR B C 1
ATOM 6397 O O . THR B 1 180 ? -13.617 -4.891 -3.246 1 97.62 180 THR B O 1
ATOM 6400 N N . LEU B 1 181 ? -11.75 -4.082 -4.191 1 98.69 181 LEU B N 1
ATOM 6401 C CA . LEU B 1 181 ? -11.281 -5.41 -4.574 1 98.69 181 LEU B CA 1
ATOM 6402 C C . LEU B 1 181 ? -11.031 -6.273 -3.34 1 98.69 181 LEU B C 1
ATOM 6404 O O . LEU B 1 181 ? -11.398 -7.449 -3.311 1 98.69 181 LEU B O 1
ATOM 6408 N N . LYS B 1 182 ? -10.344 -5.668 -2.367 1 98.62 182 LYS B N 1
ATOM 6409 C CA . LYS B 1 182 ? -10.031 -6.387 -1.137 1 98.62 182 LYS B CA 1
ATOM 6410 C C . LYS B 1 182 ? -11.297 -6.922 -0.471 1 98.62 182 LYS B C 1
ATOM 6412 O O . LYS B 1 182 ? -11.344 -8.086 -0.071 1 98.62 182 LYS B O 1
ATOM 6417 N N . LEU B 1 183 ? -12.32 -6.125 -0.324 1 98.06 183 LEU B N 1
ATOM 6418 C CA . LEU B 1 183 ? -13.555 -6.551 0.328 1 98.06 183 LEU B CA 1
ATOM 6419 C C . LEU B 1 183 ? -14.297 -7.578 -0.523 1 98.06 183 LEU B C 1
ATOM 6421 O O . LEU B 1 183 ? -14.906 -8.508 0.009 1 98.06 183 LEU B O 1
ATOM 6425 N N . LEU B 1 184 ? -14.273 -7.379 -1.858 1 98.25 184 LEU B N 1
ATOM 6426 C CA . LEU B 1 184 ? -14.883 -8.352 -2.764 1 98.25 184 LEU B CA 1
ATOM 6427 C C . LEU B 1 184 ? -14.211 -9.711 -2.631 1 98.25 184 LEU B C 1
ATOM 6429 O O . LEU B 1 184 ? -14.898 -10.734 -2.521 1 98.25 184 LEU B O 1
ATOM 6433 N N . MET B 1 185 ? -12.906 -9.734 -2.629 1 98.69 185 MET B N 1
ATOM 6434 C CA . MET B 1 185 ? -12.172 -10.984 -2.549 1 98.69 185 MET B CA 1
ATOM 6435 C C . MET B 1 185 ? -12.344 -11.633 -1.179 1 98.69 185 MET B C 1
ATOM 6437 O O . MET B 1 185 ? -12.367 -12.859 -1.065 1 98.69 185 MET B O 1
ATOM 6441 N N . ASP B 1 186 ? -12.43 -10.805 -0.088 1 97.75 186 ASP B N 1
ATOM 6442 C CA . ASP B 1 186 ? -12.75 -11.352 1.224 1 97.75 186 ASP B CA 1
ATOM 6443 C C . ASP B 1 186 ? -14.062 -12.133 1.183 1 97.75 186 ASP B C 1
ATOM 6445 O O . ASP B 1 186 ? -14.195 -13.172 1.838 1 97.75 186 ASP B O 1
ATOM 6449 N N . GLU B 1 187 ? -14.961 -11.609 0.471 1 96.5 187 GLU B N 1
ATOM 6450 C CA . GLU B 1 187 ? -16.266 -12.25 0.376 1 96.5 187 GLU B CA 1
ATOM 6451 C C . GLU B 1 187 ? -16.203 -13.539 -0.441 1 96.5 187 GLU B C 1
ATOM 6453 O O . GLU B 1 187 ? -16.812 -14.547 -0.078 1 96.5 187 GLU B O 1
ATOM 6458 N N . ILE B 1 188 ? -15.461 -13.547 -1.502 1 98.06 188 ILE B N 1
ATOM 6459 C CA . ILE B 1 188 ? -15.438 -14.664 -2.443 1 98.06 188 ILE B CA 1
ATOM 6460 C C . ILE B 1 188 ? -14.492 -15.75 -1.933 1 98.06 188 ILE B C 1
ATOM 6462 O O . ILE B 1 188 ? -14.844 -16.938 -1.932 1 98.06 188 ILE B O 1
ATOM 6466 N N . PHE B 1 189 ? -13.312 -15.406 -1.475 1 98.19 189 PHE B N 1
ATOM 6467 C CA . PHE B 1 189 ? -12.289 -16.375 -1.095 1 98.19 189 PHE B CA 1
ATOM 6468 C C . PHE B 1 189 ? -12.312 -16.625 0.409 1 98.19 189 PHE B C 1
ATOM 6470 O O . PHE B 1 189 ? -11.773 -17.625 0.885 1 98.19 189 PHE B O 1
ATOM 6477 N N . GLY B 1 190 ? -12.953 -15.688 1.171 1 96.75 190 GLY B N 1
ATOM 6478 C CA . GLY B 1 190 ? -12.883 -15.742 2.623 1 96.75 190 GLY B CA 1
ATOM 6479 C C . GLY B 1 190 ? -11.75 -14.914 3.195 1 96.75 190 GLY B C 1
ATOM 6480 O O . GLY B 1 190 ? -10.617 -14.977 2.717 1 96.75 190 GLY B O 1
ATOM 6481 N N . GLU B 1 191 ? -12.055 -14.18 4.215 1 94.25 191 GLU B N 1
ATOM 6482 C CA . GLU B 1 191 ? -11.078 -13.289 4.832 1 94.25 191 GLU B CA 1
ATOM 6483 C C . GLU B 1 191 ? -9.883 -14.07 5.371 1 94.25 191 GLU B C 1
ATOM 6485 O O . GLU B 1 191 ? -8.742 -13.602 5.293 1 94.25 191 GLU B O 1
ATOM 6490 N N . SER B 1 192 ? -10.094 -15.234 5.91 1 93.81 192 SER B N 1
ATOM 6491 C CA . SER B 1 192 ? -9.031 -16.047 6.5 1 93.81 192 SER B CA 1
ATOM 6492 C C . SER B 1 192 ? -8.062 -16.547 5.438 1 93.81 192 SER B C 1
ATOM 6494 O O . SER B 1 192 ? -6.977 -17.031 5.762 1 93.81 192 SER B O 1
ATOM 6496 N N . ASN B 1 193 ? -8.43 -16.453 4.164 1 97.25 193 ASN B N 1
ATOM 6497 C CA . ASN B 1 193 ? -7.598 -16.953 3.074 1 97.25 193 ASN B CA 1
ATOM 6498 C C . ASN B 1 193 ? -6.762 -15.844 2.455 1 97.25 193 ASN B C 1
ATOM 6500 O O . ASN B 1 193 ? -6.039 -16.078 1.482 1 97.25 193 ASN B O 1
ATOM 6504 N N . HIS B 1 194 ? -6.887 -14.609 3.021 1 96.75 194 HIS B N 1
ATOM 6505 C CA . HIS B 1 194 ? -6.027 -13.5 2.615 1 96.75 194 HIS B CA 1
ATOM 6506 C C . HIS B 1 194 ? -4.605 -13.695 3.129 1 96.75 194 HIS B C 1
ATOM 6508 O O . HIS B 1 194 ? -4.387 -13.805 4.336 1 96.75 194 HIS B O 1
ATOM 6514 N N . LEU B 1 195 ? -3.67 -13.727 2.256 1 95.56 195 LEU B N 1
ATOM 6515 C CA . LEU B 1 195 ? -2.279 -13.906 2.664 1 95.56 195 LEU B CA 1
ATOM 6516 C C . LEU B 1 195 ? -1.596 -12.555 2.869 1 95.56 195 LEU B C 1
ATOM 6518 O O . LEU B 1 195 ? -1.113 -12.258 3.965 1 95.56 195 LEU B O 1
ATOM 6522 N N . ASN B 1 196 ? -1.581 -11.734 1.769 1 95.56 196 ASN B N 1
ATOM 6523 C CA . ASN B 1 196 ? -0.866 -10.469 1.864 1 95.56 196 ASN B CA 1
ATOM 6524 C C . ASN B 1 196 ? -1.433 -9.43 0.9 1 95.56 196 ASN B C 1
ATOM 6526 O O . ASN B 1 196 ? -2.125 -9.781 -0.058 1 95.56 196 ASN B O 1
ATOM 6530 N N . GLN B 1 197 ? -1.215 -8.258 1.261 1 97.19 197 GLN B N 1
ATOM 6531 C CA . GLN B 1 197 ? -1.13 -7.16 0.301 1 97.19 197 GLN B CA 1
ATOM 6532 C C . GLN B 1 197 ? 0.312 -6.695 0.125 1 97.19 197 GLN B C 1
ATOM 6534 O O . GLN B 1 197 ? 0.943 -6.238 1.08 1 97.19 197 GLN B O 1
ATOM 6539 N N . ILE B 1 198 ? 0.834 -6.836 -1.02 1 97.06 198 ILE B N 1
ATOM 6540 C CA . ILE B 1 198 ? 2.211 -6.453 -1.314 1 97.06 198 ILE B CA 1
ATOM 6541 C C . ILE B 1 198 ? 2.23 -5.094 -2.01 1 97.06 198 ILE B C 1
ATOM 6543 O O . ILE B 1 198 ? 1.449 -4.848 -2.932 1 97.06 198 ILE B O 1
ATOM 6547 N N . SER B 1 199 ? 2.975 -4.129 -1.516 1 97.19 199 SER B N 1
ATOM 6548 C CA . SER B 1 199 ? 3.199 -2.844 -2.166 1 97.19 199 SER B CA 1
ATOM 6549 C C . SER B 1 199 ? 4.402 -2.898 -3.102 1 97.19 199 SER B C 1
ATOM 6551 O O . SER B 1 199 ? 5.523 -3.17 -2.664 1 97.19 199 SER B O 1
ATOM 6553 N N . VAL B 1 200 ? 4.168 -2.674 -4.348 1 96.12 200 VAL B N 1
ATOM 6554 C CA . VAL B 1 200 ? 5.215 -2.754 -5.359 1 96.12 200 VAL B CA 1
ATOM 6555 C C . VAL B 1 200 ? 5.59 -1.351 -5.828 1 96.12 200 VAL B C 1
ATOM 6557 O O . VAL B 1 200 ? 4.738 -0.606 -6.324 1 96.12 200 VAL B O 1
ATOM 6560 N N . LYS B 1 201 ? 6.793 -0.975 -5.668 1 93.25 201 LYS B N 1
ATOM 6561 C CA . LYS B 1 201 ? 7.258 0.327 -6.137 1 93.25 201 LYS B CA 1
ATOM 6562 C C . LYS B 1 201 ? 7.297 0.382 -7.66 1 93.25 201 LYS B C 1
ATOM 6564 O O . LYS B 1 201 ? 7.816 -0.53 -8.305 1 93.25 201 LYS B O 1
ATOM 6569 N N . THR B 1 202 ? 6.684 1.318 -8.242 1 90.75 202 THR B N 1
ATOM 6570 C CA . THR B 1 202 ? 6.68 1.557 -9.68 1 90.75 202 THR B CA 1
ATOM 6571 C C . THR B 1 202 ? 7.344 2.891 -10.008 1 90.75 202 THR B C 1
ATOM 6573 O O . THR B 1 202 ? 7.828 3.586 -9.117 1 90.75 202 THR B O 1
ATOM 6576 N N . LYS B 1 203 ? 7.492 3.152 -11.25 1 79.69 203 LYS B N 1
ATOM 6577 C CA . LYS B 1 203 ? 7.992 4.465 -11.656 1 79.69 203 LYS B CA 1
ATOM 6578 C C . LYS B 1 203 ? 7.012 5.57 -11.266 1 79.69 203 LYS B C 1
ATOM 6580 O O . LYS B 1 203 ? 5.797 5.363 -11.273 1 79.69 203 LYS B O 1
ATOM 6585 N N . GLN B 1 204 ? 7.652 6.574 -10.82 1 68.38 204 GLN B N 1
ATOM 6586 C CA . GLN B 1 204 ? 6.805 7.703 -10.453 1 68.38 204 GLN B CA 1
ATOM 6587 C C . GLN B 1 204 ? 5.988 8.188 -11.648 1 68.38 204 GLN B C 1
ATOM 6589 O O . GLN B 1 204 ? 6.508 8.305 -12.758 1 68.38 204 GLN B O 1
ATOM 6594 N N . ALA B 1 205 ? 4.68 8.102 -11.539 1 58.12 205 ALA B N 1
ATOM 6595 C CA . ALA B 1 205 ? 3.826 8.547 -12.641 1 58.12 205 ALA B CA 1
ATOM 6596 C C . ALA B 1 205 ? 4.262 9.914 -13.156 1 58.12 205 ALA B C 1
ATOM 6598 O O . ALA B 1 205 ? 4.652 10.789 -12.375 1 58.12 205 ALA B O 1
ATOM 6599 N N . ALA B 1 206 ? 4.902 9.984 -14.477 1 48.53 206 ALA B N 1
ATOM 6600 C CA . ALA B 1 206 ? 5.379 11.18 -15.164 1 48.53 206 ALA B CA 1
ATOM 6601 C C . ALA B 1 206 ? 4.352 12.305 -15.078 1 48.53 206 ALA B C 1
ATOM 6603 O O . ALA B 1 206 ? 3.207 12.141 -15.508 1 48.53 206 ALA B O 1
ATOM 6604 N N . GLY B 1 207 ? 3.752 12.656 -14.164 1 42.09 207 GLY B N 1
ATOM 6605 C CA . GLY B 1 207 ? 2.873 13.758 -14.516 1 42.09 207 GLY B CA 1
ATOM 6606 C C . GLY B 1 207 ? 3.576 14.867 -15.281 1 42.09 207 GLY B C 1
ATOM 6607 O O . GLY B 1 207 ? 4.809 14.945 -15.273 1 42.09 207 GLY B O 1
ATOM 6608 N N . ALA B 1 208 ? 3.105 15.297 -16.484 1 34.19 208 ALA B N 1
ATOM 6609 C CA . ALA B 1 208 ? 3.633 16.516 -17.094 1 34.19 208 ALA B CA 1
ATOM 6610 C C . ALA B 1 208 ? 4.348 17.375 -16.062 1 34.19 208 ALA B C 1
ATOM 6612 O O . ALA B 1 208 ? 3.824 17.625 -14.977 1 34.19 208 ALA B O 1
ATOM 6613 N N . SER B 1 209 ? 5.688 17.281 -16.047 1 35.56 209 SER B N 1
ATOM 6614 C CA . SER B 1 209 ? 6.367 18.375 -15.367 1 35.56 209 SER B CA 1
ATOM 6615 C C . SER B 1 209 ? 5.457 19.594 -15.242 1 35.56 209 SER B C 1
ATOM 6617 O O . SER B 1 209 ? 5.871 20.641 -14.727 1 35.56 209 SER B O 1
ATOM 6619 N N . GLY B 1 210 ? 4.508 19.688 -16.156 1 33.91 210 GLY B N 1
ATOM 6620 C CA . GLY B 1 210 ? 3.881 21 -16.078 1 33.91 210 GLY B CA 1
ATOM 6621 C C . GLY B 1 210 ? 3.26 21.297 -14.727 1 33.91 210 GLY B C 1
ATOM 6622 O O . GLY B 1 210 ? 3.023 20.375 -13.938 1 33.91 210 GLY B O 1
ATOM 6623 N N . GLY B 1 211 ? 3.287 22.547 -14.336 1 37.56 211 GLY B N 1
ATOM 6624 C CA . GLY B 1 211 ? 3.012 23.438 -13.211 1 37.56 211 GLY B CA 1
ATOM 6625 C C . GLY B 1 211 ? 1.777 23.031 -12.43 1 37.56 211 GLY B C 1
ATOM 6626 O O . GLY B 1 211 ? 1.332 23.766 -11.547 1 37.56 211 GLY B O 1
ATOM 6627 N N . GLY B 1 212 ? 0.814 22.297 -13.016 1 42.94 212 GLY B N 1
ATOM 6628 C CA . GLY B 1 212 ? -0.379 22.516 -12.219 1 42.94 212 GLY B CA 1
ATOM 6629 C C . GLY B 1 212 ? -0.285 21.922 -10.82 1 42.94 212 GLY B C 1
ATOM 6630 O O . GLY B 1 212 ? 0.527 21.031 -10.578 1 42.94 212 GLY B O 1
ATOM 6631 N N . GLU B 1 213 ? -0.482 22.75 -9.773 1 51.91 213 GLU B N 1
ATOM 6632 C CA . GLU B 1 213 ? -0.577 22.656 -8.32 1 51.91 213 GLU B CA 1
ATOM 6633 C C . GLU B 1 213 ? -1.316 21.391 -7.895 1 51.91 213 GLU B C 1
ATOM 6635 O O . GLU B 1 213 ? -2.539 21.406 -7.742 1 51.91 213 GLU B O 1
ATOM 6640 N N . ASP B 1 214 ? -0.812 20.047 -8.172 1 65.19 214 ASP B N 1
ATOM 6641 C CA . ASP B 1 214 ? -1.52 18.844 -7.742 1 65.19 214 ASP B CA 1
ATOM 6642 C C . ASP B 1 214 ? -1.485 18.703 -6.223 1 65.19 214 ASP B C 1
ATOM 6644 O O . ASP B 1 214 ? -0.443 18.906 -5.598 1 65.19 214 ASP B O 1
ATOM 6648 N N . LYS B 1 215 ? -2.643 18.688 -5.676 1 80.06 215 LYS B N 1
ATOM 6649 C CA . LYS B 1 215 ? -2.832 18.547 -4.238 1 80.06 215 LYS B CA 1
ATOM 6650 C C . LYS B 1 215 ? -2.426 17.141 -3.771 1 80.06 215 LYS B C 1
ATOM 6652 O O . LYS B 1 215 ? -2.203 16.922 -2.58 1 80.06 215 LYS B O 1
ATOM 6657 N N . LYS B 1 216 ? -2.143 16.219 -4.777 1 85.38 216 LYS B N 1
ATOM 6658 C CA . LYS B 1 216 ? -1.834 14.828 -4.438 1 85.38 216 LYS B CA 1
ATOM 6659 C C . LYS B 1 216 ? -0.35 14.531 -4.637 1 85.38 216 LYS B C 1
ATOM 6661 O O . LYS B 1 216 ? 0.292 15.109 -5.516 1 85.38 216 LYS B O 1
ATOM 6666 N N . LEU B 1 217 ? 0.164 13.711 -3.801 1 88.06 217 LEU B N 1
ATOM 6667 C CA . LEU B 1 217 ? 1.491 13.164 -4.047 1 88.06 217 LEU B CA 1
ATOM 6668 C C . LEU B 1 217 ? 1.494 12.297 -5.301 1 88.06 217 LEU B C 1
ATOM 6670 O O . LEU B 1 217 ? 0.519 11.594 -5.578 1 88.06 217 LEU B O 1
ATOM 6674 N N . LYS B 1 218 ? 2.564 12.43 -5.984 1 87.38 218 LYS B N 1
ATOM 6675 C CA . LYS B 1 218 ? 2.684 11.57 -7.16 1 87.38 218 LYS B CA 1
ATOM 6676 C C . LYS B 1 218 ? 2.736 10.102 -6.762 1 87.38 218 LYS B C 1
ATOM 6678 O O . LYS B 1 218 ? 3.463 9.727 -5.84 1 87.38 218 LYS B O 1
ATOM 6683 N N . LYS B 1 219 ? 1.972 9.336 -7.449 1 89.88 219 LYS B N 1
ATOM 6684 C CA . LYS B 1 219 ? 1.87 7.914 -7.141 1 89.88 219 LYS B CA 1
ATOM 6685 C C . LYS B 1 219 ? 3.072 7.148 -7.684 1 89.88 219 LYS B C 1
ATOM 6687 O O . LYS B 1 219 ? 3.518 7.395 -8.805 1 89.88 219 LYS B O 1
ATOM 6692 N N . ASN B 1 220 ? 3.648 6.246 -6.855 1 92.62 220 ASN B N 1
ATOM 6693 C CA . ASN B 1 220 ? 4.742 5.395 -7.309 1 92.62 220 ASN B CA 1
ATOM 6694 C C . ASN B 1 220 ? 4.648 3.994 -6.707 1 92.62 220 ASN B C 1
ATOM 6696 O O . ASN B 1 220 ? 5.668 3.336 -6.488 1 92.62 220 ASN B O 1
ATOM 6700 N N . ILE B 1 221 ? 3.424 3.598 -6.363 1 94.06 221 ILE B N 1
ATOM 6701 C CA . ILE B 1 221 ? 3.174 2.273 -5.805 1 94.06 221 ILE B CA 1
ATOM 6702 C C . ILE B 1 221 ? 1.955 1.649 -6.48 1 94.06 221 ILE B C 1
ATOM 6704 O O . ILE B 1 221 ? 0.984 2.346 -6.789 1 94.06 221 ILE B O 1
ATOM 6708 N N . GLU B 1 222 ? 2.008 0.441 -6.707 1 95.19 222 GLU B N 1
ATOM 6709 C CA . GLU B 1 222 ? 0.871 -0.424 -7 1 95.19 222 GLU B CA 1
ATOM 6710 C C . GLU B 1 222 ? 0.785 -1.579 -6.008 1 95.19 222 GLU B C 1
ATOM 6712 O O . GLU B 1 222 ? 1.692 -1.775 -5.195 1 95.19 222 GLU B O 1
ATOM 6717 N N . TYR B 1 223 ? -0.327 -2.234 -6.027 1 97.56 223 TYR B N 1
ATOM 6718 C CA . TYR B 1 223 ? -0.544 -3.268 -5.023 1 97.56 223 TYR B CA 1
ATOM 6719 C C . TYR B 1 223 ? -0.763 -4.629 -5.672 1 97.56 223 TYR B C 1
ATOM 6721 O O . TYR B 1 223 ? -1.139 -4.707 -6.844 1 97.56 223 TYR B O 1
ATOM 6729 N N . LEU B 1 224 ? -0.417 -5.637 -4.969 1 98.12 224 LEU B N 1
ATOM 6730 C CA . LEU B 1 224 ? -0.671 -7.031 -5.297 1 98.12 224 LEU B CA 1
ATOM 6731 C C . LEU B 1 224 ? -1.405 -7.734 -4.16 1 98.12 224 LEU B C 1
ATOM 6733 O O . LEU B 1 224 ? -0.855 -7.902 -3.07 1 98.12 224 LEU B O 1
ATOM 6737 N N . LEU B 1 225 ? -2.699 -8.07 -4.375 1 98.56 225 LEU B N 1
ATOM 6738 C CA . LEU B 1 225 ? -3.451 -8.844 -3.393 1 98.56 225 LEU B CA 1
ATOM 6739 C C . LEU B 1 225 ? -3.236 -10.336 -3.598 1 98.56 225 LEU B C 1
ATOM 6741 O O . LEU B 1 225 ? -3.322 -10.836 -4.723 1 98.56 225 LEU B O 1
ATOM 6745 N N . VAL B 1 226 ? -2.949 -11.055 -2.541 1 98.25 226 VAL B N 1
ATOM 6746 C CA . VAL B 1 226 ? -2.641 -12.477 -2.611 1 98.25 226 VAL B CA 1
ATOM 6747 C C . VAL B 1 226 ? -3.627 -13.258 -1.751 1 98.25 226 VAL B C 1
ATOM 6749 O O . VAL B 1 226 ? -3.773 -12.984 -0.557 1 98.25 226 VAL B O 1
ATOM 6752 N N . TYR B 1 227 ? -4.352 -14.188 -2.324 1 98.5 227 TYR B N 1
ATOM 6753 C CA . TYR B 1 227 ? -5.285 -15.07 -1.63 1 98.5 227 TYR B CA 1
ATOM 6754 C C . TYR B 1 227 ? -5.004 -16.531 -1.963 1 98.5 227 TYR B C 1
ATOM 6756 O O . TYR B 1 227 ? -4.488 -16.844 -3.039 1 98.5 227 TYR B O 1
ATOM 6764 N N . THR B 1 228 ? -5.281 -17.406 -1.047 1 98.06 228 THR B N 1
ATOM 6765 C CA . THR B 1 228 ? -5.359 -18.828 -1.314 1 98.06 228 THR B CA 1
ATOM 6766 C C . THR B 1 228 ? -6.812 -19.297 -1.338 1 98.06 228 THR B C 1
ATOM 6768 O O . THR B 1 228 ? -7.707 -18.578 -0.88 1 98.06 228 THR B O 1
ATOM 6771 N N . LYS B 1 229 ? -7.043 -20.422 -1.976 1 97.56 229 LYS B N 1
ATOM 6772 C CA . LYS B 1 229 ? -8.375 -21 -1.951 1 97.56 229 LYS B CA 1
ATOM 6773 C C . LYS B 1 229 ? -8.734 -21.516 -0.554 1 97.56 229 LYS B C 1
ATOM 6775 O O . LYS B 1 229 ? -9.867 -21.344 -0.1 1 97.56 229 LYS B O 1
ATOM 6780 N N . ASN B 1 230 ? -7.727 -22.078 0.025 1 95.81 230 ASN B N 1
ATOM 6781 C CA . ASN B 1 230 ? -7.875 -22.672 1.352 1 95.81 230 ASN B CA 1
ATOM 6782 C C . ASN B 1 230 ? -6.59 -22.562 2.164 1 95.81 230 ASN B C 1
ATOM 6784 O O . ASN B 1 230 ? -5.594 -23.219 1.852 1 95.81 230 ASN B O 1
ATOM 6788 N N . SER B 1 231 ? -6.641 -21.828 3.232 1 94 231 SER B N 1
ATOM 6789 C CA . SER B 1 231 ? -5.453 -21.531 4.027 1 94 231 SER B CA 1
ATOM 6790 C C . SER B 1 231 ? -4.895 -22.781 4.684 1 94 231 SER B C 1
ATOM 6792 O O . SER B 1 231 ? -3.691 -22.891 4.93 1 94 231 SER B O 1
ATOM 6794 N N . ASP B 1 232 ? -5.695 -23.75 4.93 1 93.12 232 ASP B N 1
ATOM 6795 C CA . ASP B 1 232 ? -5.266 -24.984 5.594 1 93.12 232 ASP B CA 1
ATOM 6796 C C . ASP B 1 232 ? -4.41 -25.844 4.66 1 93.12 232 ASP B C 1
ATOM 6798 O O . ASP B 1 232 ? -3.498 -26.531 5.113 1 93.12 232 ASP B O 1
ATOM 6802 N N . THR B 1 233 ? -4.676 -25.781 3.355 1 94.75 233 THR B N 1
ATOM 6803 C CA . THR B 1 233 ? -3.998 -26.672 2.412 1 94.75 233 THR B CA 1
ATOM 6804 C C . THR B 1 233 ? -2.969 -25.891 1.593 1 94.75 233 THR B C 1
ATOM 6806 O O . THR B 1 233 ? -2.131 -26.484 0.916 1 94.75 233 THR B O 1
ATOM 6809 N N . ALA B 1 234 ? -3.066 -24.562 1.676 1 92.62 234 ALA B N 1
ATOM 6810 C CA . ALA B 1 234 ? -2.121 -23.75 0.917 1 92.62 234 ALA B CA 1
ATOM 6811 C C . ALA B 1 234 ? -0.681 -24.094 1.278 1 92.62 234 ALA B C 1
ATOM 6813 O O . ALA B 1 234 ? -0.37 -24.344 2.445 1 92.62 234 ALA B O 1
ATOM 6814 N N . PRO B 1 235 ? 0.192 -24.172 0.33 1 91.94 235 PRO B N 1
ATOM 6815 C CA . PRO B 1 235 ? 1.597 -24.438 0.64 1 91.94 235 PRO B CA 1
ATOM 6816 C C . PRO B 1 235 ? 2.303 -23.25 1.287 1 91.94 235 PRO B C 1
ATOM 6818 O O . PRO B 1 235 ? 1.819 -22.125 1.2 1 91.94 235 PRO B O 1
ATOM 6821 N N . VAL B 1 236 ? 3.389 -23.578 1.954 1 89.31 236 VAL B N 1
ATOM 6822 C CA . VAL B 1 236 ? 4.262 -22.5 2.414 1 89.31 236 VAL B CA 1
ATOM 6823 C C . VAL B 1 236 ? 4.957 -21.844 1.22 1 89.31 236 VAL B C 1
ATOM 6825 O O . VAL B 1 236 ? 5.664 -22.516 0.464 1 89.31 236 VAL B O 1
ATOM 6828 N N . MET B 1 237 ? 4.727 -20.641 1.017 1 91.25 237 MET B N 1
ATOM 6829 C CA . MET B 1 237 ? 5.289 -19.922 -0.12 1 91.25 237 MET B CA 1
ATOM 6830 C C . MET B 1 237 ? 6.801 -19.781 0.01 1 91.25 237 MET B C 1
ATOM 6832 O O . MET B 1 237 ? 7.324 -19.656 1.118 1 91.25 237 MET B O 1
ATOM 6836 N N . ASN B 1 238 ? 7.465 -19.797 -1.105 1 90.31 238 ASN B N 1
ATOM 6837 C CA . ASN B 1 238 ? 8.898 -19.531 -1.109 1 90.31 238 ASN B CA 1
ATOM 6838 C C . ASN B 1 238 ? 9.211 -18.109 -0.674 1 90.31 238 ASN B C 1
ATOM 6840 O O . ASN B 1 238 ? 8.469 -17.172 -1.003 1 90.31 238 ASN B O 1
ATOM 6844 N N . THR B 1 239 ? 10.328 -17.984 -0.046 1 85 239 THR B N 1
ATOM 6845 C CA . THR B 1 239 ? 10.789 -16.656 0.365 1 85 239 THR B CA 1
ATOM 6846 C C . THR B 1 239 ? 11.25 -15.852 -0.842 1 85 239 THR B C 1
ATOM 6848 O O . THR B 1 239 ? 11.891 -16.391 -1.752 1 85 239 THR B O 1
ATOM 6851 N N . VAL B 1 240 ? 10.883 -14.672 -0.787 1 84.31 240 VAL B N 1
ATOM 6852 C CA . VAL B 1 240 ? 11.344 -13.734 -1.804 1 84.31 240 VAL B CA 1
ATOM 6853 C C . VAL B 1 240 ? 12.523 -12.93 -1.259 1 84.31 240 VAL B C 1
ATOM 6855 O O . VAL B 1 240 ? 12.469 -12.422 -0.135 1 84.31 240 VAL B O 1
ATOM 6858 N N . TYR B 1 241 ? 13.594 -12.859 -2.031 1 83.62 241 TYR B N 1
ATOM 6859 C CA . TYR B 1 241 ? 14.781 -12.164 -1.563 1 83.62 241 TYR B CA 1
ATOM 6860 C C . TYR B 1 241 ? 15.086 -10.953 -2.445 1 83.62 241 TYR B C 1
ATOM 6862 O O . TYR B 1 241 ? 14.867 -10.992 -3.656 1 83.62 241 TYR B O 1
ATOM 6870 N N . LYS B 1 242 ? 15.453 -9.977 -1.76 1 80.81 242 LYS B N 1
ATOM 6871 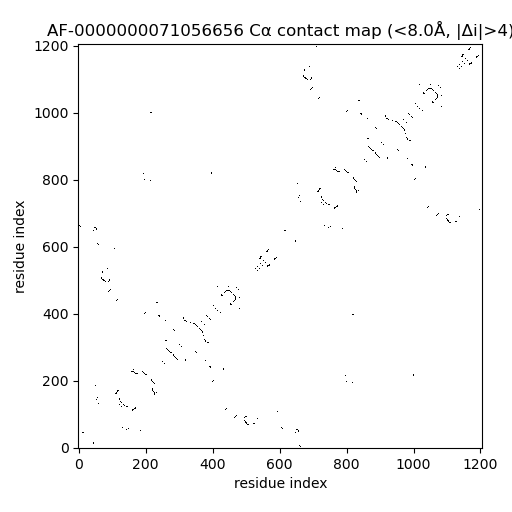C CA . LYS B 1 242 ? 16.125 -8.875 -2.445 1 80.81 242 LYS B CA 1
ATOM 6872 C C . LYS B 1 242 ? 17.625 -9.086 -2.479 1 80.81 242 LYS B C 1
ATOM 6874 O O . LYS B 1 242 ? 18.25 -9.305 -1.438 1 80.81 242 LYS B O 1
ATOM 6879 N N . LYS B 1 243 ? 18.188 -9.133 -3.598 1 80.88 243 LYS B N 1
ATOM 6880 C CA . LYS B 1 243 ? 19.625 -9.352 -3.738 1 80.88 243 LYS B CA 1
ATOM 6881 C C . LYS B 1 243 ? 20.359 -8.031 -3.949 1 80.88 243 LYS B C 1
ATOM 6883 O O . LYS B 1 243 ? 19.953 -7.203 -4.77 1 80.88 243 LYS B O 1
ATOM 6888 N N . THR B 1 244 ? 21.297 -7.805 -3.094 1 81.62 244 THR B N 1
ATOM 6889 C CA . THR B 1 244 ? 22.156 -6.629 -3.223 1 81.62 244 THR B CA 1
ATOM 6890 C C . THR B 1 244 ? 23.625 -7.031 -3.369 1 81.62 244 THR B C 1
ATOM 6892 O O . THR B 1 244 ? 24.141 -7.82 -2.57 1 81.62 244 THR B O 1
ATOM 6895 N N . GLU B 1 245 ? 24.25 -6.574 -4.414 1 84.88 245 GLU B N 1
ATOM 6896 C CA . GLU B 1 245 ? 25.672 -6.883 -4.594 1 84.88 245 GLU B CA 1
ATOM 6897 C C . GLU B 1 245 ? 26.5 -6.355 -3.428 1 84.88 245 GLU B C 1
ATOM 6899 O O . GLU B 1 245 ? 26.266 -5.246 -2.945 1 84.88 245 GLU B O 1
ATOM 6904 N N . ILE B 1 246 ? 27.438 -7.145 -2.881 1 87.94 246 ILE B N 1
ATOM 6905 C CA . ILE B 1 246 ? 28.125 -6.945 -1.605 1 87.94 246 ILE B CA 1
ATOM 6906 C C . ILE B 1 246 ? 28.828 -5.594 -1.604 1 87.94 246 ILE B C 1
ATOM 6908 O O . ILE B 1 246 ? 28.828 -4.883 -0.598 1 87.94 246 ILE B O 1
ATOM 6912 N N . SER B 1 247 ? 29.516 -5.273 -2.664 1 82.5 247 SER B N 1
ATOM 6913 C CA . SER B 1 247 ? 30.203 -3.992 -2.699 1 82.5 247 SER B CA 1
ATOM 6914 C C . SER B 1 247 ? 29.234 -2.828 -2.549 1 82.5 247 SER B C 1
ATOM 6916 O O . SER B 1 247 ? 29.531 -1.848 -1.861 1 82.5 247 SER B O 1
ATOM 6918 N N . GLU B 1 248 ? 28.109 -3.084 -3.164 1 75 248 GLU B N 1
ATOM 6919 C CA . GLU B 1 248 ? 27.047 -2.086 -3.041 1 75 248 GLU B CA 1
ATOM 6920 C C . GLU B 1 248 ? 26.562 -1.973 -1.601 1 75 248 GLU B C 1
ATOM 6922 O O . GLU B 1 248 ? 26.344 -0.868 -1.095 1 75 248 GLU B O 1
ATOM 6927 N N . LEU B 1 249 ? 26.328 -2.992 -1.048 1 81.88 249 LEU B N 1
ATOM 6928 C CA . LEU B 1 249 ? 25.828 -3.053 0.323 1 81.88 249 LEU B CA 1
ATOM 6929 C C . LEU B 1 249 ? 26.797 -2.375 1.282 1 81.88 249 LEU B C 1
ATOM 6931 O O . LEU B 1 249 ? 26.406 -1.544 2.1 1 81.88 249 LEU B O 1
ATOM 6935 N N . LEU B 1 250 ? 28.109 -2.729 1.25 1 82.12 250 LEU B N 1
ATOM 6936 C CA . LEU B 1 250 ? 29.141 -2.195 2.146 1 82.12 250 LEU B CA 1
ATOM 6937 C C . LEU B 1 250 ? 29.234 -0.679 2.02 1 82.12 250 LEU B C 1
ATOM 6939 O O . LEU B 1 250 ? 29.359 0.025 3.025 1 82.12 250 LEU B O 1
ATOM 6943 N N . GLU B 1 251 ? 29.172 -0.315 0.933 1 71.25 251 GLU B N 1
ATOM 6944 C CA . GLU B 1 251 ? 29.234 1.124 0.695 1 71.25 251 GLU B CA 1
ATOM 6945 C C . GLU B 1 251 ? 28.016 1.837 1.276 1 71.25 251 GLU B C 1
ATOM 6947 O O . GLU B 1 251 ? 28.156 2.9 1.887 1 71.25 251 GLU B O 1
ATOM 6952 N N . THR B 1 252 ? 26.875 1.249 1.045 1 67.75 252 THR B N 1
ATOM 6953 C CA . THR B 1 252 ? 25.656 1.787 1.624 1 67.75 252 THR B CA 1
ATOM 6954 C C . THR B 1 252 ? 25.766 1.868 3.143 1 67.75 252 THR B C 1
ATOM 6956 O O . THR B 1 252 ? 25.359 2.867 3.748 1 67.75 252 THR B O 1
ATOM 6959 N N . TYR B 1 253 ? 26.203 0.857 3.758 1 71.88 253 TYR B N 1
ATOM 6960 C CA . TYR B 1 253 ? 26.359 0.81 5.207 1 71.88 253 TYR B CA 1
ATOM 6961 C C . TYR B 1 253 ? 27.328 1.89 5.68 1 71.88 253 TYR B C 1
ATOM 6963 O O . TYR B 1 253 ? 27.078 2.568 6.676 1 71.88 253 TYR B O 1
ATOM 6971 N N . ARG B 1 254 ? 28.484 2.016 5.074 1 69.69 254 ARG B N 1
ATOM 6972 C CA . ARG B 1 254 ? 29.484 3.025 5.43 1 69.69 254 ARG B CA 1
ATOM 6973 C C . ARG B 1 254 ? 28.891 4.43 5.324 1 69.69 254 ARG B C 1
ATOM 6975 O O . ARG B 1 254 ? 29.078 5.25 6.227 1 69.69 254 ARG B O 1
ATOM 6982 N N . GLN B 1 255 ? 28.109 4.523 4.34 1 55.31 255 GLN B N 1
ATOM 6983 C CA . GLN B 1 255 ? 27.516 5.82 4.047 1 55.31 255 GLN B CA 1
ATOM 6984 C C . GLN B 1 255 ? 26.453 6.188 5.09 1 55.31 255 GLN B C 1
ATOM 6986 O O . GLN B 1 255 ? 26.297 7.363 5.434 1 55.31 255 GLN B O 1
ATOM 6991 N N . ASN B 1 256 ? 25.75 5.199 5.527 1 53.28 256 ASN B N 1
ATOM 6992 C CA . ASN B 1 256 ? 24.688 5.414 6.496 1 53.28 256 ASN B CA 1
ATOM 6993 C C . ASN B 1 256 ? 25.188 5.227 7.93 1 53.28 256 ASN B C 1
ATOM 6995 O O . ASN B 1 256 ? 24.391 5.219 8.867 1 53.28 256 ASN B O 1
ATOM 6999 N N . ASN B 1 257 ? 26.453 5.109 7.996 1 61.16 257 ASN B N 1
ATOM 7000 C CA . ASN B 1 257 ? 27.094 4.898 9.289 1 61.16 257 ASN B CA 1
ATOM 7001 C C . ASN B 1 257 ? 26.453 3.727 10.039 1 61.16 257 ASN B C 1
ATOM 7003 O O . ASN B 1 257 ? 26.141 3.846 11.227 1 61.16 257 ASN B O 1
ATOM 7007 N N . VAL B 1 258 ? 26.047 2.854 9.18 1 65.69 258 VAL B N 1
ATOM 7008 C CA . VAL B 1 258 ? 25.578 1.594 9.75 1 65.69 258 VAL B CA 1
ATOM 7009 C C . VAL B 1 258 ? 26.719 0.588 9.797 1 65.69 258 VAL B C 1
ATOM 7011 O O . VAL B 1 258 ? 27.5 0.476 8.844 1 65.69 258 VAL B O 1
ATOM 7014 N N . SER B 1 259 ? 26.906 0.031 10.859 1 76.5 259 SER B N 1
ATOM 7015 C CA . SER B 1 259 ? 28.016 -0.914 11.016 1 76.5 259 SER B CA 1
ATOM 7016 C C . SER B 1 259 ? 27.703 -2.232 10.305 1 76.5 259 SER B C 1
ATOM 7018 O O . SER B 1 259 ? 26.641 -2.814 10.5 1 76.5 259 SER B O 1
ATOM 7020 N N . TRP B 1 260 ? 28.547 -2.684 9.328 1 86.62 260 TRP B N 1
ATOM 7021 C CA . TRP B 1 260 ? 28.516 -4 8.703 1 86.62 260 TRP B CA 1
ATOM 7022 C C . TRP B 1 260 ? 29.125 -5.059 9.625 1 86.62 260 TRP B C 1
ATOM 7024 O O . TRP B 1 260 ? 30.203 -4.867 10.172 1 86.62 260 TRP B O 1
ATOM 7034 N N . LYS B 1 261 ? 28.359 -6.082 9.781 1 85.88 261 LYS B N 1
ATOM 7035 C CA . LYS B 1 261 ? 28.703 -7 10.867 1 85.88 261 LYS B CA 1
ATOM 7036 C C . LYS B 1 261 ? 29.594 -8.125 10.367 1 85.88 261 LYS B C 1
ATOM 7038 O O . LYS B 1 261 ? 30.438 -8.641 11.117 1 85.88 261 LYS B O 1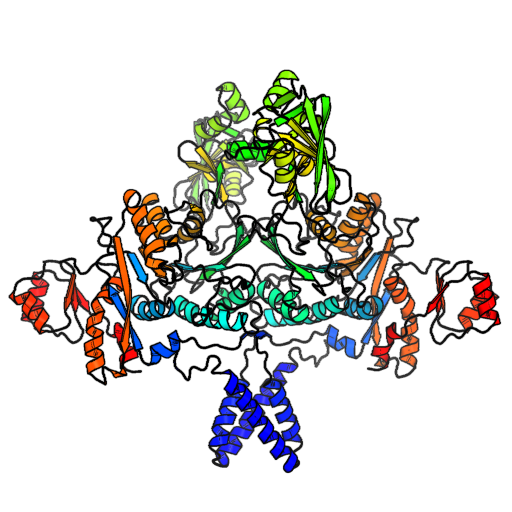
ATOM 7043 N N . TYR B 1 262 ? 29.531 -8.57 9.117 1 93.06 262 TYR B N 1
ATOM 7044 C CA . TYR B 1 262 ? 30.281 -9.719 8.609 1 93.06 262 TYR B CA 1
ATOM 7045 C C . TYR B 1 262 ? 31.688 -9.305 8.188 1 93.06 262 TYR B C 1
ATOM 7047 O O . TYR B 1 262 ? 32 -9.258 6.992 1 93.06 262 TYR B O 1
ATOM 7055 N N . THR B 1 263 ? 32.531 -9.078 9.156 1 93.56 263 THR B N 1
ATOM 7056 C CA . THR B 1 263 ? 33.875 -8.562 8.875 1 93.56 263 THR B CA 1
ATOM 7057 C C . THR B 1 263 ? 34.938 -9.555 9.32 1 93.56 263 THR B C 1
ATOM 7059 O O . THR B 1 263 ? 36.125 -9.336 9.102 1 93.56 263 THR B O 1
ATOM 7062 N N . SER B 1 264 ? 34.562 -10.695 9.992 1 95.19 264 SER B N 1
ATOM 7063 C CA . SER B 1 264 ? 35.531 -11.672 10.516 1 95.19 264 SER B CA 1
ATOM 7064 C C . SER B 1 264 ? 35.625 -12.883 9.602 1 95.19 264 SER B C 1
ATOM 7066 O O . SER B 1 264 ? 34.625 -13.352 9.055 1 95.19 264 SER B O 1
ATOM 7068 N N . VAL B 1 265 ? 36.844 -13.383 9.391 1 97.31 265 VAL B N 1
ATOM 7069 C CA . VAL B 1 265 ? 37.125 -14.539 8.539 1 97.31 265 VAL B CA 1
ATOM 7070 C C . VAL B 1 265 ? 37.875 -15.602 9.328 1 97.31 265 VAL B C 1
ATOM 7072 O O . VAL B 1 265 ? 38.844 -15.281 10.031 1 97.31 265 VAL B O 1
ATOM 7075 N N . ILE B 1 266 ? 37.406 -16.797 9.258 1 96.75 266 ILE B N 1
ATOM 7076 C CA . ILE B 1 266 ? 38.219 -17.906 9.773 1 96.75 266 ILE B CA 1
ATOM 7077 C C . ILE B 1 266 ? 39.094 -18.469 8.664 1 96.75 266 ILE B C 1
ATOM 7079 O O . ILE B 1 266 ? 38.656 -19.25 7.828 1 96.75 266 ILE B O 1
ATOM 7083 N N . VAL B 1 267 ? 40.312 -18.156 8.672 1 96.44 267 VAL B N 1
ATOM 7084 C CA . VAL B 1 267 ? 41.25 -18.5 7.605 1 96.44 267 VAL B CA 1
ATOM 7085 C C . VAL B 1 267 ? 41.688 -19.953 7.762 1 96.44 267 VAL B C 1
ATOM 7087 O O . VAL B 1 267 ? 41.969 -20.641 6.773 1 96.44 267 VAL B O 1
ATOM 7090 N N . ASP B 1 268 ? 41.844 -20.359 9.023 1 96.38 268 ASP B N 1
ATOM 7091 C CA . ASP B 1 268 ? 42.156 -21.734 9.391 1 96.38 268 ASP B CA 1
ATOM 7092 C C . ASP B 1 268 ? 41.281 -22.234 10.539 1 96.38 268 ASP B C 1
ATOM 7094 O O . ASP B 1 268 ? 41.281 -21.641 11.625 1 96.38 268 ASP B O 1
ATOM 7098 N N . ARG B 1 269 ? 40.531 -23.281 10.398 1 96.12 269 ARG B N 1
ATOM 7099 C CA . ARG B 1 269 ? 39.562 -23.797 11.375 1 96.12 269 ARG B CA 1
ATOM 7100 C C . ARG B 1 269 ? 40.281 -24.562 12.484 1 96.12 269 ARG B C 1
ATOM 7102 O O . ARG B 1 269 ? 39.656 -24.984 13.469 1 96.12 269 ARG B O 1
ATOM 7109 N N . GLY B 1 270 ? 41.562 -24.766 12.289 1 95.62 270 GLY B N 1
ATOM 7110 C CA . GLY B 1 270 ? 42.375 -25.375 13.344 1 95.62 270 GLY B CA 1
ATOM 7111 C C . GLY B 1 270 ? 42.219 -26.875 13.414 1 95.62 270 GLY B C 1
ATOM 7112 O O . GLY B 1 270 ? 41.531 -27.484 12.594 1 95.62 270 GLY B O 1
ATOM 7113 N N . ARG B 1 271 ? 43 -27.5 14.406 1 95 271 ARG B N 1
ATOM 7114 C CA . ARG B 1 271 ? 42.938 -28.938 14.617 1 95 271 ARG B CA 1
ATOM 7115 C C . ARG B 1 271 ? 41.688 -29.328 15.398 1 95 271 ARG B C 1
ATOM 7117 O O . ARG B 1 271 ? 41.406 -28.75 16.438 1 95 271 ARG B O 1
ATOM 7124 N N . LYS B 1 272 ? 40.938 -30.219 14.781 1 96.56 272 LYS B N 1
ATOM 7125 C CA . LYS B 1 272 ? 39.688 -30.734 15.391 1 96.56 272 LYS B CA 1
ATOM 7126 C C . LYS B 1 272 ? 40 -31.844 16.391 1 96.56 272 LYS B C 1
ATOM 7128 O O . LYS B 1 272 ? 40.5 -32.906 16.016 1 96.56 272 LYS B O 1
ATOM 7133 N N . ILE B 1 273 ? 39.781 -31.562 17.75 1 97.19 273 ILE B N 1
ATOM 7134 C CA . ILE B 1 273 ? 40.031 -32.531 18.797 1 97.19 273 ILE B CA 1
ATOM 7135 C C . ILE B 1 273 ? 38.75 -32.875 19.516 1 97.19 273 ILE B C 1
ATOM 7137 O O . ILE B 1 273 ? 38.062 -32 20.062 1 97.19 273 ILE B O 1
ATOM 7141 N N . TYR B 1 274 ? 38.469 -34.156 19.531 1 97.44 274 TYR B N 1
ATOM 7142 C CA . TYR B 1 274 ? 37.281 -34.562 20.266 1 97.44 274 TYR B CA 1
ATOM 7143 C C . TYR B 1 274 ? 37.406 -34.219 21.734 1 97.44 274 TYR B C 1
ATOM 7145 O O . TYR B 1 274 ? 38.406 -34.5 22.391 1 97.44 274 TYR B O 1
ATOM 7153 N N . TYR B 1 275 ? 36.469 -33.562 22.234 1 96.44 275 TYR B N 1
ATOM 7154 C CA . TYR B 1 275 ? 36.469 -33.094 23.625 1 96.44 275 TYR B CA 1
ATOM 7155 C C . TYR B 1 275 ? 35.5 -33.969 24.469 1 96.44 275 TYR B C 1
ATOM 7157 O O . TYR B 1 275 ? 35.906 -34.562 25.453 1 96.44 275 TYR B O 1
ATOM 7165 N N . ASP B 1 276 ? 34.25 -33.969 24.094 1 96.25 276 ASP B N 1
ATOM 7166 C CA . ASP B 1 276 ? 33.219 -34.719 24.797 1 96.25 276 ASP B CA 1
ATOM 7167 C C . ASP B 1 276 ? 31.953 -34.844 23.938 1 96.25 276 ASP B C 1
ATOM 7169 O O . ASP B 1 276 ? 31.984 -34.562 22.734 1 96.25 276 ASP B O 1
ATOM 7173 N N . SER B 1 277 ? 30.969 -35.375 24.5 1 96.81 277 SER B N 1
ATOM 7174 C CA . SER B 1 277 ? 29.656 -35.438 23.844 1 96.81 277 SER B CA 1
ATOM 7175 C C . SER B 1 277 ? 28.531 -35.125 24.828 1 96.81 277 SER B C 1
ATOM 7177 O O . SER B 1 277 ? 28.703 -35.312 26.047 1 96.81 277 SER B O 1
ATOM 7179 N N . THR B 1 278 ? 27.578 -34.594 24.344 1 95.56 278 THR B N 1
ATOM 7180 C CA . THR B 1 278 ? 26.328 -34.406 25.078 1 95.56 278 THR B CA 1
ATOM 7181 C C . THR B 1 278 ? 25.141 -34.844 24.219 1 95.56 278 THR B C 1
ATOM 7183 O O . THR B 1 278 ? 25.312 -35.531 23.219 1 95.56 278 THR B O 1
ATOM 7186 N N . VAL B 1 279 ? 23.938 -34.594 24.672 1 93.62 279 VAL B N 1
ATOM 7187 C CA . VAL B 1 279 ? 22.766 -35.062 23.922 1 93.62 279 VAL B CA 1
ATOM 7188 C C . VAL B 1 279 ? 21.797 -33.906 23.734 1 93.62 279 VAL B C 1
ATOM 7190 O O . VAL B 1 279 ? 21.75 -32.969 24.547 1 93.62 279 VAL B O 1
ATOM 7193 N N . ASP B 1 280 ? 21.109 -33.938 22.625 1 90.5 280 ASP B N 1
ATOM 7194 C CA . ASP B 1 280 ? 20.062 -32.938 22.406 1 90.5 280 ASP B CA 1
ATOM 7195 C C . ASP B 1 280 ? 18.797 -33.312 23.156 1 90.5 280 ASP B C 1
ATOM 7197 O O . ASP B 1 280 ? 18.797 -34.219 24 1 90.5 280 ASP B O 1
ATOM 7201 N N . GLY B 1 281 ? 17.688 -32.5 23.016 1 85.56 281 GLY B N 1
ATOM 7202 C CA . GLY B 1 281 ? 16.453 -32.719 23.734 1 85.56 281 GLY B CA 1
ATOM 7203 C C . GLY B 1 281 ? 15.836 -34.094 23.5 1 85.56 281 GLY B C 1
ATOM 7204 O O . GLY B 1 281 ? 15.078 -34.562 24.344 1 85.56 281 GLY B O 1
ATOM 7205 N N . ASP B 1 282 ? 16.188 -34.781 22.391 1 88.88 282 ASP B N 1
ATOM 7206 C CA . ASP B 1 282 ? 15.641 -36.094 22.047 1 88.88 282 ASP B CA 1
ATOM 7207 C C . ASP B 1 282 ? 16.625 -37.188 22.406 1 88.88 282 ASP B C 1
ATOM 7209 O O . ASP B 1 282 ? 16.375 -38.375 22.109 1 88.88 282 ASP B O 1
ATOM 7213 N N . GLY B 1 283 ? 17.734 -36.812 22.906 1 90.88 283 GLY B N 1
ATOM 7214 C CA . GLY B 1 283 ? 18.703 -37.812 23.344 1 90.88 283 GLY B CA 1
ATOM 7215 C C . GLY B 1 283 ? 19.719 -38.156 22.266 1 90.88 283 GLY B C 1
ATOM 7216 O O . GLY B 1 283 ? 20.531 -39.062 22.438 1 90.88 283 GLY B O 1
ATOM 7217 N N . ASN B 1 284 ? 19.641 -37.5 21.188 1 92.62 284 ASN B N 1
ATOM 7218 C CA . ASN B 1 284 ? 20.625 -37.75 20.141 1 92.62 284 ASN B CA 1
ATOM 7219 C C . ASN B 1 284 ? 21.984 -37.125 20.484 1 92.62 284 ASN B C 1
ATOM 7221 O O . ASN B 1 284 ? 22.031 -36.062 21.062 1 92.62 284 ASN B O 1
ATOM 7225 N N . GLU B 1 285 ? 22.969 -37.75 20.094 1 94.69 285 GLU B N 1
ATOM 7226 C CA . GLU B 1 285 ? 24.328 -37.375 20.484 1 94.69 285 GLU B CA 1
ATOM 7227 C C . GLU B 1 285 ? 24.734 -36.062 19.781 1 94.69 285 GLU B C 1
ATOM 7229 O O . GLU B 1 285 ? 24.453 -35.875 18.609 1 94.69 285 GLU B O 1
ATOM 7234 N N . ILE B 1 286 ? 25.312 -35.219 20.5 1 96.06 286 ILE B N 1
ATOM 7235 C CA . ILE B 1 286 ? 26.031 -34.031 20.031 1 96.06 286 ILE B CA 1
ATOM 7236 C C . ILE B 1 286 ? 27.516 -34.188 20.344 1 96.06 286 ILE B C 1
ATOM 7238 O O . ILE B 1 286 ? 27.922 -34.156 21.5 1 96.06 286 ILE B O 1
ATOM 7242 N N . LYS B 1 287 ? 28.266 -34.281 19.359 1 97.5 287 LYS B N 1
ATOM 7243 C CA . LYS B 1 287 ? 29.719 -34.375 19.562 1 97.5 287 LYS B CA 1
ATOM 7244 C C . LYS B 1 287 ? 30.344 -33 19.719 1 97.5 287 LYS B C 1
ATOM 7246 O O . LYS B 1 287 ? 30.031 -32.094 18.953 1 97.5 287 LYS B O 1
ATOM 7251 N N . ILE B 1 288 ? 31.172 -32.844 20.688 1 97.88 288 ILE B N 1
ATOM 7252 C CA . ILE B 1 288 ? 31.828 -31.594 20.969 1 97.88 288 ILE B CA 1
ATOM 7253 C C . ILE B 1 288 ? 33.312 -31.703 20.641 1 97.88 288 ILE B C 1
ATOM 7255 O O . ILE B 1 288 ? 34 -32.656 21.078 1 97.88 288 ILE B O 1
ATOM 7259 N N . PHE B 1 289 ? 33.781 -30.766 19.906 1 98.06 289 PHE B N 1
ATOM 7260 C CA . PHE B 1 289 ? 35.188 -30.766 19.516 1 98.06 289 PHE B CA 1
ATOM 7261 C C . PHE B 1 289 ? 35.844 -29.453 19.906 1 98.06 289 PHE B C 1
ATOM 7263 O O . PHE B 1 289 ? 35.281 -28.375 19.75 1 98.06 289 PHE B O 1
ATOM 7270 N N . LYS B 1 290 ? 37 -29.484 20.469 1 97.5 290 LYS B N 1
ATOM 7271 C CA . LYS B 1 290 ? 37.844 -28.312 20.672 1 97.5 290 LYS B CA 1
ATOM 7272 C C . LYS B 1 290 ? 38.688 -28.031 19.438 1 97.5 290 LYS B C 1
ATOM 7274 O O . LYS B 1 290 ? 39.25 -28.938 18.828 1 97.5 290 LYS B O 1
ATOM 7279 N N . ARG B 1 291 ? 38.688 -26.828 19 1 97.19 291 ARG B N 1
ATOM 7280 C CA . ARG B 1 291 ? 39.5 -26.406 17.859 1 97.19 291 ARG B CA 1
ATOM 7281 C C . ARG B 1 291 ? 40.75 -25.672 18.312 1 97.19 291 ARG B C 1
ATOM 7283 O O . ARG B 1 291 ? 40.656 -24.609 18.938 1 97.19 291 ARG B O 1
ATOM 7290 N N . GLU B 1 292 ? 41.906 -26.234 17.938 1 95.75 292 GLU B N 1
ATOM 7291 C CA . GLU B 1 292 ? 43.188 -25.656 18.375 1 95.75 292 GLU B CA 1
ATOM 7292 C C . GLU B 1 292 ? 43.906 -24.984 17.219 1 95.75 292 GLU B C 1
ATOM 7294 O O . GLU B 1 292 ? 43.906 -25.484 16.094 1 95.75 292 GLU B O 1
ATOM 7299 N N . ASN B 1 293 ? 44.531 -23.875 17.422 1 95.25 293 ASN B N 1
ATOM 7300 C CA . ASN B 1 293 ? 45.344 -23.094 16.484 1 95.25 293 ASN B CA 1
ATOM 7301 C C . ASN B 1 293 ? 44.5 -22.547 15.336 1 95.25 293 ASN B C 1
ATOM 7303 O O . ASN B 1 293 ? 44.844 -22.703 14.164 1 95.25 293 ASN B O 1
ATOM 7307 N N . VAL B 1 294 ? 43.25 -22.109 15.758 1 96.75 294 VAL B N 1
ATOM 7308 C CA . VAL B 1 294 ? 42.375 -21.453 14.797 1 96.75 294 VAL B CA 1
ATOM 7309 C C . VAL B 1 294 ? 42.938 -20.078 14.453 1 96.75 294 VAL B C 1
ATOM 7311 O O . VAL B 1 294 ? 43.469 -19.375 15.32 1 96.75 294 VAL B O 1
ATOM 7314 N N . ILE B 1 295 ? 42.906 -19.656 13.242 1 96.75 295 ILE B N 1
ATOM 7315 C CA . ILE B 1 295 ? 43.406 -18.344 12.828 1 96.75 295 ILE B CA 1
ATOM 7316 C C . ILE B 1 295 ? 42.25 -17.516 12.273 1 96.75 295 ILE B C 1
ATOM 7318 O O . ILE B 1 295 ? 41.594 -17.906 11.312 1 96.75 295 ILE B O 1
ATOM 7322 N N . PHE B 1 296 ? 42 -16.438 12.953 1 96.56 296 PHE B N 1
ATOM 7323 C CA . PHE B 1 296 ? 41 -15.461 12.516 1 96.56 296 PHE B CA 1
ATOM 7324 C C . PHE B 1 296 ? 41.688 -14.234 11.938 1 96.56 296 PHE B C 1
ATOM 7326 O O . PHE B 1 296 ? 42.75 -13.82 12.422 1 96.56 296 PHE B O 1
ATOM 7333 N N . LYS B 1 297 ? 41.188 -13.688 10.898 1 96 297 LYS B N 1
ATOM 7334 C CA . LYS B 1 297 ? 41.594 -12.398 10.352 1 96 297 LYS B CA 1
ATOM 7335 C C . LYS B 1 297 ? 40.375 -11.562 9.961 1 96 297 LYS B C 1
ATOM 7337 O O . LYS B 1 297 ? 39.281 -12.094 9.781 1 96 297 LYS B O 1
ATOM 7342 N N . SER B 1 298 ? 40.5 -10.312 9.977 1 95.75 298 SER B N 1
ATOM 7343 C CA . SER B 1 298 ? 39.438 -9.445 9.492 1 95.75 298 SER B CA 1
ATOM 7344 C C . SER B 1 298 ? 39.469 -9.312 7.973 1 95.75 298 SER B C 1
ATOM 7346 O O . SER B 1 298 ? 40.5 -9.531 7.352 1 95.75 298 SER B O 1
ATOM 7348 N N . VAL B 1 299 ? 38.312 -9.016 7.414 1 94.44 299 VAL B N 1
ATOM 7349 C CA . VAL B 1 299 ? 38.219 -8.758 5.98 1 94.44 299 VAL B CA 1
ATOM 7350 C C . VAL B 1 299 ? 39.188 -7.648 5.586 1 94.44 299 VAL B C 1
ATOM 7352 O O . VAL B 1 299 ? 39.875 -7.75 4.562 1 94.44 299 VAL B O 1
ATOM 7355 N N . GLY B 1 300 ? 39.312 -6.582 6.43 1 92.38 300 GLY B N 1
ATOM 7356 C CA . GLY B 1 300 ? 40.25 -5.496 6.176 1 92.38 300 GLY B CA 1
ATOM 7357 C C . GLY B 1 300 ? 41.719 -5.949 6.141 1 92.38 300 GLY B C 1
ATOM 7358 O O . GLY B 1 300 ? 42.469 -5.543 5.262 1 92.38 300 GLY B O 1
ATOM 7359 N N . LYS B 1 301 ? 42.094 -6.766 7.078 1 92.62 301 LYS B N 1
ATOM 7360 C CA . LYS B 1 301 ? 43.469 -7.277 7.152 1 92.62 301 LYS B CA 1
ATOM 7361 C C . LYS B 1 301 ? 43.781 -8.148 5.945 1 92.62 301 LYS B C 1
ATOM 7363 O O . LYS B 1 301 ? 44.875 -8.055 5.379 1 92.62 301 LYS B O 1
ATOM 7368 N N . LEU B 1 302 ? 42.875 -9.023 5.621 1 95.62 302 LEU B N 1
ATOM 7369 C CA . LEU B 1 302 ? 43.094 -9.906 4.48 1 95.62 302 LEU B CA 1
ATOM 7370 C C . LEU B 1 302 ? 43.219 -9.102 3.189 1 95.62 302 LEU B C 1
ATOM 7372 O O . LEU B 1 302 ? 44 -9.461 2.303 1 95.62 302 LEU B O 1
ATOM 7376 N N . SER B 1 303 ? 42.344 -8.094 3.072 1 93.62 303 SER B N 1
ATOM 7377 C CA . SER B 1 303 ? 42.438 -7.215 1.91 1 93.62 303 SER B CA 1
ATOM 7378 C C . SER B 1 303 ? 43.844 -6.641 1.741 1 93.62 303 SER B C 1
ATOM 7380 O O . SER B 1 303 ? 44.375 -6.641 0.637 1 93.62 303 SER B O 1
ATOM 7382 N N . LYS B 1 304 ? 44.469 -6.207 2.828 1 91.56 304 LYS B N 1
ATOM 7383 C CA . LYS B 1 304 ? 45.781 -5.609 2.803 1 91.56 304 LYS B CA 1
ATOM 7384 C C . LYS B 1 304 ? 46.875 -6.664 2.572 1 91.56 304 LYS B C 1
ATOM 7386 O O . LYS B 1 304 ? 47.75 -6.488 1.727 1 91.56 304 LYS B O 1
ATOM 7391 N N . GLU B 1 305 ? 46.781 -7.805 3.268 1 94.5 305 GLU B N 1
ATOM 7392 C CA . GLU B 1 305 ? 47.812 -8.844 3.229 1 94.5 305 GLU B CA 1
ATOM 7393 C C . GLU B 1 305 ? 47.875 -9.516 1.859 1 94.5 305 GLU B C 1
ATOM 7395 O O . GLU B 1 305 ? 48.938 -9.875 1.379 1 94.5 305 GLU B O 1
ATOM 7400 N N . GLU B 1 306 ? 46.688 -9.672 1.272 1 95.94 306 GLU B N 1
ATOM 7401 C CA . GLU B 1 306 ? 46.625 -10.398 0.007 1 95.94 306 GLU B CA 1
ATOM 7402 C C . GLU B 1 306 ? 46.469 -9.445 -1.171 1 95.94 306 GLU B C 1
ATOM 7404 O O . GLU B 1 306 ? 46.312 -9.883 -2.314 1 95.94 306 GLU B O 1
ATOM 7409 N N . ASN B 1 307 ? 46.5 -8.148 -0.977 1 94.81 307 ASN B N 1
ATOM 7410 C CA . ASN B 1 307 ? 46.312 -7.125 -2.006 1 94.81 307 ASN B CA 1
ATOM 7411 C C . ASN B 1 307 ? 45.062 -7.367 -2.832 1 94.81 307 ASN B C 1
ATOM 7413 O O . ASN B 1 307 ? 45.125 -7.438 -4.059 1 94.81 307 ASN B O 1
ATOM 7417 N N . LEU B 1 308 ? 43.906 -7.594 -2.139 1 94.5 308 LEU B N 1
ATOM 7418 C CA . LEU B 1 308 ? 42.594 -7.805 -2.744 1 94.5 308 LEU B CA 1
ATOM 7419 C C . LEU B 1 308 ? 41.625 -6.695 -2.344 1 94.5 308 LEU B C 1
ATOM 7421 O O . LEU B 1 308 ? 41.781 -6.098 -1.275 1 94.5 308 LEU B O 1
ATOM 7425 N N . THR B 1 309 ? 40.781 -6.348 -3.236 1 91.38 309 THR B N 1
ATOM 7426 C CA . THR B 1 309 ? 39.656 -5.477 -2.832 1 91.38 309 THR B CA 1
ATOM 7427 C C . THR B 1 309 ? 38.75 -6.188 -1.837 1 91.38 309 THR B C 1
ATOM 7429 O O . THR B 1 309 ? 38.781 -7.414 -1.723 1 91.38 309 THR B O 1
ATOM 7432 N N . GLU B 1 310 ? 37.969 -5.473 -1.087 1 90.62 310 GLU B N 1
ATOM 7433 C CA . GLU B 1 310 ? 37 -6.074 -0.173 1 90.62 310 GLU B CA 1
ATOM 7434 C C . GLU B 1 310 ? 36.062 -7.043 -0.906 1 90.62 310 GLU B C 1
ATOM 7436 O O . GLU B 1 310 ? 35.75 -8.125 -0.4 1 90.62 310 GLU B O 1
ATOM 7441 N N . LYS B 1 311 ? 35.625 -6.68 -2.104 1 90.94 311 LYS B N 1
ATOM 7442 C CA . LYS B 1 311 ? 34.781 -7.52 -2.928 1 90.94 311 LYS B CA 1
ATOM 7443 C C . LYS B 1 311 ? 35.406 -8.875 -3.195 1 90.94 311 LYS B C 1
ATOM 7445 O O . LYS B 1 311 ? 34.75 -9.914 -3.066 1 90.94 311 LYS B O 1
ATOM 7450 N N . GLU B 1 312 ? 36.625 -8.836 -3.492 1 93.56 312 GLU B N 1
ATOM 7451 C CA . GLU B 1 312 ? 37.375 -10.055 -3.803 1 93.56 312 GLU B CA 1
ATOM 7452 C C . GLU B 1 312 ? 37.531 -10.93 -2.564 1 93.56 312 GLU B C 1
ATOM 7454 O O . GLU B 1 312 ? 37.531 -12.164 -2.66 1 93.56 312 GLU B O 1
ATOM 7459 N N . VAL B 1 313 ? 37.75 -10.281 -1.463 1 94.88 313 VAL B N 1
ATOM 7460 C CA . VAL B 1 313 ? 37.875 -11.031 -0.22 1 94.88 313 VAL B CA 1
ATOM 7461 C C . VAL B 1 313 ? 36.562 -11.773 0.067 1 94.88 313 VAL B C 1
ATOM 7463 O O . VAL B 1 313 ? 36.562 -12.953 0.439 1 94.88 313 VAL B O 1
ATOM 7466 N N . TYR B 1 314 ? 35.438 -11.094 -0.126 1 95.56 314 TYR B N 1
ATOM 7467 C CA . TYR B 1 314 ? 34.125 -11.711 0.111 1 95.56 314 TYR B CA 1
ATOM 7468 C C . TYR B 1 314 ? 33.875 -12.852 -0.862 1 95.56 314 TYR B C 1
ATOM 7470 O O . TYR B 1 314 ? 33.219 -13.836 -0.519 1 95.56 314 TYR B O 1
ATOM 7478 N N . GLU B 1 315 ? 34.375 -12.789 -2.029 1 94.56 315 GLU B N 1
ATOM 7479 C CA . GLU B 1 315 ? 34.281 -13.859 -3.014 1 94.56 315 GLU B CA 1
ATOM 7480 C C . GLU B 1 315 ? 35.156 -15.039 -2.648 1 94.56 315 GLU B C 1
ATOM 7482 O O . GLU B 1 315 ? 34.719 -16.188 -2.652 1 94.56 315 GLU B O 1
ATOM 7487 N N . LYS B 1 316 ? 36.375 -14.719 -2.311 1 94.94 316 LYS B N 1
ATOM 7488 C CA . LYS B 1 316 ? 37.375 -15.75 -2.037 1 94.94 316 LYS B CA 1
ATOM 7489 C C . LYS B 1 316 ? 37.062 -16.5 -0.752 1 94.94 316 LYS B C 1
ATOM 7491 O O . LYS B 1 316 ? 37.188 -17.734 -0.693 1 94.94 316 LYS B O 1
ATOM 7496 N N . TYR B 1 317 ? 36.625 -15.789 0.247 1 96.19 317 TYR B N 1
ATOM 7497 C CA . TYR B 1 317 ? 36.406 -16.375 1.562 1 96.19 317 TYR B CA 1
ATOM 7498 C C . TYR B 1 317 ? 34.906 -16.469 1.856 1 96.19 317 TYR B C 1
ATOM 7500 O O . TYR B 1 317 ? 34.5 -16.344 3.01 1 96.19 317 TYR B O 1
ATOM 7508 N N . PHE B 1 318 ? 34.062 -16.625 0.852 1 95.56 318 PHE B N 1
ATOM 7509 C CA . PHE B 1 318 ? 32.625 -16.609 0.9 1 95.56 318 PHE B CA 1
ATOM 7510 C C . PHE B 1 318 ? 32.094 -17.531 1.988 1 95.56 318 PHE B C 1
ATOM 7512 O O . PHE B 1 318 ? 31.188 -17.188 2.738 1 95.56 318 PHE B O 1
ATOM 7519 N N . ASP B 1 319 ? 32.688 -18.703 2.189 1 94.94 319 ASP B N 1
ATOM 7520 C CA . ASP B 1 319 ? 32.188 -19.719 3.105 1 94.94 319 ASP B CA 1
ATOM 7521 C C . ASP B 1 319 ? 32.844 -19.594 4.477 1 94.94 319 ASP B C 1
ATOM 7523 O O . ASP B 1 319 ? 32.5 -20.312 5.41 1 94.94 319 ASP B O 1
ATOM 7527 N N . ASP B 1 320 ? 33.75 -18.594 4.641 1 96.75 320 ASP B N 1
ATOM 7528 C CA . ASP B 1 320 ? 34.562 -18.547 5.855 1 96.75 320 ASP B CA 1
ATOM 7529 C C . ASP B 1 320 ? 34.312 -17.266 6.629 1 96.75 320 ASP B C 1
ATOM 7531 O O . ASP B 1 320 ? 34.875 -17.062 7.719 1 96.75 320 ASP B O 1
ATOM 7535 N N . ILE B 1 321 ? 33.531 -16.375 6.023 1 96.81 321 ILE B N 1
ATOM 7536 C CA . ILE B 1 321 ? 33.188 -15.125 6.688 1 96.81 321 ILE B CA 1
ATOM 7537 C C . ILE B 1 321 ? 32.031 -15.344 7.656 1 96.81 321 ILE B C 1
ATOM 7539 O O . ILE B 1 321 ? 31.078 -16.062 7.344 1 96.81 321 ILE B O 1
ATOM 7543 N N . PHE B 1 322 ? 32.156 -14.711 8.867 1 95.56 322 PHE B N 1
ATOM 7544 C CA . PHE B 1 322 ? 31.141 -14.984 9.867 1 95.56 322 PHE B CA 1
ATOM 7545 C C . PHE B 1 322 ? 30.969 -13.797 10.805 1 95.56 322 PHE B C 1
ATOM 7547 O O . PHE B 1 322 ? 31.766 -12.852 10.766 1 95.56 322 PHE B O 1
ATOM 7554 N N . VAL B 1 323 ? 29.844 -13.773 11.508 1 93.56 323 VAL B N 1
ATOM 7555 C CA . VAL B 1 323 ? 29.594 -12.938 12.68 1 93.56 323 VAL B CA 1
ATOM 7556 C C . VAL B 1 323 ? 29.219 -13.812 13.875 1 93.56 323 VAL B C 1
ATOM 7558 O O . VAL B 1 323 ? 28.812 -14.961 13.703 1 93.56 323 VAL B O 1
ATOM 7561 N N . THR B 1 324 ? 29.578 -13.391 15.055 1 91.06 324 THR B N 1
ATOM 7562 C CA . THR B 1 324 ? 29.188 -14.148 16.234 1 91.06 324 THR B CA 1
ATOM 7563 C C . THR B 1 324 ? 27.859 -13.625 16.812 1 91.06 324 THR B C 1
ATOM 7565 O O . THR B 1 324 ? 27.594 -12.422 16.734 1 91.06 324 THR B O 1
ATOM 7568 N N . ALA B 1 325 ? 27.047 -14.438 17.141 1 87.25 325 ALA B N 1
ATOM 7569 C CA . ALA B 1 325 ? 25.766 -14.086 17.734 1 87.25 325 ALA B CA 1
ATOM 7570 C C . ALA B 1 325 ? 25.469 -14.945 18.953 1 87.25 325 ALA B C 1
ATOM 7572 O O . ALA B 1 325 ? 26.094 -16 19.141 1 87.25 325 ALA B O 1
ATOM 7573 N N . MET B 1 326 ? 24.688 -14.367 19.859 1 82.25 326 MET B N 1
ATOM 7574 C CA . MET B 1 326 ? 24.203 -15.156 20.984 1 82.25 326 MET B CA 1
ATOM 7575 C C . MET B 1 326 ? 23 -16 20.578 1 82.25 326 MET B C 1
ATOM 7577 O O . MET B 1 326 ? 21.891 -15.469 20.391 1 82.25 326 MET B O 1
ATOM 7581 N N . PRO B 1 327 ? 23.219 -17.266 20.312 1 72.06 327 PRO B N 1
ATOM 7582 C CA . PRO B 1 327 ? 22.109 -18.078 19.828 1 72.06 327 PRO B CA 1
ATOM 7583 C C . PRO B 1 327 ? 21.016 -18.25 20.875 1 72.06 327 PRO B C 1
ATOM 7585 O O . PRO B 1 327 ? 21.297 -18.297 22.078 1 72.06 327 PRO B O 1
ATOM 7588 N N . GLN B 1 328 ? 19.797 -18.25 20.5 1 64.38 328 GLN B N 1
ATOM 7589 C CA . GLN B 1 328 ? 18.656 -18.547 21.375 1 64.38 328 GLN B CA 1
ATOM 7590 C C . GLN B 1 328 ? 18.312 -20.031 21.344 1 64.38 328 GLN B C 1
ATOM 7592 O O . GLN B 1 328 ? 17.219 -20.422 21.719 1 64.38 328 GLN B O 1
ATOM 7597 N N . SER B 1 329 ? 19.25 -20.922 21.125 1 72.69 329 SER B N 1
ATOM 7598 C CA . SER B 1 329 ? 18.984 -22.359 21 1 72.69 329 SER B CA 1
ATOM 7599 C C . SER B 1 329 ? 19.234 -23.094 22.312 1 72.69 329 SER B C 1
ATOM 7601 O O . SER B 1 329 ? 19.969 -22.594 23.172 1 72.69 329 SER B O 1
ATOM 7603 N N . SER B 1 330 ? 18.484 -24.266 22.516 1 81.44 330 SER B N 1
ATOM 7604 C CA . SER B 1 330 ? 18.672 -25.109 23.703 1 81.44 330 SER B CA 1
ATOM 7605 C C . SER B 1 330 ? 19.984 -25.875 23.625 1 81.44 330 SER B C 1
ATOM 7607 O O . SER B 1 330 ? 20.422 -26.453 24.625 1 81.44 330 SER B O 1
ATOM 7609 N N . ILE B 1 331 ? 20.688 -25.828 22.562 1 88.94 331 ILE B N 1
ATOM 7610 C CA . ILE B 1 331 ? 21.906 -26.609 22.328 1 88.94 331 ILE B CA 1
ATOM 7611 C C . ILE B 1 331 ? 23.078 -25.953 23.062 1 88.94 331 ILE B C 1
ATOM 7613 O O . ILE B 1 331 ? 23.859 -26.641 23.719 1 88.94 331 ILE B O 1
ATOM 7617 N N . ARG B 1 332 ? 23.141 -24.641 23.016 1 90.56 332 ARG B N 1
ATOM 7618 C CA . ARG B 1 332 ? 24.281 -23.906 23.562 1 90.56 332 ARG B CA 1
ATOM 7619 C C . ARG B 1 332 ? 24.422 -24.172 25.062 1 90.56 332 ARG B C 1
ATOM 7621 O O . ARG B 1 332 ? 25.531 -24.453 25.531 1 90.56 332 ARG B O 1
ATOM 7628 N N . PRO B 1 333 ? 23.297 -24.094 25.766 1 91.31 333 PRO B N 1
ATOM 7629 C CA . PRO B 1 333 ? 23.438 -24.375 27.203 1 91.31 333 PRO B CA 1
ATOM 7630 C C . PRO B 1 333 ? 23.922 -25.781 27.484 1 91.31 333 PRO B C 1
ATOM 7632 O O . PRO B 1 333 ? 24.672 -26.016 28.438 1 91.31 333 PRO B O 1
ATOM 7635 N N . ARG B 1 334 ? 23.531 -26.781 26.734 1 93.31 334 ARG B N 1
ATOM 7636 C CA . ARG B 1 334 ? 23.969 -28.172 26.906 1 93.31 334 ARG B CA 1
ATOM 7637 C C . ARG B 1 334 ? 25.453 -28.312 26.641 1 93.31 334 ARG B C 1
ATOM 7639 O O . ARG B 1 334 ? 26.156 -29.031 27.375 1 93.31 334 ARG B O 1
ATOM 7646 N N . VAL B 1 335 ? 25.906 -27.672 25.688 1 94.38 335 VAL B N 1
ATOM 7647 C CA . VAL B 1 335 ? 27.312 -27.703 25.344 1 94.38 335 VAL B CA 1
ATOM 7648 C C . VAL B 1 335 ? 28.125 -27 26.422 1 94.38 335 VAL B C 1
ATOM 7650 O O . VAL B 1 335 ? 29.172 -27.484 26.844 1 94.38 335 VAL B O 1
ATOM 7653 N N . LEU B 1 336 ? 27.609 -25.859 26.828 1 93.75 336 LEU B N 1
ATOM 7654 C CA . LEU B 1 336 ? 28.281 -25.094 27.875 1 93.75 336 LEU B CA 1
ATOM 7655 C C . LEU B 1 336 ? 28.391 -25.906 29.156 1 93.75 336 LEU B C 1
ATOM 7657 O O . LEU B 1 336 ? 29.422 -25.875 29.844 1 93.75 336 LEU B O 1
ATOM 7661 N N . GLU B 1 337 ? 27.312 -26.562 29.5 1 93.81 337 GLU B N 1
ATOM 7662 C CA . GLU B 1 337 ? 27.312 -27.391 30.703 1 93.81 337 GLU B CA 1
ATOM 7663 C C . GLU B 1 337 ? 28.375 -28.469 30.625 1 93.81 337 GLU B C 1
ATOM 7665 O O . GLU B 1 337 ? 29.047 -28.766 31.625 1 93.81 337 GLU B O 1
ATOM 7670 N N . LYS B 1 338 ? 28.484 -29.078 29.547 1 94.69 338 LYS B N 1
ATOM 7671 C CA . LYS B 1 338 ? 29.438 -30.172 29.375 1 94.69 338 LYS B CA 1
ATOM 7672 C C . LYS B 1 338 ? 30.875 -29.656 29.422 1 94.69 33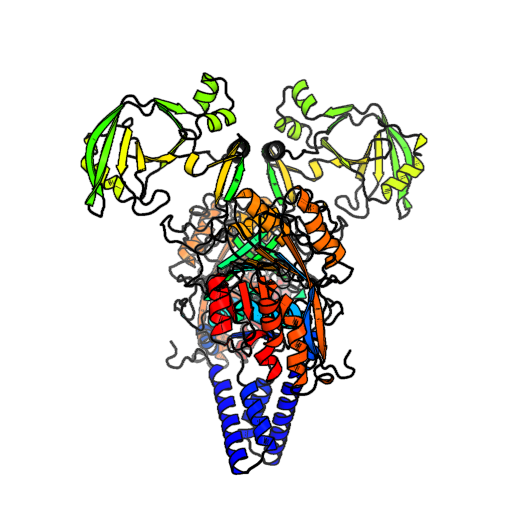8 LYS B C 1
ATOM 7674 O O . LYS B 1 338 ? 31.75 -30.297 30.016 1 94.69 338 LYS B O 1
ATOM 7679 N N . ILE B 1 339 ? 31.203 -28.547 28.781 1 94.69 339 ILE B N 1
ATOM 7680 C CA . ILE B 1 339 ? 32.562 -27.984 28.734 1 94.69 339 ILE B CA 1
ATOM 7681 C C . ILE B 1 339 ? 32.906 -27.344 30.078 1 94.69 339 ILE B C 1
ATOM 7683 O O . ILE B 1 339 ? 34.031 -27.5 30.578 1 94.69 339 ILE B O 1
ATOM 7687 N N . GLY B 1 340 ? 31.922 -26.672 30.703 1 93.69 340 GLY B N 1
ATOM 7688 C CA . GLY B 1 340 ? 32.156 -25.906 31.922 1 93.69 340 GLY B CA 1
ATOM 7689 C C . GLY B 1 340 ? 32.688 -24.516 31.641 1 93.69 340 GLY B C 1
ATOM 7690 O O . GLY B 1 340 ? 33.656 -24.344 30.906 1 93.69 340 GLY B O 1
ATOM 7691 N N . GLN B 1 341 ? 32.094 -23.562 32.219 1 91.25 341 GLN B N 1
ATOM 7692 C CA . GLN B 1 341 ? 32.438 -22.156 32 1 91.25 341 GLN B CA 1
ATOM 7693 C C . GLN B 1 341 ? 33.906 -21.891 32.375 1 91.25 341 GLN B C 1
ATOM 7695 O O . GLN B 1 341 ? 34.562 -21.062 31.734 1 91.25 341 GLN B O 1
ATOM 7700 N N . GLN B 1 342 ? 34.406 -22.641 33.344 1 91.88 342 GLN B N 1
ATOM 7701 C CA . GLN B 1 342 ? 35.781 -22.438 33.844 1 91.88 342 GLN B CA 1
ATOM 7702 C C . GLN B 1 342 ? 36.812 -22.891 32.812 1 91.88 342 GLN B C 1
ATOM 7704 O O . GLN B 1 342 ? 37.969 -22.469 32.875 1 91.88 342 GLN B O 1
ATOM 7709 N N . ASN B 1 343 ? 36.375 -23.688 31.906 1 93.5 343 ASN B N 1
ATOM 7710 C CA . ASN B 1 343 ? 37.312 -24.234 30.922 1 93.5 343 ASN B CA 1
ATOM 7711 C C . ASN B 1 343 ? 37.312 -23.406 29.641 1 93.5 343 ASN B C 1
ATOM 7713 O O . ASN B 1 343 ? 38 -23.766 28.656 1 93.5 343 ASN B O 1
ATOM 7717 N N . LEU B 1 344 ? 36.594 -22.344 29.672 1 94.44 344 LEU B N 1
ATOM 7718 C CA . LEU B 1 344 ? 36.469 -21.516 28.484 1 94.44 344 LEU B CA 1
ATOM 7719 C C . LEU B 1 344 ? 37.219 -20.203 28.672 1 94.44 344 LEU B C 1
ATOM 7721 O O . LEU B 1 344 ? 37.219 -19.625 29.75 1 94.44 344 LEU B O 1
ATOM 7725 N N . THR B 1 345 ? 37.938 -19.781 27.656 1 93.25 345 THR B N 1
ATOM 7726 C CA . THR B 1 345 ? 38.625 -18.5 27.609 1 93.25 345 THR B CA 1
ATOM 7727 C C . THR B 1 345 ? 38.062 -17.641 26.469 1 93.25 345 THR B C 1
ATOM 7729 O O . THR B 1 345 ? 37.25 -18.109 25.672 1 93.25 345 THR B O 1
ATOM 7732 N N . LYS B 1 346 ? 38.5 -16.406 26.344 1 91.12 346 LYS B N 1
ATOM 7733 C CA . LYS B 1 346 ? 38.062 -15.477 25.312 1 91.12 346 LYS B CA 1
ATOM 7734 C C . LYS B 1 346 ? 38.469 -15.977 23.922 1 91.12 346 LYS B C 1
ATOM 7736 O O . LYS B 1 346 ? 37.812 -15.648 22.922 1 91.12 346 LYS B O 1
ATOM 7741 N N . THR B 1 347 ? 39.469 -16.859 23.828 1 91.69 347 THR B N 1
ATOM 7742 C CA . THR B 1 347 ? 39.969 -17.297 22.547 1 91.69 347 THR B CA 1
ATOM 7743 C C . THR B 1 347 ? 39.531 -18.734 22.25 1 91.69 347 THR B C 1
ATOM 7745 O O . THR B 1 347 ? 39.906 -19.297 21.219 1 91.69 347 THR B O 1
ATOM 7748 N N . SER B 1 348 ? 38.812 -19.297 23.156 1 95 348 SER B N 1
ATOM 7749 C CA . SER B 1 348 ? 38.344 -20.672 22.969 1 95 348 SER B CA 1
ATOM 7750 C C . SER B 1 348 ? 37.469 -20.797 21.734 1 95 348 SER B C 1
ATOM 7752 O O . SER B 1 348 ? 36.656 -19.922 21.453 1 95 348 SER B O 1
ATOM 7754 N N . VAL B 1 349 ? 37.688 -21.781 20.906 1 97.31 349 VAL B N 1
ATOM 7755 C CA . VAL B 1 349 ? 36.844 -22.125 19.75 1 97.31 349 VAL B CA 1
ATOM 7756 C C . VAL B 1 349 ? 36.438 -23.594 19.844 1 97.31 349 VAL B C 1
ATOM 7758 O O . VAL B 1 349 ? 37.25 -24.484 20.031 1 97.31 349 VAL B O 1
ATOM 7761 N N . PHE B 1 350 ? 35.219 -23.812 19.781 1 97.19 350 PHE B N 1
ATOM 7762 C CA . PHE B 1 350 ? 34.656 -25.156 19.781 1 97.19 350 PHE B CA 1
ATOM 7763 C C . PHE B 1 350 ? 33.719 -25.359 18.594 1 97.19 350 PHE B C 1
ATOM 7765 O O . PHE B 1 350 ? 33.188 -24.406 18.031 1 97.19 350 PHE B O 1
ATOM 7772 N N . SER B 1 351 ? 33.562 -26.531 18.125 1 97.31 351 SER B N 1
ATOM 7773 C CA . SER B 1 351 ? 32.531 -26.922 17.156 1 97.31 351 SER B CA 1
ATOM 7774 C C . SER B 1 351 ? 31.75 -28.125 17.656 1 97.31 351 SER B C 1
ATOM 7776 O O . SER B 1 351 ? 32.219 -28.891 18.5 1 97.31 351 SER B O 1
ATOM 7778 N N . ILE B 1 352 ? 30.578 -28.172 17.203 1 96.62 352 ILE B N 1
ATOM 7779 C CA . ILE B 1 352 ? 29.766 -29.344 17.531 1 96.62 352 ILE B CA 1
ATOM 7780 C C . ILE B 1 352 ? 29.25 -29.969 16.234 1 96.62 352 ILE B C 1
ATOM 7782 O O . ILE B 1 352 ? 29.156 -29.312 15.203 1 96.62 352 ILE B O 1
ATOM 7786 N N . GLU B 1 353 ? 28.953 -31.219 16.25 1 96 353 GLU B N 1
ATOM 7787 C CA . GLU B 1 353 ? 28.328 -31.953 15.156 1 96 353 GLU B CA 1
ATOM 7788 C C . GLU B 1 353 ? 27.062 -32.656 15.633 1 96 353 GLU B C 1
ATOM 7790 O O . GLU B 1 353 ? 27.094 -33.438 16.594 1 96 353 GLU B O 1
ATOM 7795 N N . TYR B 1 354 ? 26.094 -32.312 15.039 1 92.81 354 TYR B N 1
ATOM 7796 C CA . TYR B 1 354 ? 24.828 -32.938 15.383 1 92.81 354 TYR B CA 1
ATOM 7797 C C . TYR B 1 354 ? 23.828 -32.812 14.234 1 92.81 354 TYR B C 1
ATOM 7799 O O . TYR B 1 354 ? 24.109 -32.188 13.211 1 92.81 354 TYR B O 1
ATOM 7807 N N . VAL B 1 355 ? 22.656 -33.438 14.312 1 92.62 355 VAL B N 1
ATOM 7808 C CA . VAL B 1 355 ? 21.609 -33.406 13.312 1 92.62 355 VAL B CA 1
ATOM 7809 C C . VAL B 1 355 ? 20.422 -32.594 13.844 1 92.62 355 VAL B C 1
ATOM 7811 O O . VAL B 1 355 ? 19.609 -33.094 14.617 1 92.62 355 VAL B O 1
ATOM 7814 N N . PRO B 1 356 ? 20.312 -31.328 13.359 1 87.38 356 PRO B N 1
ATOM 7815 C CA . PRO B 1 356 ? 19.219 -30.484 13.828 1 87.38 356 PRO B CA 1
ATOM 7816 C C . PRO B 1 356 ? 17.844 -31.062 13.461 1 87.38 356 PRO B C 1
ATOM 7818 O O . PRO B 1 356 ? 17.688 -31.641 12.383 1 87.38 356 PRO B O 1
ATOM 7821 N N . LYS B 1 357 ? 16.844 -30.797 14.273 1 81.19 357 LYS B N 1
ATOM 7822 C CA . LYS B 1 357 ? 15.469 -31.234 14.039 1 81.19 357 LYS B CA 1
ATOM 7823 C C . LYS B 1 357 ? 14.688 -30.203 13.234 1 81.19 357 LYS B C 1
ATOM 7825 O O . LYS B 1 357 ? 13.672 -30.531 12.617 1 81.19 357 LYS B O 1
ATOM 7830 N N . THR B 1 358 ? 15.055 -29.031 13.367 1 75.31 358 THR B N 1
ATOM 7831 C CA . THR B 1 358 ? 14.359 -27.938 12.695 1 75.31 358 THR B CA 1
ATOM 7832 C C . THR B 1 358 ? 15.352 -26.984 12.023 1 75.31 358 THR B C 1
ATOM 7834 O O . THR B 1 358 ? 16.562 -27.125 12.203 1 75.31 358 THR B O 1
ATOM 7837 N N . GLY B 1 359 ? 14.898 -26.188 11.109 1 70.12 359 GLY B N 1
ATOM 7838 C CA . GLY B 1 359 ? 15.719 -25.156 10.5 1 70.12 359 GLY B CA 1
ATOM 7839 C C . GLY B 1 359 ? 16.266 -25.562 9.148 1 70.12 359 GLY B C 1
ATOM 7840 O O . GLY B 1 359 ? 15.859 -26.562 8.57 1 70.12 359 GLY B O 1
ATOM 7841 N N . ARG B 1 360 ? 17.188 -24.828 8.594 1 71.62 360 ARG B N 1
ATOM 7842 C CA . ARG B 1 360 ? 17.719 -24.953 7.242 1 71.62 360 ARG B CA 1
ATOM 7843 C C . ARG B 1 360 ? 18.484 -26.25 7.082 1 71.62 360 ARG B C 1
ATOM 7845 O O . ARG B 1 360 ? 18.547 -26.812 5.984 1 71.62 360 ARG B O 1
ATOM 7852 N N . ASN B 1 361 ? 19.094 -26.703 8.242 1 78.44 361 ASN B N 1
ATOM 7853 C CA . ASN B 1 361 ? 19.938 -27.891 8.18 1 78.44 361 ASN B CA 1
ATOM 7854 C C . ASN B 1 361 ? 19.234 -29.109 8.773 1 78.44 361 ASN B C 1
ATOM 7856 O O . ASN B 1 361 ? 19.891 -30.062 9.203 1 78.44 361 ASN B O 1
ATOM 7860 N N . LYS B 1 362 ? 17.984 -29.062 8.812 1 80.25 362 LYS B N 1
ATOM 7861 C CA . LYS B 1 362 ? 17.188 -30.141 9.391 1 80.25 362 LYS B CA 1
ATOM 7862 C C . LYS B 1 362 ? 17.531 -31.484 8.742 1 80.25 362 LYS B C 1
ATOM 7864 O O . LYS B 1 362 ? 17.578 -31.594 7.52 1 80.25 362 LYS B O 1
ATOM 7869 N N . GLY B 1 363 ? 17.781 -32.469 9.547 1 84.12 363 GLY B N 1
ATOM 7870 C CA . GLY B 1 363 ? 17.922 -33.844 9.109 1 84.12 363 GLY B CA 1
ATOM 7871 C C . GLY B 1 363 ? 19.281 -34.156 8.531 1 84.12 363 GLY B C 1
ATOM 7872 O O . GLY B 1 363 ? 19.531 -35.281 8.055 1 84.12 363 GLY B O 1
ATOM 7873 N N . ARG B 1 364 ? 20.125 -33.219 8.562 1 90.06 364 ARG B N 1
ATOM 7874 C CA . ARG B 1 364 ? 21.469 -33.438 8.047 1 90.06 364 ARG B CA 1
ATOM 7875 C C . ARG B 1 364 ? 22.531 -33.125 9.109 1 90.06 364 ARG B C 1
ATOM 7877 O O . ARG B 1 364 ? 22.312 -32.25 9.953 1 90.06 364 ARG B O 1
ATOM 7884 N N . MET B 1 365 ? 23.594 -33.938 9.031 1 91.19 365 MET B N 1
ATOM 7885 C CA . MET B 1 365 ? 24.719 -33.656 9.922 1 91.19 365 MET B CA 1
ATOM 7886 C C . MET B 1 365 ? 25.25 -32.25 9.703 1 91.19 365 MET B C 1
ATOM 7888 O O . MET B 1 365 ? 25.547 -31.875 8.57 1 91.19 365 MET B O 1
ATOM 7892 N N . TYR B 1 366 ? 25.234 -31.516 10.695 1 90.69 366 TYR B N 1
ATOM 7893 C CA . TYR B 1 366 ? 25.594 -30.094 10.617 1 90.69 366 TYR B CA 1
ATOM 7894 C C . TYR B 1 366 ? 26.656 -29.75 11.648 1 90.69 366 TYR B C 1
ATOM 7896 O O . TYR B 1 366 ? 26.594 -30.203 12.797 1 90.69 366 TYR B O 1
ATOM 7904 N N . GLU B 1 367 ? 27.703 -29.078 11.266 1 93.75 367 GLU B N 1
ATOM 7905 C CA . GLU B 1 367 ? 28.75 -28.594 12.164 1 93.75 367 GLU B CA 1
ATOM 7906 C C . GLU B 1 367 ? 28.547 -27.125 12.523 1 93.75 367 GLU B C 1
ATOM 7908 O O . GLU B 1 367 ? 28.422 -26.281 11.633 1 93.75 367 GLU B O 1
ATOM 7913 N N . GLN B 1 368 ? 28.5 -26.797 13.781 1 93.5 368 GLN B N 1
ATOM 7914 C CA . GLN B 1 368 ? 28.359 -25.438 14.281 1 93.5 368 GLN B CA 1
ATOM 7915 C C . GLN B 1 368 ? 29.578 -25.016 15.078 1 93.5 368 GLN B C 1
ATOM 7917 O O . GLN B 1 368 ? 30.141 -25.797 15.836 1 93.5 368 GLN B O 1
ATOM 7922 N N . PHE B 1 369 ? 29.984 -23.797 14.914 1 95.56 369 PHE B N 1
ATOM 7923 C CA . PHE B 1 369 ? 31.156 -23.266 15.609 1 95.56 369 PHE B CA 1
ATOM 7924 C C . PHE B 1 369 ? 30.75 -22.297 16.703 1 95.56 369 PHE B C 1
ATOM 7926 O O . PHE B 1 369 ? 29.781 -21.547 16.547 1 95.56 369 PHE B O 1
ATOM 7933 N N . TYR B 1 370 ? 31.453 -22.281 17.797 1 95.56 370 TYR B N 1
ATOM 7934 C CA . TYR B 1 370 ? 31.297 -21.375 18.922 1 95.56 370 TYR B CA 1
ATOM 7935 C C . TYR B 1 370 ? 32.625 -20.719 19.266 1 95.56 370 TYR B C 1
ATOM 7937 O O . TYR B 1 370 ? 33.688 -21.312 19.109 1 95.56 370 TYR B O 1
ATOM 7945 N N . LYS B 1 371 ? 32.469 -19.5 19.75 1 94.81 371 LYS B N 1
ATOM 7946 C CA . LYS B 1 371 ? 33.688 -18.766 20.125 1 94.81 371 LYS B CA 1
ATOM 7947 C C . LYS B 1 371 ? 33.531 -18.094 21.484 1 94.81 371 LYS B C 1
ATOM 7949 O O . LYS B 1 371 ? 32.438 -17.578 21.812 1 94.81 371 LYS B O 1
ATOM 7954 N N . GLY B 1 372 ? 34.562 -18.156 22.297 1 93.06 372 GLY B N 1
ATOM 7955 C CA . GLY B 1 372 ? 34.688 -17.312 23.469 1 93.06 372 GLY B CA 1
ATOM 7956 C C . GLY B 1 372 ? 34.094 -17.938 24.719 1 93.06 372 GLY B C 1
ATOM 7957 O O . GLY B 1 372 ? 33.656 -19.094 24.688 1 93.06 372 GLY B O 1
ATOM 7958 N N . GLU B 1 373 ? 34.062 -17.141 25.797 1 91.88 373 GLU B N 1
ATOM 7959 C CA . GLU B 1 373 ? 33.625 -17.578 27.125 1 91.88 373 GLU B CA 1
ATOM 7960 C C . GLU B 1 373 ? 32.125 -17.859 27.141 1 91.88 373 GLU B C 1
ATOM 7962 O O . GLU B 1 373 ? 31.641 -18.656 27.938 1 91.88 373 GLU B O 1
ATOM 7967 N N . LYS B 1 374 ? 31.453 -17.219 26.297 1 91.19 374 LYS B N 1
ATOM 7968 C CA . LYS B 1 374 ? 30 -17.344 26.297 1 91.19 374 LYS B CA 1
ATOM 7969 C C . LYS B 1 374 ? 29.516 -18.281 25.188 1 91.19 374 LYS B C 1
ATOM 7971 O O . LYS B 1 374 ? 28.312 -18.438 24.984 1 91.19 374 LYS B O 1
ATOM 7976 N N . LEU B 1 375 ? 30.484 -18.906 24.484 1 93.25 375 LEU B N 1
ATOM 7977 C CA . LEU B 1 375 ? 30.172 -19.797 23.375 1 93.25 375 LEU B CA 1
ATOM 7978 C C . LEU B 1 375 ? 29.234 -19.125 22.391 1 93.25 375 LEU B C 1
ATOM 7980 O O . LEU B 1 375 ? 28.156 -19.656 22.078 1 93.25 375 LEU B O 1
ATOM 7984 N N . ARG B 1 376 ? 29.641 -18.031 21.828 1 93.5 376 ARG B N 1
ATOM 7985 C CA . ARG B 1 376 ? 28.875 -17.344 20.812 1 93.5 376 ARG B CA 1
ATOM 7986 C C . ARG B 1 376 ? 28.891 -18.109 19.5 1 93.5 376 ARG B C 1
ATOM 7988 O O . ARG B 1 376 ? 29.922 -18.609 19.078 1 93.5 376 ARG B O 1
ATOM 7995 N N . LEU B 1 377 ? 27.75 -18.188 18.891 1 94.06 377 LEU B N 1
ATOM 7996 C CA . LEU B 1 377 ? 27.578 -19 17.688 1 94.06 377 LEU B CA 1
ATOM 7997 C C . LEU B 1 377 ? 28.078 -18.25 16.453 1 94.06 377 LEU B C 1
ATOM 7999 O O . LEU B 1 377 ? 27.844 -17.047 16.328 1 94.06 377 LEU B O 1
ATOM 8003 N N . PHE B 1 378 ? 28.781 -19 15.547 1 94.31 378 PHE B N 1
ATOM 8004 C CA . PHE B 1 378 ? 29.141 -18.438 14.25 1 94.31 378 PHE B CA 1
ATOM 8005 C C . PHE B 1 378 ? 27.938 -18.406 13.32 1 94.31 378 PHE B C 1
ATOM 8007 O O . PHE B 1 378 ? 27.297 -19.422 13.086 1 94.31 378 PHE B O 1
ATOM 8014 N N . ALA B 1 379 ? 27.547 -17.266 12.867 1 92.19 379 ALA B N 1
ATOM 8015 C CA . ALA B 1 379 ? 26.625 -17.094 11.75 1 92.19 379 ALA B CA 1
ATOM 8016 C C . ALA B 1 379 ? 27.375 -16.797 10.453 1 92.19 379 ALA B C 1
ATOM 8018 O O . ALA B 1 379 ? 28.047 -15.766 10.336 1 92.19 379 ALA B O 1
ATOM 8019 N N . TRP B 1 380 ? 27.219 -17.688 9.531 1 94.12 380 TRP B N 1
ATOM 8020 C CA . TRP B 1 380 ? 28.047 -17.625 8.328 1 94.12 380 TRP B CA 1
ATOM 8021 C C . TRP B 1 380 ? 27.453 -16.656 7.316 1 94.12 380 TRP B C 1
ATOM 8023 O O . TRP B 1 380 ? 26.234 -16.609 7.125 1 94.12 380 TRP B O 1
ATOM 8033 N N . PHE B 1 381 ? 28.328 -15.898 6.598 1 94.25 381 PHE B N 1
ATOM 8034 C CA . PHE B 1 381 ? 27.922 -14.984 5.531 1 94.25 381 PHE B CA 1
ATOM 8035 C C . PHE B 1 381 ? 27.266 -15.742 4.383 1 94.25 381 PHE B C 1
ATOM 8037 O O . PHE B 1 381 ? 26.297 -15.273 3.799 1 94.25 381 PHE B O 1
ATOM 8044 N N . SER B 1 382 ? 27.734 -16.906 4.129 1 93.06 382 SER B N 1
ATOM 8045 C CA . SER B 1 382 ? 27.25 -17.719 3.021 1 93.06 382 SER B CA 1
ATOM 8046 C C . SER B 1 382 ? 25.797 -18.125 3.234 1 93.06 382 SER B C 1
ATOM 8048 O O . SER B 1 382 ? 25.094 -18.5 2.283 1 93.06 382 SER B O 1
ATOM 8050 N N . ASP B 1 383 ? 25.328 -18.078 4.512 1 88.62 383 ASP B N 1
ATOM 8051 C CA . ASP B 1 383 ? 23.938 -18.406 4.816 1 88.62 383 ASP B CA 1
ATOM 8052 C C . ASP B 1 383 ? 22.984 -17.297 4.359 1 88.62 383 ASP B C 1
ATOM 8054 O O . ASP B 1 383 ? 21.797 -17.531 4.164 1 88.62 383 ASP B O 1
ATOM 8058 N N . VAL B 1 384 ? 23.5 -16.062 4.242 1 89.25 384 VAL B N 1
ATOM 8059 C CA . VAL B 1 384 ? 22.656 -14.922 3.938 1 89.25 384 VAL B CA 1
ATOM 8060 C C . VAL B 1 384 ? 23.094 -14.273 2.631 1 89.25 384 VAL B C 1
ATOM 8062 O O . VAL B 1 384 ? 22.75 -13.125 2.35 1 89.25 384 VAL B O 1
ATOM 8065 N N . ALA B 1 385 ? 23.969 -14.945 1.892 1 91.88 385 ALA B N 1
ATOM 8066 C CA . ALA B 1 385 ? 24.484 -14.43 0.627 1 91.88 385 ALA B CA 1
ATOM 8067 C C . ALA B 1 385 ? 24.547 -15.531 -0.426 1 91.88 385 ALA B C 1
ATOM 8069 O O . ALA B 1 385 ? 24.344 -16.703 -0.116 1 91.88 385 ALA B O 1
ATOM 8070 N N . GLU B 1 386 ? 24.672 -15.18 -1.675 1 90.44 386 GLU B N 1
ATOM 8071 C CA . GLU B 1 386 ? 24.797 -16.125 -2.775 1 90.44 386 GLU B CA 1
ATOM 8072 C C . GLU B 1 386 ? 25.781 -15.625 -3.824 1 90.44 386 GLU B C 1
ATOM 8074 O O . GLU B 1 386 ? 26.016 -14.422 -3.939 1 90.44 386 GLU B O 1
ATOM 8079 N N . LYS B 1 387 ? 26.438 -16.562 -4.418 1 88.81 387 LYS B N 1
ATOM 8080 C CA . LYS B 1 387 ? 27.328 -16.266 -5.523 1 88.81 387 LYS B CA 1
ATOM 8081 C C . LYS B 1 387 ? 26.641 -16.484 -6.871 1 88.81 387 LYS B C 1
ATOM 8083 O O . LYS B 1 387 ? 26.062 -17.531 -7.117 1 88.81 387 LYS B O 1
ATOM 8088 N N . GLU B 1 388 ? 26.5 -15.508 -7.645 1 81.19 388 GLU B N 1
ATOM 8089 C CA . GLU B 1 388 ? 25.953 -15.57 -9 1 81.19 388 GLU B CA 1
ATOM 8090 C C . GLU B 1 388 ? 26.906 -14.953 -10.008 1 81.19 388 GLU B C 1
ATOM 8092 O O . GLU B 1 388 ? 27.219 -13.766 -9.93 1 81.19 388 GLU B O 1
ATOM 8097 N N . ASN B 1 389 ? 27.281 -15.734 -10.977 1 79.69 389 ASN B N 1
ATOM 8098 C CA . ASN B 1 389 ? 28.156 -15.266 -12.039 1 79.69 389 ASN B CA 1
ATOM 8099 C C . ASN B 1 389 ? 29.406 -14.594 -11.484 1 79.69 389 ASN B C 1
ATOM 8101 O O . ASN B 1 389 ? 29.781 -13.5 -11.914 1 79.69 389 ASN B O 1
ATOM 8105 N N . GLY B 1 390 ? 30.047 -15.18 -10.406 1 78.94 390 GLY B N 1
ATOM 8106 C CA . GLY B 1 390 ? 31.297 -14.695 -9.844 1 78.94 390 GLY B CA 1
ATOM 8107 C C . GLY B 1 390 ? 31.125 -13.5 -8.922 1 78.94 390 GLY B C 1
ATOM 8108 O O . GLY B 1 390 ? 32.094 -12.969 -8.398 1 78.94 390 GLY B O 1
ATOM 8109 N N . GLU B 1 391 ? 29.859 -13.07 -8.805 1 87.31 391 GLU B N 1
ATOM 8110 C CA . GLU B 1 391 ? 29.578 -11.953 -7.91 1 87.31 391 GLU B CA 1
ATOM 8111 C C . GLU B 1 391 ? 28.844 -12.422 -6.656 1 87.31 391 GLU B C 1
ATOM 8113 O O . GLU B 1 391 ? 28.125 -13.414 -6.691 1 87.31 391 GLU B O 1
ATOM 8118 N N . VAL B 1 392 ? 29.172 -11.695 -5.547 1 92.19 392 VAL B N 1
ATOM 8119 C CA . VAL B 1 392 ? 28.562 -12.047 -4.27 1 92.19 392 VAL B CA 1
ATOM 8120 C C . VAL B 1 392 ? 27.391 -11.109 -3.973 1 92.19 392 VAL B C 1
ATOM 8122 O O . VAL B 1 392 ? 27.547 -9.883 -4.047 1 92.19 392 VAL B O 1
ATOM 8125 N N . PHE B 1 393 ? 26.219 -11.695 -3.744 1 90.44 393 PHE B N 1
ATOM 8126 C CA . PHE B 1 393 ? 25.016 -10.914 -3.426 1 90.44 393 PHE B CA 1
ATOM 8127 C C . PHE B 1 393 ? 24.531 -11.234 -2.021 1 90.44 393 PHE B C 1
ATOM 8129 O O . PHE B 1 393 ? 24.422 -12.406 -1.646 1 90.44 393 PHE B O 1
ATOM 8136 N N . LYS B 1 394 ? 24.344 -10.141 -1.258 1 89.81 394 LYS B N 1
ATOM 8137 C CA . LYS B 1 394 ? 23.609 -10.312 -0.008 1 89.81 394 LYS B CA 1
ATOM 8138 C C . LYS B 1 394 ? 22.109 -10.523 -0.271 1 89.81 394 LYS B C 1
ATOM 8140 O O . LYS B 1 394 ? 21.531 -9.836 -1.109 1 89.81 394 LYS B O 1
ATOM 8145 N N . LYS B 1 395 ? 21.516 -11.469 0.331 1 87.06 395 LYS B N 1
ATOM 8146 C CA . LYS B 1 395 ? 20.094 -11.758 0.193 1 87.06 395 LYS B CA 1
ATOM 8147 C C . LYS B 1 395 ? 19.312 -11.273 1.411 1 87.06 395 LYS B C 1
ATOM 8149 O O . LYS B 1 395 ? 19.578 -11.703 2.537 1 87.06 395 LYS B O 1
ATOM 8154 N N . ASP B 1 396 ? 18.453 -10.336 1.127 1 82.94 396 ASP B N 1
ATOM 8155 C CA . ASP B 1 396 ? 17.562 -9.898 2.193 1 82.94 396 ASP B CA 1
ATOM 8156 C C . ASP B 1 396 ? 16.125 -10.375 1.942 1 82.94 396 ASP B C 1
ATOM 8158 O O . ASP B 1 396 ? 15.633 -10.312 0.813 1 82.94 396 ASP B O 1
ATOM 8162 N N . ILE B 1 397 ? 15.57 -10.961 2.926 1 83.69 397 ILE B N 1
ATOM 8163 C CA . ILE B 1 397 ? 14.188 -11.398 2.809 1 83.69 397 ILE B CA 1
ATOM 8164 C C . ILE B 1 397 ? 13.281 -10.195 2.555 1 83.69 397 ILE B C 1
ATOM 8166 O O . ILE B 1 397 ? 13.344 -9.203 3.281 1 83.69 397 ILE B O 1
ATOM 8170 N N . GLU B 1 398 ? 12.602 -10.305 1.448 1 86.81 398 GLU B N 1
ATOM 8171 C CA . GLU B 1 398 ? 11.664 -9.234 1.144 1 86.81 398 GLU B CA 1
ATOM 8172 C C . GLU B 1 398 ? 10.336 -9.43 1.878 1 86.81 398 GLU B C 1
ATOM 8174 O O . GLU B 1 398 ? 9.82 -10.547 1.945 1 86.81 398 GLU B O 1
ATOM 8179 N N . GLY B 1 399 ? 9.852 -8.422 2.527 1 91.06 399 GLY B N 1
ATOM 8180 C CA . GLY B 1 399 ? 8.523 -8.445 3.117 1 91.06 399 GLY B CA 1
ATOM 8181 C C . GLY B 1 399 ? 7.438 -7.996 2.158 1 91.06 399 GLY B C 1
ATOM 8182 O O . GLY B 1 399 ? 7.457 -8.352 0.979 1 91.06 399 GLY B O 1
ATOM 8183 N N . THR B 1 400 ? 6.512 -7.227 2.592 1 94.62 400 THR B N 1
ATOM 8184 C CA . THR B 1 400 ? 5.359 -6.824 1.795 1 94.62 400 THR B CA 1
ATOM 8185 C C . THR B 1 400 ? 5.672 -5.57 0.983 1 94.62 400 THR B C 1
ATOM 8187 O O . THR B 1 400 ? 4.809 -5.047 0.278 1 94.62 400 THR B O 1
ATOM 8190 N N . LEU B 1 401 ? 6.871 -5.07 1.052 1 94.81 401 LEU B N 1
ATOM 8191 C CA . LEU B 1 401 ? 7.344 -4.023 0.155 1 94.81 401 LEU B CA 1
ATOM 8192 C C . LEU B 1 401 ? 8.336 -4.582 -0.86 1 94.81 401 LEU B C 1
ATOM 8194 O O . LEU B 1 401 ? 9.359 -5.164 -0.483 1 94.81 401 LEU B O 1
ATOM 8198 N N . TRP B 1 402 ? 8.016 -4.441 -2.092 1 93.69 402 TRP B N 1
ATOM 8199 C CA . TRP B 1 402 ? 8.914 -4.801 -3.186 1 93.69 402 TRP B CA 1
ATOM 8200 C C . TRP B 1 402 ? 9.406 -3.559 -3.916 1 93.69 402 TRP B C 1
ATOM 8202 O O . TRP B 1 402 ? 8.719 -3.023 -4.785 1 93.69 402 TRP B O 1
ATOM 8212 N N . ASP B 1 403 ? 10.586 -3.082 -3.625 1 87.56 403 ASP B N 1
ATOM 8213 C CA . ASP B 1 403 ? 11.102 -1.84 -4.191 1 87.56 403 ASP B CA 1
ATOM 8214 C C . ASP B 1 403 ? 12.305 -2.105 -5.102 1 87.56 403 ASP B C 1
ATOM 8216 O O . ASP B 1 403 ? 12.961 -1.168 -5.555 1 87.56 403 ASP B O 1
ATOM 8220 N N . GLY B 1 404 ? 12.633 -3.277 -5.445 1 78.75 404 GLY B N 1
ATOM 8221 C CA . GLY B 1 404 ? 13.789 -3.604 -6.258 1 78.75 404 GLY B CA 1
ATOM 8222 C C . GLY B 1 404 ? 13.43 -4.207 -7.602 1 78.75 404 GLY B C 1
ATOM 8223 O O . GLY B 1 404 ? 14.234 -4.91 -8.211 1 78.75 404 GLY B O 1
ATOM 8224 N N . ILE B 1 405 ? 12.172 -4.039 -8.055 1 85.19 405 ILE B N 1
ATOM 8225 C CA . ILE B 1 405 ? 11.758 -4.574 -9.344 1 85.19 405 ILE B CA 1
ATOM 8226 C C . ILE B 1 405 ? 12.469 -3.812 -10.469 1 85.19 405 ILE B C 1
ATOM 8228 O O . ILE B 1 405 ? 12.461 -2.58 -10.492 1 85.19 405 ILE B O 1
ATOM 8232 N N . ASN B 1 406 ? 13.07 -4.508 -11.336 1 81.56 406 ASN B N 1
ATOM 8233 C CA . ASN B 1 406 ? 13.75 -3.904 -12.469 1 81.56 406 ASN B CA 1
ATOM 8234 C C . ASN B 1 406 ? 12.758 -3.381 -13.508 1 81.56 406 ASN B C 1
ATOM 8236 O O . ASN B 1 406 ? 12.047 -4.16 -14.141 1 81.56 406 ASN B O 1
ATOM 8240 N N . LEU B 1 407 ? 12.789 -2.125 -13.695 1 80.38 407 LEU B N 1
ATOM 8241 C CA . LEU B 1 407 ? 11.859 -1.499 -14.633 1 80.38 407 LEU B CA 1
ATOM 8242 C C . LEU B 1 407 ? 12.594 -1.014 -15.875 1 80.38 407 LEU B C 1
ATOM 8244 O O . LEU B 1 407 ? 11.992 -0.404 -16.766 1 80.38 407 LEU B O 1
ATOM 8248 N N . ASN B 1 408 ? 13.812 -1.336 -15.961 1 74.06 408 ASN B N 1
ATOM 8249 C CA . ASN B 1 408 ? 14.617 -0.862 -17.078 1 74.06 408 ASN B CA 1
ATOM 8250 C C . ASN B 1 408 ? 14.203 -1.53 -18.391 1 74.06 408 ASN B C 1
ATOM 8252 O O . ASN B 1 408 ? 13.93 -2.732 -18.422 1 74.06 408 ASN B O 1
ATOM 8256 N N . ASN B 1 409 ? 14.078 -0.833 -19.5 1 79.94 409 ASN B N 1
ATOM 8257 C CA . ASN B 1 409 ? 13.805 -1.299 -20.859 1 79.94 409 ASN B CA 1
ATOM 8258 C C . ASN B 1 409 ? 12.484 -2.057 -20.938 1 79.94 409 ASN B C 1
ATOM 8260 O O . ASN B 1 409 ? 12.367 -3.041 -21.672 1 79.94 409 ASN B O 1
ATOM 8264 N N . LEU B 1 410 ? 11.602 -1.678 -20.109 1 86.81 410 LEU B N 1
ATOM 8265 C CA . LEU B 1 410 ? 10.297 -2.34 -20.078 1 86.81 410 LEU B CA 1
ATOM 8266 C C . LEU B 1 410 ? 9.617 -2.238 -21.438 1 86.81 410 LEU B C 1
ATOM 8268 O O . LEU B 1 410 ? 8.961 -3.186 -21.891 1 86.81 410 LEU B O 1
ATOM 8272 N N . SER B 1 411 ? 9.82 -1.133 -22.094 1 85.94 411 SER B N 1
ATOM 8273 C CA . SER B 1 411 ? 9.18 -0.908 -23.375 1 85.94 411 SER B CA 1
ATOM 8274 C C . SER B 1 411 ? 9.688 -1.896 -24.422 1 85.94 411 SER B C 1
ATOM 8276 O O . SER B 1 411 ? 8.953 -2.252 -25.359 1 85.94 411 SER B O 1
ATOM 8278 N N . LYS B 1 412 ? 10.852 -2.424 -24.281 1 88.19 412 LYS B N 1
ATOM 8279 C CA . LYS B 1 412 ? 11.461 -3.303 -25.266 1 88.19 412 LYS B CA 1
ATOM 8280 C C . LYS B 1 412 ? 11.305 -4.77 -24.875 1 88.19 412 LYS B C 1
ATOM 8282 O O . LYS B 1 412 ? 11.531 -5.664 -25.703 1 88.19 412 LYS B O 1
ATOM 8287 N N . GLU B 1 413 ? 10.867 -4.961 -23.703 1 90.69 413 GLU B N 1
ATOM 8288 C CA . GLU B 1 413 ? 10.766 -6.332 -23.203 1 90.69 413 GLU B CA 1
ATOM 8289 C C . GLU B 1 413 ? 9.828 -7.16 -24.078 1 90.69 413 GLU B C 1
ATOM 8291 O O . GLU B 1 413 ? 8.727 -6.719 -24.406 1 90.69 413 GLU B O 1
ATOM 8296 N N . GLY B 1 414 ? 10.266 -8.398 -24.531 1 93.25 414 GLY B N 1
ATOM 8297 C CA . GLY B 1 414 ? 9.477 -9.305 -25.359 1 93.25 414 GLY B CA 1
ATOM 8298 C C . GLY B 1 414 ? 9.43 -8.898 -26.812 1 93.25 414 GLY B C 1
ATOM 8299 O O . GLY B 1 414 ? 8.906 -9.641 -27.656 1 93.25 414 GLY B O 1
ATOM 8300 N N . GLY B 1 415 ? 9.938 -7.676 -27.156 1 93.19 415 GLY B N 1
ATOM 8301 C CA . GLY B 1 415 ? 9.992 -7.215 -28.531 1 93.19 415 GLY B CA 1
ATOM 8302 C C . GLY B 1 415 ? 8.664 -6.676 -29.031 1 93.19 415 GLY B C 1
ATOM 8303 O O . GLY B 1 415 ? 8.344 -6.801 -30.219 1 93.19 415 GLY B O 1
ATOM 8304 N N . VAL B 1 416 ? 7.809 -6.32 -28.125 1 93.25 416 VAL B N 1
ATOM 8305 C CA . VAL B 1 416 ? 6.512 -5.785 -28.531 1 93.25 416 VAL B CA 1
ATOM 8306 C C . VAL B 1 416 ? 6.25 -4.469 -27.797 1 93.25 416 VAL B C 1
ATOM 8308 O O . VAL B 1 416 ? 6.645 -4.305 -26.641 1 93.25 416 VAL B O 1
ATOM 8311 N N . ASN B 1 417 ? 5.59 -3.508 -28.438 1 88.62 417 ASN B N 1
ATOM 8312 C CA . ASN B 1 417 ? 5.141 -2.266 -27.812 1 88.62 417 ASN B CA 1
ATOM 8313 C C . ASN B 1 417 ? 3.758 -2.42 -27.188 1 88.62 417 ASN B C 1
ATOM 8315 O O . ASN B 1 417 ? 2.859 -3.008 -27.781 1 88.62 417 ASN B O 1
ATOM 8319 N N . PHE B 1 418 ? 3.709 -2.037 -25.969 1 87.25 418 PHE B N 1
ATOM 8320 C CA . PHE B 1 418 ? 2.438 -2.078 -25.266 1 87.25 418 PHE B CA 1
ATOM 8321 C C . PHE B 1 418 ? 2.34 -0.934 -24.266 1 87.25 418 PHE B C 1
ATOM 8323 O O . PHE B 1 418 ? 2.973 -0.972 -23.203 1 87.25 418 PHE B O 1
ATOM 8330 N N . ASP B 1 419 ? 1.61 0.156 -24.438 1 76.12 419 ASP B N 1
ATOM 8331 C CA . ASP B 1 419 ? 1.591 1.403 -23.688 1 76.12 419 ASP B CA 1
ATOM 8332 C C . ASP B 1 419 ? 0.684 1.288 -22.453 1 76.12 419 ASP B C 1
ATOM 8334 O O . ASP B 1 419 ? 0.708 2.15 -21.578 1 76.12 419 ASP B O 1
ATOM 8338 N N . ASN B 1 420 ? 0.003 0.303 -22.312 1 68.31 420 ASN B N 1
ATOM 8339 C CA . ASN B 1 420 ? -1.051 0.279 -21.297 1 68.31 420 ASN B CA 1
ATOM 8340 C C . ASN B 1 420 ? -0.662 -0.586 -20.109 1 68.31 420 ASN B C 1
ATOM 8342 O O . ASN B 1 420 ? -1.43 -1.454 -19.688 1 68.31 420 ASN B O 1
ATOM 8346 N N . GLY B 1 421 ? 0.535 -0.316 -19.547 1 79.44 421 GLY B N 1
ATOM 8347 C CA . GLY B 1 421 ? 0.765 -0.946 -18.266 1 79.44 421 GLY B CA 1
ATOM 8348 C C . GLY B 1 421 ? 1.462 -2.289 -18.375 1 79.44 421 GLY B C 1
ATOM 8349 O O . GLY B 1 421 ? 1.142 -3.223 -17.625 1 79.44 421 GLY B O 1
ATOM 8350 N N . LYS B 1 422 ? 2.4 -2.525 -19.391 1 90.31 422 LYS B N 1
ATOM 8351 C CA . LYS B 1 422 ? 3.201 -3.74 -19.516 1 90.31 422 LYS B CA 1
ATOM 8352 C C . LYS B 1 422 ? 3.902 -4.074 -18.203 1 90.31 422 LYS B C 1
ATOM 8354 O O . LYS B 1 422 ? 4.66 -3.256 -17.672 1 90.31 422 LYS B O 1
ATOM 8359 N N . LYS B 1 423 ? 3.51 -5.188 -17.594 1 95.62 423 LYS B N 1
ATOM 8360 C CA . LYS B 1 423 ? 4.141 -5.605 -16.344 1 95.62 423 LYS B CA 1
ATOM 8361 C C . LYS B 1 423 ? 5.539 -6.164 -16.594 1 95.62 423 LYS B C 1
ATOM 8363 O O . LYS B 1 423 ? 5.754 -6.91 -17.547 1 95.62 423 LYS B O 1
ATOM 8368 N N . PRO B 1 424 ? 6.523 -5.859 -15.812 1 94.38 424 PRO B N 1
ATOM 8369 C CA . PRO B 1 424 ? 7.902 -6.312 -16 1 94.38 424 PRO B CA 1
ATOM 8370 C C . PRO B 1 424 ? 8.07 -7.809 -15.75 1 94.38 424 PRO B C 1
ATOM 8372 O O . PRO B 1 424 ? 7.449 -8.359 -14.828 1 94.38 424 PRO B O 1
ATOM 8375 N N . LEU B 1 425 ? 8.953 -8.414 -16.5 1 94.75 425 LEU B N 1
ATOM 8376 C CA . LEU B 1 425 ? 9.289 -9.82 -16.328 1 94.75 425 LEU B CA 1
ATOM 8377 C C . LEU B 1 425 ? 9.812 -10.086 -14.922 1 94.75 425 LEU B C 1
ATOM 8379 O O . LEU B 1 425 ? 9.523 -11.125 -14.336 1 94.75 425 LEU B O 1
ATOM 8383 N N . ASP B 1 426 ? 10.57 -9.164 -14.367 1 91.88 426 ASP B N 1
ATOM 8384 C CA . ASP B 1 426 ? 11.148 -9.305 -13.031 1 91.88 426 ASP B CA 1
ATOM 8385 C C . ASP B 1 426 ? 10.062 -9.477 -11.977 1 91.88 426 ASP B C 1
ATOM 8387 O O . ASP B 1 426 ? 10.203 -10.289 -11.062 1 91.88 426 ASP B O 1
ATOM 8391 N N . LEU B 1 427 ? 9 -8.734 -12.07 1 94.94 427 LEU B N 1
ATOM 8392 C CA . LEU B 1 427 ? 7.875 -8.844 -11.148 1 94.94 427 LEU B CA 1
ATOM 8393 C C . LEU B 1 427 ? 7.227 -10.227 -11.25 1 94.94 427 LEU B C 1
ATOM 8395 O O . LEU B 1 427 ? 7.012 -10.891 -10.234 1 94.94 427 LEU B O 1
ATOM 8399 N N . LEU B 1 428 ? 6.902 -10.656 -12.492 1 97.31 428 LEU B N 1
ATOM 8400 C CA . LEU B 1 428 ? 6.219 -11.93 -12.703 1 97.31 428 LEU B CA 1
ATOM 8401 C C . LEU B 1 428 ? 7.094 -13.094 -12.258 1 97.31 428 LEU B C 1
ATOM 8403 O O . LEU B 1 428 ? 6.598 -14.07 -11.68 1 97.31 428 LEU B O 1
ATOM 8407 N N . ASN B 1 429 ? 8.391 -12.977 -12.547 1 94.5 429 ASN B N 1
ATOM 8408 C CA . ASN B 1 429 ? 9.305 -14.016 -12.086 1 94.5 429 ASN B CA 1
ATOM 8409 C C . ASN B 1 429 ? 9.266 -14.148 -10.562 1 94.5 429 ASN B C 1
ATOM 8411 O O . ASN B 1 429 ? 9.234 -15.258 -10.031 1 94.5 429 ASN B O 1
ATOM 8415 N N . ARG B 1 430 ? 9.305 -13.031 -9.898 1 93.12 430 ARG B N 1
ATOM 8416 C CA . ARG B 1 430 ? 9.242 -13.016 -8.445 1 93.12 430 ARG B CA 1
ATOM 8417 C C . ARG B 1 430 ? 7.953 -13.672 -7.945 1 93.12 430 ARG B C 1
ATOM 8419 O O . ARG B 1 430 ? 7.98 -14.461 -7 1 93.12 430 ARG B O 1
ATOM 8426 N N . ILE B 1 431 ? 6.82 -13.383 -8.562 1 97 431 ILE B N 1
ATOM 8427 C CA . ILE B 1 431 ? 5.512 -13.898 -8.18 1 97 431 ILE B CA 1
ATOM 8428 C C . ILE B 1 431 ? 5.48 -15.414 -8.375 1 97 431 ILE B C 1
ATOM 8430 O O . ILE B 1 431 ? 5.109 -16.156 -7.465 1 97 431 ILE B O 1
ATOM 8434 N N . LEU B 1 432 ? 5.883 -15.875 -9.547 1 97.19 432 LEU B N 1
ATOM 8435 C CA . LEU B 1 432 ? 5.773 -17.281 -9.906 1 97.19 432 LEU B CA 1
ATOM 8436 C C . LEU B 1 432 ? 6.727 -18.125 -9.07 1 97.19 432 LEU B C 1
ATOM 8438 O O . LEU B 1 432 ? 6.43 -19.281 -8.766 1 97.19 432 LEU B O 1
ATOM 8442 N N . LYS B 1 433 ? 7.824 -17.547 -8.617 1 93.69 433 LYS B N 1
ATOM 8443 C CA . LYS B 1 433 ? 8.805 -18.266 -7.805 1 93.69 433 LYS B CA 1
ATOM 8444 C C . LYS B 1 433 ? 8.289 -18.484 -6.383 1 93.69 433 LYS B C 1
ATOM 8446 O O . LYS B 1 433 ? 8.812 -19.328 -5.652 1 93.69 433 LYS B O 1
ATOM 8451 N N . MET B 1 434 ? 7.336 -17.75 -5.996 1 94.88 434 MET B N 1
ATOM 8452 C CA . MET B 1 434 ? 6.793 -17.875 -4.645 1 94.88 434 MET B CA 1
ATOM 8453 C C . MET B 1 434 ? 6.125 -19.234 -4.457 1 94.88 434 MET B C 1
ATOM 8455 O O . MET B 1 434 ? 6.113 -19.781 -3.352 1 94.88 434 MET B O 1
ATOM 8459 N N . TYR B 1 435 ? 5.414 -19.703 -5.523 1 95.81 435 TYR B N 1
ATOM 8460 C CA . TYR B 1 435 ? 4.777 -21.016 -5.418 1 95.81 435 TYR B CA 1
ATOM 8461 C C . TYR B 1 435 ? 5.816 -22.125 -5.363 1 95.81 435 TYR B C 1
ATOM 8463 O O . TYR B 1 435 ? 6.699 -22.203 -6.223 1 95.81 435 TYR B O 1
ATOM 8471 N N . PRO B 1 436 ? 5.859 -23.047 -4.41 1 93.62 436 PRO B N 1
ATOM 8472 C CA . PRO B 1 436 ? 6.984 -23.922 -4.113 1 93.62 436 PRO B CA 1
ATOM 8473 C C . PRO B 1 436 ? 7.004 -25.172 -5 1 93.62 436 PRO B C 1
ATOM 8475 O O . PRO B 1 436 ? 7.402 -26.25 -4.551 1 93.62 436 PRO B O 1
ATOM 8478 N N . LYS B 1 437 ? 6.516 -25.188 -6.184 1 94.88 437 LYS B N 1
ATOM 8479 C CA . LYS B 1 437 ? 6.582 -26.297 -7.137 1 94.88 437 LYS B CA 1
ATOM 8480 C C . LYS B 1 437 ? 7.219 -25.844 -8.453 1 94.88 437 LYS B C 1
ATOM 8482 O O . LYS B 1 437 ? 7.309 -24.641 -8.727 1 94.88 437 LYS B O 1
ATOM 8487 N N . SER B 1 438 ? 7.711 -26.766 -9.18 1 95.44 438 SER B N 1
ATOM 8488 C CA . SER B 1 438 ? 8.352 -26.469 -10.461 1 95.44 438 SER B CA 1
ATOM 8489 C C . SER B 1 438 ? 7.547 -27.031 -11.625 1 95.44 438 SER B C 1
ATOM 8491 O O . SER B 1 438 ? 7.965 -26.922 -12.781 1 95.44 438 SER B O 1
ATOM 8493 N N . ASP B 1 439 ? 6.426 -27.734 -11.32 1 96.38 439 ASP B N 1
ATOM 8494 C CA . ASP B 1 439 ? 5.484 -28.25 -12.305 1 96.38 439 ASP B CA 1
ATOM 8495 C C . ASP B 1 439 ? 4.043 -27.922 -11.922 1 96.38 439 ASP B C 1
ATOM 8497 O O . ASP B 1 439 ? 3.412 -28.656 -11.164 1 96.38 439 ASP B O 1
ATOM 8501 N N . TYR B 1 440 ? 3.572 -26.875 -12.367 1 97.31 440 TYR B N 1
ATOM 8502 C CA . TYR B 1 440 ? 2.217 -26.438 -12.047 1 97.31 440 TYR B CA 1
ATOM 8503 C C . TYR B 1 440 ? 1.631 -25.609 -13.188 1 97.31 440 TYR B C 1
ATOM 8505 O O . TYR B 1 440 ? 2.338 -25.25 -14.133 1 97.31 440 TYR B O 1
ATOM 8513 N N . THR B 1 441 ? 0.345 -25.344 -13.148 1 98.38 441 THR B N 1
ATOM 8514 C CA . THR B 1 441 ? -0.366 -24.625 -14.203 1 98.38 441 THR B CA 1
ATOM 8515 C C . THR B 1 441 ? -0.702 -23.203 -13.742 1 98.38 441 THR B C 1
ATOM 8517 O O . THR B 1 441 ? -1.229 -23 -12.648 1 98.38 441 THR B O 1
ATOM 8520 N N . ILE B 1 442 ? -0.368 -22.219 -14.602 1 98.81 442 ILE B N 1
ATOM 8521 C CA . ILE B 1 442 ? -0.636 -20.812 -14.328 1 98.81 442 ILE B CA 1
ATOM 8522 C C . ILE B 1 442 ? -1.715 -20.297 -15.281 1 98.81 442 ILE B C 1
ATOM 8524 O O . ILE B 1 442 ? -1.642 -20.516 -16.484 1 98.81 442 ILE B O 1
ATOM 8528 N N . LEU B 1 443 ? -2.703 -19.641 -14.727 1 98.94 443 LEU B N 1
ATOM 8529 C CA . LEU B 1 443 ? -3.762 -19.016 -15.516 1 98.94 443 LEU B CA 1
ATOM 8530 C C . LEU B 1 443 ? -3.707 -17.5 -15.406 1 98.94 443 LEU B C 1
ATOM 8532 O O . LEU B 1 443 ? -3.6 -16.953 -14.305 1 98.94 443 LEU B O 1
ATOM 8536 N N . ASP B 1 444 ? -3.686 -16.844 -16.5 1 98.88 444 ASP B N 1
ATOM 8537 C CA . ASP B 1 444 ? -3.824 -15.398 -16.625 1 98.88 444 ASP B CA 1
ATOM 8538 C C . ASP B 1 444 ? -4.949 -15.031 -17.578 1 98.88 444 ASP B C 1
ATOM 8540 O O . ASP B 1 444 ? -4.781 -15.109 -18.797 1 98.88 444 ASP B O 1
ATOM 8544 N N . PHE B 1 445 ? -6.098 -14.609 -17.047 1 98.81 445 PHE B N 1
ATOM 8545 C CA . PHE B 1 445 ? -7.227 -14.359 -17.938 1 98.81 445 PHE B CA 1
ATOM 8546 C C . PHE B 1 445 ? -7.359 -12.875 -18.234 1 98.81 445 PHE B C 1
ATOM 8548 O O . PHE B 1 445 ? -8.414 -12.414 -18.672 1 98.81 445 PHE B O 1
ATOM 8555 N N . PHE B 1 446 ? -6.328 -12.07 -17.922 1 97.81 446 PHE B N 1
ATOM 8556 C CA . PHE B 1 446 ? -6.051 -10.719 -18.391 1 97.81 446 PHE B CA 1
ATOM 8557 C C . PHE B 1 446 ? -4.645 -10.617 -18.969 1 97.81 446 PHE B C 1
ATOM 8559 O O . PHE B 1 446 ? -3.875 -9.734 -18.578 1 97.81 446 PHE B O 1
ATOM 8566 N N . ALA B 1 447 ? -4.32 -11.352 -19.891 1 97 447 ALA B N 1
ATOM 8567 C CA . ALA B 1 447 ? -2.947 -11.633 -20.297 1 97 447 ALA B CA 1
ATOM 8568 C C . ALA B 1 447 ? -2.305 -10.414 -20.938 1 97 447 ALA B C 1
ATOM 8570 O O . ALA B 1 447 ? -1.086 -10.234 -20.891 1 97 447 ALA B O 1
ATOM 8571 N N . GLY B 1 448 ? -3.131 -9.555 -21.656 1 93.69 448 GLY B N 1
ATOM 8572 C CA . GLY B 1 448 ? -2.627 -8.32 -22.234 1 93.69 448 GLY B CA 1
ATOM 8573 C C . GLY B 1 448 ? -1.383 -8.516 -23.078 1 93.69 448 GLY B C 1
ATOM 8574 O O . GLY B 1 448 ? -1.427 -9.188 -24.109 1 93.69 448 GLY B O 1
ATOM 8575 N N . SER B 1 449 ? -0.161 -8.164 -22.562 1 95.31 449 SER B N 1
ATOM 8576 C CA . SER B 1 449 ? 1.074 -8.148 -23.328 1 95.31 449 SER B CA 1
ATOM 8577 C C . SER B 1 449 ? 1.743 -9.523 -23.328 1 95.31 449 SER B C 1
ATOM 8579 O O . SER B 1 449 ? 2.783 -9.711 -23.969 1 95.31 449 SER B O 1
ATOM 8581 N N . GLY B 1 450 ? 1.228 -10.508 -22.594 1 97.5 450 GLY B N 1
ATOM 8582 C CA . GLY B 1 450 ? 1.748 -11.867 -22.625 1 97.5 450 GLY B CA 1
ATOM 8583 C C . GLY B 1 450 ? 2.932 -12.07 -21.688 1 97.5 450 GLY B C 1
ATOM 8584 O O . GLY B 1 450 ? 3.621 -13.086 -21.781 1 97.5 450 GLY B O 1
ATOM 8585 N N . SER B 1 451 ? 3.178 -11.094 -20.719 1 97.5 451 SER B N 1
ATOM 8586 C CA . SER B 1 451 ? 4.328 -11.148 -19.812 1 97.5 451 SER B CA 1
ATOM 8587 C C . SER B 1 451 ? 4.309 -12.414 -18.969 1 97.5 451 SER B C 1
ATOM 8589 O O . SER B 1 451 ? 5.359 -12.961 -18.641 1 97.5 451 SER B O 1
ATOM 8591 N N . THR B 1 452 ? 3.113 -12.906 -18.641 1 98.56 452 THR B N 1
ATOM 8592 C CA . THR B 1 452 ? 2.994 -14.109 -17.828 1 98.56 452 THR B CA 1
ATOM 8593 C C . THR B 1 452 ? 3.568 -15.32 -18.547 1 98.56 452 THR B C 1
ATOM 8595 O O . THR B 1 452 ? 4.352 -16.078 -17.984 1 98.56 452 THR B O 1
ATOM 8598 N N . GLY B 1 453 ? 3.17 -15.539 -19.828 1 98.69 453 GLY B N 1
ATOM 8599 C CA . GLY B 1 453 ? 3.723 -16.641 -20.609 1 98.69 453 GLY B CA 1
ATOM 8600 C C . GLY B 1 453 ? 5.23 -16.562 -20.75 1 98.69 453 GLY B C 1
ATOM 8601 O O . GLY B 1 453 ? 5.918 -17.578 -20.625 1 98.69 453 GLY B O 1
ATOM 8602 N N . HIS B 1 454 ? 5.746 -15.398 -21.016 1 98.38 454 HIS B N 1
ATOM 8603 C CA . HIS B 1 454 ? 7.184 -15.148 -21.109 1 98.38 454 HIS B CA 1
ATOM 8604 C C . HIS B 1 454 ? 7.887 -15.547 -19.812 1 98.38 454 HIS B C 1
ATOM 8606 O O . HIS B 1 454 ? 8.914 -16.234 -19.844 1 98.38 454 HIS B O 1
ATOM 8612 N N . ALA B 1 455 ? 7.402 -15.117 -18.688 1 98.06 455 ALA B N 1
ATOM 8613 C CA . ALA B 1 455 ? 7.988 -15.406 -17.375 1 98.06 455 ALA B CA 1
ATOM 8614 C C . ALA B 1 455 ? 8.023 -16.906 -17.109 1 98.06 455 ALA B C 1
ATOM 8616 O O . ALA B 1 455 ? 9 -17.422 -16.547 1 98.06 455 ALA B O 1
ATOM 8617 N N . VAL B 1 456 ? 6.926 -17.625 -17.453 1 98.5 456 VAL B N 1
ATOM 8618 C CA . VAL B 1 456 ? 6.855 -19.078 -17.25 1 98.5 456 VAL B CA 1
ATOM 8619 C C . VAL B 1 456 ? 7.969 -19.766 -18.031 1 98.5 456 VAL B C 1
ATOM 8621 O O . VAL B 1 456 ? 8.703 -20.594 -17.484 1 98.5 456 VAL B O 1
ATOM 8624 N N . ALA B 1 457 ? 8.078 -19.406 -19.328 1 97.88 457 ALA B N 1
ATOM 8625 C CA . ALA B 1 457 ? 9.117 -20 -20.172 1 97.88 457 ALA B CA 1
ATOM 8626 C C . ALA B 1 457 ? 10.508 -19.719 -19.609 1 97.88 457 ALA B C 1
ATOM 8628 O O . ALA B 1 457 ? 11.367 -20.609 -19.594 1 97.88 457 ALA B O 1
ATOM 8629 N N . GLN B 1 458 ? 10.703 -18.516 -19.172 1 96.88 458 GLN B N 1
ATOM 8630 C CA . GLN B 1 458 ? 11.984 -18.125 -18.594 1 96.88 458 GLN B CA 1
ATOM 8631 C C . GLN B 1 458 ? 12.305 -18.938 -17.344 1 96.88 458 GLN B C 1
ATOM 8633 O O . GLN B 1 458 ? 13.43 -19.406 -17.172 1 96.88 458 GLN B O 1
ATOM 8638 N N . LEU B 1 459 ? 11.352 -19.031 -16.438 1 96.06 459 LEU B N 1
ATOM 8639 C CA . LEU B 1 459 ? 11.555 -19.75 -15.195 1 96.06 459 LEU B CA 1
ATOM 8640 C C . LEU B 1 459 ? 11.844 -21.234 -15.469 1 96.06 459 LEU B C 1
ATOM 8642 O O . LEU B 1 459 ? 12.68 -21.828 -14.797 1 96.06 459 LEU B O 1
ATOM 8646 N N . ASN B 1 460 ? 11.117 -21.844 -16.438 1 96.56 460 ASN B N 1
ATOM 8647 C CA . ASN B 1 460 ? 11.367 -23.234 -16.812 1 96.56 460 ASN B CA 1
ATOM 8648 C C . ASN B 1 460 ? 12.797 -23.422 -17.297 1 96.56 460 ASN B C 1
ATOM 8650 O O . ASN B 1 460 ? 13.438 -24.438 -16.969 1 96.56 460 ASN B O 1
ATOM 8654 N N . LYS B 1 461 ? 13.266 -22.484 -18.031 1 95 461 LYS B N 1
ATOM 8655 C CA . LYS B 1 461 ? 14.648 -22.547 -18.5 1 95 461 LYS B CA 1
ATOM 8656 C C . LYS B 1 461 ? 15.633 -22.406 -17.344 1 95 461 LYS B C 1
ATOM 8658 O O . LYS B 1 461 ? 16.625 -23.141 -17.281 1 95 461 LYS B O 1
ATOM 8663 N N . GLU B 1 462 ? 15.406 -21.516 -16.453 1 91 462 GLU B N 1
ATOM 8664 C CA . GLU B 1 462 ? 16.312 -21.172 -15.359 1 91 462 GLU B CA 1
ATOM 8665 C C . GLU B 1 462 ? 16.438 -22.328 -14.367 1 91 462 GLU B C 1
ATOM 8667 O O . GLU B 1 462 ? 17.531 -22.609 -13.867 1 91 462 GLU B O 1
ATOM 8672 N N . ASP B 1 463 ? 15.32 -23.031 -14.094 1 92.12 463 ASP B N 1
ATOM 8673 C CA . ASP B 1 463 ? 15.391 -23.984 -12.984 1 92.12 463 ASP B CA 1
ATOM 8674 C C . ASP B 1 463 ? 15.047 -25.391 -13.445 1 92.12 463 ASP B C 1
ATOM 8676 O O . ASP B 1 463 ? 14.969 -26.312 -12.633 1 92.12 463 ASP B O 1
ATOM 8680 N N . GLY B 1 464 ? 14.727 -25.578 -14.742 1 93.56 464 GLY B N 1
ATOM 8681 C CA . GLY B 1 464 ? 14.445 -26.891 -15.289 1 93.56 464 GLY B CA 1
ATOM 8682 C C . GLY B 1 464 ? 13.039 -27.375 -14.984 1 93.56 464 GLY B C 1
ATOM 8683 O O . GLY B 1 464 ? 12.766 -28.578 -15.039 1 93.56 464 GLY B O 1
ATOM 8684 N N . GLY B 1 465 ? 12.18 -26.453 -14.641 1 95.19 465 GLY B N 1
ATOM 8685 C CA . GLY B 1 465 ? 10.805 -26.812 -14.336 1 95.19 465 GLY B CA 1
ATOM 8686 C C . GLY B 1 465 ? 9.969 -27.109 -15.57 1 95.19 465 GLY B C 1
ATOM 8687 O O . GLY B 1 465 ? 10.484 -27.078 -16.688 1 95.19 465 GLY B O 1
ATOM 8688 N N . ASN B 1 466 ? 8.695 -27.516 -15.352 1 95.75 466 ASN B N 1
ATOM 8689 C CA . ASN B 1 466 ? 7.746 -27.812 -16.406 1 95.75 466 ASN B CA 1
ATOM 8690 C C . ASN B 1 466 ? 6.402 -27.141 -16.172 1 95.75 466 ASN B C 1
ATOM 8692 O O . ASN B 1 466 ? 5.359 -27.797 -16.188 1 95.75 466 ASN B O 1
ATOM 8696 N N . ARG B 1 467 ? 6.527 -25.891 -15.836 1 97.62 467 ARG B N 1
ATOM 8697 C CA . ARG B 1 467 ? 5.312 -25.109 -15.641 1 97.62 467 ARG B CA 1
ATOM 8698 C C . ARG B 1 467 ? 4.594 -24.875 -16.969 1 97.62 467 ARG B C 1
ATOM 8700 O O . ARG B 1 467 ? 5.234 -24.734 -18.016 1 97.62 467 ARG B O 1
ATOM 8707 N N . LYS B 1 468 ? 3.279 -24.844 -16.938 1 97.88 468 LYS B N 1
ATOM 8708 C CA . LYS B 1 468 ? 2.436 -24.562 -18.094 1 97.88 468 LYS B CA 1
ATOM 8709 C C . LYS B 1 468 ? 1.605 -23.297 -17.875 1 97.88 468 LYS B C 1
ATOM 8711 O O . LYS B 1 468 ? 1.284 -22.953 -16.734 1 97.88 468 LYS B O 1
ATOM 8716 N N . TYR B 1 469 ? 1.302 -22.609 -18.969 1 98.75 469 TYR B N 1
ATOM 8717 C CA . TYR B 1 469 ? 0.46 -21.422 -18.828 1 98.75 469 TYR B CA 1
ATOM 8718 C C . TYR B 1 469 ? -0.768 -21.516 -19.734 1 98.75 469 TYR B C 1
ATOM 8720 O O . TYR B 1 469 ? -0.738 -22.188 -20.766 1 98.75 469 TYR B O 1
ATOM 8728 N N . ILE B 1 470 ? -1.843 -20.953 -19.281 1 98.88 470 ILE B N 1
ATOM 8729 C CA . ILE B 1 470 ? -3.051 -20.641 -20.031 1 98.88 470 ILE B CA 1
ATOM 8730 C C . ILE B 1 470 ? -3.32 -19.141 -20 1 98.88 470 ILE B C 1
ATOM 8732 O O . ILE B 1 470 ? -3.559 -18.578 -18.922 1 98.88 470 ILE B O 1
ATOM 8736 N N . LEU B 1 471 ? -3.258 -18.516 -21.125 1 98.88 471 LEU B N 1
ATOM 8737 C CA . LEU B 1 471 ? -3.473 -17.078 -21.234 1 98.88 471 LEU B CA 1
ATOM 8738 C C . LEU B 1 471 ? -4.781 -16.781 -21.969 1 98.88 471 LEU B C 1
ATOM 8740 O O . LEU B 1 471 ? -5.121 -17.453 -22.938 1 98.88 471 LEU B O 1
ATOM 8744 N N . CYS B 1 472 ? -5.555 -15.836 -21.422 1 98.62 472 CYS B N 1
ATOM 8745 C CA . CYS B 1 472 ? -6.773 -15.359 -22.062 1 98.62 472 CYS B CA 1
ATOM 8746 C C . CYS B 1 472 ? -6.691 -13.859 -22.328 1 98.62 472 CYS B C 1
ATOM 8748 O O . CYS B 1 472 ? -6.285 -13.086 -21.469 1 98.62 472 CYS B O 1
ATOM 8750 N N . THR B 1 473 ? -7.023 -13.453 -23.469 1 96.88 473 THR B N 1
ATOM 8751 C CA . THR B 1 473 ? -7.117 -12.039 -23.797 1 96.88 473 THR B CA 1
ATOM 8752 C C . THR B 1 473 ? -8.07 -11.812 -24.969 1 96.88 473 THR B C 1
ATOM 8754 O O . THR B 1 473 ? -8.258 -12.703 -25.797 1 96.88 473 THR B O 1
ATOM 8757 N N . ASN B 1 474 ? -8.703 -10.688 -24.969 1 94.56 474 ASN B N 1
ATOM 8758 C CA . ASN B 1 474 ? -9.5 -10.352 -26.156 1 94.56 474 ASN B CA 1
ATOM 8759 C C . ASN B 1 474 ? -8.617 -9.938 -27.328 1 94.56 474 ASN B C 1
ATOM 8761 O O . ASN B 1 474 ? -7.395 -10.016 -27.25 1 94.56 474 ASN B O 1
ATOM 8765 N N . ASN B 1 475 ? -9.227 -9.609 -28.422 1 94.88 475 ASN B N 1
ATOM 8766 C CA . ASN B 1 475 ? -8.438 -9.18 -29.562 1 94.88 475 ASN B CA 1
ATOM 8767 C C . ASN B 1 475 ? -8.781 -7.754 -29.984 1 94.88 475 ASN B C 1
ATOM 8769 O O . ASN B 1 475 ? -8.719 -7.418 -31.172 1 94.88 475 ASN B O 1
ATOM 8773 N N . GLU B 1 476 ? -9.227 -7.016 -29 1 90.5 476 GLU B N 1
ATOM 8774 C CA . GLU B 1 476 ? -9.414 -5.594 -29.281 1 90.5 476 GLU B CA 1
ATOM 8775 C C . GLU B 1 476 ? -8.102 -4.938 -29.688 1 90.5 476 GLU B C 1
ATOM 8777 O O . GLU B 1 476 ? -7.066 -5.152 -29.062 1 90.5 476 GLU B O 1
ATOM 8782 N N . ASN B 1 477 ? -8.148 -4.113 -30.75 1 89.06 477 ASN B N 1
ATOM 8783 C CA . ASN B 1 477 ? -6.949 -3.486 -31.297 1 89.06 477 ASN B CA 1
ATOM 8784 C C . ASN B 1 477 ? -5.875 -4.52 -31.625 1 89.06 477 ASN B C 1
ATOM 8786 O O . ASN B 1 477 ? -4.68 -4.234 -31.531 1 89.06 477 ASN B O 1
ATOM 8790 N N . ARG B 1 478 ? -6.219 -5.801 -31.938 1 94.62 478 ARG B N 1
ATOM 8791 C CA . ARG B 1 478 ? -5.383 -6.918 -32.375 1 94.62 478 ARG B CA 1
ATOM 8792 C C . ARG B 1 478 ? -4.367 -7.285 -31.281 1 94.62 478 ARG B C 1
ATOM 8794 O O . ARG B 1 478 ? -3.234 -7.66 -31.594 1 94.62 478 ARG B O 1
ATOM 8801 N N . ILE B 1 479 ? -4.742 -7.109 -30 1 95.38 479 ILE B N 1
ATOM 8802 C CA . ILE B 1 479 ? -3.809 -7.32 -28.891 1 95.38 479 ILE B CA 1
ATOM 8803 C C . ILE B 1 479 ? -3.4 -8.789 -28.828 1 95.38 479 ILE B C 1
ATOM 8805 O O . ILE B 1 479 ? -2.225 -9.109 -28.641 1 95.38 479 ILE B O 1
ATOM 8809 N N . ALA B 1 480 ? -4.316 -9.727 -29 1 97.5 480 ALA B N 1
ATOM 8810 C CA . ALA B 1 480 ? -3.992 -11.148 -28.906 1 97.5 480 ALA B CA 1
ATOM 8811 C C . ALA B 1 480 ? -3 -11.547 -30 1 97.5 480 ALA B C 1
ATOM 8813 O O . ALA B 1 480 ? -2.012 -12.234 -29.719 1 97.5 480 ALA B O 1
ATOM 8814 N N . GLU B 1 481 ? -3.229 -11.078 -31.219 1 97.25 481 GLU B N 1
ATOM 8815 C CA . GLU B 1 481 ? -2.463 -11.492 -32.375 1 97.25 481 GLU B CA 1
ATOM 8816 C C . GLU B 1 481 ? -1.133 -10.75 -32.469 1 97.25 481 GLU B C 1
ATOM 8818 O O . GLU B 1 481 ? -0.091 -11.352 -32.719 1 97.25 481 GLU B O 1
ATOM 8823 N N . GLU B 1 482 ? -1.195 -9.453 -32.188 1 96.56 482 GLU B N 1
ATOM 8824 C CA . GLU B 1 482 ? -0.064 -8.609 -32.562 1 96.56 482 GLU B CA 1
ATOM 8825 C C . GLU B 1 482 ? 0.774 -8.242 -31.328 1 96.56 482 GLU B C 1
ATOM 8827 O O . GLU B 1 482 ? 1.858 -7.672 -31.469 1 96.56 482 GLU B O 1
ATOM 8832 N N . VAL B 1 483 ? 0.295 -8.57 -30.203 1 96.62 483 VAL B N 1
ATOM 8833 C CA . VAL B 1 483 ? 1.065 -8.25 -29 1 96.62 483 VAL B CA 1
ATOM 8834 C C . VAL B 1 483 ? 1.358 -9.523 -28.219 1 96.62 483 VAL B C 1
ATOM 8836 O O . VAL B 1 483 ? 2.506 -9.969 -28.156 1 96.62 483 VAL B O 1
ATOM 8839 N N . THR B 1 484 ? 0.304 -10.203 -27.719 1 97.88 484 THR B N 1
ATOM 8840 C CA . THR B 1 484 ? 0.479 -11.383 -26.875 1 97.88 484 THR B CA 1
ATOM 8841 C C . THR B 1 484 ? 1.168 -12.508 -27.641 1 97.88 484 THR B C 1
ATOM 8843 O O . THR B 1 484 ? 2.238 -12.977 -27.25 1 97.88 484 THR B O 1
ATOM 8846 N N . TYR B 1 485 ? 0.55 -12.914 -28.75 1 98.44 485 TYR B N 1
ATOM 8847 C CA . TYR B 1 485 ? 1.1 -13.984 -29.578 1 98.44 485 TYR B CA 1
ATOM 8848 C C . TYR B 1 485 ? 2.471 -13.602 -30.125 1 98.44 485 TYR B C 1
ATOM 8850 O O . TYR B 1 485 ? 3.391 -14.43 -30.141 1 98.44 485 TYR B O 1
ATOM 8858 N N . LYS B 1 486 ? 2.553 -12.383 -30.641 1 98 486 LYS B N 1
ATOM 8859 C CA . LYS B 1 486 ? 3.816 -11.914 -31.203 1 98 486 LYS B CA 1
ATOM 8860 C C . LYS B 1 486 ? 4.945 -12.016 -30.172 1 98 486 LYS B C 1
ATOM 8862 O O . LYS B 1 486 ? 6.051 -12.445 -30.5 1 98 486 LYS B O 1
ATOM 8867 N N . ARG B 1 487 ? 4.754 -11.625 -28.938 1 97.81 487 ARG B N 1
ATOM 8868 C CA . ARG B 1 487 ? 5.754 -11.758 -27.875 1 97.81 487 ARG B CA 1
ATOM 8869 C C . ARG B 1 487 ? 6.176 -13.211 -27.703 1 97.81 487 ARG B C 1
ATOM 8871 O O . ARG B 1 487 ? 7.371 -13.516 -27.656 1 97.81 487 ARG B O 1
ATOM 8878 N N . LEU B 1 488 ? 5.176 -14.102 -27.578 1 98.5 488 LEU B N 1
ATOM 8879 C CA . LEU B 1 488 ? 5.445 -15.516 -27.344 1 98.5 488 LEU B CA 1
ATOM 8880 C C . LEU B 1 488 ? 6.18 -16.141 -28.531 1 98.5 488 LEU B C 1
ATOM 8882 O O . LEU B 1 488 ? 6.965 -17.078 -28.359 1 98.5 488 LEU B O 1
ATOM 8886 N N . SER B 1 489 ? 5.926 -15.586 -29.672 1 98.19 489 SER B N 1
ATOM 8887 C CA . SER B 1 489 ? 6.66 -16 -30.859 1 98.19 489 SER B CA 1
ATOM 8888 C C . SER B 1 489 ? 8.094 -15.477 -30.844 1 98.19 489 SER B C 1
ATOM 8890 O O . SER B 1 489 ? 9.031 -16.219 -31.156 1 98.19 489 SER B O 1
ATOM 8892 N N . ASN B 1 490 ? 8.25 -14.203 -30.469 1 97.69 490 ASN B N 1
ATOM 8893 C CA . ASN B 1 490 ? 9.547 -13.539 -30.484 1 97.69 490 ASN B CA 1
ATOM 8894 C C . ASN B 1 490 ? 10.539 -14.242 -29.547 1 97.69 490 ASN B C 1
ATOM 8896 O O . ASN B 1 490 ? 11.742 -14.242 -29.812 1 97.69 490 ASN B O 1
ATOM 8900 N N . ILE B 1 491 ? 10.078 -14.789 -28.5 1 97.5 491 ILE B N 1
ATOM 8901 C CA . ILE B 1 491 ? 11 -15.258 -27.453 1 97.5 491 ILE B CA 1
ATOM 8902 C C . ILE B 1 491 ? 11.391 -16.703 -27.734 1 97.5 491 ILE B C 1
ATOM 8904 O O . ILE B 1 491 ? 12.211 -17.281 -27.016 1 97.5 491 ILE B O 1
ATOM 8908 N N . GLN B 1 492 ? 10.922 -17.359 -28.797 1 97.38 492 GLN B N 1
ATOM 8909 C CA . GLN B 1 492 ? 11.109 -18.781 -29.078 1 97.38 492 GLN B CA 1
ATOM 8910 C C . GLN B 1 492 ? 12.586 -19.109 -29.312 1 97.38 492 GLN B C 1
ATOM 8912 O O . GLN B 1 492 ? 13.039 -20.203 -29.016 1 97.38 492 GLN B O 1
ATOM 8917 N N . SER B 1 493 ? 13.344 -18.203 -29.828 1 95.56 493 SER B N 1
ATOM 8918 C CA . SER B 1 493 ? 14.758 -18.453 -30.094 1 95.56 493 SER B CA 1
ATOM 8919 C C . SER B 1 493 ? 15.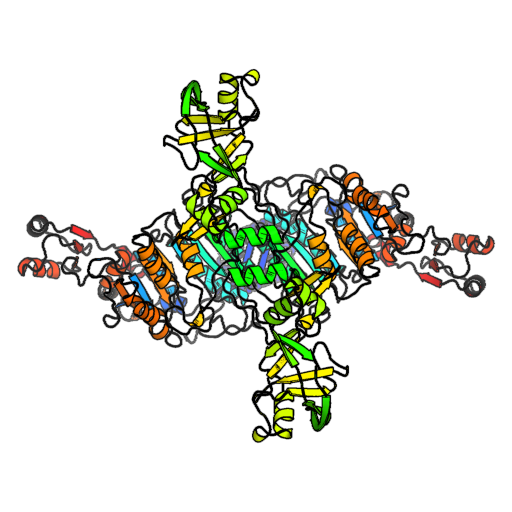531 -18.719 -28.812 1 95.56 493 SER B C 1
ATOM 8921 O O . SER B 1 493 ? 16.391 -19.594 -28.766 1 95.56 493 SER B O 1
ATOM 8923 N N . ASP B 1 494 ? 15.125 -18 -27.766 1 95.31 494 ASP B N 1
ATOM 8924 C CA . ASP B 1 494 ? 15.828 -18.109 -26.5 1 95.31 494 ASP B CA 1
ATOM 8925 C C . ASP B 1 494 ? 15.102 -19.062 -25.547 1 95.31 494 ASP B C 1
ATOM 8927 O O . ASP B 1 494 ? 15.711 -19.641 -24.656 1 95.31 494 ASP B O 1
ATOM 8931 N N . LEU B 1 495 ? 13.773 -19.156 -25.734 1 97.31 495 LEU B N 1
ATOM 8932 C CA . LEU B 1 495 ? 12.922 -19.891 -24.797 1 97.31 495 LEU B CA 1
ATOM 8933 C C . LEU B 1 495 ? 11.953 -20.797 -25.547 1 97.31 495 LEU B C 1
ATOM 8935 O O . LEU B 1 495 ? 10.734 -20.594 -25.469 1 97.31 495 LEU B O 1
ATOM 8939 N N . PRO B 1 496 ? 12.484 -21.75 -26.172 1 97 496 PRO B N 1
ATOM 8940 C CA . PRO B 1 496 ? 11.609 -22.609 -26.984 1 97 496 PRO B CA 1
ATOM 8941 C C . PRO B 1 496 ? 10.555 -23.328 -26.141 1 97 496 PRO B C 1
ATOM 8943 O O . PRO B 1 496 ? 10.859 -23.844 -25.062 1 97 496 PRO B O 1
ATOM 8946 N N . HIS B 1 497 ? 9.328 -23.328 -26.531 1 97.12 497 HIS B N 1
ATOM 8947 C CA . HIS B 1 497 ? 8.203 -24 -25.891 1 97.12 497 HIS B CA 1
ATOM 8948 C C . HIS B 1 497 ? 7.027 -24.141 -26.859 1 97.12 497 HIS B C 1
ATOM 8950 O O . HIS B 1 497 ? 7.004 -23.5 -27.906 1 97.12 497 HIS B O 1
ATOM 8956 N N . ASN B 1 498 ? 6.059 -25 -26.609 1 97.69 498 ASN B N 1
ATOM 8957 C CA . ASN B 1 498 ? 4.914 -25.266 -27.469 1 97.69 498 ASN B CA 1
ATOM 8958 C C . ASN B 1 498 ? 3.695 -24.438 -27.062 1 97.69 498 ASN B C 1
ATOM 8960 O O . ASN B 1 498 ? 3.486 -24.188 -25.875 1 97.69 498 ASN B O 1
ATOM 8964 N N . LEU B 1 499 ? 2.941 -23.984 -28.047 1 98.25 499 LEU B N 1
ATOM 8965 C CA . LEU B 1 499 ? 1.767 -23.156 -27.812 1 98.25 499 LEU B CA 1
ATOM 8966 C C . LEU B 1 499 ? 0.66 -23.469 -28.812 1 98.25 499 LEU B C 1
ATOM 8968 O O . LEU B 1 499 ? 0.921 -23.594 -30 1 98.25 499 LEU B O 1
ATOM 8972 N N . LYS B 1 500 ? -0.51 -23.688 -28.328 1 97.75 500 LYS B N 1
ATOM 8973 C CA . LYS B 1 500 ? -1.699 -23.75 -29.172 1 97.75 500 LYS B CA 1
ATOM 8974 C C . LYS B 1 500 ? -2.533 -22.469 -29.031 1 97.75 500 LYS B C 1
ATOM 8976 O O . LYS B 1 500 ? -2.621 -21.891 -27.953 1 97.75 500 LYS B O 1
ATOM 8981 N N . TYR B 1 501 ? -3.107 -22.047 -30.094 1 98.31 501 TYR B N 1
ATOM 8982 C CA . TYR B 1 501 ? -3.92 -20.828 -30.172 1 98.31 501 TYR B CA 1
ATOM 8983 C C . TYR B 1 501 ? -5.379 -21.172 -30.453 1 98.31 501 TYR B C 1
ATOM 8985 O O . TYR B 1 501 ? -5.703 -21.734 -31.5 1 98.31 501 TYR B O 1
ATOM 8993 N N . PHE B 1 502 ? -6.289 -20.875 -29.484 1 98.25 502 PHE B N 1
ATOM 8994 C CA . PHE B 1 502 ? -7.715 -21.141 -29.656 1 98.25 502 PHE B CA 1
ATOM 8995 C C . PHE B 1 502 ? -8.508 -19.828 -29.719 1 98.25 502 PHE B C 1
ATOM 8997 O O . PHE B 1 502 ? -8.172 -18.859 -29.031 1 98.25 502 PHE B O 1
ATOM 9004 N N . LYS B 1 503 ? -9.523 -19.828 -30.469 1 97.69 503 LYS B N 1
ATOM 9005 C CA . LYS B 1 503 ? -10.461 -18.703 -30.562 1 97.69 503 LYS B CA 1
ATOM 9006 C C . LYS B 1 503 ? -11.844 -19.094 -30.031 1 97.69 503 LYS B C 1
ATOM 9008 O O . LYS B 1 503 ? -12.289 -20.234 -30.234 1 97.69 503 LYS B O 1
ATOM 9013 N N . THR B 1 504 ? -12.469 -18.172 -29.422 1 95.56 504 THR B N 1
ATOM 9014 C CA . THR B 1 504 ? -13.828 -18.406 -28.938 1 95.56 504 THR B CA 1
ATOM 9015 C C . THR B 1 504 ? -14.828 -18.281 -30.094 1 95.56 504 THR B C 1
ATOM 9017 O O . THR B 1 504 ? -14.773 -17.328 -30.859 1 95.56 504 THR B O 1
ATOM 9020 N N . ASP B 1 505 ? -15.633 -19.234 -30.203 1 94.5 505 ASP B N 1
ATOM 9021 C CA . ASP B 1 505 ? -16.781 -19.25 -31.094 1 94.5 505 ASP B CA 1
ATOM 9022 C C . ASP B 1 505 ? -18.062 -19.625 -30.359 1 94.5 505 ASP B C 1
ATOM 9024 O O . ASP B 1 505 ? -18.062 -19.75 -29.125 1 94.5 505 ASP B O 1
ATOM 9028 N N . PHE B 1 506 ? -19.234 -19.703 -31.125 1 93.19 506 PHE B N 1
ATOM 9029 C CA . PHE B 1 506 ? -20.484 -19.953 -30.438 1 93.19 506 PHE B CA 1
ATOM 9030 C C . PHE B 1 506 ? -21.359 -20.938 -31.203 1 93.19 506 PHE B C 1
ATOM 9032 O O . PHE B 1 506 ? -21.328 -20.953 -32.438 1 93.19 506 PHE B O 1
ATOM 9039 N N . VAL B 1 507 ? -22.016 -21.75 -30.438 1 89.25 507 VAL B N 1
ATOM 9040 C CA . VAL B 1 507 ? -23.109 -22.562 -30.969 1 89.25 507 VAL B CA 1
ATOM 9041 C C . VAL B 1 507 ? -24.438 -22 -30.5 1 89.25 507 VAL B C 1
ATOM 9043 O O . VAL B 1 507 ? -24.719 -21.953 -29.297 1 89.25 507 VAL B O 1
ATOM 9046 N N . ASP B 1 508 ? -25.234 -21.578 -31.453 1 88.75 508 ASP B N 1
ATOM 9047 C CA . ASP B 1 508 ? -26.547 -21.031 -31.156 1 88.75 508 ASP B CA 1
ATOM 9048 C C . ASP B 1 508 ? -27.547 -22.141 -30.844 1 88.75 508 ASP B C 1
ATOM 9050 O O . ASP B 1 508 ? -27.891 -22.938 -31.719 1 88.75 508 ASP B O 1
ATOM 9054 N N . LYS B 1 509 ? -28.047 -22.109 -29.75 1 83.62 509 LYS B N 1
ATOM 9055 C CA . LYS B 1 509 ? -28.984 -23.156 -29.312 1 83.62 509 LYS B CA 1
ATOM 9056 C C . LYS B 1 509 ? -30.234 -23.172 -30.188 1 83.62 509 LYS B C 1
ATOM 9058 O O . LYS B 1 509 ? -30.828 -24.234 -30.391 1 83.62 509 LYS B O 1
ATOM 9063 N N . THR B 1 510 ? -30.594 -22.047 -30.609 1 84.25 510 THR B N 1
ATOM 9064 C CA . THR B 1 510 ? -31.828 -21.938 -31.391 1 84.25 510 THR B CA 1
ATOM 9065 C C . THR B 1 510 ? -31.688 -22.672 -32.719 1 84.25 510 THR B C 1
ATOM 9067 O O . THR B 1 510 ? -32.688 -23.094 -33.312 1 84.25 510 THR B O 1
ATOM 9070 N N . GLU B 1 511 ? -30.469 -22.828 -33.125 1 87.44 511 GLU B N 1
ATOM 9071 C CA . GLU B 1 511 ? -30.219 -23.484 -34.406 1 87.44 511 GLU B CA 1
ATOM 9072 C C . GLU B 1 511 ? -30.172 -25 -34.25 1 87.44 511 GLU B C 1
ATOM 9074 O O . GLU B 1 511 ? -30.25 -25.734 -35.25 1 87.44 511 GLU B O 1
ATOM 9079 N N . PHE B 1 512 ? -29.969 -25.406 -33.156 1 81.56 512 PHE B N 1
ATOM 9080 C CA . PHE B 1 512 ? -29.828 -26.844 -32.906 1 81.56 512 PHE B CA 1
ATOM 9081 C C . PHE B 1 512 ? -30.75 -27.266 -31.766 1 81.56 512 PHE B C 1
ATOM 9083 O O . PHE B 1 512 ? -30.297 -27.516 -30.656 1 81.56 512 PHE B O 1
ATOM 9090 N N . PRO B 1 513 ? -31.984 -27.297 -32.156 1 75.75 513 PRO B N 1
ATOM 9091 C CA . PRO B 1 513 ? -32.938 -27.672 -31.109 1 75.75 513 PRO B CA 1
ATOM 9092 C C . PRO B 1 513 ? -32.781 -29.125 -30.656 1 75.75 513 PRO B C 1
ATOM 9094 O O . PRO B 1 513 ? -32.406 -29.984 -31.453 1 75.75 513 PRO B O 1
ATOM 9097 N N . ASP B 1 514 ? -32.938 -29.453 -29.422 1 67.25 514 ASP B N 1
ATOM 9098 C CA . ASP B 1 514 ? -33.062 -30.734 -28.75 1 67.25 514 ASP B CA 1
ATOM 9099 C C . ASP B 1 514 ? -31.797 -31.562 -28.875 1 67.25 514 ASP B C 1
ATOM 9101 O O . ASP B 1 514 ? -30.734 -31.125 -28.422 1 67.25 514 ASP B O 1
ATOM 9105 N N . PHE B 1 515 ? -31.906 -32.656 -29.562 1 63.88 515 PHE B N 1
ATOM 9106 C CA . PHE B 1 515 ? -30.859 -33.688 -29.625 1 63.88 515 PHE B CA 1
ATOM 9107 C C . PHE B 1 515 ? -29.75 -33.281 -30.578 1 63.88 515 PHE B C 1
ATOM 9109 O O . PHE B 1 515 ? -28.625 -33.75 -30.453 1 63.88 515 PHE B O 1
ATOM 9116 N N . THR B 1 516 ? -30.047 -32.281 -31.359 1 75.56 516 THR B N 1
ATOM 9117 C CA . THR B 1 516 ? -29.047 -31.891 -32.344 1 75.56 516 THR B CA 1
ATOM 9118 C C . THR B 1 516 ? -27.938 -31.047 -31.719 1 75.56 516 THR B C 1
ATOM 9120 O O . THR B 1 516 ? -26.859 -30.906 -32.281 1 75.56 516 THR B O 1
ATOM 9123 N N . LEU B 1 517 ? -28.297 -30.5 -30.578 1 80.38 517 LEU B N 1
ATOM 9124 C CA . LEU B 1 517 ? -27.328 -29.641 -29.906 1 80.38 517 LEU B CA 1
ATOM 9125 C C . LEU B 1 517 ? -26.125 -30.453 -29.438 1 80.38 517 LEU B C 1
ATOM 9127 O O . LEU B 1 517 ? -24.984 -30.031 -29.625 1 80.38 517 LEU B O 1
ATOM 9131 N N . GLU B 1 518 ? -26.406 -31.516 -28.906 1 74.38 518 GLU B N 1
ATOM 9132 C CA . GLU B 1 518 ? -25.328 -32.375 -28.422 1 74.38 518 GLU B CA 1
ATOM 9133 C C . GLU B 1 518 ? -24.391 -32.781 -29.547 1 74.38 518 GLU B C 1
ATOM 9135 O O . GLU B 1 518 ? -23.172 -32.75 -29.391 1 74.38 518 GLU B O 1
ATOM 9140 N N . SER B 1 519 ? -25.047 -33.156 -30.594 1 73.88 519 SER B N 1
ATOM 9141 C CA . SER B 1 519 ? -24.266 -33.594 -31.75 1 73.88 519 SER B CA 1
ATOM 9142 C C . SER B 1 519 ? -23.375 -32.438 -32.25 1 73.88 519 SER B C 1
ATOM 9144 O O . SER B 1 519 ? -22.219 -32.656 -32.625 1 73.88 519 SER B O 1
ATOM 9146 N N . GLU B 1 520 ? -23.922 -31.359 -32.219 1 82.06 520 GLU B N 1
ATOM 9147 C CA . GLU B 1 520 ? -23.156 -30.203 -32.688 1 82.06 520 GLU B CA 1
ATOM 9148 C C . GLU B 1 520 ? -21.984 -29.906 -31.75 1 82.06 520 GLU B C 1
ATOM 9150 O O . GLU B 1 520 ? -20.875 -29.625 -32.188 1 82.06 520 GLU B O 1
ATOM 9155 N N . LEU B 1 521 ? -22.234 -30 -30.547 1 83.5 521 LEU B N 1
ATOM 9156 C CA . LEU B 1 521 ? -21.234 -29.656 -29.547 1 83.5 521 LEU B CA 1
ATOM 9157 C C . LEU B 1 521 ? -20.078 -30.672 -29.547 1 83.5 521 LEU B C 1
ATOM 9159 O O . LEU B 1 521 ? -18.953 -30.328 -29.188 1 83.5 521 LEU B O 1
ATOM 9163 N N . LEU B 1 522 ? -20.328 -31.828 -29.969 1 77.5 522 LEU B N 1
ATOM 9164 C CA . LEU B 1 522 ? -19.297 -32.844 -30.062 1 77.5 522 LEU B CA 1
ATOM 9165 C C . LEU B 1 522 ? -18.219 -32.469 -31.062 1 77.5 522 LEU B C 1
ATOM 9167 O O . LEU B 1 522 ? -17.062 -32.906 -30.953 1 77.5 522 LEU B O 1
ATOM 9171 N N . ASN B 1 523 ? -18.609 -31.625 -31.953 1 80.88 523 ASN B N 1
ATOM 9172 C CA . ASN B 1 523 ? -17.656 -31.141 -32.938 1 80.88 523 ASN B CA 1
ATOM 9173 C C . ASN B 1 523 ? -16.562 -30.281 -32.312 1 80.88 523 ASN B C 1
ATOM 9175 O O . ASN B 1 523 ? -15.531 -30.031 -32.938 1 80.88 523 ASN B O 1
ATOM 9179 N N . TYR B 1 524 ? -16.812 -29.906 -31.109 1 86.75 524 TYR B N 1
ATOM 9180 C CA . TYR B 1 524 ? -15.898 -28.969 -30.469 1 86.75 524 TYR B CA 1
ATOM 9181 C C . TYR B 1 524 ? -15.242 -29.562 -29.234 1 86.75 524 TYR B C 1
ATOM 9183 O O . TYR B 1 524 ? -14.766 -28.844 -28.359 1 86.75 524 TYR B O 1
ATOM 9191 N N . ILE B 1 525 ? -15.109 -30.797 -29.172 1 83.56 525 ILE B N 1
ATOM 9192 C CA . ILE B 1 525 ? -14.594 -31.484 -27.984 1 83.56 525 ILE B CA 1
ATOM 9193 C C . ILE B 1 525 ? -13.07 -31.5 -28.031 1 83.56 525 ILE B C 1
ATOM 9195 O O . ILE B 1 525 ? -12.414 -31.5 -26.984 1 83.56 525 ILE B O 1
ATOM 9199 N N . THR B 1 526 ? -12.484 -31.609 -29.188 1 84.62 526 THR B N 1
ATOM 9200 C CA . THR B 1 526 ? -11.047 -31.781 -29.344 1 84.62 526 THR B CA 1
ATOM 9201 C C . THR B 1 526 ? -10.289 -30.672 -28.641 1 84.62 526 THR B C 1
ATOM 9203 O O . THR B 1 526 ? -9.391 -30.938 -27.828 1 84.62 526 THR B O 1
ATOM 9206 N N . PRO B 1 527 ? -10.664 -29.438 -28.844 1 89.81 527 PRO B N 1
ATOM 9207 C CA . PRO B 1 527 ? -9.953 -28.359 -28.141 1 89.81 527 PRO B CA 1
ATOM 9208 C C . PRO B 1 527 ? -10.062 -28.453 -26.625 1 89.81 527 PRO B C 1
ATOM 9210 O O . PRO B 1 527 ? -9.109 -28.125 -25.906 1 89.81 527 PRO B O 1
ATOM 9213 N N . LEU B 1 528 ? -11.133 -28.922 -26.141 1 89.19 528 LEU B N 1
ATOM 9214 C CA . LEU B 1 528 ? -11.32 -29.062 -24.688 1 89.19 528 LEU B CA 1
ATOM 9215 C C . LEU B 1 528 ? -10.414 -30.141 -24.125 1 89.19 528 LEU B C 1
ATOM 9217 O O . LEU B 1 528 ? -9.828 -29.984 -23.047 1 89.19 528 LEU B O 1
ATOM 9221 N N . VAL B 1 529 ? -10.328 -31.219 -24.891 1 85.25 529 VAL B N 1
ATOM 9222 C CA . VAL B 1 529 ? -9.461 -32.312 -24.469 1 85.25 529 VAL B CA 1
ATOM 9223 C C . VAL B 1 529 ? -8.008 -31.859 -24.469 1 85.25 529 VAL B C 1
ATOM 9225 O O . VAL B 1 529 ? -7.266 -32.125 -23.516 1 85.25 529 VAL B O 1
ATOM 9228 N N . GLU B 1 530 ? -7.637 -31.234 -25.547 1 89.88 530 GLU B N 1
ATOM 9229 C CA . GLU B 1 530 ? -6.27 -30.734 -25.641 1 89.88 530 GLU B CA 1
ATOM 9230 C C . GLU B 1 530 ? -5.969 -29.75 -24.516 1 89.88 530 GLU B C 1
ATOM 9232 O O . GLU B 1 530 ? -4.887 -29.781 -23.922 1 89.88 530 GLU B O 1
ATOM 9237 N N . LEU B 1 531 ? -6.875 -28.891 -24.25 1 92.38 531 LEU B N 1
ATOM 9238 C CA . LEU B 1 531 ? -6.734 -27.891 -23.203 1 92.38 531 LEU B CA 1
ATOM 9239 C C . LEU B 1 531 ? -6.621 -28.547 -21.828 1 92.38 531 LEU B C 1
ATOM 9241 O O . LEU B 1 531 ? -5.742 -28.188 -21.031 1 92.38 531 LEU B O 1
ATOM 9245 N N . GLU B 1 532 ? -7.445 -29.438 -21.531 1 88.5 532 GLU B N 1
ATOM 9246 C CA . GLU B 1 532 ? -7.473 -30.094 -20.219 1 88.5 532 GLU B CA 1
ATOM 9247 C C . GLU B 1 532 ? -6.172 -30.844 -19.953 1 88.5 532 GLU B C 1
ATOM 9249 O O . GLU B 1 532 ? -5.652 -30.812 -18.844 1 88.5 532 GLU B O 1
ATOM 9254 N N . PHE B 1 533 ? -5.637 -31.438 -21 1 83.31 533 PHE B N 1
ATOM 9255 C CA . PHE B 1 533 ? -4.504 -32.344 -20.781 1 83.31 533 PHE B CA 1
ATOM 9256 C C . PHE B 1 533 ? -3.203 -31.688 -21.219 1 83.31 533 PHE B C 1
ATOM 9258 O O . PHE B 1 533 ? -2.119 -32.219 -21 1 83.31 533 PHE B O 1
ATOM 9265 N N . GLY B 1 534 ? -3.258 -30.5 -21.797 1 89.19 534 GLY B N 1
ATOM 9266 C CA . GLY B 1 534 ? -2.07 -29.781 -22.219 1 89.19 534 GLY B CA 1
ATOM 9267 C C . GLY B 1 534 ? -1.299 -30.484 -23.312 1 89.19 534 GLY B C 1
ATOM 9268 O O . GLY B 1 534 ? -0.079 -30.641 -23.219 1 89.19 534 GLY B O 1
ATOM 9269 N N . ILE B 1 535 ? -2.082 -31.047 -24.312 1 84.56 535 ILE B N 1
ATOM 9270 C CA . ILE B 1 535 ? -1.438 -31.844 -25.344 1 84.56 535 ILE B CA 1
ATOM 9271 C C . ILE B 1 535 ? -1.938 -31.422 -26.719 1 84.56 535 ILE B C 1
ATOM 9273 O O . ILE B 1 535 ? -2.832 -30.578 -26.828 1 84.56 535 ILE B O 1
ATOM 9277 N N . ASP B 1 536 ? -1.231 -31.922 -27.703 1 86.31 536 ASP B N 1
ATOM 9278 C CA . ASP B 1 536 ? -1.647 -31.812 -29.094 1 86.31 536 ASP B CA 1
ATOM 9279 C C . ASP B 1 536 ? -2.135 -33.156 -29.641 1 86.31 536 ASP B C 1
ATOM 9281 O O . ASP B 1 536 ? -1.396 -34.125 -29.625 1 86.31 536 ASP B O 1
ATOM 9285 N N . ILE B 1 537 ? -3.328 -33.312 -30 1 78.94 537 ILE B N 1
ATOM 9286 C CA . ILE B 1 537 ? -3.932 -34.562 -30.438 1 78.94 537 ILE B CA 1
ATOM 9287 C C . ILE B 1 537 ? -3.496 -34.875 -31.875 1 78.94 537 ILE B C 1
ATOM 9289 O O . ILE B 1 537 ? -3.566 -36.031 -32.312 1 78.94 537 ILE B O 1
ATOM 9293 N N . SER B 1 538 ? -2.893 -33.938 -32.531 1 71.75 538 SER B N 1
ATOM 9294 C CA . SER B 1 538 ? -2.318 -34.312 -33.812 1 71.75 538 SER B CA 1
ATOM 9295 C C . SER B 1 538 ? -1.181 -35.312 -33.625 1 71.75 538 SER B C 1
ATOM 9297 O O . SER B 1 538 ? -0.733 -35.938 -34.594 1 71.75 538 SER B O 1
ATOM 9299 N N . ASN B 1 539 ? -0.952 -35.531 -32.406 1 64.88 539 ASN B N 1
ATOM 9300 C CA . ASN B 1 539 ? 0.012 -36.562 -32.062 1 64.88 539 ASN B CA 1
ATOM 9301 C C . ASN B 1 539 ? -0.56 -37.969 -32.281 1 64.88 539 ASN B C 1
ATOM 9303 O O . ASN B 1 539 ? -1.599 -38.312 -31.703 1 64.88 539 ASN B O 1
ATOM 9307 N N . PRO B 1 540 ? -0.035 -38.75 -33.094 1 66.12 540 PRO B N 1
ATOM 9308 C CA . PRO B 1 540 ? -0.58 -40.062 -33.375 1 66.12 540 PRO B CA 1
ATOM 9309 C C . PRO B 1 540 ? -0.733 -40.938 -32.125 1 66.12 540 PRO B C 1
ATOM 9311 O O . PRO B 1 540 ? -1.481 -41.906 -32.125 1 66.12 540 PRO B O 1
ATOM 9314 N N . SER B 1 541 ? -0.11 -40.469 -31.156 1 70.06 541 SER B N 1
ATOM 9315 C CA . SER B 1 541 ? -0.197 -41.219 -29.922 1 70.06 541 SER B CA 1
ATOM 9316 C C . SER B 1 541 ? -1.461 -40.875 -29.141 1 70.06 541 SER B C 1
ATOM 9318 O O . SER B 1 541 ? -1.754 -41.5 -28.109 1 70.06 541 SER B O 1
ATOM 9320 N N . VAL B 1 542 ? -2.182 -39.906 -29.578 1 76 542 VAL B N 1
ATOM 9321 C CA . VAL B 1 542 ? -3.414 -39.531 -28.906 1 76 542 VAL B CA 1
ATOM 9322 C C . VAL B 1 542 ? -4.543 -39.375 -29.922 1 76 542 VAL B C 1
ATOM 9324 O O . VAL B 1 542 ? -4.359 -38.781 -30.984 1 76 542 VAL B O 1
ATOM 9327 N N . GLN B 1 543 ? -5.672 -40.125 -29.719 1 78.38 543 GLN B N 1
ATOM 9328 C CA . GLN B 1 543 ? -6.809 -40.031 -30.625 1 78.38 543 GLN B CA 1
ATOM 9329 C C . GLN B 1 543 ? -8.117 -39.844 -29.859 1 78.38 543 GLN B C 1
ATOM 9331 O O . GLN B 1 543 ? -8.242 -40.312 -28.719 1 78.38 543 GLN B O 1
ATOM 9336 N N . ILE B 1 544 ? -9.047 -39.125 -30.453 1 79.19 544 ILE B N 1
ATOM 9337 C CA . ILE B 1 544 ? -10.383 -38.969 -29.891 1 79.19 544 ILE B CA 1
ATOM 9338 C C . ILE B 1 544 ? -11.383 -39.812 -30.672 1 79.19 544 ILE B C 1
ATOM 9340 O O . ILE B 1 544 ? -11.422 -39.781 -31.906 1 79.19 544 ILE B O 1
ATOM 9344 N N . ILE B 1 545 ? -12.086 -40.656 -29.953 1 81.12 545 ILE B N 1
ATOM 9345 C CA . ILE B 1 545 ? -13.086 -41.5 -30.562 1 81.12 545 ILE B CA 1
ATOM 9346 C C . ILE B 1 545 ? -14.484 -41.094 -30.094 1 81.12 545 ILE B C 1
ATOM 9348 O O . ILE B 1 545 ? -14.836 -41.25 -28.938 1 81.12 545 ILE B O 1
ATOM 9352 N N . LEU B 1 546 ? -15.242 -40.562 -31.016 1 76.56 546 LEU B N 1
ATOM 9353 C CA . LEU B 1 546 ? -16.562 -40.031 -30.625 1 76.56 546 LEU B CA 1
ATOM 9354 C C . LEU B 1 546 ? -17.656 -41.031 -31 1 76.56 546 LEU B C 1
ATOM 9356 O O . LEU B 1 546 ? -18.75 -40.969 -30.453 1 76.56 546 LEU B O 1
ATOM 9360 N N . THR B 1 547 ? -17.391 -41.906 -32.062 1 77.81 547 THR B N 1
ATOM 9361 C CA . THR B 1 547 ? -18.391 -42.875 -32.5 1 77.81 547 THR B CA 1
ATOM 9362 C C . THR B 1 547 ? -17.797 -44.281 -32.594 1 77.81 547 THR B C 1
ATOM 9364 O O . THR B 1 547 ? -16.578 -44.406 -32.719 1 77.81 547 THR B O 1
ATOM 9367 N N . GLU B 1 548 ? -18.656 -45.188 -32.531 1 83 548 GLU B N 1
ATOM 9368 C CA . GLU B 1 548 ? -18.219 -46.562 -32.625 1 83 548 GLU B CA 1
ATOM 9369 C C . GLU B 1 548 ? -17.656 -46.844 -34.031 1 83 548 GLU B C 1
ATOM 9371 O O . GLU B 1 548 ? -16.672 -47.594 -34.156 1 83 548 GLU B O 1
ATOM 9376 N N . GLU B 1 549 ? -18.25 -46.188 -34.938 1 83.44 549 GLU B N 1
ATOM 9377 C CA . GLU B 1 549 ? -17.812 -46.406 -36.312 1 83.44 549 GLU B CA 1
ATOM 9378 C C . GLU B 1 549 ? -16.375 -45.906 -36.531 1 83.44 549 GLU B C 1
ATOM 9380 O O . GLU B 1 549 ? -15.586 -46.562 -37.219 1 83.44 549 GLU B O 1
ATOM 9385 N N . HIS B 1 550 ? -16.172 -44.906 -35.812 1 84.44 550 HIS B N 1
ATOM 9386 C CA . HIS B 1 550 ? -14.828 -44.344 -35.938 1 84.44 550 HIS B CA 1
ATOM 9387 C C . HIS B 1 550 ? -13.797 -45.281 -35.312 1 84.44 550 HIS B C 1
ATOM 9389 O O . HIS B 1 550 ? -12.734 -45.5 -35.906 1 84.44 550 HIS B O 1
ATOM 9395 N N . LEU B 1 551 ? -14.109 -45.812 -34.188 1 86.81 551 LEU B N 1
ATOM 9396 C CA . LEU B 1 551 ? -13.195 -46.75 -33.562 1 86.81 551 LEU B CA 1
ATOM 9397 C C . LEU B 1 551 ? -12.984 -48 -34.406 1 86.81 551 LEU B C 1
ATOM 9399 O O . LEU B 1 551 ? -11.852 -48.438 -34.594 1 86.81 551 LEU B O 1
ATOM 9403 N N . GLU B 1 552 ? -14.031 -48.438 -34.938 1 85.62 552 GLU B N 1
ATOM 9404 C CA . GLU B 1 552 ? -13.969 -49.625 -35.812 1 85.62 552 GLU B CA 1
ATOM 9405 C C . GLU B 1 552 ? -13.086 -49.375 -37.031 1 85.62 552 GLU B C 1
ATOM 9407 O O . GLU B 1 552 ? -12.297 -50.25 -37.406 1 85.62 552 GLU B O 1
ATOM 9412 N N . ALA B 1 553 ? -13.281 -48.25 -37.5 1 86.12 553 ALA B N 1
ATOM 9413 C CA . ALA B 1 553 ? -12.484 -47.906 -38.688 1 86.12 553 ALA B CA 1
ATOM 9414 C C . ALA B 1 553 ? -11 -47.844 -38.344 1 86.12 553 ALA B C 1
ATOM 9416 O O . ALA B 1 553 ? -10.156 -48.312 -39.094 1 86.12 553 ALA B O 1
ATOM 9417 N N . LEU B 1 554 ? -10.695 -47.312 -37.219 1 85.81 554 LEU B N 1
ATOM 9418 C CA . LEU B 1 554 ? -9.305 -47.156 -36.812 1 85.81 554 LEU B CA 1
ATOM 9419 C C . LEU B 1 554 ? -8.672 -48.531 -36.562 1 85.81 554 LEU B C 1
ATOM 9421 O O . LEU B 1 554 ? -7.508 -48.75 -36.875 1 85.81 554 LEU B O 1
ATOM 9425 N N . LEU B 1 555 ? -9.438 -49.406 -36 1 86.31 555 LEU B N 1
ATOM 9426 C CA . LEU B 1 555 ? -8.961 -50.75 -35.688 1 86.31 555 LEU B CA 1
ATOM 9427 C C . LEU B 1 555 ? -8.805 -51.594 -36.969 1 86.31 555 LEU B C 1
ATOM 9429 O O . LEU B 1 555 ? -7.816 -52.312 -37.125 1 86.31 555 LEU B O 1
ATOM 9433 N N . GLN B 1 556 ? -9.773 -51.375 -37.875 1 82.62 556 GLN B N 1
ATOM 9434 C CA . GLN B 1 556 ? -9.758 -52.125 -39.125 1 82.62 556 GLN B CA 1
ATOM 9435 C C . GLN B 1 556 ? -8.594 -51.688 -40 1 82.62 556 GLN B C 1
ATOM 9437 O O . GLN B 1 556 ? -7.961 -52.5 -40.656 1 82.62 556 GLN B O 1
ATOM 9442 N N . ASN B 1 557 ? -8.383 -50.406 -39.938 1 85.44 557 ASN B N 1
ATOM 9443 C CA . ASN B 1 557 ? -7.34 -49.875 -40.812 1 85.44 557 ASN B CA 1
ATOM 9444 C C . ASN B 1 557 ? -5.984 -49.844 -40.125 1 85.44 557 ASN B C 1
ATOM 9446 O O . ASN B 1 557 ? -5 -49.375 -40.656 1 85.44 557 ASN B O 1
ATOM 9450 N N . HIS B 1 558 ? -5.906 -50.406 -38.906 1 82.06 558 HIS B N 1
ATOM 9451 C CA . HIS B 1 558 ? -4.688 -50.5 -38.125 1 82.06 558 HIS B CA 1
ATOM 9452 C C . HIS B 1 558 ? -4.016 -49.125 -38 1 82.06 558 HIS B C 1
ATOM 9454 O O . HIS B 1 558 ? -2.811 -49 -38.219 1 82.06 558 HIS B O 1
ATOM 9460 N N . GLU B 1 559 ? -4.828 -48.156 -37.688 1 81.75 559 GLU B N 1
ATOM 9461 C CA . GLU B 1 559 ? -4.344 -46.781 -37.625 1 81.75 559 GLU B CA 1
ATOM 9462 C C . GLU B 1 559 ? -4.023 -46.375 -36.188 1 81.75 559 GLU B C 1
ATOM 9464 O O . GLU B 1 559 ? -3.666 -45.219 -35.938 1 81.75 559 GLU B O 1
ATOM 9469 N N . LEU B 1 560 ? -4.145 -47.281 -35.312 1 84.44 560 LEU B N 1
ATOM 9470 C CA . LEU B 1 560 ? -3.854 -46.938 -33.906 1 84.44 560 LEU B CA 1
ATOM 9471 C C . LEU B 1 560 ? -2.408 -47.312 -33.562 1 84.44 560 LEU B C 1
ATOM 9473 O O . LEU B 1 560 ? -1.952 -48.406 -33.844 1 84.44 560 LEU B O 1
ATOM 9477 N N . GLN B 1 561 ? -1.756 -46.406 -33.094 1 81 561 GLN B N 1
ATOM 9478 C CA . GLN B 1 561 ? -0.375 -46.594 -32.656 1 81 561 GLN B CA 1
ATOM 9479 C C . GLN B 1 561 ? -0.315 -47.312 -31.312 1 81 561 GLN B C 1
ATOM 9481 O O . GLN B 1 561 ? -1.104 -47 -30.422 1 81 561 GLN B O 1
ATOM 9486 N N . ALA B 1 562 ? 0.694 -48.219 -31.266 1 81.06 562 ALA B N 1
ATOM 9487 C CA . ALA B 1 562 ? 0.882 -48.938 -30 1 81.06 562 ALA B CA 1
ATOM 9488 C C . ALA B 1 562 ? 1.239 -47.938 -28.875 1 81.06 562 ALA B C 1
ATOM 9490 O O . ALA B 1 562 ? 2.059 -47.062 -29.062 1 81.06 562 ALA B O 1
ATOM 9491 N N . GLY B 1 563 ? 0.625 -48.062 -27.797 1 79.94 563 GLY B N 1
ATOM 9492 C CA . GLY B 1 563 ? 0.896 -47.25 -26.625 1 79.94 563 GLY B CA 1
ATOM 9493 C C . GLY B 1 563 ? 0.15 -45.938 -26.625 1 79.94 563 GLY B C 1
ATOM 9494 O O . GLY B 1 563 ? 0.378 -45.094 -25.75 1 79.94 563 GLY B O 1
ATOM 9495 N N . ALA B 1 564 ? -0.735 -45.812 -27.609 1 81.62 564 ALA B N 1
ATOM 9496 C CA . ALA B 1 564 ? -1.438 -44.562 -27.75 1 81.62 564 ALA B CA 1
ATOM 9497 C C . ALA B 1 564 ? -2.52 -44.406 -26.688 1 81.62 564 ALA B C 1
ATOM 9499 O O . ALA B 1 564 ? -2.879 -45.375 -26.016 1 81.62 564 ALA B O 1
ATOM 9500 N N . THR B 1 565 ? -2.908 -43.156 -26.422 1 82 565 THR B N 1
ATOM 9501 C CA . THR B 1 565 ? -4.039 -42.844 -25.562 1 82 565 THR B CA 1
ATOM 9502 C C . THR B 1 565 ? -5.273 -42.469 -26.375 1 82 565 THR B C 1
ATOM 9504 O O . THR B 1 565 ? -5.211 -41.594 -27.25 1 82 565 THR B O 1
ATOM 9507 N N . LEU B 1 566 ? -6.348 -43.25 -26.172 1 85 566 LEU B N 1
ATOM 9508 C CA . LEU B 1 566 ? -7.605 -42.969 -26.844 1 85 566 LEU B CA 1
ATOM 9509 C C . LEU B 1 566 ? -8.594 -42.312 -25.891 1 85 566 LEU B C 1
ATOM 9511 O O . LEU B 1 566 ? -8.906 -42.844 -24.828 1 85 566 LEU B O 1
ATOM 9515 N N . PHE B 1 567 ? -9.016 -41.094 -26.312 1 82.38 567 PHE B N 1
ATOM 9516 C CA . PHE B 1 567 ? -10.109 -40.438 -25.609 1 82.38 567 PHE B CA 1
ATOM 9517 C C . PHE B 1 567 ? -11.453 -40.844 -26.219 1 82.38 567 PHE B C 1
ATOM 9519 O O . PHE B 1 567 ? -11.742 -40.5 -27.375 1 82.38 567 PHE B O 1
ATOM 9526 N N . ILE B 1 568 ? -12.258 -41.594 -25.422 1 82.19 568 ILE B N 1
ATOM 9527 C CA . ILE B 1 568 ? -13.438 -42.219 -25.984 1 82.19 568 ILE B CA 1
ATOM 9528 C C . ILE B 1 568 ? -14.695 -41.594 -25.375 1 82.19 568 ILE B C 1
ATOM 9530 O O . ILE B 1 568 ? -14.758 -41.375 -24.172 1 82.19 568 ILE B O 1
ATOM 9534 N N . HIS B 1 569 ? -15.625 -41.312 -26.266 1 77.31 569 HIS B N 1
ATOM 9535 C CA . HIS B 1 569 ? -16.938 -40.875 -25.781 1 77.31 569 HIS B CA 1
ATOM 9536 C C . HIS B 1 569 ? -17.609 -41.969 -24.969 1 77.31 569 HIS B C 1
ATOM 9538 O O . HIS B 1 569 ? -17.531 -43.156 -25.312 1 77.31 569 HIS B O 1
ATOM 9544 N N . PRO B 1 570 ? -18.344 -41.531 -23.922 1 75.75 570 PRO B N 1
ATOM 9545 C CA . PRO B 1 570 ? -18.938 -42.531 -23.031 1 75.75 570 PRO B CA 1
ATOM 9546 C C . PRO B 1 570 ? -19.938 -43.438 -23.75 1 75.75 570 PRO B C 1
ATOM 9548 O O . PRO B 1 570 ? -20.188 -44.562 -23.312 1 75.75 570 PRO B O 1
ATOM 9551 N N . ASP B 1 571 ? -20.406 -43 -24.844 1 74.44 571 ASP B N 1
ATOM 9552 C CA . ASP B 1 571 ? -21.422 -43.781 -25.547 1 74.44 571 ASP B CA 1
ATOM 9553 C C . ASP B 1 571 ? -20.781 -44.781 -26.516 1 74.44 571 ASP B C 1
ATOM 9555 O O . ASP B 1 571 ? -21.469 -45.531 -27.172 1 74.44 571 ASP B O 1
ATOM 9559 N N . VAL B 1 572 ? -19.484 -44.688 -26.562 1 81.25 572 VAL B N 1
ATOM 9560 C CA . VAL B 1 572 ? -18.781 -45.625 -27.406 1 81.25 572 VAL B CA 1
ATOM 9561 C C . VAL B 1 572 ? -18.484 -46.906 -26.609 1 81.25 572 VAL B C 1
ATOM 9563 O O . VAL B 1 572 ? -17.672 -46.875 -25.672 1 81.25 572 VAL B O 1
ATOM 9566 N N . PHE B 1 573 ? -19.172 -47.938 -26.844 1 81.44 573 PHE B N 1
ATOM 9567 C CA . PHE B 1 573 ? -19 -49.188 -26.156 1 81.44 573 PHE B CA 1
ATOM 9568 C C . PHE B 1 573 ? -18.062 -50.094 -26.938 1 81.44 573 PHE B C 1
ATOM 9570 O O . PHE B 1 573 ? -18.125 -50.188 -28.156 1 81.44 573 PHE B O 1
ATOM 9577 N N . LEU B 1 574 ? -17.125 -50.688 -26.234 1 85.12 574 LEU B N 1
ATOM 9578 C CA . LEU B 1 574 ? -16.141 -51.562 -26.828 1 85.12 574 LEU B CA 1
ATOM 9579 C C . LEU B 1 574 ? -16.578 -53.031 -26.703 1 85.12 574 LEU B C 1
ATOM 9581 O O . LEU B 1 574 ? -17 -53.469 -25.641 1 85.12 574 LEU B O 1
ATOM 9585 N N . ASP B 1 575 ? -16.609 -53.75 -27.812 1 82.56 575 ASP B N 1
ATOM 9586 C CA . ASP B 1 575 ? -16.859 -55.188 -27.719 1 82.56 575 ASP B CA 1
ATOM 9587 C C . ASP B 1 575 ? -15.609 -55.938 -27.312 1 82.56 575 ASP B C 1
ATOM 9589 O O . ASP B 1 575 ? -14.539 -55.344 -27.156 1 82.56 575 ASP B O 1
ATOM 9593 N N . THR B 1 576 ? -15.742 -57.156 -26.906 1 84.75 576 THR B N 1
ATOM 9594 C CA . THR B 1 576 ? -14.664 -57.969 -26.359 1 84.75 576 THR B CA 1
ATOM 9595 C C . THR B 1 576 ? -13.484 -58.031 -27.328 1 84.75 576 THR B C 1
ATOM 9597 O O . THR B 1 576 ? -12.328 -57.969 -26.906 1 84.75 576 THR B O 1
ATOM 9600 N N . LYS B 1 577 ? -13.812 -58.156 -28.578 1 87.62 577 LYS B N 1
ATOM 9601 C CA . LYS B 1 577 ? -12.758 -58.219 -29.594 1 87.62 577 LYS B CA 1
ATOM 9602 C C . LYS B 1 577 ? -11.977 -56.938 -29.656 1 87.62 577 LYS B C 1
ATOM 9604 O O . LYS B 1 577 ? -10.742 -56.938 -29.75 1 87.62 577 LYS B O 1
ATOM 9609 N N . GLU B 1 578 ? -12.703 -55.812 -29.656 1 87.94 578 GLU B N 1
ATOM 9610 C CA . GLU B 1 578 ? -12.07 -54.5 -29.703 1 87.94 578 GLU B CA 1
ATOM 9611 C C . GLU B 1 578 ? -11.203 -54.281 -28.469 1 87.94 578 GLU B C 1
ATOM 9613 O O . GLU B 1 578 ? -10.102 -53.719 -28.578 1 87.94 578 GLU B O 1
ATOM 9618 N N . GLN B 1 579 ? -11.664 -54.625 -27.266 1 87.94 579 GLN B N 1
ATOM 9619 C CA . GLN B 1 579 ? -10.914 -54.5 -26.031 1 87.94 579 GLN B CA 1
ATOM 9620 C C . GLN B 1 579 ? -9.602 -55.281 -26.078 1 87.94 579 GLN B C 1
ATOM 9622 O O . GLN B 1 579 ? -8.562 -54.781 -25.625 1 87.94 579 GLN B O 1
ATOM 9627 N N . GLU B 1 580 ? -9.711 -56.438 -26.641 1 84.88 580 GLU B N 1
ATOM 9628 C CA . GLU B 1 580 ? -8.523 -57.281 -26.766 1 84.88 580 GLU B CA 1
ATOM 9629 C C . GLU B 1 580 ? -7.504 -56.656 -27.703 1 84.88 580 GLU B C 1
ATOM 9631 O O . GLU B 1 580 ? -6.305 -56.656 -27.422 1 84.88 580 GLU B O 1
ATOM 9636 N N . GLN B 1 581 ? -7.984 -56.125 -28.766 1 88.56 581 GLN B N 1
ATOM 9637 C CA . GLN B 1 581 ? -7.105 -55.469 -29.734 1 88.56 581 GLN B CA 1
ATOM 9638 C C . GLN B 1 581 ? -6.418 -54.281 -29.109 1 88.56 581 GLN B C 1
ATOM 9640 O O . GLN B 1 581 ? -5.227 -54.031 -29.328 1 88.56 581 GLN B O 1
ATOM 9645 N N . LEU B 1 582 ? -7.191 -53.5 -28.359 1 89.88 582 LEU B N 1
ATOM 9646 C CA . LEU B 1 582 ? -6.645 -52.312 -27.719 1 89.88 582 LEU B CA 1
ATOM 9647 C C . LEU B 1 582 ? -5.625 -52.688 -26.656 1 89.88 582 LEU B C 1
ATOM 9649 O O . LEU B 1 582 ? -4.605 -52 -26.484 1 89.88 582 LEU B O 1
ATOM 9653 N N . SER B 1 583 ? -5.91 -53.75 -25.969 1 88.75 583 SER B N 1
ATOM 9654 C CA . SER B 1 583 ? -4.984 -54.219 -24.953 1 88.75 583 SER B CA 1
ATOM 9655 C C . SER B 1 583 ? -3.682 -54.719 -25.562 1 88.75 583 SER B C 1
ATOM 9657 O O . SER B 1 583 ? -2.602 -54.469 -25.031 1 88.75 583 SER B O 1
ATOM 9659 N N . GLU B 1 584 ? -3.797 -55.375 -26.656 1 86.81 584 GLU B N 1
ATOM 9660 C CA . GLU B 1 584 ? -2.619 -55.875 -27.359 1 86.81 584 GLU B CA 1
ATOM 9661 C C . GLU B 1 584 ? -1.724 -54.719 -27.828 1 86.81 584 GLU B C 1
ATOM 9663 O O . GLU B 1 584 ? -0.499 -54.844 -27.859 1 86.81 584 GLU B O 1
ATOM 9668 N N . LEU B 1 585 ? -2.352 -53.625 -28.109 1 88.75 585 LEU B N 1
ATOM 9669 C CA . LEU B 1 585 ? -1.626 -52.438 -28.578 1 88.75 585 LEU B CA 1
ATOM 9670 C C . LEU B 1 585 ? -1.211 -51.562 -27.406 1 88.75 585 LEU B C 1
ATOM 9672 O O . LEU B 1 585 ? -0.647 -50.469 -27.609 1 88.75 585 LEU B O 1
ATOM 9676 N N . GLN B 1 586 ? -1.549 -52 -26.188 1 88.25 586 GLN B N 1
ATOM 9677 C CA . GLN B 1 586 ? -1.23 -51.25 -24.969 1 88.25 586 GLN B CA 1
ATOM 9678 C C . GLN B 1 586 ? -1.817 -49.844 -25 1 88.25 586 GLN B C 1
ATOM 9680 O O . GLN B 1 586 ? -1.134 -48.875 -24.656 1 88.25 586 GLN B O 1
ATOM 9685 N N . ILE B 1 587 ? -3.004 -49.781 -25.5 1 86.75 587 ILE B N 1
ATOM 9686 C CA . ILE B 1 587 ? -3.686 -48.5 -25.609 1 86.75 587 ILE B CA 1
ATOM 9687 C C . ILE B 1 587 ? -4.246 -48.094 -24.25 1 86.75 587 ILE B C 1
ATOM 9689 O O . ILE B 1 587 ? -4.816 -48.938 -23.531 1 86.75 587 ILE B O 1
ATOM 9693 N N . THR B 1 588 ? -4.008 -46.844 -23.875 1 86 588 THR B N 1
ATOM 9694 C CA . THR B 1 588 ? -4.637 -46.281 -22.688 1 86 588 THR B CA 1
ATOM 9695 C C . THR B 1 588 ? -5.961 -45.594 -23.047 1 86 588 THR B C 1
ATOM 9697 O O . THR B 1 588 ? -6.008 -44.75 -23.922 1 86 588 THR B O 1
ATOM 9700 N N . LEU B 1 589 ? -6.988 -46.156 -22.391 1 84.75 589 LEU B N 1
ATOM 9701 C CA . LEU B 1 589 ? -8.305 -45.562 -22.641 1 84.75 589 LEU B CA 1
ATOM 9702 C C . LEU B 1 589 ? -8.641 -44.531 -21.594 1 84.75 589 LEU B C 1
ATOM 9704 O O . LEU B 1 589 ? -8.484 -44.75 -20.391 1 84.75 589 LEU B O 1
ATOM 9708 N N . GLN B 1 590 ? -8.969 -43.312 -22.141 1 79.44 590 GLN B N 1
ATOM 9709 C CA . GLN B 1 590 ? -9.453 -42.25 -21.266 1 79.44 590 GLN B CA 1
ATOM 9710 C C . GLN B 1 590 ? -10.844 -41.781 -21.672 1 79.44 590 GLN B C 1
ATOM 9712 O O . GLN B 1 590 ? -11.07 -41.406 -22.828 1 79.44 590 GLN B O 1
ATOM 9717 N N . GLU B 1 591 ? -11.828 -41.906 -20.812 1 78.75 591 GLU B N 1
ATOM 9718 C CA . GLU B 1 591 ? -13.188 -41.469 -21.109 1 78.75 591 GLU B CA 1
ATOM 9719 C C . GLU B 1 591 ? -13.289 -39.938 -21.141 1 78.75 591 GLU B C 1
ATOM 9721 O O . GLU B 1 591 ? -12.703 -39.25 -20.297 1 78.75 591 GLU B O 1
ATOM 9726 N N . ILE B 1 592 ? -13.93 -39.469 -22.266 1 74.12 592 ILE B N 1
ATOM 9727 C CA . ILE B 1 592 ? -14.227 -38.062 -22.328 1 74.12 592 ILE B CA 1
ATOM 9728 C C . ILE B 1 592 ? -15.273 -37.688 -21.266 1 74.12 592 ILE B C 1
ATOM 9730 O O . ILE B 1 592 ? -16.344 -38.312 -21.219 1 74.12 592 ILE B O 1
ATOM 9734 N N . PRO B 1 593 ? -14.922 -36.812 -20.438 1 65.56 593 PRO B N 1
ATOM 9735 C CA . PRO B 1 593 ? -15.828 -36.5 -19.328 1 65.56 593 PRO B CA 1
ATOM 9736 C C . PRO B 1 593 ? -17.188 -36 -19.812 1 65.56 593 PRO B C 1
ATOM 9738 O O . PRO B 1 593 ? -17.266 -35.188 -20.719 1 65.56 593 PRO B O 1
ATOM 9741 N N . ASP B 1 594 ? -18.281 -36.562 -19.328 1 63.34 594 ASP B N 1
ATOM 9742 C CA . ASP B 1 594 ? -19.641 -36.188 -19.625 1 63.34 594 ASP B CA 1
ATOM 9743 C C . ASP B 1 594 ? -19.891 -34.719 -19.297 1 63.34 594 ASP B C 1
ATOM 9745 O O . ASP B 1 594 ? -20.781 -34.094 -19.844 1 63.34 594 ASP B O 1
ATOM 9749 N N . TYR B 1 595 ? -19.016 -34.156 -18.578 1 60.41 595 TYR B N 1
ATOM 9750 C CA . TYR B 1 595 ? -19.312 -32.844 -18.031 1 60.41 595 TYR B CA 1
ATOM 9751 C C . TYR B 1 595 ? -18.938 -31.75 -19.016 1 60.41 595 TYR B C 1
ATOM 9753 O O . TYR B 1 595 ? -19.234 -30.578 -18.797 1 60.41 595 TYR B O 1
ATOM 9761 N N . PHE B 1 596 ? -18.281 -32.062 -20.125 1 67.06 596 PHE B N 1
ATOM 9762 C CA . PHE B 1 596 ? -17.891 -31 -21.047 1 67.06 596 PHE B CA 1
ATOM 9763 C C . PHE B 1 596 ? -19.094 -30.219 -21.531 1 67.06 596 PHE B C 1
ATOM 9765 O O . PHE B 1 596 ? -19.047 -29 -21.703 1 67.06 596 PHE B O 1
ATOM 9772 N N . PHE B 1 597 ? -20.266 -30.844 -21.703 1 62 597 PHE B N 1
ATOM 9773 C CA . PHE B 1 597 ? -21.422 -30.094 -22.203 1 62 597 PHE B CA 1
ATOM 9774 C C . PHE B 1 597 ? -22.672 -30.453 -21.406 1 62 597 PHE B C 1
ATOM 9776 O O . PHE B 1 597 ? -23.797 -30.172 -21.844 1 62 597 PHE B O 1
ATOM 9783 N N . GLY B 1 598 ? -22.484 -31.172 -20.312 1 54.53 598 GLY B N 1
ATOM 9784 C CA . GLY B 1 598 ? -23.641 -31.703 -19.578 1 54.53 598 GLY B CA 1
ATOM 9785 C C . GLY B 1 598 ? -24.594 -30.609 -19.109 1 54.53 598 GLY B C 1
ATOM 9786 O O . GLY B 1 598 ? -25.797 -30.719 -19.312 1 54.53 598 GLY B O 1
ATOM 9787 N N . LYS B 1 599 ? -24.031 -29.594 -18.5 1 55.03 599 LYS B N 1
ATOM 9788 C CA . LYS B 1 599 ? -24.938 -28.609 -17.891 1 55.03 599 LYS B CA 1
ATOM 9789 C C . LYS B 1 599 ? -25.703 -27.844 -18.953 1 55.03 599 LYS B C 1
ATOM 9791 O O . LYS B 1 599 ? -26.844 -27.422 -18.719 1 55.03 599 LYS B O 1
ATOM 9796 N N . GLU B 1 600 ? -25.078 -27.547 -20.078 1 55.56 600 GLU B N 1
ATOM 9797 C CA . GLU B 1 600 ? -25.703 -26.75 -21.109 1 55.56 600 GLU B CA 1
ATOM 9798 C C . GLU B 1 600 ? -26.812 -27.531 -21.828 1 55.56 600 GLU B C 1
ATOM 9800 O O . GLU B 1 600 ? -27.734 -26.938 -22.391 1 55.56 600 GLU B O 1
ATOM 9805 N N . LEU B 1 601 ? -26.625 -28.828 -21.812 1 51.25 601 LEU B N 1
ATOM 9806 C CA . LEU B 1 601 ? -27.609 -29.688 -22.469 1 51.25 601 LEU B CA 1
ATOM 9807 C C . LEU B 1 601 ? -28.875 -29.781 -21.641 1 51.25 601 LEU B C 1
ATOM 9809 O O . LEU B 1 601 ? -29.969 -30 -22.188 1 51.25 601 LEU B O 1
ATOM 9813 N N . TRP B 1 602 ? -28.703 -29.453 -20.25 1 42.91 602 TRP B N 1
ATOM 9814 C CA . TRP B 1 602 ? -29.891 -29.641 -19.406 1 42.91 602 TRP B CA 1
ATOM 9815 C C . TRP B 1 602 ? -30.438 -28.297 -18.953 1 42.91 602 TRP B C 1
ATOM 9817 O O . TRP B 1 602 ? -31.422 -28.234 -18.203 1 42.91 602 TRP B O 1
ATOM 9827 N N . SER B 1 603 ? -29.734 -27.234 -19.266 1 44.44 603 SER B N 1
ATOM 9828 C CA . SER B 1 603 ? -30.297 -25.969 -18.812 1 44.44 603 SER B CA 1
ATOM 9829 C C . SER B 1 603 ? -31.297 -25.422 -19.828 1 44.44 603 SER B C 1
ATOM 9831 O O . SER B 1 603 ? -31.125 -25.594 -21.031 1 44.44 603 SER B O 1
#

Solvent-accessible surface area (backbone atoms only — not comparable to full-atom values): 64524 Å² total; per-residue (Å²): 119,72,90,82,69,63,46,48,67,61,58,53,52,52,56,50,46,47,52,49,46,50,52,50,36,52,51,26,59,75,68,67,38,64,74,57,36,57,51,39,51,48,45,49,54,60,62,62,57,77,57,61,47,74,42,56,53,59,41,58,50,61,70,62,58,45,49,74,53,28,43,75,42,51,43,76,40,73,88,60,47,40,82,48,33,85,91,49,72,58,35,24,39,42,38,37,30,58,43,64,56,53,48,57,55,38,50,55,50,32,53,44,59,30,37,36,35,46,37,54,61,66,47,60,77,36,74,71,54,28,69,56,84,90,33,68,45,44,68,82,42,91,50,44,66,25,46,50,48,34,57,47,49,60,49,50,53,52,50,56,49,22,30,14,63,52,7,38,40,40,36,45,38,39,79,74,42,40,37,60,47,51,49,51,45,29,68,71,48,33,63,82,15,54,50,45,69,31,40,33,52,50,70,62,59,77,58,72,84,61,76,73,80,58,61,43,64,48,50,21,60,36,36,35,44,31,34,26,59,28,60,88,56,33,61,57,47,40,84,48,64,45,73,38,48,45,64,46,47,52,50,50,27,60,60,66,70,38,85,78,69,74,42,38,28,52,79,36,76,40,51,82,37,84,69,52,70,47,55,50,102,85,62,47,67,28,41,31,26,40,33,45,80,55,40,74,46,39,50,69,54,48,18,63,76,66,73,39,54,65,61,51,45,52,56,73,40,34,86,34,24,23,32,74,39,83,69,91,54,80,60,55,60,49,51,45,62,71,66,34,66,87,74,40,40,76,80,37,36,36,36,36,41,33,61,39,87,62,68,97,52,41,80,32,84,41,76,46,44,27,39,25,58,79,50,26,28,59,45,52,44,49,79,43,33,48,77,55,96,92,36,48,24,37,49,38,79,42,42,24,52,44,77,79,63,61,67,75,64,54,66,55,51,61,75,35,80,60,91,82,72,69,66,43,52,54,53,48,40,55,56,60,56,23,50,79,68,52,64,49,38,35,40,19,59,43,30,59,61,28,42,64,56,52,26,45,43,50,50,24,67,75,71,68,35,63,50,38,42,40,34,17,26,44,54,69,94,43,31,34,65,66,23,18,47,40,19,63,57,62,42,32,86,85,42,49,46,30,34,41,31,30,34,63,44,71,47,51,44,84,79,27,63,75,75,48,34,59,61,55,52,59,76,41,41,63,54,49,52,25,60,53,67,26,38,62,57,87,36,71,49,31,46,77,33,74,42,55,65,53,48,49,48,35,62,73,65,64,66,66,45,71,58,13,37,36,34,30,29,79,85,40,74,77,51,72,68,56,49,50,54,36,53,73,33,48,45,43,81,39,72,46,66,69,59,72,55,44,65,71,72,72,100,118,71,91,80,70,64,46,49,68,62,58,54,53,53,54,50,47,45,51,49,48,50,53,52,36,53,52,26,58,76,67,67,38,62,74,56,36,55,51,39,52,48,44,48,54,60,64,62,55,78,56,62,46,73,42,55,51,60,42,58,52,61,69,63,59,45,48,74,51,27,42,73,40,54,42,75,40,75,87,60,48,40,83,48,32,85,91,50,72,57,36,25,38,42,39,37,30,58,40,65,57,52,49,58,54,38,51,54,51,32,54,44,59,30,38,35,36,46,37,54,59,68,46,59,79,36,74,69,55,30,66,58,87,89,34,67,46,45,68,83,41,91,51,43,67,23,46,51,47,34,57,48,51,60,50,49,53,52,49,56,50,22,29,15,63,52,6,37,38,40,36,45,37,40,77,76,42,40,39,60,48,53,49,50,44,30,69,71,46,34,61,83,15,56,52,46,69,31,41,33,52,49,71,63,58,76,57,72,86,61,76,73,80,59,60,42,66,47,51,22,61,34,36,35,42,32,34,25,59,28,59,88,57,34,62,57,46,41,85,48,65,43,73,38,48,44,63,46,48,54,50,50,26,60,61,65,72,38,84,77,69,74,42,39,29,50,81,36,76,40,50,82,36,85,68,52,70,48,57,49,101,84,63,47,66,28,42,32,26,39,32,45,80,54,39,73,44,39,50,70,54,47,18,64,77,67,73,39,54,65,59,52,44,52,54,75,40,33,84,35,24,26,32,74,39,81,71,91,56,80,59,55,58,50,51,44,63,72,65,35,66,86,72,39,41,78,80,39,35,35,36,34,41,31,62,40,87,60,71,96,53,41,80,34,84,40,78,48,43,27,39,25,57,79,49,24,29,59,46,51,44,49,79,46,32,47,76,54,94,91,37,49,24,37,49,39,79,42,42,26,52,44,77,78,61,61,67,76,65,54,67,55,51,58,76,35,81,60,91,84,72,69,65,42,51,54,53,49,41,56,57,60,55,22,50,78,66,52,65,48,38,35,39,20,59,45,30,60,61,28,42,64,57,53,26,45,43,49,49,22,66,75,71,69,35,63,52,39,42,40,35,18,26,43,54,70,94,43,32,33,64,66,23,17,47,41,19,62,56,62,43,32,86,84,41,49,48,30,33,41,30,30,34,62,44,71,48,51,44,86,77,27,60,76,76,48,33,58,62,56,52,60,76,41,42,64,54,49,53,25,62,54,69,26,39,63,58,88,36,73,48,31,47,77,33,76,42,55,67,55,47,49,49,35,61,73,66,63,65,66,44,71,59,12,37,38,35,30,29,78,84,42,74,76,52,73,70,56,49,49,52,38,54,76,33,49,44,42,82,40,73,47,67,70,60,69,55,44,64,71,74,73,100

Organism: NCBI:txid439219

InterPro domains:
  IPR002052 DNA methylase, N-6 adenine-specific, conserved site [PS00092] (117-123)
  IPR002295 N4/N6-methyltransferase, Type III restriction-modification enzyme EcoPI Mod subunit-like [PR00506] (114-126)
  IPR002295 N4/N6-methyltransferase, Type III restriction-modification enzyme EcoPI Mod subunit-like [PR00506] (155-174)
  IPR002295 N4/N6-methyltransferase, Type III restriction-modification enzyme EcoPI Mod subunit-like [PR00506] (419-441)
  IPR002295 N4/N6-methyltransferase, Type III restriction-modification enzyme EcoPI Mod subunit-like [PR00506] (442-456)
  IPR002941 DNA methylase N-4/N-6 [PF01555] (114-478)
  IPR029063 S-adenosyl-L-methionine-dependent methyltransferase superfamily [G3DSA:3.40.50.150] (90-511)
  IPR029063 S-adenosyl-L-methionine-dependent methyltransferase superfamily [SSF53335] (88-493)

Radius of gyration: 37.35 Å; Cα contacts (8 Å, |Δi|>4): 2263; chains: 2; bounding box: 106×112×84 Å